Protein AF-0000000076350443 (afdb_homodimer)

Structure (mmCIF, N/CA/C/O backbone):
data_AF-0000000076350443-model_v1
#
loop_
_entity.id
_entity.type
_entity.pdbx_description
1 polymer 'Uncharacterized protein'
#
loop_
_atom_site.group_PDB
_atom_site.id
_atom_site.type_symbol
_atom_site.label_atom_id
_atom_site.label_alt_id
_atom_site.label_comp_id
_atom_site.label_asym_id
_atom_site.label_entity_id
_atom_site.label_seq_id
_atom_site.pdbx_PDB_ins_code
_atom_site.Cartn_x
_atom_site.Cartn_y
_atom_site.Cartn_z
_atom_site.occupancy
_atom_site.B_iso_or_equiv
_atom_site.auth_seq_id
_atom_site.auth_comp_id
_atom_site.auth_asym_id
_atom_site.auth_atom_id
_atom_site.pdbx_PDB_model_num
ATOM 1 N N . MET A 1 1 ? 18.359 18.75 -7.645 1 31.7 1 MET A N 1
ATOM 2 C CA . MET A 1 1 ? 17.969 20.156 -7.746 1 31.7 1 MET A CA 1
ATOM 3 C C . MET A 1 1 ? 18.141 20.875 -6.414 1 31.7 1 MET A C 1
ATOM 5 O O . MET A 1 1 ? 17.484 20.547 -5.43 1 31.7 1 MET A O 1
ATOM 9 N N . ARG A 1 2 ? 19.234 21.297 -6.027 1 40 2 ARG A N 1
ATOM 10 C CA . ARG A 1 2 ? 19.328 22.234 -4.914 1 40 2 ARG A CA 1
ATOM 11 C C . ARG A 1 2 ? 18.281 23.328 -5.031 1 40 2 ARG A C 1
ATOM 13 O O . ARG A 1 2 ? 17.875 23.703 -6.137 1 40 2 ARG A O 1
ATOM 20 N N . ALA A 1 3 ? 17.359 23.453 -3.982 1 46.09 3 ALA A N 1
ATOM 21 C CA . ALA A 1 3 ? 16.75 24.781 -4.121 1 46.09 3 ALA A CA 1
ATOM 22 C C . ALA A 1 3 ? 17.609 25.688 -4.988 1 46.09 3 ALA A C 1
ATOM 24 O O . ALA A 1 3 ? 18.781 25.906 -4.699 1 46.09 3 ALA A O 1
ATOM 25 N N . ALA A 1 4 ? 17.438 25.688 -6.098 1 45.03 4 ALA A N 1
ATOM 26 C CA . ALA A 1 4 ? 18.219 26.656 -6.852 1 45.03 4 ALA A CA 1
ATOM 27 C C . ALA A 1 4 ? 18.422 27.938 -6.047 1 45.03 4 ALA A C 1
ATOM 29 O O . ALA A 1 4 ? 17.531 28.359 -5.297 1 45.03 4 ALA A O 1
ATOM 30 N N . ASP A 1 5 ? 19.641 28.234 -5.828 1 49.56 5 ASP A N 1
ATOM 31 C CA . ASP A 1 5 ? 20.062 29.547 -5.367 1 49.56 5 ASP A CA 1
ATOM 32 C C . ASP A 1 5 ? 19.078 30.625 -5.805 1 49.56 5 ASP A C 1
ATOM 34 O O . ASP A 1 5 ? 19.234 31.797 -5.445 1 49.56 5 ASP A O 1
ATOM 38 N N . GLY A 1 6 ? 18.016 30.125 -6.609 1 56.5 6 GLY A N 1
ATOM 39 C CA . GLY A 1 6 ? 17.203 31.219 -7.109 1 56.5 6 GLY A CA 1
ATOM 40 C C . GLY A 1 6 ? 15.906 31.406 -6.34 1 56.5 6 GLY A C 1
ATOM 41 O O . GLY A 1 6 ? 15.57 30.594 -5.473 1 56.5 6 GLY A O 1
ATOM 42 N N . ASP A 1 7 ? 15.352 32.438 -6.352 1 69.06 7 ASP A N 1
ATOM 43 C CA . ASP A 1 7 ? 14.07 32.875 -5.797 1 69.06 7 ASP A CA 1
ATOM 44 C C . ASP A 1 7 ? 12.93 31.969 -6.297 1 69.06 7 ASP A C 1
ATOM 46 O O . ASP A 1 7 ? 12.641 31.938 -7.492 1 69.06 7 ASP A O 1
ATOM 50 N N . PRO A 1 8 ? 12.367 30.969 -5.336 1 78.94 8 PRO A N 1
ATOM 51 C CA . PRO A 1 8 ? 11.289 30.094 -5.781 1 78.94 8 PRO A CA 1
ATOM 52 C C . PRO A 1 8 ? 10.125 30.859 -6.406 1 78.94 8 PRO A C 1
ATOM 54 O O . PRO A 1 8 ? 9.242 30.266 -7.023 1 78.94 8 PRO A O 1
ATOM 57 N N . GLY A 1 9 ? 10.227 32.156 -6.309 1 82.19 9 GLY A N 1
ATOM 58 C CA . GLY A 1 9 ? 9.273 32.969 -7.012 1 82.19 9 GLY A CA 1
ATOM 59 C C . GLY A 1 9 ? 7.961 33.156 -6.266 1 82.19 9 GLY A C 1
ATOM 60 O O . GLY A 1 9 ? 7.004 33.719 -6.801 1 82.19 9 GLY A O 1
ATOM 61 N N . HIS A 1 10 ? 7.855 32.562 -5.117 1 93.69 10 HIS A N 1
ATOM 62 C CA . HIS A 1 10 ? 6.641 32.625 -4.316 1 93.69 10 HIS A CA 1
ATOM 63 C C . HIS A 1 10 ? 6.926 32.312 -2.852 1 93.69 10 HIS A C 1
ATOM 65 O O . HIS A 1 10 ? 7.562 31.312 -2.539 1 93.69 10 HIS A O 1
ATOM 71 N N . PRO A 1 11 ? 6.484 33.156 -1.94 1 95.44 11 PRO A N 1
ATOM 72 C CA . PRO A 1 11 ? 6.797 32.938 -0.523 1 95.44 11 PRO A CA 1
ATOM 73 C C . PRO A 1 11 ? 6.332 31.578 -0.004 1 95.44 11 PRO A C 1
ATOM 75 O O . PRO A 1 11 ? 7.023 30.969 0.806 1 95.44 11 PRO A O 1
ATOM 78 N N . GLY A 1 12 ? 5.152 31.188 -0.408 1 96.81 12 GLY A N 1
ATOM 79 C CA . GLY A 1 12 ? 4.668 29.875 -0.02 1 96.81 12 GLY A CA 1
ATOM 80 C C . GLY A 1 12 ? 5.57 28.75 -0.48 1 96.81 12 GLY A C 1
ATOM 81 O O . GLY A 1 12 ? 5.812 27.797 0.264 1 96.81 12 GLY A O 1
ATOM 82 N N . LEU A 1 13 ? 6.043 28.859 -1.65 1 96.88 13 LEU A N 1
ATOM 83 C CA . LEU A 1 13 ? 6.941 27.859 -2.199 1 96.88 13 LEU A CA 1
ATOM 84 C C . LEU A 1 13 ? 8.281 27.875 -1.473 1 96.88 13 LEU A C 1
ATOM 86 O O . LEU A 1 13 ? 8.867 26.812 -1.212 1 96.88 13 LEU A O 1
ATOM 90 N N . ALA A 1 14 ? 8.773 29.031 -1.151 1 96.38 14 ALA A N 1
ATOM 91 C CA . ALA A 1 14 ? 10.016 29.172 -0.399 1 96.38 14 ALA A CA 1
ATOM 92 C C . ALA A 1 14 ? 9.906 28.5 0.968 1 96.38 14 ALA A C 1
ATOM 94 O O . ALA A 1 14 ? 10.828 27.812 1.408 1 96.38 14 ALA A O 1
ATOM 95 N N . ASP A 1 15 ? 8.82 28.766 1.607 1 96.94 15 ASP A N 1
ATOM 96 C CA . ASP A 1 15 ? 8.594 28.141 2.904 1 96.94 15 ASP A CA 1
ATOM 97 C C . ASP A 1 15 ? 8.555 26.625 2.781 1 96.94 15 ASP A C 1
ATOM 99 O O . ASP A 1 15 ? 9.141 25.906 3.602 1 96.94 15 ASP A O 1
ATOM 103 N N . LEU A 1 16 ? 7.828 26.109 1.773 1 97.56 16 LEU A N 1
ATOM 104 C CA . LEU A 1 16 ? 7.711 24.672 1.55 1 97.56 16 LEU A CA 1
ATOM 105 C C . LEU A 1 16 ? 9.078 24.047 1.337 1 97.56 16 LEU A C 1
ATOM 107 O O . LEU A 1 16 ? 9.359 22.969 1.853 1 97.56 16 LEU A O 1
ATOM 111 N N . PHE A 1 17 ? 9.961 24.688 0.649 1 96.31 17 PHE A N 1
ATOM 112 C CA . PHE A 1 17 ? 11.289 24.172 0.348 1 96.31 17 PHE A CA 1
ATOM 113 C C . PHE A 1 17 ? 12.125 24.062 1.616 1 96.31 17 PHE A C 1
ATOM 115 O O . PHE A 1 17 ? 13.062 23.266 1.677 1 96.31 17 PHE A O 1
ATOM 122 N N . ALA A 1 18 ? 11.742 24.766 2.627 1 96.31 18 ALA A N 1
ATOM 123 C CA . ALA A 1 18 ? 12.516 24.797 3.861 1 96.31 18 ALA A CA 1
ATOM 124 C C . ALA A 1 18 ? 11.914 23.875 4.914 1 96.31 18 ALA A C 1
ATOM 126 O O . ALA A 1 18 ? 12.531 23.609 5.949 1 96.31 18 ALA A O 1
ATOM 127 N N . ARG A 1 19 ? 10.719 23.344 4.703 1 97.56 19 ARG A N 1
ATOM 128 C CA . ARG A 1 19 ? 10.039 22.531 5.703 1 97.56 19 ARG A CA 1
ATOM 129 C C . ARG A 1 19 ? 10.781 21.219 5.957 1 97.56 19 ARG A C 1
ATOM 131 O O . ARG A 1 19 ? 11.031 20.453 5.023 1 97.56 19 ARG A O 1
ATOM 138 N N . PRO A 1 20 ? 11.086 20.938 7.227 1 97.69 20 PRO A N 1
ATOM 139 C CA . PRO A 1 20 ? 11.852 19.719 7.531 1 97.69 20 PRO A CA 1
ATOM 140 C C . PRO A 1 20 ? 11.023 18.453 7.398 1 97.69 20 PRO A C 1
ATOM 142 O O . PRO A 1 20 ? 9.844 18.438 7.77 1 97.69 20 PRO A O 1
ATOM 145 N N . LEU A 1 21 ? 11.648 17.406 6.934 1 98.12 21 LEU A N 1
ATOM 146 C CA . LEU A 1 21 ? 11.023 16.109 6.734 1 98.12 21 LEU A CA 1
ATOM 147 C C . LEU A 1 21 ? 10.484 15.555 8.055 1 98.12 21 LEU A C 1
ATOM 149 O O . LEU A 1 21 ? 9.297 15.242 8.156 1 98.12 21 LEU A O 1
ATOM 153 N N . LEU A 1 22 ? 11.273 15.484 9.117 1 96.56 22 LEU A N 1
ATOM 154 C CA . LEU A 1 22 ? 10.898 14.789 10.344 1 96.56 22 LEU A CA 1
ATOM 155 C C . LEU A 1 22 ? 9.805 15.555 11.086 1 96.56 22 LEU A C 1
ATOM 157 O O . LEU A 1 22 ? 8.906 14.945 11.672 1 96.56 22 LEU A O 1
ATOM 161 N N . GLU A 1 23 ? 9.938 16.844 11.062 1 94.62 23 GLU A N 1
ATOM 162 C CA . GLU A 1 23 ? 8.875 17.625 11.68 1 94.62 23 GLU A CA 1
ATOM 163 C C . GLU A 1 23 ? 7.535 17.375 11 1 94.62 23 GLU A C 1
ATOM 165 O O . GLU A 1 23 ? 6.508 17.234 11.672 1 94.62 23 GLU A O 1
ATOM 170 N N . THR A 1 24 ? 7.57 17.328 9.695 1 96.94 24 THR A N 1
ATOM 171 C CA . THR A 1 24 ? 6.355 17.094 8.93 1 96.94 24 THR A CA 1
ATOM 172 C C . THR A 1 24 ? 5.777 15.711 9.234 1 96.94 24 THR A C 1
ATOM 174 O O . THR A 1 24 ? 4.57 15.57 9.445 1 96.94 24 THR A O 1
ATOM 177 N N . VAL A 1 25 ? 6.602 14.688 9.305 1 96.31 25 VAL A N 1
ATOM 178 C CA . VAL A 1 25 ? 6.172 13.328 9.594 1 96.31 25 VAL A CA 1
ATOM 179 C C . VAL A 1 25 ? 5.609 13.25 11.016 1 96.31 25 VAL A C 1
ATOM 181 O O . VAL A 1 25 ? 4.562 12.641 11.242 1 96.31 25 VAL A O 1
ATOM 184 N N . TRP A 1 26 ? 6.234 13.891 11.953 1 92.38 26 TRP A N 1
ATOM 185 C CA . TRP A 1 26 ? 5.879 13.797 13.359 1 92.38 26 TRP A CA 1
ATOM 186 C C . TRP A 1 26 ? 4.551 14.492 13.641 1 92.38 26 TRP A C 1
ATOM 188 O O . TRP A 1 26 ? 3.783 14.055 14.5 1 92.38 26 TRP A O 1
ATOM 198 N N . ARG A 1 27 ? 4.285 15.539 12.898 1 91.88 27 ARG A N 1
ATOM 199 C CA . ARG A 1 27 ? 3.115 16.359 13.211 1 91.88 27 ARG A CA 1
ATOM 200 C C . ARG A 1 27 ? 1.951 16.016 12.289 1 91.88 27 ARG A C 1
ATOM 202 O O . ARG A 1 27 ? 0.872 16.594 12.398 1 91.88 27 ARG A O 1
ATOM 209 N N . ARG A 1 28 ? 2.193 15.102 11.422 1 94.25 28 ARG A N 1
ATOM 210 C CA . ARG A 1 28 ? 1.171 14.773 10.438 1 94.25 28 ARG A CA 1
ATOM 211 C C . ARG A 1 28 ? -0.073 14.195 11.109 1 94.25 28 ARG A C 1
ATOM 213 O O . ARG A 1 28 ? 0.013 13.219 11.852 1 94.25 28 ARG A O 1
ATOM 220 N N . ARG A 1 29 ? -1.244 14.805 10.875 1 95.88 29 ARG A N 1
ATOM 221 C CA . ARG A 1 29 ? -2.559 14.328 11.289 1 95.88 29 ARG A CA 1
ATOM 222 C C . ARG A 1 29 ? -3.592 14.547 10.188 1 95.88 29 ARG A C 1
ATOM 224 O O . ARG A 1 29 ? -3.43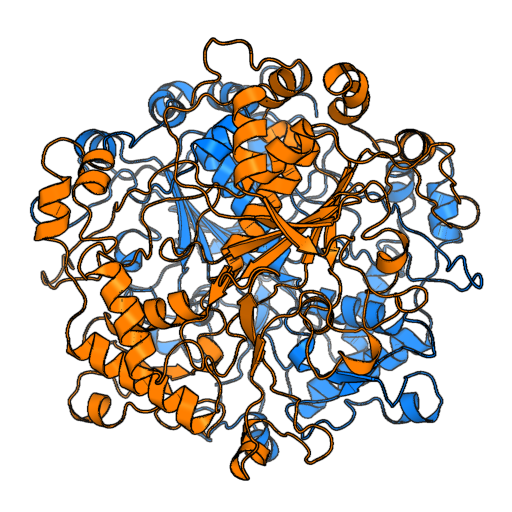 15.43 9.344 1 95.88 29 ARG A O 1
ATOM 231 N N . THR A 1 30 ? -4.598 13.789 10.242 1 96.62 30 THR A N 1
ATOM 232 C CA . THR A 1 30 ? -5.715 13.945 9.32 1 96.62 30 THR A CA 1
ATOM 233 C C . THR A 1 30 ? -6.52 15.203 9.648 1 96.62 30 THR A C 1
ATOM 235 O O . THR A 1 30 ? -6.84 15.445 10.812 1 96.62 30 THR A O 1
ATOM 238 N N . HIS A 1 31 ? -6.75 16.031 8.68 1 98.31 31 HIS A N 1
ATOM 239 C CA . HIS A 1 31 ? -7.691 17.141 8.734 1 98.31 31 HIS A CA 1
ATOM 240 C C . HIS A 1 31 ? -8.797 16.984 7.699 1 98.31 31 HIS A C 1
ATOM 242 O O . HIS A 1 31 ? -8.586 17.25 6.516 1 98.31 31 HIS A O 1
ATOM 248 N N . ARG A 1 32 ? -9.992 16.656 8.172 1 97.88 32 ARG A N 1
ATOM 249 C CA . ARG A 1 32 ? -11.086 16.328 7.273 1 97.88 32 ARG A CA 1
ATOM 250 C C . ARG A 1 32 ? -11.891 17.562 6.891 1 97.88 32 ARG A C 1
ATOM 252 O O . ARG A 1 32 ? -12.492 17.609 5.82 1 97.88 32 ARG A O 1
ATOM 259 N N . VAL A 1 33 ? -11.922 18.516 7.773 1 98.5 33 VAL A N 1
ATOM 260 C CA . VAL A 1 33 ? -12.875 19.609 7.641 1 98.5 33 VAL A CA 1
ATOM 261 C C . VAL A 1 33 ? -12.273 20.734 6.793 1 98.5 33 VAL A C 1
ATOM 263 O O . VAL A 1 33 ? -11.328 21.391 7.219 1 98.5 33 VAL A O 1
ATOM 266 N N . SER A 1 34 ? -12.82 20.906 5.637 1 98.69 34 SER A N 1
ATOM 267 C CA . SER A 1 34 ? -12.359 21.922 4.699 1 98.69 34 SER A CA 1
ATOM 268 C C . SER A 1 34 ? -13.094 23.25 4.922 1 98.69 34 SER A C 1
ATOM 270 O O . SER A 1 34 ? -14.18 23.266 5.496 1 98.69 34 SER A O 1
ATOM 272 N N . ARG A 1 35 ? -12.461 24.281 4.492 1 98.38 35 ARG A N 1
ATOM 273 C CA . ARG A 1 35 ? -13.133 25.578 4.469 1 98.38 35 ARG A CA 1
ATOM 274 C C . ARG A 1 35 ? -14.445 25.5 3.701 1 98.38 35 ARG A C 1
ATOM 276 O O . ARG A 1 35 ? -14.492 24.953 2.598 1 98.38 35 ARG A O 1
ATOM 283 N N . GLY A 1 36 ? -15.516 25.953 4.32 1 98.06 36 GLY A N 1
ATOM 284 C CA . GLY A 1 36 ? -16.828 25.938 3.678 1 98.06 36 GLY A CA 1
ATOM 285 C C . GLY A 1 36 ? -17.656 24.734 4.059 1 98.06 36 GLY A C 1
ATOM 286 O O . GLY A 1 36 ? -18.844 24.672 3.729 1 98.06 36 GLY A O 1
ATOM 287 N N . ALA A 1 37 ? -17.141 23.828 4.836 1 97.62 37 ALA A N 1
ATOM 288 C CA . ALA A 1 37 ? -17.828 22.578 5.156 1 97.62 37 ALA A CA 1
ATOM 289 C C . ALA A 1 37 ? -18.719 22.75 6.387 1 97.62 37 ALA A C 1
ATOM 291 O O . ALA A 1 37 ? -18.562 23.703 7.148 1 97.62 37 ALA A O 1
ATOM 292 N N . ALA A 1 38 ? -19.688 21.891 6.5 1 96.31 38 ALA A N 1
ATOM 293 C CA . ALA A 1 38 ? -20.516 21.734 7.691 1 96.31 38 ALA A CA 1
ATOM 294 C C . ALA A 1 38 ? -20.344 20.359 8.32 1 96.31 38 ALA A C 1
ATOM 296 O O . ALA A 1 38 ? -20.234 19.359 7.609 1 96.31 38 ALA A O 1
ATOM 297 N N . VAL A 1 39 ? -20.219 20.312 9.664 1 96.62 39 VAL A N 1
ATOM 298 C CA . VAL A 1 39 ? -20.062 19.062 10.406 1 96.62 39 VAL A CA 1
ATOM 299 C C . VAL A 1 39 ? -21.188 18.906 11.422 1 96.62 39 VAL A C 1
ATOM 301 O O . VAL A 1 39 ? -21.078 19.375 12.562 1 96.62 39 VAL A O 1
ATOM 304 N N . PRO A 1 40 ? -22.25 18.25 11.055 1 94.31 40 PRO A N 1
ATOM 305 C CA . PRO A 1 40 ? -23.281 17.969 12.047 1 94.31 40 PRO A CA 1
ATOM 306 C C . PRO A 1 40 ? -22.812 17 13.125 1 94.31 40 PRO A C 1
ATOM 308 O O . PRO A 1 40 ? -22.578 15.812 12.844 1 94.31 40 PRO A O 1
ATOM 311 N N . ALA A 1 41 ? -22.688 17.484 14.359 1 94.5 41 ALA A N 1
ATOM 312 C CA . ALA A 1 41 ? -22.109 16.688 15.43 1 94.5 41 ALA A CA 1
ATOM 313 C C . ALA A 1 41 ? -22.75 17.016 16.781 1 94.5 41 ALA A C 1
ATOM 315 O O . ALA A 1 41 ? -22.047 17.328 17.734 1 94.5 41 ALA A O 1
ATOM 316 N N . GLY A 1 42 ? -24.094 16.891 16.844 1 91.88 42 GLY A N 1
ATOM 317 C CA . GLY A 1 42 ? -24.781 17.203 18.094 1 91.88 42 GLY A CA 1
ATOM 318 C C . GLY A 1 42 ? -24.469 18.594 18.609 1 91.88 42 GLY A C 1
ATOM 319 O O . GLY A 1 42 ? -24.609 19.578 17.875 1 91.88 42 GLY A O 1
ATOM 320 N N . SER A 1 43 ? -24.031 18.672 19.906 1 93.38 43 SER A N 1
ATOM 321 C CA . SER A 1 43 ? -23.719 19.953 20.516 1 93.38 43 SER A CA 1
ATOM 322 C C . SER A 1 43 ? -22.391 20.516 19.984 1 93.38 43 SER A C 1
ATOM 324 O O . SER A 1 43 ? -22.078 21.688 20.203 1 93.38 43 SER A O 1
ATOM 326 N N . MET A 1 44 ? -21.688 19.703 19.266 1 95.25 44 MET A N 1
ATOM 327 C CA . MET A 1 44 ? -20.422 20.125 18.688 1 95.25 44 MET A CA 1
ATOM 328 C C . MET A 1 44 ? -20.578 20.391 17.188 1 95.25 44 MET A C 1
ATOM 330 O O . MET A 1 44 ? -19.594 20.359 16.438 1 95.25 44 MET A O 1
ATOM 334 N N . SER A 1 45 ? -21.812 20.594 16.75 1 96.19 45 SER A N 1
ATOM 335 C CA . SER A 1 45 ? -22.047 20.922 15.359 1 96.19 45 SER A CA 1
ATOM 336 C C . SER A 1 45 ? -21.359 22.234 14.977 1 96.19 45 SER A C 1
ATOM 338 O O . SER A 1 45 ? -21.312 23.172 15.773 1 96.19 45 SER A O 1
ATOM 340 N N . TYR A 1 46 ? -20.875 22.219 13.75 1 97.5 46 TYR A N 1
ATOM 341 C CA . TYR A 1 46 ? -20.156 23.375 13.25 1 97.5 46 TYR A CA 1
ATOM 342 C C . TYR A 1 46 ? -20.5 23.641 11.789 1 97.5 46 TYR A C 1
ATOM 344 O O . TYR A 1 46 ? -20.594 22.719 10.984 1 97.5 46 TYR A O 1
ATOM 352 N N . ARG A 1 47 ? -20.766 24.859 11.438 1 97.5 47 ARG A N 1
ATOM 353 C CA . ARG A 1 47 ? -20.938 25.328 10.062 1 97.5 47 ARG A CA 1
ATOM 354 C C . ARG A 1 47 ? -19.953 26.438 9.734 1 97.5 47 ARG A C 1
ATOM 356 O O . ARG A 1 47 ? -19.953 27.484 10.383 1 97.5 47 ARG A O 1
ATOM 363 N N . SER A 1 48 ? -19.141 26.125 8.75 1 98.12 48 SER A N 1
ATOM 364 C CA . SER A 1 48 ? -18.156 27.125 8.336 1 98.12 48 SER A CA 1
ATOM 365 C C . SER A 1 48 ? -18.828 28.406 7.871 1 98.12 48 SER A C 1
ATOM 367 O O . SER A 1 48 ? -19.781 28.375 7.074 1 98.12 48 SER A O 1
ATOM 369 N N . PRO A 1 49 ? -18.359 29.562 8.328 1 97.88 49 PRO A N 1
ATOM 370 C CA . PRO A 1 49 ? -18.906 30.828 7.82 1 97.88 49 PRO A CA 1
ATOM 371 C C . PRO A 1 49 ? -18.281 31.266 6.5 1 97.88 49 PRO A C 1
ATOM 373 O O . PRO A 1 49 ? -18.625 32.312 5.953 1 97.88 49 PRO A O 1
ATOM 376 N N . HIS A 1 50 ? -17.422 30.484 6.008 1 98.06 50 HIS A N 1
ATOM 377 C CA . HIS A 1 50 ? -16.656 30.859 4.82 1 98.06 50 HIS A CA 1
ATOM 378 C C . HIS A 1 50 ? -17.172 30.125 3.586 1 98.06 50 HIS A C 1
ATOM 380 O O . HIS A 1 50 ? -17.812 29.078 3.701 1 98.06 50 HIS A O 1
ATOM 386 N N . GLU A 1 51 ? -16.938 30.688 2.416 1 97.88 51 GLU A N 1
ATOM 387 C CA . GLU A 1 51 ? -17.156 29.969 1.159 1 97.88 51 GLU A CA 1
ATOM 388 C C . GLU A 1 51 ? -16.047 28.969 0.89 1 97.88 51 GLU A C 1
ATOM 390 O O . GLU A 1 51 ? -14.898 29.188 1.248 1 97.88 51 GLU A O 1
ATOM 395 N N . PRO A 1 52 ? -16.438 27.844 0.262 1 98.19 52 PRO A N 1
ATOM 396 C CA . PRO A 1 52 ? -15.367 26.938 -0.172 1 98.19 52 PRO A CA 1
ATOM 397 C C . PRO A 1 52 ? -14.297 27.656 -0.993 1 98.19 52 PRO A C 1
ATOM 399 O O . PRO A 1 52 ? -14.609 28.531 -1.79 1 98.19 52 PRO A O 1
ATOM 402 N N . ARG A 1 53 ? -13.086 27.297 -0.815 1 97.94 53 ARG A N 1
ATOM 403 C CA . ARG A 1 53 ? -11.969 27.906 -1.52 1 97.94 53 ARG A CA 1
ATOM 404 C C . ARG A 1 53 ? -11.094 26.859 -2.189 1 97.94 53 ARG A C 1
ATOM 406 O O . ARG A 1 53 ? -10.32 26.172 -1.52 1 97.94 53 ARG A O 1
ATOM 413 N N . PRO A 1 54 ? -11.172 26.766 -3.479 1 98.25 54 PRO A N 1
ATOM 414 C CA . PRO A 1 54 ? -10.305 25.812 -4.18 1 98.25 54 PRO A CA 1
ATOM 415 C C . PRO A 1 54 ? -8.82 26.109 -3.994 1 98.25 54 PRO A C 1
ATOM 417 O O . PRO A 1 54 ? -8.453 27.25 -3.682 1 98.25 54 PRO A O 1
ATOM 420 N N . LEU A 1 55 ? -7.996 25.109 -4.152 1 98.69 55 LEU A N 1
ATOM 421 C CA . LEU A 1 55 ? -6.555 25.344 -4.164 1 98.69 55 LEU A CA 1
ATOM 422 C C . LEU A 1 55 ? -6.168 26.312 -5.273 1 98.69 55 LEU A C 1
ATOM 424 O O . LEU A 1 55 ? -6.781 26.312 -6.344 1 98.69 55 LEU A O 1
ATOM 428 N N . SER A 1 56 ? -5.172 27.172 -4.992 1 97.94 56 SER A N 1
ATOM 429 C CA . SER A 1 56 ? -4.609 27.969 -6.07 1 97.94 56 SER A CA 1
ATOM 430 C C . SER A 1 56 ? -3.928 27.094 -7.117 1 97.94 56 SER A C 1
ATOM 432 O O . SER A 1 56 ? -3.643 25.922 -6.863 1 97.94 56 SER A O 1
ATOM 434 N N . GLU A 1 57 ? -3.674 27.672 -8.258 1 97.19 57 GLU A N 1
ATOM 435 C CA . GLU A 1 57 ? -3 26.938 -9.32 1 97.19 57 GLU A CA 1
ATOM 436 C C . GLU A 1 57 ? -1.621 26.469 -8.875 1 97.19 57 GLU A C 1
ATOM 438 O O . GLU A 1 57 ? -1.189 25.359 -9.234 1 97.19 57 GLU A O 1
ATOM 443 N N . LEU A 1 58 ? -0.923 27.266 -8.141 1 97.88 58 LEU A N 1
ATOM 444 C CA . LEU A 1 58 ? 0.423 26.906 -7.707 1 97.88 58 LEU A CA 1
ATOM 445 C C . LEU A 1 58 ? 0.381 25.781 -6.684 1 97.88 58 LEU A C 1
ATOM 447 O O . LEU A 1 58 ? 1.198 24.859 -6.734 1 97.88 58 LEU A O 1
ATOM 451 N N . GLU A 1 59 ? -0.549 25.906 -5.68 1 98.44 59 GLU A N 1
ATOM 452 C CA . GLU A 1 59 ? -0.715 24.828 -4.723 1 98.44 59 GLU A CA 1
ATOM 453 C C . GLU A 1 59 ? -0.958 23.5 -5.434 1 98.44 59 GLU A C 1
ATOM 455 O O . GLU A 1 59 ? -0.339 22.484 -5.098 1 98.44 59 GLU A O 1
ATOM 460 N N . GLU A 1 60 ? -1.804 23.516 -6.363 1 98.44 60 GLU A N 1
ATOM 461 C CA . GLU A 1 60 ? -2.141 22.312 -7.121 1 98.44 60 GLU A CA 1
ATOM 462 C C . GLU A 1 60 ? -0.955 21.828 -7.957 1 98.44 60 GLU A C 1
ATOM 464 O O . GLU A 1 60 ? -0.717 20.625 -8.078 1 98.44 60 GLU A O 1
ATOM 469 N N . ALA A 1 61 ? -0.228 22.781 -8.547 1 98.12 61 ALA A N 1
ATOM 470 C CA . ALA A 1 61 ? 0.929 22.438 -9.367 1 98.12 61 ALA A CA 1
ATOM 471 C C . ALA A 1 61 ? 1.97 21.672 -8.562 1 98.12 61 ALA A C 1
ATOM 473 O O . ALA A 1 61 ? 2.613 20.766 -9.086 1 98.12 61 ALA A O 1
ATOM 474 N N . VAL A 1 62 ? 2.15 22.047 -7.309 1 97.75 62 VAL A N 1
ATOM 475 C CA . VAL A 1 62 ? 3.09 21.359 -6.438 1 97.75 62 VAL A CA 1
ATOM 476 C C . VAL A 1 62 ? 2.658 19.891 -6.277 1 97.75 62 VAL A C 1
ATOM 478 O O . VAL A 1 62 ? 3.475 18.984 -6.402 1 97.75 62 VAL A O 1
ATOM 481 N N . LEU A 1 63 ? 1.38 19.688 -6.035 1 98.5 63 LEU A N 1
ATOM 482 C CA . LEU A 1 63 ? 0.86 18.344 -5.855 1 98.5 63 LEU A CA 1
ATOM 483 C C . LEU A 1 63 ? 1.007 17.531 -7.137 1 98.5 63 LEU A C 1
ATOM 485 O O . LEU A 1 63 ? 1.385 16.359 -7.09 1 98.5 63 LEU A O 1
ATOM 489 N N . ILE A 1 64 ? 0.735 18.125 -8.258 1 98.12 64 ILE A N 1
ATOM 490 C CA . ILE A 1 64 ? 0.867 17.453 -9.547 1 98.12 64 ILE A CA 1
ATOM 491 C C . ILE A 1 64 ? 2.322 17.062 -9.766 1 98.12 64 ILE A C 1
ATOM 493 O O . ILE A 1 64 ? 2.6 15.945 -10.227 1 98.12 64 ILE A O 1
ATOM 497 N N . ALA A 1 65 ? 3.254 17.922 -9.43 1 96.06 65 ALA A N 1
ATOM 498 C CA . ALA A 1 65 ? 4.676 17.641 -9.609 1 96.06 65 ALA A CA 1
ATOM 499 C C . ALA A 1 65 ? 5.098 16.406 -8.812 1 96.06 65 ALA A C 1
ATOM 501 O O . ALA A 1 65 ? 5.961 15.641 -9.25 1 96.06 65 ALA A O 1
ATOM 502 N N . LEU A 1 66 ? 4.484 16.203 -7.684 1 96.19 66 LEU A N 1
ATOM 503 C CA . LEU A 1 66 ? 4.828 15.086 -6.809 1 96.19 66 LEU A CA 1
ATOM 504 C C . LEU A 1 66 ? 4.422 13.758 -7.441 1 96.19 66 LEU A C 1
ATOM 506 O O . LEU A 1 66 ? 4.891 12.695 -7.02 1 96.19 66 LEU A O 1
ATOM 510 N N . THR A 1 67 ? 3.547 13.727 -8.398 1 96.56 67 THR A N 1
ATOM 511 C CA . THR A 1 67 ? 3.143 12.508 -9.102 1 96.56 67 THR A CA 1
ATOM 512 C C . THR A 1 67 ? 4.066 12.234 -10.281 1 96.56 67 THR A C 1
ATOM 514 O O . THR A 1 67 ? 3.963 11.188 -10.93 1 96.56 67 THR A O 1
ATOM 517 N N . GLY A 1 68 ? 4.969 13.156 -10.609 1 92.5 68 GLY A N 1
ATOM 518 C CA . GLY A 1 68 ? 5.75 13.102 -11.844 1 92.5 68 GLY A CA 1
ATOM 519 C C . GLY A 1 68 ? 7.141 12.539 -11.641 1 92.5 68 GLY A C 1
ATOM 520 O O . GLY A 1 68 ? 7.484 12.094 -10.539 1 92.5 68 GLY A O 1
ATOM 521 N N . CYS A 1 69 ? 7.895 12.531 -12.664 1 92.75 69 CYS A N 1
ATOM 522 C CA . CYS A 1 69 ? 9.25 11.984 -12.703 1 92.75 69 CYS A CA 1
ATOM 523 C C . CYS A 1 69 ? 10.242 12.961 -12.086 1 92.75 69 CYS A C 1
ATOM 525 O O . CYS A 1 69 ? 10.148 14.172 -12.305 1 92.75 69 CYS A O 1
ATOM 527 N N . THR A 1 70 ? 11.117 12.469 -11.359 1 90.69 70 THR A N 1
ATOM 528 C CA . THR A 1 70 ? 12.094 13.32 -10.688 1 90.69 70 THR A CA 1
ATOM 529 C C . THR A 1 70 ? 13.508 13.016 -11.18 1 90.69 70 THR A C 1
ATOM 531 O O . THR A 1 70 ? 14.453 13.734 -10.859 1 90.69 70 THR A O 1
ATOM 534 N N . GLY A 1 71 ? 13.68 11.922 -11.922 1 91.25 71 GLY A N 1
ATOM 535 C CA . GLY A 1 71 ? 14.992 11.555 -12.422 1 91.25 71 GLY A CA 1
ATOM 536 C C . GLY A 1 71 ? 15.039 10.156 -13 1 91.25 71 GLY A C 1
ATOM 537 O O . GLY A 1 71 ? 14.016 9.617 -13.43 1 91.25 71 GLY A O 1
ATOM 538 N N . LEU A 1 72 ? 16.281 9.648 -13.102 1 94.31 72 LEU A N 1
ATOM 539 C CA . LEU A 1 72 ? 16.5 8.328 -13.68 1 94.31 72 LEU A CA 1
ATOM 540 C C . LEU A 1 72 ? 16.906 7.324 -12.602 1 94.31 72 LEU A C 1
ATOM 542 O O . LEU A 1 72 ? 17.516 7.695 -11.594 1 94.31 72 LEU A O 1
ATOM 546 N N . THR A 1 73 ? 16.516 6.094 -12.766 1 94.69 73 THR A N 1
ATOM 547 C CA . THR A 1 73 ? 16.891 5.035 -11.836 1 94.69 73 THR A CA 1
ATOM 548 C C . THR A 1 73 ? 18.312 4.551 -12.125 1 94.69 73 THR A C 1
ATOM 550 O O . THR A 1 73 ? 18.859 4.832 -13.188 1 94.69 73 THR A O 1
ATOM 553 N N . MET A 1 74 ? 18.891 3.875 -11.172 1 95.69 74 MET A N 1
ATOM 554 C CA . MET A 1 74 ? 20.203 3.27 -11.281 1 95.69 74 MET A CA 1
ATOM 555 C C . MET A 1 74 ? 20.109 1.747 -11.273 1 95.69 74 MET A C 1
ATOM 557 O O . MET A 1 74 ? 19.609 1.159 -10.312 1 95.69 74 MET A O 1
ATOM 561 N N . PRO A 1 75 ? 20.516 1.077 -12.344 1 94.06 75 PRO A N 1
ATOM 562 C CA . PRO A 1 75 ? 20.484 -0.388 -12.344 1 94.06 75 PRO A CA 1
ATOM 563 C C . PRO A 1 75 ? 21.641 -1.004 -11.547 1 94.06 75 PRO A C 1
ATOM 565 O O . PRO A 1 75 ? 22.484 -1.695 -12.117 1 94.06 75 PRO A O 1
ATOM 568 N N . ASP A 1 76 ? 21.656 -0.828 -10.273 1 95.31 76 ASP A N 1
ATOM 569 C CA . ASP A 1 76 ? 22.703 -1.298 -9.367 1 95.31 76 ASP A CA 1
ATOM 570 C C . ASP A 1 76 ? 22.438 -2.732 -8.922 1 95.31 76 ASP A C 1
ATOM 572 O O . ASP A 1 76 ? 22.312 -3.002 -7.727 1 95.31 76 ASP A O 1
ATOM 576 N N . ARG A 1 77 ? 22.469 -3.678 -9.867 1 93.75 77 ARG A N 1
ATOM 577 C CA . ARG A 1 77 ? 22.156 -5.086 -9.625 1 93.75 77 ARG A CA 1
ATOM 578 C C . ARG A 1 77 ? 23.203 -5.992 -10.273 1 93.75 77 ARG A C 1
ATOM 580 O O . ARG A 1 77 ? 23.906 -5.578 -11.195 1 93.75 77 ARG A O 1
ATOM 587 N N .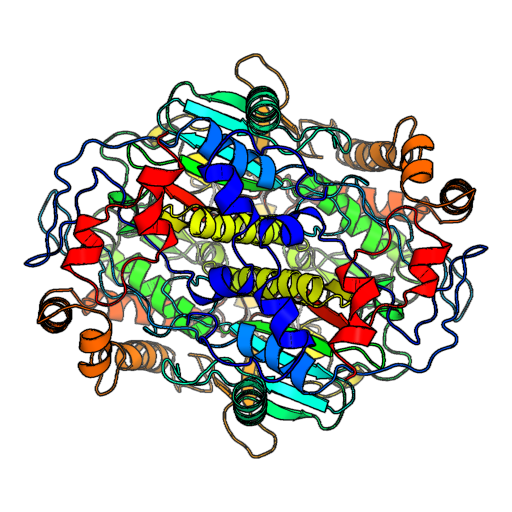 PRO A 1 78 ? 23.281 -7.215 -9.812 1 94.44 78 PRO A N 1
ATOM 588 C CA . PRO A 1 78 ? 24.172 -8.18 -10.461 1 94.44 78 PRO A CA 1
ATOM 589 C C . PRO A 1 78 ? 23.656 -8.641 -11.82 1 94.44 78 PRO A C 1
ATOM 591 O O . PRO A 1 78 ? 22.453 -8.555 -12.102 1 94.44 78 PRO A O 1
ATOM 594 N N . PHE A 1 79 ? 24.656 -9.164 -12.625 1 93.75 79 PHE A N 1
ATOM 595 C CA . PHE A 1 79 ? 24.328 -9.703 -13.938 1 93.75 79 PHE A CA 1
ATOM 596 C C . PHE A 1 79 ? 24.328 -11.227 -13.914 1 93.75 79 PHE A C 1
ATOM 598 O O . PHE A 1 79 ? 23.656 -11.867 -14.727 1 93.75 79 PHE A O 1
ATOM 605 N N . ASP A 1 80 ? 25.125 -11.711 -12.938 1 90.12 80 ASP A N 1
ATOM 606 C CA . ASP A 1 80 ? 25.391 -13.148 -12.953 1 90.12 80 ASP A CA 1
ATOM 607 C C . ASP A 1 80 ? 25.344 -13.734 -11.539 1 90.12 80 ASP A C 1
ATOM 609 O O . ASP A 1 80 ? 25.578 -13.016 -10.562 1 90.12 80 ASP A O 1
ATOM 613 N N . ASP A 1 81 ? 25.031 -14.961 -11.531 1 89.56 81 ASP A N 1
ATOM 614 C CA . ASP A 1 81 ? 25.172 -15.711 -10.289 1 89.56 81 ASP A CA 1
ATOM 615 C C . ASP A 1 81 ? 26.625 -16.016 -9.992 1 89.56 81 ASP A C 1
ATOM 617 O O . ASP A 1 81 ? 27.312 -16.688 -10.773 1 89.56 81 ASP A O 1
ATOM 621 N N . PRO A 1 82 ? 27.047 -15.5 -8.898 1 89 82 PRO A N 1
ATOM 622 C CA . PRO A 1 82 ? 28.469 -15.703 -8.625 1 89 82 PRO A CA 1
ATOM 623 C C . PRO A 1 82 ? 28.828 -17.172 -8.398 1 89 82 PRO A C 1
ATOM 625 O O . PRO A 1 82 ? 30 -17.547 -8.453 1 89 82 PRO A O 1
ATOM 628 N N . ARG A 1 83 ? 27.891 -18 -8.141 1 89.19 83 ARG A N 1
ATOM 629 C CA . ARG A 1 83 ? 28.125 -19.422 -7.855 1 89.19 83 ARG A CA 1
ATOM 630 C C . ARG A 1 83 ? 28.469 -20.188 -9.125 1 89.19 83 ARG A C 1
ATOM 632 O O . ARG A 1 83 ? 29.266 -21.125 -9.094 1 89.19 83 ARG A O 1
ATOM 639 N N . ASP A 1 84 ? 27.875 -19.797 -10.25 1 87.94 84 ASP A N 1
ATOM 640 C CA . ASP A 1 84 ? 28.031 -20.609 -11.445 1 87.94 84 ASP A CA 1
ATOM 641 C C . ASP A 1 84 ? 28.203 -19.734 -12.688 1 87.94 84 ASP A C 1
ATOM 643 O O . ASP A 1 84 ? 28.359 -20.25 -13.797 1 87.94 84 ASP A O 1
ATOM 647 N N . GLY A 1 85 ? 28.094 -18.484 -12.555 1 86.38 85 GLY A N 1
ATOM 648 C CA . GLY A 1 85 ? 28.328 -17.562 -13.656 1 86.38 85 GLY A CA 1
ATOM 649 C C . GLY A 1 85 ? 27.141 -17.453 -14.594 1 86.38 85 GLY A C 1
ATOM 650 O O . GLY A 1 85 ? 27.203 -16.734 -15.594 1 86.38 85 GLY A O 1
ATOM 651 N N . LYS A 1 86 ? 26.078 -18.062 -14.281 1 87 86 LYS A N 1
ATOM 652 C CA . LYS A 1 86 ? 24.891 -18.016 -15.141 1 87 86 LYS A CA 1
ATOM 653 C C . LYS A 1 86 ? 24.203 -16.656 -15.039 1 87 86 LYS A C 1
ATOM 655 O O . LYS A 1 86 ? 24.188 -16.031 -13.977 1 87 86 LYS A O 1
ATOM 660 N N . PRO A 1 87 ? 23.625 -16.281 -16.125 1 86.19 87 PRO A N 1
ATOM 661 C CA . PRO A 1 87 ? 22.969 -14.961 -16.125 1 86.19 87 PRO A CA 1
ATOM 662 C C . PRO A 1 87 ? 21.75 -14.906 -15.219 1 86.19 87 PRO A C 1
ATOM 664 O O . PRO A 1 87 ? 21 -15.891 -15.117 1 86.19 87 PRO A O 1
ATOM 667 N N . ILE A 1 88 ? 21.609 -13.828 -14.562 1 88.06 88 ILE A N 1
ATOM 668 C CA . ILE A 1 88 ? 20.391 -13.508 -13.836 1 88.06 88 ILE A CA 1
ATOM 669 C C . ILE A 1 88 ? 19.719 -12.289 -14.469 1 88.06 88 ILE A C 1
ATOM 671 O O . ILE A 1 88 ? 20.328 -11.578 -15.266 1 88.06 88 ILE A O 1
ATOM 675 N N . MET A 1 89 ? 18.453 -12.102 -14.18 1 84.75 89 MET A N 1
ATOM 676 C CA . MET A 1 89 ? 17.75 -10.984 -14.789 1 84.75 89 MET A CA 1
ATOM 677 C C . MET A 1 89 ? 18.328 -9.648 -14.336 1 84.75 89 MET A C 1
ATOM 679 O O . MET A 1 89 ? 18.25 -9.297 -13.156 1 84.75 89 MET A O 1
ATOM 683 N N . ALA A 1 90 ? 18.859 -8.977 -15.328 1 89.5 90 ALA A N 1
ATOM 684 C CA . ALA A 1 90 ? 19.547 -7.719 -15.008 1 89.5 90 ALA A CA 1
ATOM 685 C C . ALA A 1 90 ? 18.828 -6.535 -15.664 1 89.5 90 ALA A C 1
ATOM 687 O O . ALA A 1 90 ? 19.172 -5.379 -15.391 1 89.5 90 ALA A O 1
ATOM 688 N N . LYS A 1 91 ? 17.828 -6.801 -16.531 1 94.25 91 LYS A N 1
ATOM 689 C CA . LYS A 1 91 ? 17.094 -5.746 -17.219 1 94.25 91 LYS A CA 1
ATOM 690 C C . LYS A 1 91 ? 15.594 -5.863 -16.953 1 94.25 91 LYS A C 1
ATOM 692 O O . LYS A 1 91 ? 14.797 -5.969 -17.891 1 94.25 91 LYS A O 1
ATOM 697 N N . PRO A 1 92 ? 15.195 -5.719 -15.688 1 93.19 92 PRO A N 1
ATOM 698 C CA . PRO A 1 92 ? 13.781 -5.93 -15.367 1 93.19 92 PRO A CA 1
ATOM 699 C C . PRO A 1 92 ? 12.938 -4.668 -15.547 1 93.19 92 PRO A C 1
ATOM 701 O O . PRO A 1 92 ? 11.711 -4.742 -15.625 1 93.19 92 PRO A O 1
ATOM 704 N N . ASN A 1 93 ? 13.555 -3.488 -15.633 1 95.94 93 ASN A N 1
ATOM 705 C CA . ASN A 1 93 ? 12.82 -2.23 -15.57 1 95.94 93 ASN A CA 1
ATOM 706 C C . ASN A 1 93 ? 11.969 -2.018 -16.812 1 95.94 93 ASN A C 1
ATOM 708 O O . ASN A 1 93 ? 12.398 -2.322 -17.922 1 95.94 93 ASN A O 1
ATOM 712 N N . MET A 1 94 ? 10.805 -1.473 -16.656 1 95.81 94 MET A N 1
ATOM 713 C CA . MET A 1 94 ? 9.938 -1.137 -17.781 1 95.81 94 MET A CA 1
ATOM 714 C C . MET A 1 94 ? 10.273 0.244 -18.328 1 95.81 94 MET A C 1
ATOM 716 O O . MET A 1 94 ? 10.047 0.519 -19.516 1 95.81 94 MET A O 1
ATOM 720 N N . THR A 1 95 ? 10.703 1.094 -17.5 1 95.06 95 THR A N 1
ATOM 721 C CA . THR A 1 95 ? 11.211 2.418 -17.828 1 95.06 95 THR A CA 1
ATOM 722 C C . THR A 1 95 ? 12.383 2.793 -16.938 1 95.06 95 THR A C 1
ATOM 724 O O . THR A 1 95 ? 12.625 2.145 -15.906 1 95.06 95 THR A O 1
ATOM 727 N N . MET A 1 96 ? 13.18 3.744 -17.391 1 95.56 96 MET A N 1
ATOM 728 C CA . MET A 1 96 ? 14.305 4.152 -16.562 1 95.56 96 MET A CA 1
ATOM 729 C C . MET A 1 96 ? 14 5.461 -15.836 1 95.56 96 MET A C 1
ATOM 731 O O . MET A 1 96 ? 14.719 5.844 -14.914 1 95.56 96 MET A O 1
ATOM 735 N N . ALA A 1 97 ? 12.93 6.125 -16.266 1 94.56 97 ALA A N 1
ATOM 736 C CA . ALA A 1 97 ? 12.484 7.305 -15.523 1 94.56 97 ALA A CA 1
ATOM 737 C C . ALA A 1 97 ? 11.805 6.91 -14.219 1 94.56 97 ALA A C 1
ATOM 739 O O . ALA A 1 97 ? 10.914 6.051 -14.211 1 94.56 97 ALA A O 1
ATOM 740 N N . GLY A 1 98 ? 12.344 7.434 -13.148 1 93.75 98 GLY A N 1
ATOM 741 C CA . GLY A 1 98 ? 11.773 7.156 -11.844 1 93.75 98 GLY A CA 1
ATOM 742 C C . GLY A 1 98 ? 11.023 8.336 -11.25 1 93.75 98 GLY A C 1
ATOM 743 O O . GLY A 1 98 ? 11.438 9.484 -11.422 1 93.75 98 GLY A O 1
ATOM 744 N N . ARG A 1 99 ? 9.953 8.055 -10.492 1 93.44 99 ARG A N 1
ATOM 745 C CA . ARG A 1 99 ? 9.164 9.078 -9.82 1 93.44 99 ARG A CA 1
ATOM 746 C C . ARG A 1 99 ? 9.602 9.242 -8.367 1 93.44 99 ARG A C 1
ATOM 748 O O . ARG A 1 99 ? 10.734 8.914 -8.016 1 93.44 99 ARG A O 1
ATOM 755 N N . THR A 1 100 ? 8.758 9.906 -7.59 1 92.38 100 THR A N 1
ATOM 756 C CA . THR A 1 100 ? 9.07 10.281 -6.215 1 92.38 100 THR A CA 1
ATOM 757 C C . THR A 1 100 ? 9.008 9.07 -5.293 1 92.38 100 THR A C 1
ATOM 759 O O . THR A 1 100 ? 9.414 9.141 -4.133 1 92.38 100 THR A O 1
ATOM 762 N N . ALA A 1 101 ? 8.516 7.934 -5.82 1 95.5 101 ALA A N 1
ATOM 763 C CA . ALA A 1 101 ? 8.422 6.703 -5.035 1 95.5 101 ALA A CA 1
ATOM 764 C C . ALA A 1 101 ? 8.867 5.496 -5.855 1 95.5 101 ALA A C 1
ATOM 766 O O . ALA A 1 101 ? 8.852 5.535 -7.09 1 95.5 101 ALA A O 1
ATOM 767 N N . GLY A 1 102 ? 9.227 4.461 -5.105 1 94.62 102 GLY A N 1
ATOM 768 C CA . GLY A 1 102 ? 9.656 3.238 -5.77 1 94.62 102 GLY A CA 1
ATOM 769 C C . GLY A 1 102 ? 8.508 2.475 -6.406 1 94.62 102 GLY A C 1
ATOM 770 O O . GLY A 1 102 ? 7.348 2.67 -6.039 1 94.62 102 GLY A O 1
ATOM 771 N N . SER A 1 103 ? 8.859 1.697 -7.34 1 95.75 103 SER A N 1
ATOM 772 C CA . SER A 1 103 ? 7.922 0.841 -8.055 1 95.75 103 SER A CA 1
ATOM 773 C C . SER A 1 103 ? 8.562 -0.495 -8.422 1 95.75 103 SER A C 1
ATOM 775 O O . SER A 1 103 ? 9.75 -0.553 -8.75 1 95.75 103 SER A O 1
ATOM 777 N N . PRO A 1 104 ? 7.73 -1.565 -8.312 1 94.31 104 PRO A N 1
ATOM 778 C CA . PRO A 1 104 ? 8.289 -2.842 -8.766 1 94.31 104 PRO A CA 1
ATOM 779 C C . PRO A 1 104 ? 8.773 -2.795 -10.211 1 94.31 104 PRO A C 1
ATOM 781 O O . PRO A 1 104 ? 8.016 -2.404 -11.109 1 94.31 104 PRO A O 1
ATOM 784 N N . ASP A 1 105 ? 10.062 -3.123 -10.414 1 94.81 105 ASP A N 1
ATOM 785 C CA . ASP A 1 105 ? 10.703 -3.123 -11.727 1 94.81 105 ASP A CA 1
ATOM 786 C C . ASP A 1 105 ? 10.609 -1.745 -12.383 1 94.81 105 ASP A C 1
ATOM 788 O O . ASP A 1 105 ? 10.656 -1.63 -13.609 1 94.81 105 ASP A O 1
ATOM 792 N N . ASN A 1 106 ? 10.398 -0.746 -11.578 1 96.12 106 ASN A N 1
ATOM 793 C CA . ASN A 1 106 ? 10.195 0.617 -12.055 1 96.12 106 ASN A CA 1
ATOM 794 C C . ASN A 1 106 ? 9.172 0.665 -13.188 1 96.12 106 ASN A C 1
ATOM 796 O O . ASN A 1 106 ? 9.43 1.252 -14.242 1 96.12 106 ASN A O 1
ATOM 800 N N . ALA A 1 107 ? 8.062 0.032 -12.953 1 95.5 107 ALA A N 1
ATOM 801 C CA . ALA A 1 107 ? 6.992 -0.017 -13.945 1 95.5 107 ALA A CA 1
ATOM 802 C C . ALA A 1 107 ? 6.27 1.323 -14.039 1 95.5 107 ALA A C 1
ATOM 804 O O . ALA A 1 107 ? 5.824 1.723 -15.117 1 95.5 107 ALA A O 1
ATOM 805 N N . GLN A 1 108 ? 6.133 1.931 -12.93 1 94.81 108 GLN A N 1
ATOM 806 C CA . GLN A 1 108 ? 5.445 3.217 -12.859 1 94.81 108 GLN A CA 1
ATOM 807 C C . GLN A 1 108 ? 4.055 3.131 -13.484 1 94.81 108 GLN A C 1
ATOM 809 O O . GLN A 1 108 ? 3.703 3.945 -14.344 1 94.81 108 GLN A O 1
ATOM 814 N N . GLY A 1 109 ? 3.299 2.131 -12.977 1 95.25 109 GLY A N 1
ATOM 815 C CA . GLY A 1 109 ? 2.004 1.845 -13.57 1 95.25 109 GLY A CA 1
ATOM 816 C C . GLY A 1 109 ? 0.878 2.672 -12.977 1 95.25 109 GLY A C 1
ATOM 817 O O . GLY A 1 109 ? -0.26 2.607 -13.445 1 95.25 109 GLY A O 1
ATOM 818 N N . THR A 1 110 ? 1.163 3.535 -12.016 1 97.44 110 THR A N 1
ATOM 819 C CA . THR A 1 110 ? 0.128 4.316 -11.344 1 97.44 110 THR A CA 1
ATOM 820 C C . THR A 1 110 ? -0.168 5.598 -12.117 1 97.44 110 THR A C 1
ATOM 822 O O . THR A 1 110 ? 0.745 6.363 -12.43 1 97.44 110 THR A O 1
ATOM 825 N N . HIS A 1 111 ? -1.422 5.773 -12.453 1 97.94 111 HIS A N 1
ATOM 826 C CA . HIS A 1 111 ? -1.944 7.035 -12.969 1 97.94 111 HIS A CA 1
ATOM 827 C C . HIS A 1 111 ? -2.754 7.77 -11.906 1 97.94 111 HIS A C 1
ATOM 829 O O . HIS A 1 111 ? -3.275 7.148 -10.977 1 97.94 111 HIS A O 1
ATOM 835 N N . PHE A 1 112 ? -2.781 9.102 -12.086 1 98.69 112 PHE A N 1
ATOM 836 C CA . PHE A 1 112 ? -3.605 9.883 -11.172 1 98.69 112 PHE A CA 1
ATOM 837 C C . PHE A 1 112 ? -4.664 10.664 -11.938 1 98.69 112 PHE A C 1
ATOM 839 O O . PHE A 1 112 ? -4.395 11.188 -13.023 1 98.69 112 PHE A O 1
ATOM 846 N N . PHE A 1 113 ? -5.777 10.703 -11.328 1 98.88 113 PHE A N 1
ATOM 847 C CA . PHE A 1 113 ? -6.77 11.711 -11.695 1 98.88 113 PHE A CA 1
ATOM 848 C C . PHE A 1 113 ? -6.789 12.844 -10.672 1 98.88 113 PHE A C 1
ATOM 850 O O . PHE A 1 113 ? -6.664 12.609 -9.469 1 98.88 113 PHE A O 1
ATOM 857 N N . LEU A 1 114 ? -6.836 13.992 -11.188 1 98.94 114 LEU A N 1
ATOM 858 C CA . LEU A 1 114 ? -7.059 15.18 -10.375 1 98.94 114 LEU A CA 1
ATOM 859 C C . LEU A 1 114 ? -8.5 15.664 -10.492 1 98.94 114 LEU A C 1
ATOM 861 O O . LEU A 1 114 ? -8.984 15.922 -11.594 1 98.94 114 LEU A O 1
ATOM 865 N N . ILE A 1 115 ? -9.172 15.711 -9.359 1 98.94 115 ILE A N 1
ATOM 866 C CA . ILE A 1 115 ? -10.578 16.078 -9.312 1 98.94 115 ILE A CA 1
ATOM 867 C C . ILE A 1 115 ? -10.75 17.359 -8.492 1 98.94 115 ILE A C 1
ATOM 869 O O . ILE A 1 115 ? -10.359 17.406 -7.324 1 98.94 115 ILE A O 1
ATOM 873 N N . ASN A 1 116 ? -11.242 18.391 -9.039 1 98.69 116 ASN A N 1
ATOM 874 C CA . ASN A 1 116 ? -11.508 19.641 -8.328 1 98.69 116 ASN A CA 1
ATOM 875 C C . ASN A 1 116 ? -12.719 20.375 -8.898 1 98.69 116 ASN A C 1
ATOM 877 O O . ASN A 1 116 ? -13.516 19.781 -9.633 1 98.69 116 ASN A O 1
ATOM 881 N N . ASP A 1 117 ? -12.945 21.609 -8.547 1 98.31 117 ASP A N 1
ATOM 882 C CA . ASP A 1 117 ? -14.156 22.344 -8.898 1 98.31 117 ASP A CA 1
ATOM 883 C C . ASP A 1 117 ? -14.203 22.641 -10.391 1 98.31 117 ASP A C 1
ATOM 885 O O . ASP A 1 117 ? -15.273 22.859 -10.953 1 98.31 117 ASP A O 1
ATOM 889 N N . SER A 1 118 ? -13.031 22.625 -11.008 1 98.25 118 SER A N 1
ATOM 890 C CA . SER A 1 118 ? -12.984 22.984 -12.422 1 98.25 118 SER A CA 1
ATOM 891 C C . SER A 1 118 ? -13.172 21.766 -13.32 1 98.25 118 SER A C 1
ATOM 893 O O . SER A 1 118 ? -13.422 21.906 -14.516 1 98.25 118 SER A O 1
ATOM 895 N N . GLY A 1 119 ? -13.031 20.625 -12.797 1 98.56 119 GLY A N 1
ATOM 896 C CA . GLY A 1 119 ? -13.227 19.422 -13.609 1 98.56 119 GLY A CA 1
ATOM 897 C C . GLY A 1 119 ? -12.469 18.219 -13.078 1 98.56 119 GLY A C 1
ATOM 898 O O . GLY A 1 119 ? -12.086 18.188 -11.906 1 98.56 119 GLY A O 1
ATOM 899 N N . THR A 1 120 ? -12.43 17.203 -13.898 1 98.88 120 THR A N 1
ATOM 900 C CA . THR A 1 120 ? -11.648 15.992 -13.656 1 98.88 120 THR A CA 1
ATOM 901 C C . THR A 1 120 ? -10.562 15.828 -14.719 1 98.88 120 THR A C 1
ATOM 903 O O . THR A 1 120 ? -10.836 15.891 -15.914 1 98.88 120 THR A O 1
ATOM 906 N N . TYR A 1 121 ? -9.375 15.617 -14.234 1 98.88 121 TYR A N 1
ATOM 907 C CA . TYR A 1 121 ? -8.219 15.602 -15.133 1 98.88 121 TYR A CA 1
ATOM 908 C C . TYR A 1 121 ? -7.422 14.32 -14.977 1 98.88 121 TYR A C 1
ATOM 910 O O . TYR A 1 121 ? -7.242 13.828 -13.859 1 98.88 121 TYR A O 1
ATOM 918 N N . PHE A 1 122 ? -7.078 13.688 -16.125 1 98.69 122 PHE A N 1
ATOM 919 C CA . PHE A 1 122 ? -6.02 12.688 -16.156 1 98.69 122 PHE A CA 1
ATOM 920 C C . PHE A 1 122 ? -4.645 13.352 -16.125 1 98.69 122 PHE A C 1
ATOM 922 O O . PHE A 1 122 ? -4.375 14.258 -16.922 1 98.69 122 PHE A O 1
ATOM 929 N N . LEU A 1 123 ? -3.752 12.969 -15.234 1 98.56 123 LEU A N 1
ATOM 930 C CA . LEU A 1 123 ? -2.422 13.562 -15.164 1 98.56 123 LEU A CA 1
ATOM 931 C C . LEU A 1 123 ? -1.419 12.758 -15.984 1 98.56 123 LEU A C 1
ATOM 933 O O . LEU A 1 123 ? -1.062 11.641 -15.602 1 98.56 123 LEU A O 1
ATOM 937 N N . ARG A 1 124 ? -0.921 13.352 -16.984 1 96.12 124 ARG A N 1
ATOM 938 C CA . ARG A 1 124 ? 0.086 12.719 -17.844 1 96.12 124 ARG A CA 1
ATOM 939 C C . ARG A 1 124 ? 1.443 12.688 -17.141 1 96.12 124 ARG A C 1
ATOM 941 O O . ARG A 1 124 ? 1.804 13.625 -16.438 1 96.12 124 ARG A O 1
ATOM 948 N N . ARG A 1 125 ? 2.141 11.609 -17.406 1 91.31 125 ARG A N 1
ATOM 949 C CA . ARG A 1 125 ? 3.541 11.562 -17 1 91.31 125 ARG A CA 1
ATOM 950 C C . ARG A 1 125 ? 4.43 12.297 -18 1 91.31 125 ARG A C 1
ATOM 952 O O . ARG A 1 125 ? 4.578 11.867 -19.141 1 91.31 125 ARG A O 1
ATOM 959 N N . LEU A 1 126 ? 4.977 13.289 -17.5 1 92.19 126 LEU A N 1
ATOM 960 C CA . LEU A 1 126 ? 5.859 14.062 -18.359 1 92.19 126 LEU A CA 1
ATOM 961 C C . LEU A 1 126 ? 7.289 13.539 -18.281 1 92.19 126 LEU A C 1
ATOM 963 O O . LEU A 1 126 ? 7.691 12.953 -17.281 1 92.19 126 LEU A O 1
ATOM 967 N N . ASP A 1 127 ? 8.008 13.695 -19.297 1 85.31 127 ASP A N 1
ATOM 968 C CA . ASP A 1 127 ? 9.422 13.344 -19.281 1 85.31 127 ASP A CA 1
ATOM 969 C C . ASP A 1 127 ? 10.172 14.133 -18.203 1 85.31 127 ASP A C 1
ATOM 971 O O . ASP A 1 127 ? 9.82 15.273 -17.906 1 85.31 127 ASP A O 1
ATOM 975 N N . PRO A 1 128 ? 11.172 13.445 -17.719 1 82.44 128 PRO A N 1
ATOM 976 C CA . PRO A 1 128 ? 11.984 14.188 -16.75 1 82.44 128 PRO A CA 1
ATOM 977 C C . PRO A 1 128 ? 12.609 15.445 -17.344 1 82.44 128 PRO A C 1
ATOM 979 O O . PRO A 1 128 ? 13 15.445 -18.516 1 82.44 128 PRO A O 1
ATOM 982 N N . ALA A 1 129 ? 12.594 16.531 -16.562 1 80.94 129 ALA A N 1
ATOM 983 C CA . ALA A 1 129 ? 13.219 17.797 -16.953 1 80.94 129 ALA A CA 1
ATOM 984 C C . ALA A 1 129 ? 14.25 18.234 -15.914 1 80.94 129 ALA A C 1
ATOM 986 O O . ALA A 1 129 ? 14.016 19.188 -15.164 1 80.94 129 ALA A O 1
ATOM 987 N N . PRO A 1 130 ? 15.367 17.547 -15.938 1 76.31 130 PRO A N 1
ATOM 988 C CA . PRO A 1 130 ? 16.359 17.812 -14.883 1 76.31 130 PRO A CA 1
ATOM 989 C C . PRO A 1 130 ? 16.875 19.25 -14.922 1 76.31 130 PRO A C 1
ATOM 991 O O . PRO A 1 130 ? 17.328 19.766 -13.891 1 76.31 130 PRO A O 1
ATOM 994 N N . SER A 1 131 ? 16.766 19.875 -16.031 1 79.25 131 SER A N 1
ATOM 995 C CA . SER A 1 131 ? 17.328 21.219 -16.156 1 79.25 131 SER A CA 1
ATOM 996 C C . SER A 1 131 ? 16.281 22.281 -15.797 1 79.25 131 SER A C 1
ATOM 998 O O . SER A 1 131 ? 16.625 23.453 -15.648 1 79.25 131 SER A O 1
ATOM 1000 N N . THR A 1 132 ? 15.102 21.844 -15.656 1 82.31 132 THR A N 1
ATOM 1001 C CA . THR A 1 132 ? 14.039 22.797 -15.32 1 82.31 132 THR A CA 1
ATOM 1002 C C . THR A 1 132 ? 14.07 23.125 -13.828 1 82.31 132 THR A C 1
ATOM 1004 O O . THR A 1 132 ? 14.047 22.234 -12.984 1 82.31 132 THR A O 1
ATOM 1007 N N . PRO A 1 133 ? 14.219 24.5 -13.609 1 81.88 133 PRO A N 1
ATOM 1008 C CA . PRO A 1 133 ? 14.211 24.875 -12.195 1 81.88 133 PRO A CA 1
ATOM 1009 C C . PRO A 1 133 ? 12.875 24.562 -11.516 1 81.88 133 PRO A C 1
ATOM 1011 O O . PRO A 1 133 ? 11.828 24.578 -12.164 1 81.88 133 PRO A O 1
ATOM 1014 N N . LEU A 1 134 ? 12.969 24.281 -10.25 1 85.19 134 LEU A N 1
ATOM 1015 C CA . LEU A 1 134 ? 11.75 24.062 -9.477 1 85.19 134 LEU A CA 1
ATOM 1016 C C . LEU A 1 134 ? 11.234 25.375 -8.906 1 85.19 134 LEU A C 1
ATOM 1018 O O . LEU A 1 134 ? 11.352 25.625 -7.703 1 85.19 134 LEU A O 1
ATOM 1022 N N . ASP A 1 135 ? 10.711 26.203 -9.75 1 92.5 135 ASP A N 1
ATOM 1023 C CA . ASP A 1 135 ? 10.109 27.469 -9.312 1 92.5 135 ASP A CA 1
ATOM 1024 C C . ASP A 1 135 ? 8.641 27.547 -9.727 1 92.5 135 ASP A C 1
ATOM 1026 O O . ASP A 1 135 ? 8.117 26.625 -10.367 1 92.5 135 ASP A O 1
ATOM 1030 N N . ALA A 1 136 ? 8.023 28.594 -9.305 1 95.44 136 ALA A N 1
ATOM 1031 C CA . ALA A 1 136 ? 6.578 28.719 -9.484 1 95.44 136 ALA A CA 1
ATOM 1032 C C . ALA A 1 136 ? 6.207 28.688 -10.961 1 95.44 136 ALA A C 1
ATOM 1034 O O . ALA A 1 136 ? 5.25 28 -11.352 1 95.44 136 ALA A O 1
ATOM 1035 N N . THR A 1 137 ? 6.949 29.359 -11.789 1 95.31 137 THR A N 1
ATOM 1036 C CA . THR A 1 137 ? 6.645 29.438 -13.211 1 95.31 137 THR A CA 1
ATOM 1037 C C . THR A 1 137 ? 6.738 28.062 -13.867 1 95.31 137 THR A C 1
ATOM 1039 O O . THR A 1 137 ? 5.828 27.656 -14.594 1 95.31 137 THR A O 1
ATOM 1042 N N . ALA A 1 138 ? 7.805 27.391 -13.641 1 94.62 138 ALA A N 1
ATOM 1043 C CA . ALA A 1 138 ? 8.016 26.078 -14.227 1 94.62 138 ALA A CA 1
ATOM 1044 C C . ALA A 1 138 ? 6.969 25.078 -13.734 1 94.62 138 ALA A C 1
ATOM 1046 O O . ALA A 1 138 ? 6.473 24.266 -14.508 1 94.62 138 ALA A O 1
ATOM 1047 N N . LEU A 1 139 ? 6.68 25.156 -12.461 1 95.81 139 LEU A N 1
ATOM 1048 C CA . LEU A 1 139 ? 5.68 24.266 -11.883 1 95.81 139 LEU A CA 1
ATOM 1049 C C . LEU A 1 139 ? 4.32 24.469 -12.547 1 95.81 139 LEU A C 1
ATOM 1051 O O . LEU A 1 139 ? 3.645 23.5 -12.898 1 95.81 139 LEU A O 1
ATOM 1055 N N . LEU A 1 140 ? 3.949 25.688 -12.711 1 97.19 140 LEU A N 1
ATOM 1056 C CA . LEU A 1 140 ? 2.66 26.016 -13.312 1 97.19 140 LEU A CA 1
ATOM 1057 C C . LEU A 1 140 ? 2.605 25.547 -14.758 1 97.19 140 LEU A C 1
ATOM 1059 O O . LEU A 1 140 ? 1.609 24.953 -15.188 1 97.19 140 LEU A O 1
ATOM 1063 N N . GLU A 1 141 ? 3.643 25.766 -15.453 1 96.62 141 GLU A N 1
ATOM 1064 C CA . GLU A 1 141 ? 3.688 25.375 -16.859 1 96.62 141 GLU A CA 1
ATOM 1065 C C . GLU A 1 141 ? 3.607 23.859 -17.016 1 96.62 141 GLU A C 1
ATOM 1067 O O . GLU A 1 141 ? 2.855 23.359 -17.859 1 96.62 141 GLU A O 1
ATOM 1072 N N . ARG A 1 142 ? 4.348 23.172 -16.266 1 96.25 142 ARG A N 1
ATOM 1073 C CA . ARG A 1 142 ? 4.363 21.703 -16.359 1 96.25 142 ARG A CA 1
ATOM 1074 C C . ARG A 1 142 ? 3.035 21.109 -15.906 1 96.25 142 ARG A C 1
ATOM 1076 O O . ARG A 1 142 ? 2.576 20.109 -16.453 1 96.25 142 ARG A O 1
ATOM 1083 N N . ALA A 1 143 ? 2.465 21.75 -14.875 1 97.75 143 ALA A N 1
ATOM 1084 C CA . ALA A 1 143 ? 1.149 21.281 -14.43 1 97.75 143 ALA A CA 1
ATOM 1085 C C . ALA A 1 143 ? 0.124 21.406 -15.555 1 97.75 143 ALA A C 1
ATOM 1087 O O . ALA A 1 143 ? -0.698 20.516 -15.758 1 97.75 143 ALA A O 1
ATOM 1088 N N . ARG A 1 144 ? 0.184 22.5 -16.266 1 97.81 144 ARG A N 1
ATOM 1089 C CA . ARG A 1 144 ? -0.728 22.703 -17.375 1 97.81 144 ARG A CA 1
ATOM 1090 C C . ARG A 1 144 ? -0.506 21.672 -18.469 1 97.81 144 ARG A C 1
ATOM 1092 O O . ARG A 1 144 ? -1.464 21.188 -19.078 1 97.81 144 ARG A O 1
ATOM 1099 N N . GLN A 1 145 ? 0.72 21.328 -18.641 1 96.81 145 GLN A N 1
ATOM 1100 C CA . GLN A 1 145 ? 1.059 20.328 -19.656 1 96.81 145 GLN A CA 1
ATOM 1101 C C . GLN A 1 145 ? 0.58 18.938 -19.25 1 96.81 145 GLN A C 1
ATOM 1103 O O . GLN A 1 145 ? 0.214 18.125 -20.094 1 96.81 145 GLN A O 1
ATOM 1108 N N . ALA A 1 146 ? 0.586 18.672 -18.016 1 97.75 146 ALA A N 1
ATOM 1109 C CA . ALA A 1 146 ? 0.262 17.328 -17.516 1 97.75 146 ALA A CA 1
ATOM 1110 C C . ALA A 1 146 ? -1.245 17.094 -17.531 1 97.75 146 ALA A C 1
ATOM 1112 O O . ALA A 1 146 ? -1.694 15.953 -17.688 1 97.75 146 ALA A O 1
ATOM 1113 N N . LYS A 1 147 ? -2.041 18.125 -17.406 1 98.25 147 LYS A N 1
ATOM 1114 C CA . LYS A 1 147 ? -3.482 17.984 -17.219 1 98.25 147 LYS A CA 1
ATOM 1115 C C . LYS A 1 147 ? -4.188 17.719 -18.547 1 98.25 147 LYS A C 1
ATOM 1117 O O . LYS A 1 147 ? -4.02 18.469 -19.516 1 98.25 147 LYS A O 1
ATOM 1122 N N . VAL A 1 148 ? -4.906 16.609 -18.547 1 98.44 148 VAL A N 1
ATOM 1123 C CA . VAL A 1 148 ? -5.84 16.297 -19.625 1 98.44 148 VAL A CA 1
ATOM 1124 C C . VAL A 1 148 ? -7.266 16.266 -19.078 1 98.44 148 VAL A C 1
ATOM 1126 O O . VAL A 1 148 ? -7.609 15.383 -18.281 1 98.44 148 VAL A O 1
ATOM 1129 N N . ARG A 1 149 ? -8.062 17.172 -19.5 1 98.38 149 ARG A N 1
ATOM 1130 C CA . ARG A 1 149 ? -9.43 17.219 -18.984 1 98.38 149 ARG A CA 1
ATOM 1131 C C . ARG A 1 149 ? -10.25 16.062 -19.547 1 98.38 149 ARG A C 1
ATOM 1133 O O . ARG A 1 149 ? -10.398 15.922 -20.766 1 98.38 149 ARG A O 1
ATOM 1140 N N . VAL A 1 150 ? -10.758 15.227 -18.688 1 98.62 150 VAL A N 1
ATOM 1141 C CA . VAL A 1 150 ? -11.531 14.07 -19.141 1 98.62 150 VAL A CA 1
ATOM 1142 C C . VAL A 1 150 ? -13.008 14.297 -18.844 1 98.62 150 VAL A C 1
ATOM 1144 O O . VAL A 1 150 ? -13.875 13.711 -19.5 1 98.62 150 VAL A O 1
ATOM 1147 N N . LEU A 1 151 ? -13.352 15.07 -17.797 1 98.5 151 LEU A N 1
ATOM 1148 C CA . LEU A 1 151 ? -14.695 15.555 -17.516 1 98.5 151 LEU A CA 1
ATOM 1149 C C . LEU A 1 151 ? -14.695 17.062 -17.281 1 98.5 151 LEU A C 1
ATOM 1151 O O . LEU A 1 151 ? -13.75 17.609 -16.719 1 98.5 151 LEU A O 1
ATOM 1155 N N . ASP A 1 152 ? -15.758 17.734 -17.625 1 97.69 152 ASP A N 1
ATOM 1156 C CA . ASP A 1 152 ? -15.867 19.172 -17.422 1 97.69 152 ASP A CA 1
ATOM 1157 C C . ASP A 1 152 ? -16.484 19.5 -16.078 1 97.69 152 ASP A C 1
ATOM 1159 O O . ASP A 1 152 ? -16.891 20.641 -15.82 1 97.69 152 ASP A O 1
ATOM 1163 N N . HIS A 1 153 ? -16.656 18.562 -15.312 1 97.88 153 HIS A N 1
ATOM 1164 C CA . HIS A 1 153 ? -17.156 18.688 -13.945 1 97.88 153 HIS A CA 1
ATOM 1165 C C . HIS A 1 153 ? -16.406 17.75 -13 1 97.88 153 HIS A C 1
ATOM 1167 O O . HIS A 1 153 ? -15.672 16.875 -13.445 1 97.88 153 HIS A O 1
ATOM 1173 N N . ARG A 1 154 ? -16.547 18.016 -11.75 1 98.19 154 ARG A N 1
ATOM 1174 C CA . ARG A 1 154 ? -15.992 17.141 -10.727 1 98.19 154 ARG A CA 1
ATOM 1175 C C . ARG A 1 154 ? -16.594 15.742 -10.805 1 98.19 154 ARG A C 1
ATOM 1177 O O . ARG A 1 154 ? -17.812 15.586 -10.883 1 98.19 154 ARG A O 1
ATOM 1184 N N . LEU A 1 155 ? -15.68 14.695 -10.867 1 98.75 155 LEU A N 1
ATOM 1185 C CA . LEU A 1 155 ? -16.156 13.32 -10.758 1 98.75 155 LEU A CA 1
ATOM 1186 C C . LEU A 1 155 ? -16.891 13.102 -9.438 1 98.75 155 LEU A C 1
ATOM 1188 O O . LEU A 1 155 ? -16.281 13.172 -8.367 1 98.75 155 LEU A O 1
ATOM 1192 N N . ASP A 1 156 ? -18.109 12.875 -9.484 1 98.31 156 ASP A N 1
ATOM 1193 C CA . ASP A 1 156 ? -18.938 12.516 -8.344 1 98.31 156 ASP A CA 1
ATOM 1194 C C . ASP A 1 156 ? -20.234 11.852 -8.797 1 98.31 156 ASP A C 1
ATOM 1196 O O . ASP A 1 156 ? -20.516 11.781 -9.992 1 98.31 156 ASP A O 1
ATOM 1200 N N . VAL A 1 157 ? -20.938 11.266 -7.867 1 98.06 157 VAL A N 1
ATOM 1201 C CA . VAL A 1 157 ? -22.25 10.711 -8.156 1 98.06 157 VAL A CA 1
ATOM 1202 C C . VAL A 1 157 ? -23.297 11.82 -8.102 1 98.06 157 VAL A C 1
ATOM 1204 O O . VAL A 1 157 ? -23.047 12.906 -7.566 1 98.06 157 VAL A O 1
ATOM 1207 N N . ALA A 1 158 ? -24.469 11.562 -8.672 1 96.44 158 ALA A N 1
ATOM 1208 C CA . ALA A 1 158 ? -25.547 12.547 -8.68 1 96.44 158 ALA A CA 1
ATOM 1209 C C . ALA A 1 158 ? -26.062 12.812 -7.273 1 96.44 158 ALA A C 1
ATOM 1211 O O . ALA A 1 158 ? -25.859 12.008 -6.363 1 96.44 158 ALA A O 1
ATOM 1212 N N . ASP A 1 159 ? -26.75 13.945 -7.16 1 93.06 159 ASP A N 1
ATOM 1213 C CA . ASP A 1 159 ? -27.344 14.32 -5.875 1 93.06 159 ASP A CA 1
ATOM 1214 C C . ASP A 1 159 ? -28.266 13.227 -5.352 1 93.06 159 ASP A C 1
ATOM 1216 O O . ASP A 1 159 ? -29.031 12.641 -6.113 1 93.06 159 ASP A O 1
ATOM 1220 N N . GLY A 1 160 ? -28.062 12.945 -4.156 1 92.25 160 GLY A N 1
ATOM 1221 C CA . GLY A 1 160 ? -28.922 11.953 -3.529 1 92.25 160 GLY A CA 1
ATOM 1222 C C . GLY A 1 160 ? -28.391 10.539 -3.637 1 92.25 160 GLY A C 1
ATOM 1223 O O . GLY A 1 160 ? -28.922 9.617 -3.023 1 92.25 160 GLY A O 1
ATOM 1224 N N . LEU A 1 161 ? -27.281 10.344 -4.328 1 95.5 161 LEU A N 1
ATOM 1225 C CA . LEU A 1 161 ? -26.781 8.992 -4.559 1 95.5 161 LEU A CA 1
ATOM 1226 C C . LEU A 1 161 ? -25.469 8.766 -3.828 1 95.5 161 LEU A C 1
ATOM 1228 O O . LEU A 1 161 ? -24.688 7.895 -4.211 1 95.5 161 LEU A O 1
ATOM 1232 N N . ARG A 1 162 ? -25.203 9.516 -2.779 1 95.62 162 ARG A N 1
ATOM 1233 C CA . ARG A 1 162 ? -23.922 9.438 -2.102 1 95.62 162 ARG A CA 1
ATOM 1234 C C . ARG A 1 162 ? -23.906 8.328 -1.055 1 95.62 162 ARG A C 1
ATOM 1236 O O . ARG A 1 162 ? -22.875 8.016 -0.479 1 95.62 162 ARG A O 1
ATOM 1243 N N . ASP A 1 163 ? -25.031 7.719 -0.849 1 94.31 163 ASP A N 1
ATOM 1244 C CA . ASP A 1 163 ? -25.078 6.613 0.105 1 94.31 163 ASP A CA 1
ATOM 1245 C C . ASP A 1 163 ? -24.375 5.375 -0.449 1 94.31 163 ASP A C 1
ATOM 1247 O O . ASP A 1 163 ? -24.031 5.328 -1.635 1 94.31 163 ASP A O 1
ATOM 1251 N N . PHE A 1 164 ? -24.203 4.41 0.36 1 93.75 164 PHE A N 1
ATOM 1252 C CA . PHE A 1 164 ? -23.641 3.143 -0.072 1 93.75 164 PHE A CA 1
ATOM 1253 C C . PHE A 1 164 ? -24.453 2.541 -1.211 1 93.75 164 PHE A C 1
ATOM 1255 O O . PHE A 1 164 ? -25.688 2.604 -1.202 1 93.75 164 PHE A O 1
ATOM 1262 N N . PRO A 1 165 ? -23.766 2.146 -2.246 1 94.62 165 PRO A N 1
ATOM 1263 C CA . PRO A 1 165 ? -22.375 1.708 -2.312 1 94.62 165 PRO A CA 1
ATOM 1264 C C . PRO A 1 165 ? -21.438 2.785 -2.865 1 94.62 165 PRO A C 1
ATOM 1266 O O . PRO A 1 165 ? -20.25 2.533 -3.059 1 94.62 165 PRO A O 1
ATOM 1269 N N . ALA A 1 166 ? -21.891 3.967 -3.094 1 96.56 166 ALA A N 1
ATOM 1270 C CA . ALA A 1 166 ? -21.047 5 -3.682 1 96.56 166 ALA A CA 1
ATOM 1271 C C . ALA A 1 166 ? -19.969 5.449 -2.699 1 96.56 166 ALA A C 1
ATOM 1273 O O . ALA A 1 166 ? -18.766 5.328 -2.977 1 96.56 166 ALA A O 1
ATOM 1274 N N . TYR A 1 167 ? -20.406 5.922 -1.559 1 95.56 167 TYR A N 1
ATOM 1275 C CA . TYR A 1 167 ? -19.484 6.32 -0.493 1 95.56 167 TYR A CA 1
ATOM 1276 C C . TYR A 1 167 ? -19.672 5.438 0.736 1 95.56 167 TYR A C 1
ATOM 1278 O O . TYR A 1 167 ? -20.734 4.852 0.938 1 95.56 167 TYR A O 1
ATOM 1286 N N . LEU A 1 168 ? -18.578 5.406 1.506 1 90.44 168 LEU A N 1
ATOM 1287 C CA . LEU A 1 168 ? -18.609 4.633 2.742 1 90.44 168 LEU A CA 1
ATOM 1288 C C . LEU A 1 168 ? -19.016 5.516 3.922 1 90.44 168 LEU A C 1
ATOM 1290 O O . LEU A 1 168 ? -18.266 6.418 4.309 1 90.44 168 LEU A O 1
ATOM 1294 N N . ASP A 1 169 ? -20.141 5.316 4.402 1 85.88 169 ASP A N 1
ATOM 1295 C CA . ASP A 1 169 ? -20.672 5.844 5.656 1 85.88 169 ASP A CA 1
ATOM 1296 C C . ASP A 1 169 ? -20.453 7.355 5.75 1 85.88 169 ASP A C 1
ATOM 1298 O O . ASP A 1 169 ? -20.891 8.102 4.871 1 85.88 169 ASP A O 1
ATOM 1302 N N . SER A 1 170 ? -19.641 7.781 6.758 1 87.81 170 SER A N 1
ATOM 1303 C CA . SER A 1 170 ? -19.531 9.203 7.082 1 87.81 170 SER A CA 1
ATOM 1304 C C . SER A 1 170 ? -18.703 9.945 6.043 1 87.81 170 SER A C 1
ATOM 1306 O O . SER A 1 170 ? -18.781 11.172 5.949 1 87.81 170 SER A O 1
ATOM 1308 N N . ASN A 1 171 ? -17.984 9.234 5.219 1 92.94 171 ASN A N 1
ATOM 1309 C CA . ASN A 1 171 ? -17.188 9.883 4.188 1 92.94 171 ASN A CA 1
ATOM 1310 C C . ASN A 1 171 ? -18.047 10.672 3.211 1 92.94 171 ASN A C 1
ATOM 1312 O O . ASN A 1 171 ? -17.594 11.656 2.627 1 92.94 171 ASN A O 1
ATOM 1316 N N . ARG A 1 172 ? -19.297 10.273 3.055 1 93.62 172 ARG A N 1
ATOM 1317 C CA . ARG A 1 172 ? -20.188 10.883 2.07 1 93.62 172 ARG A CA 1
ATOM 1318 C C . ARG A 1 172 ? -20.453 12.344 2.41 1 93.62 172 ARG A C 1
ATOM 1320 O O . ARG A 1 172 ? -20.859 13.125 1.548 1 93.62 172 ARG A O 1
ATOM 1327 N N . PHE A 1 173 ? -20.141 12.758 3.637 1 94.19 173 PHE A N 1
ATOM 1328 C CA . PHE A 1 173 ? -20.5 14.102 4.066 1 94.19 173 PHE A CA 1
ATOM 1329 C C . PHE A 1 173 ? -19.312 15.055 3.904 1 94.19 173 PHE A C 1
ATOM 1331 O O . PHE A 1 173 ? -19.5 16.266 3.738 1 94.19 173 PHE A O 1
ATOM 1338 N N . LEU A 1 174 ? -18.109 14.508 4.012 1 96.81 174 LEU A N 1
ATOM 1339 C CA . LEU A 1 174 ? -16.953 15.406 4.027 1 96.81 174 LEU A CA 1
ATOM 1340 C C . LEU A 1 174 ? -16.047 15.141 2.836 1 96.81 174 LEU A C 1
ATOM 1342 O O . LEU A 1 174 ? -15.109 15.906 2.582 1 96.81 174 LEU A O 1
ATOM 1346 N N . SER A 1 175 ? -16.281 14.055 2.08 1 97.75 175 SER A N 1
ATOM 1347 C CA . SER A 1 175 ? -15.469 13.711 0.924 1 97.75 175 SER A CA 1
ATOM 1348 C C . SER A 1 175 ? -15.914 14.477 -0.319 1 97.75 175 SER A C 1
ATOM 1350 O O . SER A 1 175 ? -17.109 14.648 -0.55 1 97.75 175 SER A O 1
ATOM 1352 N N . ASN A 1 176 ? -14.906 14.953 -1.096 1 98.5 176 ASN A N 1
ATOM 1353 C CA . ASN A 1 176 ? -15.133 15.445 -2.449 1 98.5 176 ASN A CA 1
ATOM 1354 C C . ASN A 1 176 ? -16.078 16.641 -2.459 1 98.5 176 ASN A C 1
ATOM 1356 O O . ASN A 1 176 ? -16.953 16.734 -3.33 1 98.5 176 ASN A O 1
ATOM 1360 N N . LEU A 1 177 ? -15.922 17.531 -1.516 1 97.94 177 LEU A N 1
ATOM 1361 C CA . LEU A 1 177 ? -16.734 18.734 -1.383 1 97.94 177 LEU A CA 1
ATOM 1362 C C . LEU A 1 177 ? -16.234 19.844 -2.295 1 97.94 177 LEU A C 1
ATOM 1364 O O . LEU A 1 177 ? -15.07 19.828 -2.705 1 97.94 177 LEU A O 1
ATOM 1368 N N . PRO A 1 178 ? -17.141 20.797 -2.617 1 98.06 178 PRO A N 1
ATOM 1369 C CA . PRO A 1 178 ? -16.641 22 -3.299 1 98.06 178 PRO A CA 1
ATOM 1370 C C . PRO A 1 178 ? -15.469 22.641 -2.572 1 98.06 178 PRO A C 1
ATOM 1372 O O . PRO A 1 178 ? -15.461 22.703 -1.341 1 98.06 178 PRO A O 1
ATOM 1375 N N . GLY A 1 179 ? -14.469 23.016 -3.26 1 98.62 179 GLY A N 1
ATOM 1376 C CA . GLY A 1 179 ? -13.289 23.656 -2.688 1 98.62 179 GLY A CA 1
ATOM 1377 C C . GLY A 1 179 ? -12.141 22.688 -2.467 1 98.62 179 GLY A C 1
ATOM 1378 O O . GLY A 1 179 ? -11.008 23.109 -2.217 1 98.62 179 GLY A O 1
ATOM 1379 N N . THR A 1 180 ? -12.406 21.406 -2.551 1 98.88 180 THR A N 1
ATOM 1380 C CA . THR A 1 180 ? -11.367 20.406 -2.309 1 98.88 180 THR A CA 1
ATOM 1381 C C . THR A 1 180 ? -10.766 19.922 -3.623 1 98.88 180 THR A C 1
ATOM 1383 O O . THR A 1 180 ? -11.359 20.109 -4.688 1 98.88 180 THR A O 1
ATOM 1386 N N . THR A 1 181 ? -9.602 19.406 -3.59 1 98.94 181 THR A N 1
ATOM 1387 C CA . THR A 1 181 ? -8.906 18.75 -4.684 1 98.94 181 THR A CA 1
ATOM 1388 C C . THR A 1 181 ? -8.562 17.312 -4.309 1 98.94 181 THR A C 1
ATOM 1390 O O . THR A 1 181 ? -8.031 17.047 -3.227 1 98.94 181 THR A O 1
ATOM 1393 N N . LEU A 1 182 ? -8.938 16.422 -5.211 1 98.94 182 LEU A N 1
ATOM 1394 C CA . LEU A 1 182 ? -8.664 15.008 -4.953 1 98.94 182 LEU A CA 1
ATOM 1395 C C . LEU A 1 182 ? -7.605 14.477 -5.914 1 98.94 182 LEU A C 1
ATOM 1397 O O . LEU A 1 182 ? -7.609 14.812 -7.102 1 98.94 182 LEU A O 1
ATOM 1401 N N . LEU A 1 183 ? -6.656 13.734 -5.41 1 98.94 183 LEU A N 1
ATOM 1402 C CA . LEU A 1 183 ? -5.758 12.898 -6.195 1 98.94 183 LEU A CA 1
ATOM 1403 C C . LEU A 1 183 ? -6.152 11.43 -6.098 1 98.94 183 LEU A C 1
ATOM 1405 O O . LEU A 1 183 ? -6.066 10.828 -5.023 1 98.94 183 LEU A O 1
ATOM 1409 N N . PHE A 1 184 ? -6.672 10.891 -7.219 1 98.81 184 PHE A N 1
ATOM 1410 C CA . PHE A 1 184 ? -7.266 9.562 -7.309 1 98.81 184 PHE A CA 1
ATOM 1411 C C . PHE A 1 184 ? -6.383 8.633 -8.125 1 98.81 184 PHE A C 1
ATOM 1413 O O . PHE A 1 184 ? -6.309 8.75 -9.352 1 98.81 184 PHE A O 1
ATOM 1420 N N . PRO A 1 185 ? -5.688 7.594 -7.449 1 98.56 185 PRO A N 1
ATOM 1421 C CA . PRO A 1 185 ? -4.781 6.711 -8.188 1 98.56 185 PRO A CA 1
ATOM 1422 C C . PRO A 1 185 ? -5.508 5.555 -8.867 1 98.56 185 PRO A C 1
ATOM 1424 O O . PRO A 1 185 ? -6.449 4.992 -8.305 1 98.56 185 PRO A O 1
ATOM 1427 N N . VAL A 1 186 ? -5.102 5.281 -10.016 1 98.06 186 VAL A N 1
ATOM 1428 C CA . VAL A 1 186 ? -5.504 4.133 -10.82 1 98.06 186 VAL A CA 1
ATOM 1429 C C . VAL A 1 186 ? -4.266 3.4 -11.328 1 98.06 186 VAL A C 1
ATOM 1431 O O . VAL A 1 186 ? -3.354 4.02 -11.883 1 98.06 186 VAL A O 1
ATOM 1434 N N . VAL A 1 187 ? -4.223 2.057 -11.18 1 97.62 187 VAL A N 1
ATOM 1435 C CA . VAL A 1 187 ? -2.982 1.327 -11.43 1 97.62 187 VAL A CA 1
ATOM 1436 C C . VAL A 1 187 ? -3.166 0.38 -12.609 1 97.62 187 VAL A C 1
ATOM 1438 O O . VAL A 1 187 ? -3.986 -0.539 -12.555 1 97.62 187 VAL A O 1
ATOM 1441 N N . ASP A 1 188 ? -2.424 0.585 -13.641 1 97.19 188 ASP A N 1
ATOM 1442 C CA . ASP A 1 188 ? -2.346 -0.383 -14.727 1 97.19 188 ASP A CA 1
ATOM 1443 C C . ASP A 1 188 ? -1.433 -1.551 -14.359 1 97.19 188 ASP A C 1
ATOM 1445 O O . ASP A 1 188 ? -0.208 -1.421 -14.391 1 97.19 188 ASP A O 1
ATOM 1449 N N . LEU A 1 189 ? -2.021 -2.676 -14.148 1 96.75 189 LEU A N 1
ATOM 1450 C CA . LEU A 1 189 ? -1.258 -3.834 -13.695 1 96.75 189 LEU A CA 1
ATOM 1451 C C . LEU A 1 189 ? -0.821 -4.688 -14.883 1 96.75 189 LEU A C 1
ATOM 1453 O O . LEU A 1 189 ? 0.056 -5.543 -14.75 1 96.75 189 LEU A O 1
ATOM 1457 N N . SER A 1 190 ? -1.382 -4.516 -16 1 97 190 SER A N 1
ATOM 1458 C CA . SER A 1 190 ? -1.314 -5.496 -17.078 1 97 190 SER A CA 1
ATOM 1459 C C . SER A 1 190 ? 0.102 -5.617 -17.625 1 97 190 SER A C 1
ATOM 1461 O O . SER A 1 190 ? 0.597 -6.727 -17.844 1 97 190 SER A O 1
ATOM 1463 N N . HIS A 1 191 ? 0.746 -4.465 -17.812 1 96.81 191 HIS A N 1
ATOM 1464 C CA . HIS A 1 191 ? 2.1 -4.504 -18.359 1 96.81 191 HIS A CA 1
ATOM 1465 C C . HIS A 1 191 ? 3.07 -5.137 -17.359 1 96.81 191 HIS A C 1
ATOM 1467 O O . HIS A 1 191 ? 3.852 -6.016 -17.719 1 96.81 191 HIS A O 1
ATOM 1473 N N . GLN A 1 192 ? 2.963 -4.645 -16.156 1 96.06 192 GLN A N 1
ATOM 1474 C CA . GLN A 1 192 ? 3.854 -5.156 -15.117 1 96.06 192 GLN A CA 1
ATOM 1475 C C . GLN A 1 192 ? 3.537 -6.617 -14.797 1 96.06 192 GLN A C 1
ATOM 1477 O O . GLN A 1 192 ? 4.434 -7.387 -14.453 1 96.06 192 GLN A O 1
ATOM 1482 N N . TYR A 1 193 ? 2.281 -7.047 -14.922 1 96.88 193 TYR A N 1
ATOM 1483 C CA . TYR A 1 193 ? 1.922 -8.445 -14.711 1 96.88 193 TYR A CA 1
ATOM 1484 C C . TYR A 1 193 ? 2.693 -9.352 -15.656 1 96.88 193 TYR A C 1
ATOM 1486 O O . TYR A 1 193 ? 3.279 -10.352 -15.227 1 96.88 193 TYR A O 1
ATOM 1494 N N . ILE A 1 194 ? 2.736 -8.977 -16.922 1 97.56 194 ILE A N 1
ATOM 1495 C CA . ILE A 1 194 ? 3.459 -9.742 -17.922 1 97.56 194 ILE A CA 1
ATOM 1496 C C . ILE A 1 194 ? 4.957 -9.711 -17.625 1 97.56 194 ILE A C 1
ATOM 1498 O O . ILE A 1 194 ? 5.617 -10.75 -17.625 1 97.56 194 ILE A O 1
ATOM 1502 N N . ASN A 1 195 ? 5.406 -8.516 -17.312 1 96.38 195 ASN A N 1
ATOM 1503 C CA . ASN A 1 195 ? 6.824 -8.344 -17 1 96.38 195 ASN A CA 1
ATOM 1504 C C . ASN A 1 195 ? 7.234 -9.172 -15.789 1 96.38 195 ASN A C 1
ATOM 1506 O O . ASN A 1 195 ? 8.297 -9.797 -15.781 1 96.38 195 ASN A O 1
ATOM 1510 N N . ALA A 1 196 ? 6.414 -9.188 -14.797 1 94.94 196 ALA A N 1
ATOM 1511 C CA . ALA A 1 196 ? 6.703 -9.922 -13.57 1 94.94 196 ALA A CA 1
ATOM 1512 C C . ALA A 1 196 ? 6.719 -11.43 -13.82 1 94.94 196 ALA A C 1
ATOM 1514 O O . ALA A 1 196 ? 7.496 -12.156 -13.203 1 94.94 196 ALA A O 1
ATOM 1515 N N . LEU A 1 197 ? 5.809 -11.891 -14.688 1 95.31 197 LEU A N 1
ATOM 1516 C CA . LEU A 1 197 ? 5.828 -13.297 -15.062 1 95.31 197 LEU A CA 1
ATOM 1517 C C . LEU A 1 197 ? 7.168 -13.672 -15.695 1 95.31 197 LEU A C 1
ATOM 1519 O O . LEU A 1 197 ? 7.746 -14.711 -15.367 1 95.31 197 LEU A O 1
ATOM 1523 N N . MET A 1 198 ? 7.621 -12.82 -16.578 1 94 198 MET A N 1
ATOM 1524 C CA . MET A 1 198 ? 8.906 -13.07 -17.219 1 94 198 MET A CA 1
ATOM 1525 C C . MET A 1 198 ? 10.031 -13.086 -16.188 1 94 198 MET A C 1
ATOM 1527 O O . MET A 1 198 ? 10.914 -13.945 -16.234 1 94 198 MET A O 1
ATOM 1531 N N . TYR A 1 199 ? 9.914 -12.141 -15.297 1 91.88 199 TYR A N 1
ATOM 1532 C CA . TYR A 1 199 ? 10.906 -12.07 -14.234 1 91.88 199 TYR A CA 1
ATOM 1533 C C . TYR A 1 199 ? 10.914 -13.352 -13.406 1 91.88 199 TYR A C 1
ATOM 1535 O O . TYR A 1 199 ? 11.977 -13.898 -13.109 1 91.88 199 TYR A O 1
ATOM 1543 N N . LEU A 1 200 ? 9.766 -13.883 -13.086 1 92.69 200 LEU A N 1
ATOM 1544 C CA . LEU A 1 200 ? 9.617 -15.109 -12.312 1 92.69 200 LEU A CA 1
ATOM 1545 C C . LEU A 1 200 ? 10.156 -16.312 -13.078 1 92.69 200 LEU A C 1
ATOM 1547 O O . LEU A 1 200 ? 10.727 -17.234 -12.484 1 92.69 200 LEU A O 1
ATOM 1551 N N . LEU A 1 201 ? 10.047 -16.25 -14.336 1 94.69 201 LEU A N 1
ATOM 1552 C CA . LEU A 1 201 ? 10.414 -17.375 -15.188 1 94.69 201 LEU A CA 1
ATOM 1553 C C . LEU A 1 201 ? 11.914 -17.359 -15.484 1 94.69 201 LEU A C 1
ATOM 1555 O O . LEU A 1 201 ? 12.438 -18.297 -16.094 1 94.69 201 LEU A O 1
ATOM 1559 N N . THR A 1 202 ? 12.602 -16.297 -15.055 1 91.88 202 THR A N 1
ATOM 1560 C CA . THR A 1 202 ? 14.047 -16.219 -15.258 1 91.88 202 THR A CA 1
ATOM 1561 C C . THR A 1 202 ? 14.797 -16.891 -14.117 1 91.88 202 THR A C 1
ATOM 1563 O O . THR A 1 202 ? 16.016 -16.984 -14.141 1 91.88 202 THR A O 1
ATOM 1566 N N . GLN A 1 203 ? 14.125 -17.5 -13.203 1 90 203 GLN A N 1
ATOM 1567 C CA . GLN A 1 203 ? 14.758 -18.219 -12.102 1 90 203 GLN A CA 1
ATOM 1568 C C . GLN A 1 203 ? 15.594 -19.375 -12.625 1 90 203 GLN A C 1
ATOM 1570 O O . GLN A 1 203 ? 15.391 -19.844 -13.742 1 90 203 GLN A O 1
ATOM 1575 N N . PRO A 1 204 ? 16.469 -19.828 -11.773 1 87.88 204 PRO A N 1
ATOM 1576 C CA . PRO A 1 204 ? 17.281 -20.969 -12.203 1 87.88 204 PRO A CA 1
ATOM 1577 C C . PRO A 1 204 ? 16.453 -22.203 -12.531 1 87.88 204 PRO A C 1
ATOM 1579 O O . PRO A 1 204 ? 15.344 -22.359 -12 1 87.88 204 PRO A O 1
ATOM 1582 N N . ASP A 1 205 ? 16.953 -23.109 -13.336 1 85.19 205 ASP A N 1
ATOM 1583 C CA . ASP A 1 205 ? 16.266 -24.25 -13.914 1 85.19 205 ASP A CA 1
ATOM 1584 C C . ASP A 1 205 ? 15.68 -25.141 -12.82 1 85.19 205 ASP A C 1
ATOM 1586 O O . ASP A 1 205 ? 14.562 -25.641 -12.945 1 85.19 205 ASP A O 1
ATOM 1590 N N . ASP A 1 206 ? 16.312 -25.281 -11.797 1 89.06 206 ASP A N 1
ATOM 1591 C CA . ASP A 1 206 ? 15.891 -26.266 -10.805 1 89.06 206 ASP A CA 1
ATOM 1592 C C . ASP A 1 206 ? 14.828 -25.688 -9.875 1 89.06 206 ASP A C 1
ATOM 1594 O O . ASP A 1 206 ? 14.141 -26.422 -9.172 1 89.06 206 ASP A O 1
ATOM 1598 N N . VAL A 1 207 ? 14.625 -24.422 -9.984 1 92.94 207 VAL A N 1
ATOM 1599 C CA . VAL A 1 207 ? 13.711 -23.859 -9 1 92.94 207 VAL A CA 1
ATOM 1600 C C . VAL A 1 207 ? 12.695 -22.953 -9.695 1 92.94 207 VAL A C 1
ATOM 1602 O O . VAL A 1 207 ? 11.922 -22.25 -9.039 1 92.94 207 VAL A O 1
ATOM 1605 N N . ARG A 1 208 ? 12.633 -23.016 -11.039 1 95.06 208 ARG A N 1
ATOM 1606 C CA . ARG A 1 208 ? 11.625 -22.266 -11.773 1 95.06 208 ARG A CA 1
ATOM 1607 C C . ARG A 1 208 ? 10.234 -22.844 -11.555 1 95.06 208 ARG A C 1
ATOM 1609 O O . ARG A 1 208 ? 9.992 -24.016 -11.844 1 95.06 208 ARG A O 1
ATOM 1616 N N . PRO A 1 209 ? 9.258 -22.047 -11.102 1 95.88 209 PRO A N 1
ATOM 1617 C CA . PRO A 1 209 ? 7.984 -22.625 -10.664 1 95.88 209 PRO A CA 1
ATOM 1618 C C . PRO A 1 209 ? 7.059 -22.984 -11.828 1 95.88 209 PRO A C 1
ATOM 1620 O O . PRO A 1 209 ? 7.117 -22.344 -12.875 1 95.88 209 PRO A O 1
ATOM 1623 N N . THR A 1 210 ? 6.266 -24.016 -11.586 1 96.94 210 THR A N 1
ATOM 1624 C CA . THR A 1 210 ? 5.145 -24.344 -12.453 1 96.94 210 THR A CA 1
ATOM 1625 C C . THR A 1 210 ? 3.904 -23.547 -12.07 1 96.94 210 THR A C 1
ATOM 1627 O O . THR A 1 210 ? 3.393 -23.688 -10.953 1 96.94 210 THR A O 1
ATOM 1630 N N . VAL A 1 211 ? 3.373 -22.75 -12.969 1 97.19 211 VAL A N 1
ATOM 1631 C CA . VAL A 1 211 ? 2.18 -21.953 -12.703 1 97.19 211 VAL A CA 1
ATOM 1632 C C . VAL A 1 211 ? 0.936 -22.828 -12.805 1 97.19 211 VAL A C 1
ATOM 1634 O O . VAL A 1 211 ? 0.748 -23.547 -13.797 1 97.19 211 VAL A O 1
ATOM 1637 N N . VAL A 1 212 ? 0.142 -22.781 -11.758 1 95.38 212 VAL A N 1
ATOM 1638 C CA . VAL A 1 212 ? -1.066 -23.594 -11.719 1 95.38 212 VAL A CA 1
ATOM 1639 C C . VAL A 1 212 ? -2.289 -22.703 -11.508 1 95.38 212 VAL A C 1
ATOM 1641 O O . VAL A 1 212 ? -2.164 -21.578 -11.031 1 95.38 212 VAL A O 1
ATOM 1644 N N . ASP A 1 213 ? -3.439 -23.203 -11.93 1 95.19 213 ASP A N 1
ATOM 1645 C CA . ASP A 1 213 ? -4.691 -22.453 -11.883 1 95.19 213 ASP A CA 1
ATOM 1646 C C . ASP A 1 213 ? -5.535 -22.875 -10.68 1 95.19 213 ASP A C 1
ATOM 1648 O O . ASP A 1 213 ? -6.285 -23.844 -10.742 1 95.19 213 ASP A O 1
ATOM 1652 N N . ASP A 1 214 ? -5.59 -22.047 -9.641 1 90.81 214 ASP A N 1
ATOM 1653 C CA . ASP A 1 214 ? -6.266 -22.359 -8.391 1 90.81 214 ASP A CA 1
ATOM 1654 C C . ASP A 1 214 ? -7.777 -22.172 -8.516 1 90.81 214 ASP A C 1
ATOM 1656 O O . ASP A 1 214 ? -8.523 -22.406 -7.562 1 90.81 214 ASP A O 1
ATOM 1660 N N . ARG A 1 215 ? -8.242 -21.766 -9.695 1 91.94 215 ARG A N 1
ATOM 1661 C CA . ARG A 1 215 ? -9.672 -21.688 -9.992 1 91.94 215 ARG A CA 1
ATOM 1662 C C . ARG A 1 215 ? -10.078 -22.75 -11 1 91.94 215 ARG A C 1
ATOM 1664 O O . ARG A 1 215 ? -11.195 -22.719 -11.531 1 91.94 215 ARG A O 1
ATOM 1671 N N . ASN A 1 216 ? -9.242 -23.547 -11.281 1 92.25 216 ASN A N 1
ATOM 1672 C CA . ASN A 1 216 ? -9.469 -24.641 -12.227 1 92.25 216 ASN A CA 1
ATOM 1673 C C . ASN A 1 216 ? -8.75 -25.906 -11.797 1 92.25 216 ASN A C 1
ATOM 1675 O O . ASN A 1 216 ? -7.996 -26.5 -12.57 1 92.25 216 ASN A O 1
ATOM 1679 N N . PHE A 1 217 ? -8.891 -26.266 -10.5 1 89.5 217 PHE A N 1
ATOM 1680 C CA . PHE A 1 217 ? -8.453 -27.5 -9.867 1 89.5 217 PHE A CA 1
ATOM 1681 C C . PHE A 1 217 ? -6.934 -27.609 -9.891 1 89.5 217 PHE A C 1
ATOM 1683 O O . PHE A 1 217 ? -6.391 -28.719 -10.039 1 89.5 217 PHE A O 1
ATOM 1690 N N . TYR A 1 218 ? -6.211 -26.562 -9.969 1 90.25 218 TYR A N 1
ATOM 1691 C CA . TYR A 1 218 ? -4.762 -26.438 -9.883 1 90.25 218 TYR A CA 1
ATOM 1692 C C . TYR A 1 218 ? -4.082 -27.125 -11.062 1 90.25 218 TYR A C 1
ATOM 1694 O O . TYR A 1 218 ? -2.955 -27.609 -10.938 1 90.25 218 TYR A O 1
ATOM 1702 N N . ARG A 1 219 ? -4.754 -27.188 -12.102 1 92.75 219 ARG A N 1
ATOM 1703 C CA . ARG A 1 219 ? -4.129 -27.703 -13.32 1 92.75 219 ARG A CA 1
ATOM 1704 C C . ARG A 1 219 ? -3.045 -26.75 -13.82 1 92.75 219 ARG A C 1
ATOM 1706 O O . ARG A 1 219 ? -3.09 -25.547 -13.539 1 92.75 219 ARG A O 1
ATOM 1713 N N . PRO A 1 220 ? -2.035 -27.312 -14.516 1 96.25 220 PRO A N 1
ATOM 1714 C CA . PRO A 1 220 ? -1.03 -26.438 -15.109 1 96.25 220 PRO A CA 1
ATOM 1715 C C . PRO A 1 220 ? -1.645 -25.359 -16.016 1 96.25 220 PRO A C 1
ATOM 1717 O O . PRO A 1 220 ? -2.518 -25.672 -16.828 1 96.25 220 PRO A O 1
ATOM 1720 N N . ALA A 1 221 ? -1.287 -24.188 -15.852 1 97.56 221 ALA A N 1
ATOM 1721 C CA . ALA A 1 221 ? -1.861 -23.062 -16.562 1 97.56 221 ALA A CA 1
ATOM 1722 C C . ALA A 1 221 ? -1.169 -22.844 -17.906 1 97.56 221 ALA A C 1
ATOM 1724 O O . ALA A 1 221 ? -0.471 -21.844 -18.109 1 97.56 221 ALA A O 1
ATOM 1725 N N . GLY A 1 222 ? -1.329 -23.75 -18.828 1 97.38 222 GLY A N 1
ATOM 1726 C CA . GLY A 1 222 ? -0.788 -23.625 -20.172 1 97.38 222 GLY A CA 1
ATOM 1727 C C . GLY A 1 222 ? 0.689 -23.969 -20.25 1 97.38 222 GLY A C 1
ATOM 1728 O O . GLY A 1 222 ? 1.387 -23.516 -21.156 1 97.38 222 GLY A O 1
ATOM 1729 N N . VAL A 1 223 ? 1.207 -24.797 -19.297 1 98.06 223 VAL A N 1
ATOM 1730 C CA . VAL A 1 223 ? 2.66 -24.906 -19.234 1 98.06 223 VAL A CA 1
ATOM 1731 C C . VAL A 1 223 ? 3.064 -26.375 -19.203 1 98.06 223 VAL A C 1
ATOM 1733 O O . VAL A 1 223 ? 4.188 -26.719 -18.828 1 98.06 223 VAL A O 1
ATOM 1736 N N . LYS A 1 224 ? 2.283 -27.297 -19.609 1 97.69 224 LYS A N 1
ATOM 1737 C CA . LYS A 1 224 ? 2.58 -28.719 -19.562 1 97.69 224 LYS A CA 1
ATOM 1738 C C . LYS A 1 224 ? 3.848 -29.047 -20.344 1 97.69 224 LYS A C 1
ATOM 1740 O O . LYS A 1 224 ? 4.707 -29.781 -19.859 1 97.69 224 LYS A O 1
ATOM 1745 N N . LYS A 1 225 ? 3.947 -28.562 -21.516 1 97.88 225 LYS A N 1
ATOM 1746 C CA . LYS A 1 225 ? 5.109 -28.844 -22.359 1 97.88 225 LYS A CA 1
ATOM 1747 C C . LYS A 1 225 ? 6.395 -28.344 -21.703 1 97.88 225 LYS A C 1
ATOM 1749 O O . LYS A 1 225 ? 7.453 -28.953 -21.844 1 97.88 225 LYS A O 1
ATOM 1754 N N . TRP A 1 226 ? 6.297 -27.234 -20.969 1 98.19 226 TRP A N 1
ATOM 1755 C CA . TRP A 1 226 ? 7.465 -26.641 -20.328 1 98.19 226 TRP A CA 1
ATOM 1756 C C . TRP A 1 226 ? 7.902 -27.453 -19.109 1 98.19 226 TRP A C 1
ATOM 1758 O O . TRP A 1 226 ? 9.078 -27.453 -18.75 1 98.19 226 TRP A O 1
ATOM 1768 N N . VAL A 1 227 ? 6.938 -28.109 -18.5 1 97.75 227 VAL A N 1
ATOM 1769 C CA . VAL A 1 227 ? 7.27 -29.031 -17.422 1 97.75 227 VAL A CA 1
ATOM 1770 C C . VAL A 1 227 ? 7.93 -30.281 -18 1 97.75 227 VAL A C 1
ATOM 1772 O O . VAL A 1 227 ? 8.961 -30.734 -17.484 1 97.75 227 VAL A O 1
ATOM 1775 N N . ARG A 1 228 ? 7.434 -30.781 -19.047 1 97.38 228 ARG A N 1
ATOM 1776 C CA . ARG A 1 228 ? 7.91 -32 -19.672 1 97.38 228 ARG A CA 1
ATOM 1777 C C . ARG A 1 228 ? 9.336 -31.844 -20.172 1 97.38 228 ARG A C 1
ATOM 1779 O O . ARG A 1 228 ? 10.148 -32.781 -20.062 1 97.38 228 ARG A O 1
ATOM 1786 N N . ASN A 1 229 ? 9.633 -30.703 -20.688 1 96.56 229 ASN A N 1
ATOM 1787 C CA . ASN A 1 229 ? 10.953 -30.516 -21.266 1 96.56 229 ASN A CA 1
ATOM 1788 C C . ASN A 1 229 ? 11.961 -30.016 -20.234 1 96.56 229 ASN A C 1
ATOM 1790 O O . ASN A 1 229 ? 13.102 -29.703 -20.578 1 96.56 229 ASN A O 1
ATOM 1794 N N . GLY A 1 230 ? 11.508 -29.797 -19.031 1 95.69 230 GLY A N 1
ATOM 1795 C CA . GLY A 1 230 ? 12.422 -29.531 -17.938 1 95.69 230 GLY A CA 1
ATOM 1796 C C . GLY A 1 230 ? 12.641 -28.047 -17.688 1 95.69 230 GLY A C 1
ATOM 1797 O O . GLY A 1 230 ? 13.422 -27.672 -16.812 1 95.69 230 GLY A O 1
ATOM 1798 N N . PHE A 1 231 ? 12.016 -27.188 -18.469 1 96.94 231 PHE A N 1
ATOM 1799 C CA . PHE A 1 231 ? 12.172 -25.75 -18.266 1 96.94 231 PHE A CA 1
ATOM 1800 C C . PHE A 1 231 ? 11.594 -25.328 -16.922 1 96.94 231 PHE A C 1
ATOM 1802 O O . PHE A 1 231 ? 12.18 -24.484 -16.234 1 96.94 231 PHE A O 1
ATOM 1809 N N . LEU A 1 232 ? 10.445 -25.875 -16.562 1 98.12 232 LEU A N 1
ATOM 1810 C CA . LEU A 1 232 ? 9.812 -25.578 -15.281 1 98.12 232 LEU A CA 1
ATOM 1811 C C . LEU A 1 232 ? 9.992 -26.75 -14.32 1 98.12 232 LEU A C 1
ATOM 1813 O O . LEU A 1 232 ? 10.008 -27.906 -14.734 1 98.12 232 LEU A O 1
ATOM 1817 N N . ASN A 1 233 ? 10.117 -26.391 -13.031 1 96.56 233 ASN A N 1
ATOM 1818 C CA . ASN A 1 233 ? 10.156 -27.391 -11.977 1 96.56 233 ASN A CA 1
ATOM 1819 C C . ASN A 1 233 ? 8.75 -27.875 -11.617 1 96.56 233 ASN A C 1
ATOM 1821 O O . ASN A 1 233 ? 7.957 -27.125 -11.055 1 96.56 233 ASN A O 1
ATOM 1825 N N . GLY A 1 234 ? 8.5 -29.125 -11.844 1 94.31 234 GLY A N 1
ATOM 1826 C CA . GLY A 1 234 ? 7.176 -29.688 -11.641 1 94.31 234 GLY A CA 1
ATOM 1827 C C . GLY A 1 234 ? 6.781 -29.766 -10.18 1 94.31 234 GLY A C 1
ATOM 1828 O O . GLY A 1 234 ? 5.598 -29.875 -9.852 1 94.31 234 GLY A O 1
ATOM 1829 N N . ASP A 1 235 ? 7.664 -29.656 -9.281 1 91.38 235 ASP A N 1
ATOM 1830 C CA . ASP A 1 235 ? 7.406 -29.844 -7.859 1 91.38 235 ASP A CA 1
ATOM 1831 C C . ASP A 1 235 ? 7.152 -28.516 -7.156 1 91.38 235 ASP A C 1
ATOM 1833 O O . ASP A 1 235 ? 6.633 -28.484 -6.039 1 91.38 235 ASP A O 1
ATOM 1837 N N . ILE A 1 236 ? 7.555 -27.469 -7.785 1 92.94 236 ILE A N 1
ATOM 1838 C CA . ILE A 1 236 ? 7.301 -26.141 -7.238 1 92.94 236 ILE A CA 1
ATOM 1839 C C . ILE A 1 236 ? 6.109 -25.5 -7.949 1 92.94 236 ILE A C 1
ATOM 1841 O O . ILE A 1 236 ? 6.18 -25.203 -9.141 1 92.94 236 ILE A O 1
ATOM 1845 N N . LYS A 1 237 ? 5.094 -25.297 -7.199 1 92.19 237 LYS A N 1
ATOM 1846 C CA . LYS A 1 237 ? 3.857 -24.797 -7.785 1 92.19 237 LYS A CA 1
ATOM 1847 C C . LYS A 1 237 ? 3.602 -23.344 -7.355 1 92.19 237 LYS A C 1
ATOM 1849 O O . LYS A 1 237 ? 3.84 -22.984 -6.203 1 92.19 237 LYS A O 1
ATOM 1854 N N . LEU A 1 238 ? 3.168 -22.562 -8.297 1 94.31 238 LEU A N 1
ATOM 1855 C CA . LEU A 1 238 ? 2.775 -21.172 -8.07 1 94.31 238 LEU A CA 1
ATOM 1856 C C . LEU A 1 238 ? 1.364 -20.922 -8.586 1 94.31 238 LEU A C 1
ATOM 1858 O O . LEU A 1 238 ? 1.146 -20.828 -9.797 1 94.31 238 LEU A O 1
ATOM 1862 N N . PRO A 1 239 ? 0.438 -20.766 -7.668 1 93.19 239 PRO A N 1
ATOM 1863 C CA . PRO A 1 239 ? -0.934 -20.516 -8.117 1 93.19 239 PRO A CA 1
ATOM 1864 C C . PRO A 1 239 ? -1.103 -19.141 -8.758 1 93.19 239 PRO A C 1
ATOM 1866 O O . PRO A 1 239 ? -0.509 -18.172 -8.297 1 93.19 239 PRO A O 1
ATOM 1869 N N . LEU A 1 240 ? -2.006 -19.062 -9.773 1 95 240 LEU A N 1
ATOM 1870 C CA . LEU A 1 240 ? -2.309 -17.812 -10.453 1 95 240 LEU A CA 1
ATOM 1871 C C . LEU A 1 240 ? -2.814 -16.766 -9.461 1 95 240 LEU A C 1
ATOM 1873 O O . LEU A 1 240 ? -2.459 -15.586 -9.562 1 95 240 LEU A O 1
ATOM 1877 N N . GLY A 1 241 ? -3.574 -17.219 -8.547 1 91.25 241 GLY A N 1
ATOM 1878 C CA . GLY A 1 241 ? -4.145 -16.312 -7.566 1 91.25 241 GLY A CA 1
ATOM 1879 C C . GLY A 1 241 ? -3.102 -15.68 -6.664 1 91.25 241 GLY A C 1
ATOM 1880 O O . GLY A 1 241 ? -3.291 -14.562 -6.18 1 91.25 241 GLY A O 1
ATOM 1881 N N . ALA A 1 242 ? -2.01 -16.375 -6.469 1 87.88 242 ALA A N 1
ATOM 1882 C CA . ALA A 1 242 ? -0.937 -15.875 -5.617 1 87.88 242 ALA A CA 1
ATOM 1883 C C . ALA A 1 242 ? -0.2 -14.719 -6.281 1 87.88 242 ALA A C 1
ATOM 1885 O O . ALA A 1 242 ? 0.462 -13.922 -5.609 1 87.88 242 ALA A O 1
ATOM 1886 N N . LEU A 1 243 ? -0.348 -14.633 -7.547 1 86.81 243 LEU A N 1
ATOM 1887 C CA . LEU A 1 243 ? 0.325 -13.562 -8.273 1 86.81 243 LEU A CA 1
ATOM 1888 C C . LEU A 1 243 ? -0.352 -12.219 -8.016 1 86.81 243 LEU A C 1
ATOM 1890 O O . LEU A 1 243 ? 0.297 -11.172 -8.062 1 86.81 243 LEU A O 1
ATOM 1894 N N . GLY A 1 244 ? -1.599 -12.297 -7.555 1 82.44 244 GLY A N 1
ATOM 1895 C CA . GLY A 1 244 ? -2.312 -11.086 -7.184 1 82.44 244 GLY A CA 1
ATOM 1896 C C . GLY A 1 244 ? -1.949 -9.898 -8.047 1 82.44 244 GLY A C 1
ATOM 1897 O O . GLY A 1 244 ? -2.033 -9.961 -9.273 1 82.44 244 GLY A O 1
ATOM 1898 N N . PRO A 1 245 ? -1.805 -8.734 -7.555 1 84.75 245 PRO A N 1
ATOM 1899 C CA . PRO A 1 245 ? -1.37 -7.551 -8.289 1 84.75 245 PRO A CA 1
ATOM 1900 C C . PRO A 1 245 ? 0.147 -7.48 -8.461 1 84.75 245 PRO A C 1
ATOM 1902 O O . PRO A 1 245 ? 0.663 -6.535 -9.062 1 84.75 245 PRO A O 1
ATOM 1905 N N . LEU A 1 246 ? 0.846 -8.547 -7.941 1 86.44 246 LEU A N 1
ATOM 1906 C CA . LEU A 1 246 ? 2.301 -8.633 -8.023 1 86.44 246 LEU A CA 1
ATOM 1907 C C . LEU A 1 246 ? 2.953 -7.379 -7.441 1 86.44 246 LEU A C 1
ATOM 1909 O O . LEU A 1 246 ? 3.928 -6.867 -7.996 1 86.44 246 LEU A O 1
ATOM 1913 N N . ARG A 1 247 ? 2.303 -6.824 -6.332 1 87.12 247 ARG A N 1
ATOM 1914 C CA . ARG A 1 247 ? 2.793 -5.703 -5.543 1 87.12 247 ARG A CA 1
ATOM 1915 C C . ARG A 1 247 ? 2.877 -4.434 -6.383 1 87.12 247 ARG A C 1
ATOM 1917 O O . ARG A 1 247 ? 3.49 -3.447 -5.973 1 87.12 247 ARG A O 1
ATOM 1924 N N . THR A 1 248 ? 2.26 -4.457 -7.551 1 90.56 248 THR A N 1
ATOM 1925 C CA . THR A 1 248 ? 2.314 -3.311 -8.453 1 90.56 248 THR A CA 1
ATOM 1926 C C . THR A 1 248 ? 1.582 -2.113 -7.852 1 90.56 248 THR A C 1
ATOM 1928 O O . THR A 1 248 ? 1.973 -0.965 -8.07 1 90.56 248 THR A O 1
ATOM 1931 N N . GLN A 1 249 ? 0.634 -2.404 -7.039 1 93.06 249 GLN A N 1
ATOM 1932 C CA . GLN A 1 249 ? -0.224 -1.35 -6.508 1 93.06 249 GLN A CA 1
ATOM 1933 C C . GLN A 1 249 ? 0.476 -0.578 -5.395 1 93.06 249 GLN A C 1
ATOM 1935 O O . GLN A 1 249 ? 0.022 0.497 -4.996 1 93.06 249 GLN A O 1
ATOM 1940 N N . ILE A 1 250 ? 1.605 -1.092 -4.879 1 96 250 ILE A N 1
ATOM 1941 C CA . ILE A 1 250 ? 2.262 -0.484 -3.727 1 96 250 ILE A CA 1
ATOM 1942 C C . ILE A 1 250 ? 2.721 0.929 -4.078 1 96 250 ILE A C 1
ATOM 1944 O O . ILE A 1 250 ? 2.727 1.818 -3.227 1 96 250 ILE A O 1
ATOM 1948 N N . GLU A 1 251 ? 3.094 1.13 -5.324 1 96.75 251 GLU A N 1
ATOM 1949 C CA . GLU A 1 251 ? 3.547 2.434 -5.801 1 96.75 251 GLU A CA 1
ATOM 1950 C C . GLU A 1 251 ? 2.518 3.52 -5.504 1 96.75 251 GLU A C 1
ATOM 1952 O O . GLU A 1 251 ? 2.877 4.637 -5.121 1 96.75 251 GLU A O 1
ATOM 1957 N N . ALA A 1 252 ? 1.273 3.178 -5.691 1 97.94 252 ALA A N 1
ATOM 1958 C CA . ALA A 1 252 ? 0.198 4.137 -5.457 1 97.94 252 ALA A CA 1
ATOM 1959 C C . ALA A 1 252 ? 0.192 4.609 -4.004 1 97.94 252 ALA A C 1
ATOM 1961 O O . ALA A 1 252 ? 0.078 5.809 -3.734 1 97.94 252 ALA A O 1
ATOM 1962 N N . ASP A 1 253 ? 0.347 3.701 -3.088 1 97.81 253 ASP A N 1
ATOM 1963 C CA . ASP A 1 253 ? 0.327 4.035 -1.667 1 97.81 253 ASP A CA 1
ATOM 1964 C C . ASP A 1 253 ? 1.531 4.895 -1.289 1 97.81 253 ASP A C 1
ATOM 1966 O O . ASP A 1 253 ? 1.404 5.84 -0.508 1 97.81 253 ASP A O 1
ATOM 1970 N N . LEU A 1 254 ? 2.689 4.551 -1.827 1 98.44 254 LEU A N 1
ATOM 1971 C CA . LEU A 1 254 ? 3.895 5.324 -1.542 1 98.44 254 LEU A CA 1
ATOM 1972 C C . LEU A 1 254 ? 3.758 6.754 -2.053 1 98.44 254 LEU A C 1
ATOM 1974 O O . LEU A 1 254 ? 4.137 7.703 -1.363 1 98.44 254 LEU A O 1
ATOM 1978 N N . LEU A 1 255 ? 3.166 6.902 -3.211 1 98.5 255 LEU A N 1
ATOM 1979 C CA . LEU A 1 255 ? 2.965 8.219 -3.797 1 98.5 255 LEU A CA 1
ATOM 1980 C C . LEU A 1 255 ? 1.931 9.016 -3.006 1 98.5 255 LEU A C 1
ATOM 1982 O O . LEU A 1 255 ? 2.082 10.227 -2.814 1 98.5 255 LEU A O 1
ATOM 1986 N N . LEU A 1 256 ? 0.927 8.32 -2.525 1 98.62 256 LEU A N 1
ATOM 1987 C CA . LEU A 1 256 ? -0.084 8.992 -1.712 1 98.62 256 LEU A CA 1
ATOM 1988 C C . LEU A 1 256 ? 0.524 9.531 -0.424 1 98.62 256 LEU A C 1
ATOM 1990 O O . LEU A 1 256 ? 0.156 10.617 0.034 1 98.62 256 LEU A O 1
ATOM 1994 N N . GLN A 1 257 ? 1.44 8.75 0.125 1 98.62 257 GLN A N 1
ATOM 1995 C CA . GLN A 1 257 ? 2.084 9.227 1.346 1 98.62 257 GLN A CA 1
ATOM 1996 C C . GLN A 1 257 ? 2.918 10.477 1.079 1 98.62 257 GLN A C 1
ATOM 1998 O O . GLN A 1 257 ? 2.936 11.398 1.894 1 98.62 257 GLN A O 1
ATOM 2003 N N . ASN A 1 258 ? 3.641 10.523 -0.053 1 98.56 258 ASN A N 1
ATOM 2004 C CA . ASN A 1 258 ? 4.371 11.727 -0.442 1 98.56 258 ASN A CA 1
ATOM 2005 C C . ASN A 1 258 ? 3.443 12.93 -0.553 1 98.56 258 ASN A C 1
ATOM 2007 O O . ASN A 1 258 ? 3.773 14.016 -0.073 1 98.56 258 ASN A O 1
ATOM 2011 N N . LEU A 1 259 ? 2.334 12.711 -1.16 1 98.75 259 LEU A N 1
ATOM 2012 C CA . LEU A 1 259 ? 1.358 13.773 -1.37 1 98.75 259 LEU A CA 1
ATOM 2013 C C . LEU A 1 259 ? 0.784 14.25 -0.041 1 98.75 259 LEU A C 1
ATOM 2015 O O . LEU A 1 259 ? 0.65 15.461 0.183 1 98.75 259 LEU A O 1
ATOM 2019 N N . MET A 1 260 ? 0.488 13.305 0.822 1 98.69 260 MET A N 1
ATOM 2020 C CA . MET A 1 260 ? -0.047 13.625 2.143 1 98.69 260 MET A CA 1
ATOM 2021 C C . MET A 1 260 ? 0.934 14.477 2.936 1 98.69 260 MET A C 1
ATOM 2023 O O . MET A 1 260 ? 0.547 15.492 3.525 1 98.69 260 MET A O 1
ATOM 2027 N N . LEU A 1 261 ? 2.188 14.078 2.943 1 98.62 261 LEU A N 1
ATOM 2028 C CA . LEU A 1 261 ? 3.211 14.805 3.689 1 98.62 261 LEU A CA 1
ATOM 2029 C C . LEU A 1 261 ? 3.422 16.203 3.109 1 98.62 261 LEU A C 1
ATOM 2031 O O . LEU A 1 261 ? 3.59 17.172 3.855 1 98.62 261 LEU A O 1
ATOM 2035 N N . THR A 1 262 ? 3.365 16.312 1.81 1 98.62 262 THR A N 1
ATOM 2036 C CA . THR A 1 262 ? 3.564 17.609 1.165 1 98.62 262 THR A CA 1
ATOM 2037 C C . THR A 1 262 ? 2.398 18.547 1.467 1 98.62 262 THR A C 1
ATOM 2039 O O . THR A 1 262 ? 2.604 19.734 1.74 1 98.62 262 THR A O 1
ATOM 2042 N N . ALA A 1 263 ? 1.213 18.016 1.416 1 98.75 263 ALA A N 1
ATOM 2043 C CA . ALA A 1 263 ? 0.049 18.812 1.778 1 98.75 263 ALA A CA 1
ATOM 2044 C C . ALA A 1 263 ? 0.167 19.344 3.207 1 98.75 263 ALA A C 1
ATOM 2046 O O . ALA A 1 263 ? -0.113 20.516 3.469 1 98.75 263 ALA A O 1
ATOM 2047 N N . GLU A 1 264 ? 0.599 18.469 4.09 1 98.06 264 GLU A N 1
ATOM 2048 C CA . GLU A 1 264 ? 0.835 18.859 5.473 1 98.06 264 GLU A CA 1
ATOM 2049 C C . GLU A 1 264 ? 1.885 19.969 5.559 1 98.06 264 GLU A C 1
ATOM 2051 O O . GLU A 1 264 ? 1.71 20.938 6.293 1 98.06 264 GLU A O 1
ATOM 2056 N N . ALA A 1 265 ? 2.924 19.828 4.809 1 98.44 265 ALA A N 1
ATOM 2057 C CA . ALA A 1 265 ? 4.02 20.781 4.824 1 98.44 265 ALA A CA 1
ATOM 2058 C C . ALA A 1 265 ? 3.568 22.141 4.273 1 98.44 265 ALA A C 1
ATOM 2060 O O . ALA A 1 265 ? 4.078 23.188 4.684 1 98.44 265 ALA A O 1
ATOM 2061 N N . MET A 1 266 ? 2.598 22.141 3.393 1 98.38 266 MET A N 1
ATOM 2062 C CA . MET A 1 266 ? 2.072 23.375 2.795 1 98.38 266 MET A CA 1
ATOM 2063 C C . MET A 1 266 ? 1.078 24.047 3.732 1 98.38 266 MET A C 1
ATOM 2065 O O . MET A 1 266 ? 0.641 25.172 3.473 1 98.38 266 MET A O 1
ATOM 2069 N N . GLY A 1 267 ? 0.731 23.359 4.812 1 98.25 267 GLY A N 1
ATOM 2070 C CA . GLY A 1 267 ? -0.264 23.906 5.727 1 98.25 267 GLY A CA 1
ATOM 2071 C C . GLY A 1 267 ? -1.687 23.734 5.223 1 98.25 267 GLY A C 1
ATOM 2072 O O . GLY A 1 267 ? -2.547 24.578 5.496 1 98.25 267 GLY A O 1
ATOM 2073 N N . LEU A 1 268 ? -1.93 22.719 4.406 1 98.75 268 LEU A N 1
ATOM 2074 C CA . LEU A 1 268 ? -3.262 22.391 3.916 1 98.75 268 LEU A CA 1
ATOM 2075 C C . LEU A 1 268 ? -3.855 21.234 4.715 1 98.75 268 LEU A C 1
ATOM 2077 O O . LEU A 1 268 ? -3.129 20.5 5.391 1 98.75 268 LEU A O 1
ATOM 2081 N N . GLY A 1 269 ? -5.195 21.141 4.742 1 98.56 269 GLY A N 1
ATOM 2082 C CA . GLY A 1 269 ? -5.832 19.922 5.223 1 98.56 269 GLY A CA 1
ATOM 2083 C C . GLY A 1 269 ? -5.727 18.781 4.242 1 98.56 269 GLY A C 1
ATOM 2084 O O . GLY A 1 269 ? -5.77 18.984 3.027 1 98.56 269 GLY A O 1
ATOM 2085 N N . ALA A 1 270 ? -5.598 17.594 4.805 1 98.5 270 ALA A N 1
ATOM 2086 C CA . ALA A 1 270 ? -5.465 16.422 3.934 1 98.5 270 ALA A CA 1
ATOM 2087 C C . ALA A 1 270 ? -5.855 15.141 4.668 1 98.5 270 ALA A C 1
ATOM 2089 O O . ALA A 1 270 ? -5.652 15.031 5.879 1 98.5 270 ALA A O 1
ATOM 2090 N N . TRP A 1 271 ? -6.422 14.234 3.951 1 98.06 271 TRP A N 1
ATOM 2091 C CA . TRP A 1 271 ? -6.684 12.914 4.516 1 98.06 271 TRP A CA 1
ATOM 2092 C C . TRP A 1 271 ? -6.891 11.883 3.414 1 98.06 271 TRP A C 1
ATOM 2094 O O . TRP A 1 271 ? -7.484 12.18 2.377 1 98.06 271 TRP A O 1
ATOM 2104 N N . ILE A 1 272 ? -6.25 10.734 3.533 1 98.25 272 ILE A N 1
ATOM 2105 C CA . ILE A 1 272 ? -6.441 9.555 2.693 1 98.25 272 ILE A CA 1
ATOM 2106 C C . ILE A 1 272 ? -7.629 8.742 3.203 1 98.25 272 ILE A C 1
ATOM 2108 O O . ILE A 1 272 ? -7.695 8.406 4.387 1 98.25 272 ILE A O 1
ATOM 2112 N N . HIS A 1 273 ? -8.57 8.453 2.369 1 97.25 273 HIS A N 1
ATOM 2113 C CA . HIS A 1 273 ? -9.75 7.703 2.779 1 97.25 273 HIS A CA 1
ATOM 2114 C C . HIS A 1 273 ? -10.367 6.961 1.599 1 97.25 273 HIS A C 1
ATOM 2116 O O . HIS A 1 273 ? -9.859 7.035 0.478 1 97.25 273 HIS A O 1
ATOM 2122 N N . ALA A 1 274 ? -11.367 6.215 1.853 1 96.56 274 ALA A N 1
ATOM 2123 C CA . ALA A 1 274 ? -12.047 5.465 0.801 1 96.56 274 ALA A CA 1
ATOM 2124 C C . ALA A 1 274 ? -12.602 6.402 -0.269 1 96.56 274 ALA A C 1
ATOM 2126 O O . ALA A 1 274 ? -13.258 7.398 0.047 1 96.56 274 ALA A O 1
ATOM 2127 N N . SER A 1 275 ? -12.352 6.078 -1.482 1 97.44 275 SER A N 1
ATOM 2128 C CA . SER A 1 275 ? -12.898 6.812 -2.617 1 97.44 275 SER A CA 1
ATOM 2129 C C . SER A 1 275 ? -14.336 6.387 -2.912 1 97.44 275 SER A C 1
ATOM 2131 O O . SER A 1 275 ? -14.875 5.508 -2.242 1 97.44 275 SER A O 1
ATOM 2133 N N . ILE A 1 276 ? -14.906 7.094 -3.93 1 97.69 276 ILE A N 1
ATOM 2134 C CA . ILE A 1 276 ? -16.078 6.492 -4.551 1 97.69 276 ILE A CA 1
ATOM 2135 C C . ILE A 1 276 ? -15.781 5.043 -4.93 1 97.69 276 ILE A C 1
ATOM 2137 O O . ILE A 1 276 ? -14.664 4.719 -5.332 1 97.69 276 ILE A O 1
ATOM 2141 N N . ASN A 1 277 ? -16.797 4.242 -4.746 1 96.81 277 ASN A N 1
ATOM 2142 C CA . ASN A 1 277 ? -16.641 2.859 -5.184 1 96.81 277 ASN A CA 1
ATOM 2143 C C . ASN A 1 277 ? -15.93 2.779 -6.535 1 96.81 277 ASN A C 1
ATOM 2145 O O . ASN A 1 277 ? -16.375 3.377 -7.512 1 96.81 277 ASN A O 1
ATOM 2149 N N . PRO A 1 278 ? -14.852 2.035 -6.578 1 96.5 278 PRO A N 1
ATOM 2150 C CA . PRO A 1 278 ? -14.031 1.995 -7.797 1 96.5 278 PRO A CA 1
ATOM 2151 C C . PRO A 1 278 ? -14.836 1.586 -9.031 1 96.5 278 PRO A C 1
ATOM 2153 O O . PRO A 1 278 ? -14.664 2.17 -10.102 1 96.5 278 PRO A O 1
ATOM 2156 N N . GLN A 1 279 ? -15.695 0.641 -8.891 1 95.88 279 GLN A N 1
ATOM 2157 C CA . GLN A 1 279 ? -16.484 0.192 -10.031 1 95.88 279 GLN A CA 1
ATOM 2158 C C . GLN A 1 279 ? -17.422 1.297 -10.516 1 95.88 279 GLN A C 1
ATOM 2160 O O . GLN A 1 279 ? -17.609 1.476 -11.727 1 95.88 279 GLN A O 1
ATOM 2165 N N . ILE A 1 280 ? -17.922 2.02 -9.586 1 97.31 280 ILE A N 1
ATOM 2166 C CA . ILE A 1 280 ? -18.797 3.141 -9.945 1 97.31 280 ILE A CA 1
ATOM 2167 C C . ILE A 1 280 ? -17.953 4.246 -10.586 1 97.31 280 ILE A C 1
ATOM 2169 O O . ILE A 1 280 ? -18.312 4.754 -11.656 1 97.31 280 ILE A O 1
ATOM 2173 N N . ALA A 1 281 ? -16.828 4.574 -9.984 1 98.5 281 ALA A N 1
ATOM 2174 C CA . ALA A 1 281 ? -15.984 5.672 -10.445 1 98.5 281 ALA A CA 1
ATOM 2175 C C . ALA A 1 281 ? -15.523 5.438 -11.883 1 98.5 281 ALA A C 1
ATOM 2177 O O . ALA A 1 281 ? -15.438 6.379 -12.672 1 98.5 281 ALA A O 1
ATOM 2178 N N . LEU A 1 282 ? -15.25 4.176 -12.211 1 98.38 282 LEU A N 1
ATOM 2179 C CA . LEU A 1 282 ? -14.68 3.875 -13.523 1 98.38 282 LEU A CA 1
ATOM 2180 C C . LEU A 1 282 ? -15.773 3.695 -14.57 1 98.38 282 LEU A C 1
ATOM 2182 O O . LEU A 1 282 ? -15.5 3.688 -15.766 1 98.38 282 LEU A O 1
ATOM 2186 N N . GLY A 1 283 ? -17 3.506 -14.125 1 97.38 283 GLY A N 1
ATOM 2187 C CA . GLY A 1 283 ? -18.109 3.371 -15.055 1 97.38 283 GLY A CA 1
ATOM 2188 C C . GLY A 1 283 ? -18.438 1.929 -15.391 1 97.38 283 GLY A C 1
ATOM 2189 O O . GLY A 1 283 ? -18.781 1.619 -16.531 1 97.38 283 GLY A O 1
ATOM 2190 N N . ASP A 1 284 ? -18.344 1.06 -14.438 1 96.19 284 ASP A N 1
ATOM 2191 C CA . ASP A 1 284 ? -18.703 -0.342 -14.617 1 96.19 284 ASP A CA 1
ATOM 2192 C C . ASP A 1 284 ? -20.141 -0.475 -15.109 1 96.19 284 ASP A C 1
ATOM 2194 O O . ASP A 1 284 ? -21.062 0.127 -14.539 1 96.19 284 ASP A O 1
ATOM 2198 N N . PRO A 1 285 ? -20.344 -1.318 -16.062 1 92 285 PRO A N 1
ATOM 2199 C CA . PRO A 1 285 ? -21.688 -1.493 -16.609 1 92 285 PRO A CA 1
ATOM 2200 C C . PRO A 1 285 ? -22.688 -1.938 -15.547 1 92 285 PRO A C 1
ATOM 2202 O O . PRO A 1 285 ? -23.875 -1.586 -15.625 1 92 285 PRO A O 1
ATOM 2205 N N . LYS A 1 286 ? -22.234 -2.602 -14.609 1 89.75 286 LYS A N 1
ATOM 2206 C CA . LYS A 1 286 ? -23.094 -3.068 -13.531 1 89.75 286 LYS A CA 1
ATOM 2207 C C . LYS A 1 286 ? -23.734 -1.896 -12.797 1 89.75 286 LYS A C 1
ATOM 2209 O O . LYS A 1 286 ? -24.844 -2.016 -12.273 1 89.75 286 LYS A O 1
ATOM 2214 N N . PHE A 1 287 ? -23.109 -0.765 -12.797 1 93.38 287 PHE A N 1
ATOM 2215 C CA . PHE A 1 287 ? -23.547 0.369 -12 1 93.38 287 PHE A CA 1
ATOM 2216 C C . PHE A 1 287 ? -23.969 1.529 -12.891 1 93.38 287 PHE A C 1
ATOM 2218 O O . PHE A 1 287 ? -24.594 2.484 -12.422 1 93.38 287 PHE A O 1
ATOM 2225 N N . SER A 1 288 ? -23.781 1.447 -14.195 1 93.31 288 SER A N 1
ATOM 2226 C CA . SER A 1 288 ? -23.875 2.596 -15.086 1 93.31 288 SER A CA 1
ATOM 2227 C C . SER A 1 288 ? -25.328 3.059 -15.219 1 93.31 288 SER A C 1
ATOM 2229 O O . SER A 1 288 ? -25.594 4.238 -15.461 1 93.31 288 SER A O 1
ATOM 2231 N N . ARG A 1 289 ? -26.25 2.17 -15.078 1 93.69 289 ARG A N 1
ATOM 2232 C CA . ARG A 1 289 ? -27.656 2.578 -15.164 1 93.69 289 ARG A CA 1
ATOM 2233 C C . ARG A 1 289 ? -28.016 3.543 -14.039 1 93.69 289 ARG A C 1
ATOM 2235 O O . ARG A 1 289 ? -28.719 4.523 -14.258 1 93.69 289 ARG A O 1
ATOM 2242 N N . ALA A 1 290 ? -27.484 3.273 -12.93 1 95 290 ALA A N 1
ATOM 2243 C CA . ALA A 1 290 ? -27.828 4.066 -11.75 1 95 290 ALA A CA 1
ATOM 2244 C C . ALA A 1 290 ? -26.906 5.281 -11.625 1 95 290 ALA A C 1
ATOM 2246 O O . ALA A 1 290 ? -27.344 6.355 -11.211 1 95 290 ALA A O 1
ATOM 2247 N N . TYR A 1 291 ? -25.672 5.168 -11.977 1 97.56 291 TYR A N 1
ATOM 2248 C CA . TYR A 1 291 ? -24.688 6.188 -11.617 1 97.56 291 TYR A CA 1
ATOM 2249 C C . TYR A 1 291 ? -24.141 6.887 -12.859 1 97.56 291 TYR A C 1
ATOM 2251 O O . TYR A 1 291 ? -23.422 7.875 -12.75 1 97.56 291 TYR A O 1
ATOM 2259 N N . GLY A 1 292 ? -24.453 6.406 -13.992 1 96.38 292 GLY A N 1
ATOM 2260 C CA . GLY A 1 292 ? -24 7.012 -15.234 1 96.38 292 GLY A CA 1
ATOM 2261 C C . GLY A 1 292 ? -22.641 6.504 -15.672 1 96.38 292 GLY A C 1
ATOM 2262 O O . GLY A 1 292 ? -22.141 5.516 -15.133 1 96.38 292 GLY A O 1
ATOM 2263 N N . ARG A 1 293 ? -22.078 7.148 -16.656 1 96.06 293 ARG A N 1
ATOM 2264 C CA . ARG A 1 293 ? -20.844 6.703 -17.312 1 96.06 293 ARG A CA 1
ATOM 2265 C C . ARG A 1 293 ? -19.625 6.984 -16.438 1 96.06 293 ARG A C 1
ATOM 2267 O O . ARG A 1 293 ? -18.578 6.379 -16.641 1 96.06 293 ARG A O 1
ATOM 2274 N N . MET A 1 294 ? -19.672 8.023 -15.57 1 98.12 294 MET A N 1
ATOM 2275 C CA . MET A 1 294 ? -18.578 8.406 -14.68 1 98.12 294 MET A CA 1
ATOM 2276 C C . MET A 1 294 ? -17.297 8.641 -15.461 1 98.12 294 MET A C 1
ATOM 2278 O O . MET A 1 294 ? -17.266 9.453 -16.391 1 98.12 294 MET A O 1
ATOM 2282 N N . LEU A 1 295 ? -16.156 8 -15.211 1 98.5 295 LEU A N 1
ATOM 2283 C CA . LEU A 1 295 ? -14.922 8.273 -15.938 1 98.5 295 LEU A CA 1
ATOM 2284 C C . LEU A 1 295 ? -14.961 7.668 -17.328 1 98.5 295 LEU A C 1
ATOM 2286 O O . LEU A 1 295 ? -14.164 8.031 -18.203 1 98.5 295 LEU A O 1
ATOM 2290 N N . GLY A 1 296 ? -15.781 6.695 -17.484 1 97.88 296 GLY A N 1
ATOM 2291 C CA . GLY A 1 296 ? -16 6.148 -18.812 1 97.88 296 GLY A CA 1
ATOM 2292 C C . GLY A 1 296 ? -14.891 5.215 -19.266 1 97.88 296 GLY A C 1
ATOM 2293 O O . GLY A 1 296 ? -14.508 5.227 -20.438 1 97.88 296 GLY A O 1
ATOM 2294 N N . PHE A 1 297 ? -14.398 4.387 -18.438 1 98.5 297 PHE A N 1
ATOM 2295 C CA . PHE A 1 297 ? -13.414 3.381 -18.828 1 98.5 297 PHE A CA 1
ATOM 2296 C C . PHE A 1 297 ? -14.039 2.357 -19.781 1 98.5 297 PHE A C 1
ATOM 2298 O O . PHE A 1 297 ? -15.25 2.143 -19.75 1 98.5 297 PHE A O 1
ATOM 2305 N N . THR A 1 298 ? -13.188 1.817 -20.594 1 97.56 298 THR A N 1
ATOM 2306 C CA . THR A 1 298 ? -13.594 0.655 -21.375 1 97.56 298 THR A CA 1
ATOM 2307 C C . THR A 1 298 ? -13.594 -0.604 -20.516 1 97.56 298 THR A C 1
ATOM 2309 O O . THR A 1 298 ? -12.594 -0.922 -19.859 1 97.56 298 THR A O 1
ATOM 2312 N N . PHE A 1 299 ? -14.727 -1.288 -20.531 1 97.12 299 PHE A N 1
ATOM 2313 C CA . PHE A 1 299 ? -14.859 -2.529 -19.781 1 97.12 299 PHE A CA 1
ATOM 2314 C C . PHE A 1 299 ? -14.984 -3.723 -20.719 1 97.12 299 PHE A C 1
ATOM 2316 O O . PHE A 1 299 ? -15.578 -3.615 -21.797 1 97.12 299 PHE A O 1
ATOM 2323 N N . VAL A 1 300 ? -14.375 -4.793 -20.25 1 95.75 300 VAL A N 1
ATOM 2324 C CA . VAL A 1 300 ? -14.602 -6.09 -20.875 1 95.75 300 VAL A CA 1
ATOM 2325 C C . VAL A 1 300 ? -15.359 -7.004 -19.906 1 95.75 300 VAL A C 1
ATOM 2327 O O . VAL A 1 300 ? -14.969 -7.156 -18.75 1 95.75 300 VAL A O 1
ATOM 2330 N N . THR A 1 301 ? -16.438 -7.52 -20.375 1 93 301 THR A N 1
ATOM 2331 C CA . THR A 1 301 ? -17.203 -8.508 -19.625 1 93 301 THR A CA 1
ATOM 2332 C C . THR A 1 301 ? -17.016 -9.898 -20.219 1 93 301 THR A C 1
ATOM 2334 O O . THR A 1 301 ? -17.5 -10.18 -21.312 1 93 301 THR A O 1
ATOM 2337 N N . PRO A 1 302 ? -16.375 -10.727 -19.453 1 90.62 302 PRO A N 1
ATOM 2338 C CA . PRO A 1 302 ? -16.172 -12.078 -19.984 1 90.62 302 PRO A CA 1
ATOM 2339 C C . PRO A 1 302 ? -17.484 -12.805 -20.266 1 90.62 302 PRO A C 1
ATOM 2341 O O . PRO A 1 302 ? -18.406 -12.773 -19.422 1 90.62 302 PRO A O 1
ATOM 2344 N N . ARG A 1 303 ? -17.469 -13.383 -21.422 1 87.12 303 ARG A N 1
ATOM 2345 C CA . ARG A 1 303 ? -18.641 -14.211 -21.719 1 87.12 303 ARG A CA 1
ATOM 2346 C C . ARG A 1 303 ? -18.672 -15.453 -20.828 1 87.12 303 ARG A C 1
ATOM 2348 O O . ARG A 1 303 ? -17.656 -16.141 -20.672 1 87.12 303 ARG A O 1
ATOM 2355 N N . TRP A 1 304 ? -19.812 -15.742 -20.359 1 84.81 304 TRP A N 1
ATOM 2356 C CA . TRP A 1 304 ? -19.953 -16.859 -19.422 1 84.81 304 TRP A CA 1
ATOM 2357 C C . TRP A 1 304 ? -19.875 -18.188 -20.156 1 84.81 304 TRP A C 1
ATOM 2359 O O . TRP A 1 304 ? -20.406 -18.344 -21.25 1 84.81 304 TRP A O 1
ATOM 2369 N N . ARG A 1 305 ? -19.188 -19.141 -19.516 1 86.94 305 ARG A N 1
ATOM 2370 C CA . ARG A 1 305 ? -19.125 -20.531 -19.938 1 86.94 305 ARG A CA 1
ATOM 2371 C C . ARG A 1 305 ? -19.531 -21.469 -18.812 1 86.94 305 ARG A C 1
ATOM 2373 O O . ARG A 1 305 ? -19.453 -21.109 -17.625 1 86.94 305 ARG A O 1
ATOM 2380 N N . PRO A 1 306 ? -20 -22.719 -19.109 1 87.31 306 PRO A N 1
ATOM 2381 C CA . PRO A 1 306 ? -20.453 -23.641 -18.062 1 87.31 306 PRO A CA 1
ATOM 2382 C C . PRO A 1 306 ? -19.391 -23.875 -16.984 1 87.31 306 PRO A C 1
ATOM 2384 O O . PRO A 1 306 ? -19.734 -23.984 -15.805 1 87.31 306 PRO A O 1
ATOM 2387 N N . GLN A 1 307 ? -18.141 -23.859 -17.344 1 88.5 307 GLN A N 1
ATOM 2388 C CA . GLN A 1 307 ? -17.062 -24.109 -16.391 1 88.5 307 GLN A CA 1
ATOM 2389 C C . GLN A 1 307 ? -16.938 -22.969 -15.391 1 88.5 307 GLN A C 1
ATOM 2391 O O . GLN A 1 307 ? -16.312 -23.125 -14.336 1 88.5 307 GLN A O 1
ATOM 2396 N N . ASP A 1 308 ? -17.5 -21.828 -15.766 1 87.88 308 ASP A N 1
ATOM 2397 C CA . ASP A 1 308 ? -17.391 -20.672 -14.891 1 87.88 308 ASP A CA 1
ATOM 2398 C C . ASP A 1 308 ? -18.281 -20.812 -13.656 1 87.88 308 ASP A C 1
ATOM 2400 O O . ASP A 1 308 ? -18.094 -20.109 -12.664 1 87.88 308 ASP A O 1
ATOM 2404 N N . ALA A 1 309 ? -19.219 -21.766 -13.711 1 86.44 309 ALA A N 1
ATOM 2405 C CA . ALA A 1 309 ? -20.062 -22.047 -12.562 1 86.44 309 ALA A CA 1
ATOM 2406 C C . ALA A 1 309 ? -19.234 -22.5 -11.359 1 86.44 309 ALA A C 1
ATOM 2408 O O . ALA A 1 309 ? -19.516 -22.109 -10.227 1 86.44 309 ALA A O 1
ATOM 2409 N N . TRP A 1 310 ? -18.25 -23.359 -11.656 1 85.81 310 TRP A N 1
ATOM 2410 C CA . TRP A 1 310 ? -17.469 -23.828 -10.523 1 85.81 310 TRP A CA 1
ATOM 2411 C C . TRP A 1 310 ? -16.203 -23 -10.352 1 85.81 310 TRP A C 1
ATOM 2413 O O . TRP A 1 310 ? -15.648 -22.906 -9.25 1 85.81 310 TRP A O 1
ATOM 2423 N N . ARG A 1 311 ? -15.75 -22.375 -11.453 1 88.44 311 ARG A N 1
ATOM 2424 C CA . ARG A 1 311 ? -14.531 -21.594 -11.344 1 88.44 311 ARG A CA 1
ATOM 2425 C C . ARG A 1 311 ? -14.773 -20.312 -10.539 1 88.44 311 ARG A C 1
ATOM 2427 O O . ARG A 1 311 ? -13.969 -19.953 -9.68 1 88.44 311 ARG A O 1
ATOM 2434 N N . TRP A 1 312 ? -15.945 -19.672 -10.812 1 88.62 312 TRP A N 1
ATOM 2435 C CA . TRP A 1 312 ? -16.188 -18.344 -10.25 1 88.62 312 TRP A CA 1
ATOM 2436 C C . TRP A 1 312 ? -17.531 -18.281 -9.539 1 88.62 312 TRP A C 1
ATOM 2438 O O . TRP A 1 312 ? -17.891 -17.25 -8.961 1 88.62 312 TRP A O 1
ATOM 2448 N N . HIS A 1 313 ? -18.25 -19.359 -9.453 1 86.88 313 HIS A N 1
ATOM 2449 C CA . HIS A 1 313 ? -19.516 -19.484 -8.742 1 86.88 313 HIS A CA 1
ATOM 2450 C C . HIS A 1 313 ? -20.516 -18.422 -9.188 1 86.88 313 HIS A C 1
ATOM 2452 O O . HIS A 1 313 ? -21.219 -17.828 -8.367 1 86.88 313 HIS A O 1
ATOM 2458 N N . VAL A 1 314 ? -20.516 -18.094 -10.398 1 76.69 314 VAL A N 1
ATOM 2459 C CA . VAL A 1 314 ? -21.375 -17.047 -10.914 1 76.69 314 VAL A CA 1
ATOM 2460 C C . VAL A 1 314 ? -22.75 -17.641 -11.273 1 76.69 314 VAL A C 1
ATOM 2462 O O . VAL A 1 314 ? -22.844 -18.453 -12.188 1 76.69 314 VAL A O 1
ATOM 2465 N N . PRO A 1 315 ? -23.734 -17.219 -10.547 1 71.69 315 PRO A N 1
ATOM 2466 C CA . PRO A 1 315 ? -25.078 -17.672 -10.961 1 71.69 315 PRO A CA 1
ATOM 2467 C C . PRO A 1 315 ? -25.594 -16.938 -12.195 1 71.69 315 PRO A C 1
ATOM 2469 O O . PRO A 1 315 ? -25.594 -15.711 -12.234 1 71.69 315 PRO A O 1
ATOM 2472 N N . LEU A 1 316 ? -25.766 -17.656 -13.32 1 72.56 316 LEU A N 1
ATOM 2473 C CA . LEU A 1 316 ? -26.344 -17.031 -14.5 1 72.56 316 LEU A CA 1
ATOM 2474 C C . LEU A 1 316 ? -27.875 -17.094 -14.461 1 72.56 316 LEU A C 1
ATOM 2476 O O . LEU A 1 316 ? -28.438 -17.953 -13.773 1 72.56 316 LEU A O 1
ATOM 2480 N N . PRO A 1 317 ? -28.578 -16.109 -15.094 1 73.62 317 PRO A N 1
ATOM 2481 C CA . PRO A 1 317 ? -28.125 -14.945 -15.852 1 73.62 317 PRO A CA 1
ATOM 2482 C C . PRO A 1 317 ? -27.938 -13.703 -14.977 1 73.62 317 PRO A C 1
ATOM 2484 O O . PRO A 1 317 ? -27.328 -12.719 -15.414 1 73.62 317 PRO A O 1
ATOM 2487 N N . LYS A 1 318 ? -28.328 -13.781 -13.852 1 71.88 318 LYS A N 1
ATOM 2488 C CA . LYS A 1 318 ? -28.438 -12.602 -13 1 71.88 318 LYS A CA 1
ATOM 2489 C C . LYS A 1 318 ? -27.078 -11.938 -12.797 1 71.88 318 LYS A C 1
ATOM 2491 O O . LYS A 1 318 ? -26.984 -10.711 -12.773 1 71.88 318 LYS A O 1
ATOM 2496 N N . TYR A 1 319 ? -26.078 -12.625 -12.836 1 78.5 319 TYR A N 1
ATOM 2497 C CA . TYR A 1 319 ? -24.781 -12.047 -12.531 1 78.5 319 TYR A CA 1
ATOM 2498 C C . TYR A 1 319 ? -23.812 -12.25 -13.688 1 78.5 319 TYR A C 1
ATOM 2500 O O . TYR A 1 319 ? -22.625 -12.523 -13.469 1 78.5 319 TYR A O 1
ATOM 2508 N N . ALA A 1 320 ? -24.359 -12.039 -14.891 1 76.31 320 ALA A N 1
ATOM 2509 C CA . ALA A 1 320 ? -23.578 -12.234 -16.109 1 76.31 320 ALA A CA 1
ATOM 2510 C C . ALA A 1 320 ? -22.453 -11.219 -16.203 1 76.31 320 ALA A C 1
ATOM 2512 O O . ALA A 1 320 ? -21.406 -11.5 -16.812 1 76.31 320 ALA A O 1
ATOM 2513 N N . ASP A 1 321 ? -22.594 -10.039 -15.555 1 83.38 321 ASP A N 1
ATOM 2514 C CA . ASP A 1 321 ? -21.609 -8.969 -15.664 1 83.38 321 ASP A CA 1
ATOM 2515 C C . ASP A 1 321 ? -20.719 -8.906 -14.43 1 83.38 321 ASP A C 1
ATOM 2517 O O . ASP A 1 321 ? -19.984 -7.938 -14.234 1 83.38 321 ASP A O 1
ATOM 2521 N N . LEU A 1 322 ? -20.75 -9.961 -13.688 1 84 322 LEU A N 1
ATOM 2522 C CA . LEU A 1 322 ? -20.078 -9.969 -12.391 1 84 322 LEU A CA 1
ATOM 2523 C C . LEU A 1 322 ? -18.578 -9.828 -12.562 1 84 322 LEU A C 1
ATOM 2525 O O . LEU A 1 322 ? -17.906 -9.211 -11.734 1 84 322 LEU A O 1
ATOM 2529 N N . ARG A 1 323 ? -18.078 -10.281 -13.672 1 90.06 323 ARG A N 1
ATOM 2530 C CA . ARG A 1 323 ? -16.625 -10.352 -13.836 1 90.06 323 ARG A CA 1
ATOM 2531 C C . ARG A 1 323 ? -16.125 -9.273 -14.797 1 90.06 323 ARG A C 1
ATOM 2533 O O . ARG A 1 323 ? -15.023 -9.375 -15.328 1 90.06 323 ARG A O 1
ATOM 2540 N N . SER A 1 324 ? -16.953 -8.281 -15.008 1 93.19 324 SER A N 1
ATOM 2541 C CA . SER A 1 324 ? -16.516 -7.145 -15.805 1 93.19 324 SER A CA 1
ATOM 2542 C C . SER A 1 324 ? -15.273 -6.484 -15.203 1 93.19 324 SER A C 1
ATOM 2544 O O . SER A 1 324 ? -15.148 -6.398 -13.984 1 93.19 324 SER A O 1
ATOM 2546 N N . HIS A 1 325 ? -14.289 -6.066 -16.109 1 95.31 325 HIS A N 1
ATOM 2547 C CA . HIS A 1 325 ? -13.109 -5.387 -15.594 1 95.31 325 HIS A CA 1
ATOM 2548 C C . HIS A 1 325 ? -12.625 -4.305 -16.562 1 95.31 325 HIS A C 1
ATOM 2550 O O . HIS A 1 325 ? -12.766 -4.445 -17.781 1 95.31 325 HIS A O 1
ATOM 2556 N N . PRO A 1 326 ? -12.125 -3.238 -16.047 1 98.06 326 PRO A N 1
ATOM 2557 C CA . PRO A 1 326 ? -11.648 -2.117 -16.859 1 98.06 326 PRO A CA 1
ATOM 2558 C C . PRO A 1 326 ? -10.328 -2.42 -17.562 1 98.06 326 PRO A C 1
ATOM 2560 O O . PRO A 1 326 ? -9.43 -3.016 -16.969 1 98.06 326 PRO A O 1
ATOM 2563 N N . VAL A 1 327 ? -10.219 -1.911 -18.859 1 98.31 327 VAL A N 1
ATOM 2564 C CA . VAL A 1 327 ? -9.031 -2.285 -19.625 1 98.31 327 VAL A CA 1
ATOM 2565 C C . VAL A 1 327 ? -8.484 -1.065 -20.359 1 98.31 327 VAL A C 1
ATOM 2567 O O . VAL A 1 327 ? -7.477 -1.157 -21.062 1 98.31 327 VAL A O 1
ATOM 2570 N N . GLY A 1 328 ? -9.148 0.11 -20.219 1 98.12 328 GLY A N 1
ATOM 2571 C CA . GLY A 1 328 ? -8.617 1.269 -20.922 1 98.12 328 GLY A CA 1
ATOM 2572 C C . GLY A 1 328 ? -9.445 2.525 -20.703 1 98.12 328 GLY A C 1
ATOM 2573 O O . GLY A 1 328 ? -10.516 2.475 -20.094 1 98.12 328 GLY A O 1
ATOM 2574 N N . LEU A 1 329 ? -8.906 3.596 -21.141 1 98.62 329 LEU A N 1
ATOM 2575 C CA . LEU A 1 329 ? -9.539 4.91 -21.078 1 98.62 329 LEU A CA 1
ATOM 2576 C C . LEU A 1 329 ? -9.102 5.781 -22.25 1 98.62 329 LEU A C 1
ATOM 2578 O O . LEU A 1 329 ? -7.926 5.805 -22.609 1 98.62 329 LEU A O 1
ATOM 2582 N N . ARG A 1 330 ? -10.039 6.422 -22.844 1 97.81 330 ARG A N 1
ATOM 2583 C CA . ARG A 1 330 ? -9.766 7.406 -23.891 1 97.81 330 ARG A CA 1
ATOM 2584 C C . ARG A 1 330 ? -10.219 8.797 -23.453 1 97.81 330 ARG A C 1
ATOM 2586 O O . ARG A 1 330 ? -11.18 8.938 -22.703 1 97.81 330 ARG A O 1
ATOM 2593 N N . SER A 1 331 ? -9.484 9.789 -23.953 1 97.5 331 SER A N 1
ATOM 2594 C CA . SER A 1 331 ? -9.922 11.164 -23.734 1 97.5 331 SER A CA 1
ATOM 2595 C C . SER A 1 331 ? -11.18 11.469 -24.547 1 97.5 331 SER A C 1
ATOM 2597 O O . SER A 1 331 ? -11.555 10.711 -25.438 1 97.5 331 SER A O 1
ATOM 2599 N N . PRO A 1 332 ? -11.828 12.562 -24.172 1 96 332 PRO A N 1
ATOM 2600 C CA . PRO A 1 332 ? -12.992 12.961 -24.969 1 96 332 PRO A CA 1
ATOM 2601 C C . PRO A 1 332 ? -12.656 13.172 -26.438 1 96 332 PRO A C 1
ATOM 2603 O O . PRO A 1 332 ? -13.508 12.953 -27.312 1 96 332 PRO A O 1
ATOM 2606 N N . GLU A 1 333 ? -11.43 13.508 -26.734 1 96.62 333 GLU A N 1
ATOM 2607 C CA . GLU A 1 333 ? -10.992 13.75 -28.109 1 96.62 333 GLU A CA 1
ATOM 2608 C C . GLU A 1 333 ? -10.539 12.461 -28.781 1 96.62 333 GLU A C 1
ATOM 2610 O O . GLU A 1 333 ? -10.172 12.461 -29.953 1 96.62 333 GLU A O 1
ATOM 2615 N N . GLY A 1 334 ? -10.484 11.367 -28.062 1 96 334 GLY A N 1
ATOM 2616 C CA . GLY A 1 334 ? -10.234 10.07 -28.672 1 96 334 GLY A CA 1
ATOM 2617 C C . GLY A 1 334 ? -8.828 9.555 -28.422 1 96 334 GLY A C 1
ATOM 2618 O O . GLY A 1 334 ? -8.5 8.43 -28.812 1 96 334 GLY A O 1
ATOM 2619 N N . GLU A 1 335 ? -8.07 10.281 -27.719 1 97 335 GLU A N 1
ATOM 2620 C CA . GLU A 1 335 ? -6.715 9.844 -27.391 1 97 335 GLU A CA 1
ATOM 2621 C C . GLU A 1 335 ? -6.727 8.711 -26.375 1 97 335 GLU A C 1
ATOM 2623 O O . GLU A 1 335 ? -7.473 8.75 -25.391 1 97 335 GLU A O 1
ATOM 2628 N N . ALA A 1 336 ? -5.895 7.672 -26.625 1 97.31 336 ALA A N 1
ATOM 2629 C CA . ALA A 1 336 ? -5.75 6.605 -25.641 1 97.31 336 ALA A CA 1
ATOM 2630 C C . ALA A 1 336 ? -4.922 7.07 -24.453 1 97.31 336 ALA A C 1
ATOM 2632 O O . ALA A 1 336 ? -3.721 7.32 -24.578 1 97.31 336 ALA A O 1
ATOM 2633 N N . LEU A 1 337 ? -5.512 7.176 -23.328 1 98.06 337 LEU A N 1
ATOM 2634 C CA . LEU A 1 337 ? -4.812 7.598 -22.125 1 98.06 337 LEU A CA 1
ATOM 2635 C C . LEU A 1 337 ? -4.262 6.398 -21.359 1 98.06 337 LEU A C 1
ATOM 2637 O O . LEU A 1 337 ? -3.148 6.449 -20.828 1 98.06 337 LEU A O 1
ATOM 2641 N N . ILE A 1 338 ? -5.008 5.316 -21.297 1 98.25 338 ILE A N 1
ATOM 2642 C CA . ILE A 1 338 ? -4.613 4.047 -20.703 1 98.25 338 ILE A CA 1
ATOM 2643 C C . ILE A 1 338 ? -5.012 2.895 -21.609 1 98.25 338 ILE A C 1
ATOM 2645 O O . ILE A 1 338 ? -6.145 2.842 -22.109 1 98.25 338 ILE A O 1
ATOM 2649 N N . GLU A 1 339 ? -4.117 2.059 -21.875 1 97.75 339 GLU A N 1
ATOM 2650 C CA . GLU A 1 339 ? -4.371 0.849 -22.641 1 97.75 339 GLU A CA 1
ATOM 2651 C C . GLU A 1 339 ? -3.709 -0.367 -22 1 97.75 339 GLU A C 1
ATOM 2653 O O . GLU A 1 339 ? -2.48 -0.469 -21.984 1 97.75 339 GLU A O 1
ATOM 2658 N N . ALA A 1 340 ? -4.527 -1.258 -21.547 1 98.12 340 ALA A N 1
ATOM 2659 C CA . ALA A 1 340 ? -4.012 -2.455 -20.891 1 98.12 340 ALA A CA 1
ATOM 2660 C C . ALA A 1 340 ? -3.342 -3.389 -21.891 1 98.12 340 ALA A C 1
ATOM 2662 O O . ALA A 1 340 ? -3.68 -3.383 -23.078 1 98.12 340 ALA A O 1
ATOM 2663 N N . ALA A 1 341 ? -2.434 -4.188 -21.438 1 98.25 341 ALA A N 1
ATOM 2664 C CA . ALA A 1 341 ? -1.738 -5.176 -22.25 1 98.25 341 ALA A CA 1
ATOM 2665 C C . ALA A 1 341 ? -2.566 -6.449 -22.391 1 98.25 341 ALA A C 1
ATOM 2667 O O . ALA A 1 341 ? -2.119 -7.535 -22.016 1 98.25 341 ALA A O 1
ATOM 2668 N N . CYS A 1 342 ? -3.693 -6.316 -22.922 1 98.19 342 CYS A N 1
ATOM 2669 C CA . CYS A 1 342 ? -4.629 -7.395 -23.219 1 98.19 342 CYS A CA 1
ATOM 2670 C C . CYS A 1 342 ? -5.672 -6.949 -24.25 1 98.19 342 CYS A C 1
ATOM 2672 O O . CYS A 1 342 ? -5.734 -5.77 -24.594 1 98.19 342 CYS A O 1
ATOM 2674 N N . PRO A 1 343 ? -6.387 -7.918 -24.812 1 96.25 343 PRO A N 1
ATOM 2675 C CA . PRO A 1 343 ? -7.504 -7.492 -25.656 1 96.25 343 PRO A CA 1
ATOM 2676 C C . PRO A 1 343 ? -8.508 -6.617 -24.922 1 96.25 343 PRO A C 1
ATOM 2678 O O . PRO A 1 343 ? -8.75 -6.824 -23.719 1 96.25 343 PRO A O 1
ATOM 2681 N N . PRO A 1 344 ? -9.078 -5.562 -25.609 1 95.44 344 PRO A N 1
ATOM 2682 C CA . PRO A 1 344 ? -9.086 -5.402 -27.078 1 95.44 344 PRO A CA 1
ATOM 2683 C C . PRO A 1 344 ? -7.938 -4.531 -27.578 1 95.44 344 PRO A C 1
ATOM 2685 O O . PRO A 1 344 ? -7.746 -4.395 -28.781 1 95.44 344 PRO A O 1
ATOM 2688 N N . ALA A 1 345 ? -7.148 -3.926 -26.734 1 96.88 345 ALA A N 1
ATOM 2689 C CA . ALA A 1 345 ? -6.051 -3.074 -27.188 1 96.88 345 ALA A CA 1
ATOM 2690 C C . ALA A 1 345 ? -5.066 -3.863 -28.047 1 96.88 345 ALA A C 1
ATOM 2692 O O . ALA A 1 345 ? -4.414 -3.301 -28.922 1 96.88 345 ALA A O 1
ATOM 2693 N N . HIS A 1 346 ? -4.93 -5.164 -27.75 1 97.81 346 HIS A N 1
ATOM 2694 C CA . HIS A 1 346 ? -4.141 -6.109 -28.531 1 97.81 346 HIS A CA 1
ATOM 2695 C C . HIS A 1 346 ? -5.012 -7.246 -29.062 1 97.81 346 HIS A C 1
ATOM 2697 O O . HIS A 1 346 ? -5.91 -7.723 -28.375 1 97.81 346 HIS A O 1
ATOM 2703 N N . ARG A 1 347 ? -4.73 -7.703 -30.172 1 96.62 347 ARG A N 1
ATOM 2704 C CA . ARG A 1 347 ? -5.586 -8.703 -30.812 1 96.62 347 ARG A CA 1
ATOM 2705 C C . ARG A 1 347 ? -5.57 -10.008 -30.031 1 96.62 347 ARG A C 1
ATOM 2707 O O . ARG A 1 347 ? -6.598 -10.688 -29.922 1 96.62 347 ARG A O 1
ATOM 2714 N N . THR A 1 348 ? -4.406 -10.383 -29.609 1 97.94 348 THR A N 1
ATOM 2715 C CA . THR A 1 348 ? -4.223 -11.609 -28.828 1 97.94 348 THR A CA 1
ATOM 2716 C C . THR A 1 348 ? -3.328 -11.352 -27.625 1 97.94 348 THR A C 1
ATOM 2718 O O . THR A 1 348 ? -2.674 -10.312 -27.531 1 97.94 348 THR A O 1
ATOM 2721 N N . MET A 1 349 ? -3.352 -12.328 -26.703 1 98.12 349 MET A N 1
ATOM 2722 C CA . MET A 1 349 ? -2.438 -12.195 -25.578 1 98.12 349 MET A CA 1
ATOM 2723 C C . MET A 1 349 ? -0.989 -12.367 -26.031 1 98.12 349 MET A C 1
ATOM 2725 O O . MET A 1 349 ? -0.083 -11.758 -25.453 1 98.12 349 MET A O 1
ATOM 2729 N N . ALA A 1 350 ? -0.832 -13.219 -27 1 98.06 350 ALA A N 1
ATOM 2730 C CA . ALA A 1 350 ? 0.514 -13.359 -27.547 1 98.06 350 ALA A CA 1
ATOM 2731 C C . ALA A 1 350 ? 1.046 -12.023 -28.062 1 98.06 350 ALA A C 1
ATOM 2733 O O . ALA A 1 350 ? 2.189 -11.656 -27.781 1 98.06 350 ALA A O 1
ATOM 2734 N N . SER A 1 351 ? 0.224 -11.352 -28.797 1 98.19 351 SER A N 1
ATOM 2735 C CA . SER A 1 351 ? 0.631 -10.047 -29.312 1 98.19 351 SER A CA 1
ATOM 2736 C C . SER A 1 351 ? 0.856 -9.047 -28.188 1 98.19 351 SER A C 1
ATOM 2738 O O . SER A 1 351 ? 1.721 -8.172 -28.297 1 98.19 351 SER A O 1
ATOM 2740 N N . ALA A 1 352 ? 0.058 -9.117 -27.125 1 98.62 352 ALA A N 1
ATOM 2741 C CA . ALA A 1 352 ? 0.245 -8.25 -25.969 1 98.62 352 ALA A CA 1
ATOM 2742 C C . ALA A 1 352 ? 1.6 -8.492 -25.312 1 98.62 352 ALA A C 1
ATOM 2744 O O . ALA A 1 352 ? 2.314 -7.547 -24.969 1 98.62 352 ALA A O 1
ATOM 2745 N N . VAL A 1 353 ? 1.97 -9.766 -25.125 1 98.44 353 VAL A N 1
ATOM 2746 C CA . VAL A 1 353 ? 3.26 -10.133 -24.547 1 98.44 353 VAL A CA 1
ATOM 2747 C C . VAL A 1 353 ? 4.387 -9.594 -25.422 1 98.44 353 VAL A C 1
ATOM 2749 O O . VAL A 1 353 ? 5.34 -8.992 -24.922 1 98.44 353 VAL A O 1
ATOM 2752 N N . ASP A 1 354 ? 4.246 -9.75 -26.703 1 97.81 354 ASP A N 1
ATOM 2753 C CA . ASP A 1 354 ? 5.262 -9.281 -27.641 1 97.81 354 ASP A CA 1
ATOM 2754 C C . ASP A 1 354 ? 5.41 -7.762 -27.578 1 97.81 354 ASP A C 1
ATOM 2756 O O . ASP A 1 354 ? 6.52 -7.234 -27.719 1 97.81 354 ASP A O 1
ATOM 2760 N N . ALA A 1 355 ? 4.324 -7.152 -27.438 1 97.81 355 ALA A N 1
ATOM 2761 C CA . ALA A 1 355 ? 4.359 -5.695 -27.344 1 97.81 355 ALA A CA 1
ATOM 2762 C C . ALA A 1 355 ? 5.129 -5.246 -26.109 1 97.81 355 ALA A C 1
ATOM 2764 O O . ALA A 1 355 ? 5.875 -4.262 -26.156 1 97.81 355 ALA A O 1
ATOM 2765 N N . VAL A 1 356 ? 4.934 -5.902 -25 1 97.62 356 VAL A N 1
ATOM 2766 C CA . VAL A 1 356 ? 5.645 -5.578 -23.766 1 97.62 356 VAL A CA 1
ATOM 2767 C C . VAL A 1 356 ? 7.141 -5.801 -23.953 1 97.62 356 VAL A C 1
ATOM 2769 O O . VAL A 1 356 ? 7.957 -4.98 -23.531 1 97.62 356 VAL A O 1
ATOM 2772 N N . ILE A 1 357 ? 7.492 -6.84 -24.625 1 96.88 357 ILE A N 1
ATOM 2773 C CA . ILE A 1 357 ? 8.891 -7.164 -24.891 1 96.88 357 ILE A CA 1
ATOM 2774 C C . ILE A 1 357 ? 9.5 -6.121 -25.828 1 96.88 357 ILE A C 1
ATOM 2776 O O . ILE A 1 357 ? 10.617 -5.66 -25.609 1 96.88 357 ILE A O 1
ATOM 2780 N N . ARG A 1 358 ? 8.773 -5.773 -26.828 1 96.56 358 ARG A N 1
ATOM 2781 C CA . ARG A 1 358 ? 9.242 -4.785 -27.797 1 96.56 358 ARG A CA 1
ATOM 2782 C C . ARG A 1 358 ? 9.461 -3.43 -27.141 1 96.56 358 ARG A C 1
ATOM 2784 O O . ARG A 1 358 ? 10.398 -2.705 -27.484 1 96.56 358 ARG A O 1
ATOM 2791 N N . ALA A 1 359 ? 8.633 -3.111 -26.219 1 96.38 359 ALA A N 1
ATOM 2792 C CA . ALA A 1 359 ? 8.75 -1.836 -25.516 1 96.38 359 ALA A CA 1
ATOM 2793 C C . ALA A 1 359 ? 10.039 -1.777 -24.688 1 96.38 359 ALA A C 1
ATOM 2795 O O . ALA A 1 359 ? 10.562 -0.693 -24.422 1 96.38 359 ALA A O 1
ATOM 2796 N N . LYS A 1 360 ? 10.594 -2.873 -24.359 1 96.19 360 LYS A N 1
ATOM 2797 C CA . LYS A 1 360 ? 11.82 -2.936 -23.578 1 96.19 360 LYS A CA 1
ATOM 2798 C C . LYS A 1 360 ? 13.047 -3.072 -24.469 1 96.19 360 LYS A C 1
ATOM 2800 O O . LYS A 1 360 ? 14.023 -2.336 -24.312 1 96.19 360 LYS A O 1
ATOM 2805 N N . PHE A 1 361 ? 12.93 -4.012 -25.469 1 95.56 361 PHE A N 1
ATOM 2806 C CA . PHE A 1 361 ? 14.148 -4.453 -26.141 1 95.56 361 PHE A CA 1
ATOM 2807 C C . PHE A 1 361 ? 14.086 -4.152 -27.625 1 95.56 361 PHE A C 1
ATOM 2809 O O . PHE A 1 361 ? 15.078 -4.309 -28.344 1 95.56 361 PHE A O 1
ATOM 2816 N N . GLY A 1 362 ? 12.914 -3.764 -28.109 1 94.19 362 GLY A N 1
ATOM 2817 C CA . GLY A 1 362 ? 12.797 -3.42 -29.516 1 94.19 362 GLY A CA 1
ATOM 2818 C C . GLY A 1 362 ? 13.383 -2.059 -29.844 1 94.19 362 GLY A C 1
ATOM 2819 O O . GLY A 1 362 ? 13.922 -1.38 -28.969 1 94.19 362 GLY A O 1
ATOM 2820 N N . PRO A 1 363 ? 13.266 -1.699 -31.125 1 92.19 363 PRO A N 1
ATOM 2821 C CA . PRO A 1 363 ? 13.711 -0.358 -31.531 1 92.19 363 PRO A CA 1
ATOM 2822 C C . PRO A 1 363 ? 13 0.747 -30.75 1 92.19 363 PRO A C 1
ATOM 2824 O O . PRO A 1 363 ? 11.766 0.783 -30.688 1 92.19 363 PRO A O 1
ATOM 2827 N N . GLY A 1 364 ? 13.836 1.575 -30.141 1 91.25 364 GLY A N 1
ATOM 2828 C CA . GLY A 1 364 ? 13.273 2.662 -29.344 1 91.25 364 GLY A CA 1
ATOM 2829 C C . GLY A 1 364 ? 12.828 2.229 -27.969 1 91.25 364 GLY A C 1
ATOM 2830 O O . GLY A 1 364 ? 12.266 3.025 -27.203 1 91.25 364 GLY A O 1
ATOM 2831 N N . GLY A 1 365 ? 13.086 1.033 -27.688 1 95.19 365 GLY A N 1
ATOM 2832 C CA . GLY A 1 365 ? 12.695 0.505 -26.391 1 95.19 365 GLY A CA 1
ATOM 2833 C C . GLY A 1 365 ? 13.586 0.979 -25.25 1 95.19 365 GLY A C 1
ATOM 2834 O O . GLY A 1 365 ? 14.609 1.619 -25.484 1 95.19 365 GLY A O 1
ATOM 2835 N N . THR A 1 366 ? 13.227 0.701 -24.078 1 95.75 366 THR A N 1
ATOM 2836 C CA . THR A 1 366 ? 13.875 1.157 -22.844 1 95.75 366 THR A CA 1
ATOM 2837 C C . THR A 1 366 ? 15.367 0.837 -22.875 1 95.75 366 THR A C 1
ATOM 2839 O O . THR A 1 366 ? 16.203 1.705 -22.594 1 95.75 366 THR A O 1
ATOM 2842 N N . TYR A 1 367 ? 15.742 -0.36 -23.266 1 96.62 367 TYR A N 1
ATOM 2843 C CA . TYR A 1 367 ? 17.125 -0.807 -23.203 1 96.62 367 TYR A CA 1
ATOM 2844 C C . TYR A 1 367 ? 17.828 -0.604 -24.547 1 96.62 367 TYR A C 1
ATOM 2846 O O . TYR A 1 367 ? 18.938 -1.102 -24.75 1 96.62 367 TYR A O 1
ATOM 2854 N N . GLY A 1 368 ? 17.141 0.097 -25.438 1 93.19 368 GLY A N 1
ATOM 2855 C CA . GLY A 1 368 ? 17.75 0.517 -26.688 1 93.19 368 GLY A CA 1
ATOM 2856 C C . GLY A 1 368 ? 18.125 1.984 -26.703 1 93.19 368 GLY A C 1
ATOM 2857 O O . GLY A 1 368 ? 18.75 2.459 -2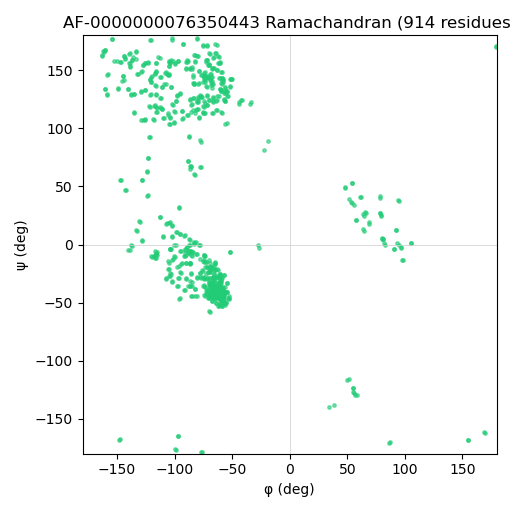7.656 1 93.19 368 GLY A O 1
ATOM 2858 N N . ASP A 1 369 ? 17.797 2.633 -25.688 1 92.31 369 ASP A N 1
ATOM 2859 C CA . ASP A 1 369 ? 18.047 4.07 -25.594 1 92.31 369 ASP A CA 1
ATOM 2860 C C . ASP A 1 369 ? 19.438 4.352 -25.047 1 92.31 369 ASP A C 1
ATOM 2862 O O . ASP A 1 369 ? 19.594 4.645 -23.859 1 92.31 369 ASP A O 1
ATOM 2866 N N . LYS A 1 370 ? 20.391 4.516 -25.875 1 93.44 370 LYS A N 1
ATOM 2867 C CA . LYS A 1 370 ? 21.781 4.691 -25.469 1 93.44 370 LYS A CA 1
ATOM 2868 C C . LYS A 1 370 ? 21.984 6.02 -24.75 1 93.44 370 LYS A C 1
ATOM 2870 O O . LYS A 1 370 ? 22.797 6.113 -23.828 1 93.44 370 LYS A O 1
ATOM 2875 N N . ASP A 1 371 ? 21.219 6.973 -25.172 1 92.88 371 ASP A N 1
ATOM 2876 C CA . ASP A 1 371 ? 21.359 8.305 -24.578 1 92.88 371 ASP A CA 1
ATOM 2877 C C . ASP A 1 371 ? 20.984 8.297 -23.109 1 92.88 371 ASP A C 1
ATOM 2879 O O . ASP A 1 371 ? 21.641 8.922 -22.281 1 92.88 371 ASP A O 1
ATOM 2883 N N . VAL A 1 372 ? 19.953 7.617 -22.766 1 93.75 372 VAL A N 1
ATOM 2884 C CA . VAL A 1 372 ? 19.484 7.559 -21.391 1 93.75 372 VAL A CA 1
ATOM 2885 C C . VAL A 1 372 ? 20.547 6.883 -20.516 1 93.75 372 VAL A C 1
ATOM 2887 O O . VAL A 1 372 ? 20.844 7.344 -19.406 1 93.75 372 VAL A O 1
ATOM 2890 N N . PHE A 1 373 ? 21.203 5.887 -20.984 1 96.44 373 PHE A N 1
ATOM 2891 C CA . PHE A 1 373 ? 22.172 5.133 -20.188 1 96.44 373 PHE A CA 1
ATOM 2892 C C . PHE A 1 373 ? 23.484 5.887 -20.078 1 96.44 373 PHE A C 1
ATOM 2894 O O . PHE A 1 373 ? 24.219 5.734 -19.094 1 96.44 373 PHE A O 1
ATOM 2901 N N . THR A 1 374 ? 23.734 6.762 -21.062 1 95.88 374 THR A N 1
ATOM 2902 C CA . THR A 1 374 ? 24.906 7.633 -20.938 1 95.88 374 THR A CA 1
ATOM 2903 C C . THR A 1 374 ? 24.688 8.688 -19.859 1 95.88 374 THR A C 1
ATOM 2905 O O . THR A 1 374 ? 25.641 9.188 -19.266 1 95.88 374 THR A O 1
ATOM 2908 N N . ARG A 1 375 ? 23.422 8.922 -19.625 1 94.12 375 ARG A N 1
ATOM 2909 C CA . ARG A 1 375 ? 23.109 9.883 -18.578 1 94.12 375 ARG A CA 1
ATOM 2910 C C . ARG A 1 375 ? 23.078 9.219 -17.203 1 94.12 375 ARG A C 1
ATOM 2912 O O . ARG A 1 375 ? 23.312 9.867 -16.188 1 94.12 375 ARG A O 1
ATOM 2919 N N . ILE A 1 376 ? 22.812 7.938 -17.141 1 96.44 376 ILE A N 1
ATOM 2920 C CA . ILE A 1 376 ? 22.719 7.195 -15.891 1 96.44 376 ILE A CA 1
ATOM 2921 C C . ILE A 1 376 ? 24.125 6.84 -15.398 1 96.44 376 ILE A C 1
ATOM 2923 O O . ILE A 1 376 ? 24.438 7.023 -14.219 1 96.44 376 ILE A O 1
ATOM 2927 N N . TYR A 1 377 ? 24.969 6.371 -16.344 1 97.69 377 TYR A N 1
ATOM 2928 C CA . TYR A 1 377 ? 26.281 5.844 -15.992 1 97.69 377 TYR A CA 1
ATOM 2929 C C . TYR A 1 377 ? 27.391 6.844 -16.344 1 97.69 377 TYR A C 1
ATOM 2931 O O . TYR A 1 377 ? 27.188 7.734 -17.172 1 97.69 377 TYR A O 1
ATOM 2939 N N . LYS A 1 378 ? 28.453 6.625 -15.641 1 96.38 378 LYS A N 1
ATOM 2940 C CA . LYS A 1 378 ? 29.656 7.375 -15.984 1 96.38 378 LYS A CA 1
ATOM 2941 C C . LYS A 1 378 ? 30.422 6.699 -17.125 1 96.38 378 LYS A C 1
ATOM 2943 O O . LYS A 1 378 ? 30.375 5.473 -17.266 1 96.38 378 LYS A O 1
ATOM 2948 N N . GLU A 1 379 ? 31 7.598 -17.906 1 92.25 379 GLU A N 1
ATOM 2949 C CA . GLU A 1 379 ? 31.938 7.137 -18.922 1 92.25 379 GLU A CA 1
ATOM 2950 C C . GLU A 1 379 ? 31.297 6.117 -19.859 1 92.25 379 GLU A C 1
ATOM 2952 O O . GLU A 1 379 ? 30.203 6.352 -20.375 1 92.25 379 GLU A O 1
ATOM 2957 N N . GLY A 1 380 ? 31.875 4.984 -20.109 1 94.06 380 GLY A N 1
ATOM 2958 C CA . GLY A 1 380 ? 31.406 3.988 -21.062 1 94.06 380 GLY A CA 1
ATOM 2959 C C . GLY A 1 380 ? 30.625 2.867 -20.406 1 94.06 380 GLY A C 1
ATOM 2960 O O . GLY A 1 380 ? 30.25 1.895 -21.062 1 94.06 380 GLY A O 1
ATOM 2961 N N . TYR A 1 381 ? 30.312 3.064 -19.203 1 95.69 381 TYR A N 1
ATOM 2962 C CA . TYR A 1 381 ? 29.688 1.978 -18.453 1 95.69 381 TYR A CA 1
ATOM 2963 C C . TYR A 1 381 ? 28.25 1.749 -18.922 1 95.69 381 TYR A C 1
ATOM 2965 O O . TYR A 1 381 ? 27.734 0.636 -18.828 1 95.69 381 TYR A O 1
ATOM 2973 N N . GLY A 1 382 ? 27.547 2.803 -19.422 1 96.19 382 GLY A N 1
ATOM 2974 C CA . GLY A 1 382 ? 26.219 2.607 -19.984 1 96.19 382 GLY A CA 1
ATOM 2975 C C . GLY A 1 382 ? 26.203 1.625 -21.141 1 96.19 382 GLY A C 1
ATOM 2976 O O . GLY A 1 382 ? 25.328 0.768 -21.234 1 96.19 382 GLY A O 1
ATOM 2977 N N . GLN A 1 383 ? 27.219 1.789 -21.969 1 95.75 383 GLN A N 1
ATOM 2978 C CA . GLN A 1 383 ? 27.344 0.895 -23.109 1 95.75 383 GLN A CA 1
ATOM 2979 C C . GLN A 1 383 ? 27.672 -0.526 -22.672 1 95.75 383 GLN A C 1
ATOM 2981 O O . GLN A 1 383 ? 27.172 -1.495 -23.234 1 95.75 383 GLN A O 1
ATOM 2986 N N . ARG A 1 384 ? 28.516 -0.632 -21.719 1 95.62 384 ARG A N 1
ATOM 2987 C CA . ARG A 1 384 ? 28.859 -1.949 -21.203 1 95.62 384 ARG A CA 1
ATOM 2988 C C . ARG A 1 384 ? 27.641 -2.639 -20.594 1 95.62 384 ARG A C 1
ATOM 2990 O O . ARG A 1 384 ? 27.422 -3.832 -20.828 1 95.62 384 ARG A O 1
ATOM 2997 N N . TYR A 1 385 ? 26.891 -1.895 -19.859 1 96.31 385 TYR A N 1
ATOM 2998 C CA . TYR A 1 385 ? 25.672 -2.436 -19.297 1 96.31 385 TYR A CA 1
ATOM 2999 C C . TYR A 1 385 ? 24.75 -2.98 -20.391 1 96.31 385 TYR A C 1
ATOM 3001 O O . TYR A 1 385 ? 24.281 -4.113 -20.297 1 96.31 385 TYR A O 1
ATOM 3009 N N . LEU A 1 386 ? 24.5 -2.146 -21.422 1 95.62 386 LEU A N 1
ATOM 3010 C CA . LEU A 1 386 ? 23.594 -2.52 -22.5 1 95.62 386 LEU A CA 1
ATOM 3011 C C . LEU A 1 386 ? 24.094 -3.76 -23.219 1 95.62 386 LEU A C 1
ATOM 3013 O O . LEU A 1 386 ? 23.312 -4.598 -23.656 1 95.62 386 LEU A O 1
ATOM 3017 N N . ALA A 1 387 ? 25.391 -3.916 -23.266 1 94.31 387 ALA A N 1
ATOM 3018 C CA . ALA A 1 387 ? 26 -5.004 -24.016 1 94.31 387 ALA A CA 1
ATOM 3019 C C . ALA A 1 387 ? 26.062 -6.285 -23.188 1 94.31 387 ALA A C 1
ATOM 3021 O O . ALA A 1 387 ? 25.906 -7.383 -23.719 1 94.31 387 ALA A O 1
ATOM 3022 N N . GLU A 1 388 ? 26.297 -6.129 -21.891 1 93.12 388 GLU A N 1
ATOM 3023 C CA . GLU A 1 388 ? 26.688 -7.293 -21.109 1 93.12 388 GLU A CA 1
ATOM 3024 C C . GLU A 1 388 ? 25.516 -7.828 -20.281 1 93.12 388 GLU A C 1
ATOM 3026 O O . GLU A 1 388 ? 25.453 -9.016 -19.984 1 93.12 388 GLU A O 1
ATOM 3031 N N . ALA A 1 389 ? 24.656 -6.957 -19.875 1 90.56 389 ALA A N 1
ATOM 3032 C CA . ALA A 1 389 ? 23.5 -7.434 -19.125 1 90.56 389 ALA A CA 1
ATOM 3033 C C . ALA A 1 389 ? 22.562 -8.242 -20.016 1 90.56 389 ALA A C 1
ATOM 3035 O O . ALA A 1 389 ? 22.328 -7.887 -21.172 1 90.56 389 ALA A O 1
ATOM 3036 N N . SER A 1 390 ? 22 -9.242 -19.422 1 86.56 390 SER A N 1
ATOM 3037 C CA . SER A 1 390 ? 21.234 -10.195 -20.219 1 86.56 390 SER A CA 1
ATOM 3038 C C . SER A 1 390 ? 19.812 -9.719 -20.422 1 86.56 390 SER A C 1
ATOM 3040 O O . SER A 1 390 ? 19.25 -9.008 -19.594 1 86.56 390 SER A O 1
ATOM 3042 N N . GLU A 1 391 ? 19.266 -10.211 -21.578 1 90.12 391 GLU A N 1
ATOM 3043 C CA . GLU A 1 391 ? 17.859 -10.086 -21.891 1 90.12 391 GLU A CA 1
ATOM 3044 C C . GLU A 1 391 ? 17.109 -11.406 -21.641 1 90.12 391 GLU A C 1
ATOM 3046 O O . GLU A 1 391 ? 17.719 -12.391 -21.219 1 90.12 391 GLU A O 1
ATOM 3051 N N . TYR A 1 392 ? 15.867 -11.359 -21.844 1 91.12 392 TYR A N 1
ATOM 3052 C CA . TYR A 1 392 ? 15.094 -12.578 -21.656 1 91.12 392 TYR A CA 1
ATOM 3053 C C . TYR A 1 392 ? 15.438 -13.617 -22.703 1 91.12 392 TYR A C 1
ATOM 3055 O O . TYR A 1 392 ? 15.57 -13.289 -23.891 1 91.12 392 TYR A O 1
ATOM 3063 N N . GLU A 1 393 ? 15.555 -14.852 -22.25 1 92 393 GLU A N 1
ATOM 3064 C CA . GLU A 1 393 ? 15.672 -15.953 -23.203 1 92 393 GLU A CA 1
ATOM 3065 C C . GLU A 1 393 ? 14.352 -16.188 -23.938 1 92 393 GLU A C 1
ATOM 3067 O O . GLU A 1 393 ? 13.281 -15.906 -23.391 1 92 393 GLU A O 1
ATOM 3072 N N . ASP A 1 394 ? 14.461 -16.75 -25.109 1 94.56 394 ASP A N 1
ATOM 3073 C CA . ASP A 1 394 ? 13.273 -17.047 -25.906 1 94.56 394 ASP A CA 1
ATOM 3074 C C . ASP A 1 394 ? 12.312 -17.969 -25.172 1 94.56 394 ASP A C 1
ATOM 3076 O O . ASP A 1 394 ? 11.094 -17.828 -25.281 1 94.56 394 ASP A O 1
ATOM 3080 N N . ARG A 1 395 ? 12.852 -18.891 -24.469 1 95.94 395 ARG A N 1
ATOM 3081 C CA . ARG A 1 395 ? 12.008 -19.844 -23.75 1 95.94 395 ARG A CA 1
ATOM 3082 C C . ARG A 1 395 ? 11.203 -19.141 -22.656 1 95.94 395 ARG A C 1
ATOM 3084 O O . ARG A 1 395 ? 10.07 -19.531 -22.375 1 95.94 395 ARG A O 1
ATOM 3091 N N . VAL A 1 396 ? 11.852 -18.125 -22.031 1 96.12 396 VAL A N 1
ATOM 3092 C CA . VAL A 1 396 ? 11.164 -17.359 -21.016 1 96.12 396 VAL A CA 1
ATOM 3093 C C . VAL A 1 396 ? 9.969 -16.625 -21.641 1 96.12 396 VAL A C 1
ATOM 3095 O O . VAL A 1 396 ? 8.852 -16.703 -21.125 1 96.12 396 VAL A O 1
ATOM 3098 N N . VAL A 1 397 ? 10.156 -16.031 -22.766 1 97.19 397 VAL A N 1
ATOM 3099 C CA . VAL A 1 397 ? 9.117 -15.273 -23.453 1 97.19 397 VAL A CA 1
ATOM 3100 C C . VAL A 1 397 ? 8.031 -16.234 -23.953 1 97.19 397 VAL A C 1
ATOM 3102 O O . VAL A 1 397 ? 6.836 -15.938 -23.828 1 97.19 397 VAL A O 1
ATOM 3105 N N . GLY A 1 398 ? 8.461 -17.328 -24.547 1 98 398 GLY A N 1
ATOM 3106 C CA . GLY A 1 398 ? 7.512 -18.328 -25.016 1 98 398 GLY A CA 1
ATOM 3107 C C . GLY A 1 398 ? 6.613 -18.875 -23.922 1 98 398 GLY A C 1
ATOM 3108 O O . GLY A 1 398 ? 5.402 -19 -24.109 1 98 398 GLY A O 1
ATOM 3109 N N . CYS A 1 399 ? 7.215 -19.219 -22.781 1 98.31 399 CYS A N 1
ATOM 3110 C CA . CYS A 1 399 ? 6.453 -19.734 -21.641 1 98.31 399 CYS A CA 1
ATOM 3111 C C . CYS A 1 399 ? 5.473 -18.688 -21.125 1 98.31 399 CYS A C 1
ATOM 3113 O O . CYS A 1 399 ? 4.32 -19 -20.828 1 98.31 399 CYS A O 1
ATOM 3115 N N . ALA A 1 400 ? 5.93 -17.438 -21.031 1 97.94 400 ALA A N 1
ATOM 3116 C CA . ALA A 1 400 ? 5.051 -16.344 -20.594 1 97.94 400 ALA A CA 1
ATOM 3117 C C . ALA A 1 400 ? 3.867 -16.203 -21.547 1 97.94 400 ALA A C 1
ATOM 3119 O O . ALA A 1 400 ? 2.732 -15.992 -21.109 1 97.94 400 ALA A O 1
ATOM 3120 N N . ARG A 1 401 ? 4.117 -16.297 -22.812 1 98.44 401 ARG A N 1
ATOM 3121 C CA . ARG A 1 401 ? 3.064 -16.219 -23.812 1 98.44 401 ARG A CA 1
ATOM 3122 C C . ARG A 1 401 ? 2.014 -17.312 -23.594 1 98.44 401 ARG A C 1
ATOM 3124 O O . ARG A 1 401 ? 0.812 -17.031 -23.656 1 98.44 401 ARG A O 1
ATOM 3131 N N . ASP A 1 402 ? 2.482 -18.453 -23.312 1 98.69 402 ASP A N 1
ATOM 3132 C CA . ASP A 1 402 ? 1.575 -19.594 -23.125 1 98.69 402 ASP A CA 1
ATOM 3133 C C . ASP A 1 402 ? 0.72 -19.391 -21.875 1 98.69 402 ASP A C 1
ATOM 3135 O O . ASP A 1 402 ? -0.481 -19.672 -21.875 1 98.69 402 ASP A O 1
ATOM 3139 N N . ILE A 1 403 ? 1.329 -18.953 -20.797 1 98.62 403 ILE A N 1
ATOM 3140 C CA . ILE A 1 403 ? 0.598 -18.719 -19.562 1 98.62 403 ILE A CA 1
ATOM 3141 C C . ILE A 1 403 ? -0.471 -17.656 -19.797 1 98.62 403 ILE A C 1
ATOM 3143 O O . ILE A 1 403 ? -1.638 -17.844 -19.453 1 98.62 403 ILE A O 1
ATOM 3147 N N . CYS A 1 404 ? -0.079 -16.516 -20.406 1 98.62 404 CYS A N 1
ATOM 3148 C CA . CYS A 1 404 ? -1.003 -15.414 -20.641 1 98.62 404 CYS A CA 1
ATOM 3149 C C . CYS A 1 404 ? -2.129 -15.844 -21.578 1 98.62 404 CYS A C 1
ATOM 3151 O O . CYS A 1 404 ? -3.287 -15.484 -21.359 1 98.62 404 CYS A O 1
ATOM 3153 N N . THR A 1 405 ? -1.812 -16.594 -22.594 1 98.56 405 THR A N 1
ATOM 3154 C CA . THR A 1 405 ? -2.814 -17.109 -23.516 1 98.56 405 THR A CA 1
ATOM 3155 C C . THR A 1 405 ? -3.799 -18.016 -22.797 1 98.56 405 THR A C 1
ATOM 3157 O O . THR A 1 405 ? -5.008 -17.938 -23.016 1 98.56 405 THR A O 1
ATOM 3160 N N . TYR A 1 406 ? -3.26 -18.875 -21.984 1 98.38 406 TYR A N 1
ATOM 3161 C CA . TYR A 1 406 ? -4.109 -19.75 -21.188 1 98.38 406 TYR A CA 1
ATOM 3162 C C . TYR A 1 406 ? -5.094 -18.953 -20.344 1 98.38 406 TYR A C 1
ATOM 3164 O O . TYR A 1 406 ? -6.281 -19.281 -20.281 1 98.38 406 TYR A O 1
ATOM 3172 N N . ILE A 1 407 ? -4.613 -17.984 -19.625 1 97.81 407 ILE A N 1
ATOM 3173 C CA . ILE A 1 407 ? -5.441 -17.188 -18.734 1 97.81 407 ILE A CA 1
ATOM 3174 C C . ILE A 1 407 ? -6.609 -16.578 -19.516 1 97.81 407 ILE A C 1
ATOM 3176 O O . ILE A 1 407 ? -7.766 -16.703 -19.094 1 97.81 407 ILE A O 1
ATOM 3180 N N . LEU A 1 408 ? -6.301 -15.938 -20.641 1 97.44 408 LEU A N 1
ATOM 3181 C CA . LEU A 1 408 ? -7.359 -15.312 -21.438 1 97.44 408 LEU A CA 1
ATOM 3182 C C . LEU A 1 408 ? -8.32 -16.359 -21.984 1 97.44 408 LEU A C 1
ATOM 3184 O O . LEU A 1 408 ? -9.539 -16.172 -21.938 1 97.44 408 LEU A O 1
ATOM 3188 N N . ARG A 1 409 ? -7.824 -17.422 -22.469 1 96.75 409 ARG A N 1
ATOM 3189 C CA . ARG A 1 409 ? -8.656 -18.469 -23.047 1 96.75 409 ARG A CA 1
ATOM 3190 C C . ARG A 1 409 ? -9.578 -19.094 -22 1 96.75 409 ARG A C 1
ATOM 3192 O O . ARG A 1 409 ? -10.742 -19.375 -22.297 1 96.75 409 ARG A O 1
ATOM 3199 N N . THR A 1 410 ? -9.055 -19.297 -20.828 1 96.31 410 THR A N 1
ATOM 3200 C CA . THR A 1 410 ? -9.766 -20.031 -19.781 1 96.31 410 THR A CA 1
ATOM 3201 C C . THR A 1 410 ? -10.688 -19.109 -19 1 96.31 410 THR A C 1
ATOM 3203 O O . THR A 1 410 ? -11.859 -19.438 -18.781 1 96.31 410 THR A O 1
ATOM 3206 N N . HIS A 1 411 ? -10.219 -17.984 -18.656 1 94.94 411 HIS A N 1
ATOM 3207 C CA . HIS A 1 411 ? -10.953 -17.109 -17.75 1 94.94 411 HIS A CA 1
ATOM 3208 C C . HIS A 1 411 ? -11.586 -15.945 -18.484 1 94.94 411 HIS A C 1
ATOM 3210 O O . HIS A 1 411 ? -12.398 -15.211 -17.922 1 94.94 411 HIS A O 1
ATOM 3216 N N . ARG A 1 412 ? -11.148 -15.688 -19.719 1 94.56 412 ARG A N 1
ATOM 3217 C CA . ARG A 1 412 ? -11.742 -14.711 -20.641 1 94.56 412 ARG A CA 1
ATOM 3218 C C . ARG A 1 412 ? -11.5 -13.289 -20.141 1 94.56 412 ARG A C 1
ATOM 3220 O O . ARG A 1 412 ? -12.234 -12.367 -20.516 1 94.56 412 ARG A O 1
ATOM 3227 N N . ARG A 1 413 ? -10.609 -13.125 -19.344 1 95.06 413 ARG A N 1
ATOM 3228 C CA . ARG A 1 413 ? -10.07 -11.828 -18.938 1 95.06 413 ARG A CA 1
ATOM 3229 C C . ARG A 1 413 ? -8.609 -11.961 -18.5 1 95.06 413 ARG A C 1
ATOM 3231 O O . ARG A 1 413 ? -8.156 -13.047 -18.156 1 95.06 413 ARG A O 1
ATOM 3238 N N . PHE A 1 414 ? -7.871 -10.938 -18.531 1 96.38 414 PHE A N 1
ATOM 3239 C CA . PHE A 1 414 ? -6.465 -10.914 -18.141 1 96.38 414 PHE A CA 1
ATOM 3240 C C . PHE A 1 414 ? -6.152 -9.656 -17.328 1 96.38 414 PHE A C 1
ATOM 3242 O O . PHE A 1 414 ? -6.402 -8.539 -17.797 1 96.38 414 PHE A O 1
ATOM 3249 N N . PRO A 1 415 ? -5.535 -9.844 -16.203 1 95.94 415 PRO A N 1
ATOM 3250 C CA . PRO A 1 415 ? -5.328 -11.094 -15.469 1 95.94 415 PRO A CA 1
ATOM 3251 C C . PRO A 1 415 ? -6.637 -11.727 -15 1 95.94 415 PRO A C 1
ATOM 3253 O O . PRO A 1 415 ? -7.707 -11.141 -15.172 1 95.94 415 PRO A O 1
ATOM 3256 N N . ALA A 1 416 ? -6.508 -12.891 -14.5 1 95.31 416 ALA A N 1
ATOM 3257 C CA . ALA A 1 416 ? -7.723 -13.609 -14.117 1 95.31 416 ALA A CA 1
ATOM 3258 C C . ALA A 1 416 ? -8.211 -13.164 -12.742 1 95.31 416 ALA A C 1
ATOM 3260 O O . ALA A 1 416 ? -9.414 -13.008 -12.523 1 95.31 416 ALA A O 1
ATOM 3261 N N . HIS A 1 417 ? -7.277 -12.906 -11.812 1 93.44 417 HIS A N 1
ATOM 3262 C CA . HIS A 1 417 ? -7.641 -12.781 -10.406 1 93.44 417 HIS A CA 1
ATOM 3263 C C . HIS A 1 417 ? -7.652 -11.32 -9.977 1 93.44 417 HIS A C 1
ATOM 3265 O O . HIS A 1 417 ? -7.965 -11.008 -8.82 1 93.44 417 HIS A O 1
ATOM 3271 N N . THR A 1 418 ? -7.297 -10.445 -10.805 1 94.06 418 THR A N 1
ATOM 3272 C CA . THR A 1 418 ? -7.273 -9.016 -10.531 1 94.06 418 THR A CA 1
ATOM 3273 C C . THR A 1 418 ? -7.598 -8.219 -11.789 1 94.06 418 THR A C 1
ATOM 3275 O O . THR A 1 418 ? -7.531 -8.75 -12.906 1 94.06 418 THR A O 1
ATOM 3278 N N . ASP A 1 419 ? -8.055 -7.023 -11.57 1 95.88 419 ASP A N 1
ATOM 3279 C CA . ASP A 1 419 ? -8.375 -6.176 -12.719 1 95.88 419 ASP A CA 1
ATOM 3280 C C . ASP A 1 419 ? -7.102 -5.719 -13.438 1 95.88 419 ASP A C 1
ATOM 3282 O O . ASP A 1 419 ? -6.082 -5.461 -12.789 1 95.88 419 ASP A O 1
ATOM 3286 N N . ALA A 1 420 ? -7.223 -5.633 -14.734 1 97.19 420 ALA A N 1
ATOM 3287 C CA . ALA A 1 420 ? -6.102 -5.102 -15.508 1 97.19 420 ALA A CA 1
ATOM 3288 C C . ALA A 1 420 ? -5.762 -3.68 -15.078 1 97.19 420 ALA A C 1
ATOM 3290 O O . ALA A 1 420 ? -4.586 -3.332 -14.922 1 97.19 420 ALA A O 1
ATOM 3291 N N . ILE A 1 421 ? -6.82 -2.908 -14.938 1 97.75 421 ILE A N 1
ATOM 3292 C CA . ILE A 1 421 ? -6.723 -1.585 -14.336 1 97.75 421 ILE A CA 1
ATOM 3293 C C . ILE A 1 421 ? -7.281 -1.628 -12.914 1 97.75 421 ILE A C 1
ATOM 3295 O O . ILE A 1 421 ? -8.5 -1.616 -12.711 1 97.75 421 ILE A O 1
ATOM 3299 N N . HIS A 1 422 ? -6.355 -1.631 -11.992 1 96.38 422 HIS A N 1
ATOM 3300 C CA . HIS A 1 422 ? -6.703 -1.799 -10.586 1 96.38 422 HIS A CA 1
ATOM 3301 C C . HIS A 1 422 ? -6.844 -0.451 -9.883 1 96.38 422 HIS A C 1
ATOM 3303 O O . HIS A 1 422 ? -5.984 0.421 -10.031 1 96.38 422 HIS A O 1
ATOM 3309 N N . VAL A 1 423 ? -7.934 -0.305 -9.195 1 96.38 423 VAL A N 1
ATOM 3310 C CA . VAL A 1 423 ? -8.141 0.878 -8.367 1 96.38 423 VAL A CA 1
ATOM 3311 C C . VAL A 1 423 ? -8.102 0.492 -6.887 1 96.38 423 VAL A C 1
ATOM 3313 O O . VAL A 1 423 ? -8.969 -0.246 -6.41 1 96.38 423 VAL A O 1
ATOM 3316 N N . PRO A 1 424 ? -7.125 1.02 -6.121 1 93.88 424 PRO A N 1
ATOM 3317 C CA . PRO A 1 424 ? -6.969 0.652 -4.711 1 93.88 424 PRO A CA 1
ATOM 3318 C C . PRO A 1 424 ? -8.203 0.991 -3.875 1 93.88 424 PRO A C 1
ATOM 3320 O O . PRO A 1 424 ? -8.438 0.373 -2.832 1 93.88 424 PRO A O 1
ATOM 3323 N N . GLY A 1 425 ? -8.984 1.921 -4.254 1 95.5 425 GLY A N 1
ATOM 3324 C CA . GLY A 1 425 ? -10.203 2.271 -3.541 1 95.5 425 GLY A CA 1
ATOM 3325 C C . GLY A 1 425 ? -9.992 3.371 -2.516 1 95.5 425 GLY A C 1
ATOM 3326 O O . GLY A 1 425 ? -10.797 3.52 -1.59 1 95.5 425 GLY A O 1
ATOM 3327 N N . VAL A 1 426 ? -8.875 4.027 -2.574 1 97.38 426 VAL A N 1
ATOM 3328 C CA . VAL A 1 426 ? -8.586 5.184 -1.734 1 97.38 426 VAL A CA 1
ATOM 3329 C C . VAL A 1 426 ? -8.148 6.359 -2.605 1 97.38 426 VAL A C 1
ATOM 3331 O O . VAL A 1 426 ? -7.688 6.168 -3.73 1 97.38 426 VAL A O 1
ATOM 3334 N N . TRP A 1 427 ? -8.352 7.551 -2.107 1 98.56 427 TRP A N 1
ATOM 3335 C CA . TRP A 1 427 ? -7.809 8.766 -2.705 1 98.56 427 TRP A CA 1
ATOM 3336 C C . TRP A 1 427 ? -7.402 9.766 -1.627 1 98.56 427 TRP A C 1
ATOM 3338 O O . TRP A 1 427 ? -7.648 9.547 -0.439 1 98.56 427 TRP A O 1
ATOM 3348 N N . LEU A 1 428 ? -6.602 10.719 -1.965 1 98.88 428 LEU A N 1
ATOM 3349 C CA . LEU A 1 428 ? -6.215 11.82 -1.088 1 98.88 428 LEU A CA 1
ATOM 3350 C C . LEU A 1 428 ? -7.039 13.07 -1.388 1 98.88 428 LEU A C 1
ATOM 3352 O O . LEU A 1 428 ? -7.121 13.5 -2.539 1 98.88 428 LEU A O 1
ATOM 3356 N N . GLN A 1 429 ? -7.703 13.594 -0.399 1 98.88 429 GLN A N 1
ATOM 3357 C CA . GLN A 1 429 ? -8.328 14.906 -0.483 1 98.88 429 GLN A CA 1
ATOM 3358 C C . GLN A 1 429 ? -7.449 15.977 0.156 1 98.88 429 GLN A C 1
ATOM 3360 O O . GLN A 1 429 ? -6.965 15.805 1.276 1 98.88 429 GLN A O 1
ATOM 3365 N N . VAL A 1 430 ? -7.184 17.047 -0.591 1 98.94 430 VAL A N 1
ATOM 3366 C CA . VAL A 1 430 ? -6.43 18.188 -0.106 1 98.94 430 VAL A CA 1
ATOM 3367 C C . VAL A 1 430 ? -7.293 19.453 -0.195 1 98.94 430 VAL A C 1
ATOM 3369 O O . VAL A 1 430 ? -8.031 19.641 -1.167 1 98.94 430 VAL A O 1
ATOM 3372 N N . HIS A 1 431 ? -7.211 20.344 0.857 1 98.94 431 HIS A N 1
ATOM 3373 C CA . HIS A 1 431 ? -8.062 21.531 0.88 1 98.94 431 HIS A CA 1
ATOM 3374 C C . HIS A 1 431 ? -7.543 22.562 1.869 1 98.94 431 HIS A C 1
ATOM 3376 O O . HIS A 1 431 ? -6.641 22.281 2.66 1 98.94 431 HIS A O 1
ATOM 3382 N N . HIS A 1 432 ? -8.023 23.781 1.703 1 98.81 432 HIS A N 1
ATOM 3383 C CA . HIS A 1 432 ? -7.816 24.75 2.764 1 98.81 432 HIS A CA 1
ATOM 3384 C C . HIS A 1 432 ? -8.586 24.375 4.027 1 98.81 432 HIS A C 1
ATOM 3386 O O . HIS A 1 432 ? -9.805 24.219 3.99 1 98.81 432 HIS A O 1
ATOM 3392 N N . VAL A 1 433 ? -7.863 24.234 5.117 1 98.25 433 VAL A N 1
ATOM 3393 C CA . VAL A 1 433 ? -8.43 23.719 6.359 1 98.25 433 VAL A CA 1
ATOM 3394 C C . VAL A 1 433 ? -9.359 24.75 6.98 1 98.25 433 VAL A C 1
ATOM 3396 O O . VAL A 1 433 ? -9.141 25.953 6.836 1 98.25 433 VAL A O 1
ATOM 3399 N N . GLU A 1 434 ? -10.406 24.312 7.578 1 98.38 434 GLU A N 1
ATOM 3400 C CA . GLU A 1 434 ? -11.25 25.203 8.391 1 98.38 434 GLU A CA 1
ATOM 3401 C C . GLU A 1 434 ? -10.617 25.453 9.758 1 98.38 434 GLU A C 1
ATOM 3403 O O . GLU A 1 434 ? -10.977 24.812 10.742 1 98.38 434 GLU A O 1
ATOM 3408 N N . SER A 1 435 ? -9.812 26.469 9.828 1 97.94 435 SER A N 1
ATOM 3409 C CA . SER A 1 435 ? -8.984 26.719 11.008 1 97.94 435 SER A CA 1
ATOM 3410 C C . SER A 1 435 ? -9.836 26.984 12.242 1 97.94 435 SER A C 1
ATOM 3412 O O . SER A 1 435 ? -9.516 26.531 13.336 1 97.94 435 SER A O 1
ATOM 3414 N N . GLU A 1 436 ? -10.961 27.672 12.094 1 97.88 436 GLU A N 1
ATOM 3415 C CA . GLU A 1 436 ? -11.82 28 13.227 1 97.88 436 GLU A CA 1
ATOM 3416 C C . GLU A 1 436 ? -12.406 26.75 13.875 1 97.88 436 GLU A C 1
ATOM 3418 O O . GLU A 1 436 ? -12.539 26.688 15.094 1 97.88 436 GLU A O 1
ATOM 3423 N N . TYR A 1 437 ? -12.766 25.844 13.117 1 98.31 437 TYR A N 1
ATOM 3424 C CA . TYR A 1 437 ? -13.281 24.578 13.625 1 98.31 437 TYR A CA 1
ATOM 3425 C C . TYR A 1 437 ? -12.258 23.875 14.516 1 98.31 437 TYR A C 1
ATOM 3427 O O . TYR A 1 437 ? -12.578 23.469 15.633 1 98.31 437 TYR A O 1
ATOM 3435 N N . TYR A 1 438 ? -11.031 23.688 14.016 1 98.31 438 TYR A N 1
ATOM 3436 C CA . TYR A 1 438 ? -9.992 22.969 14.742 1 98.31 438 TYR A CA 1
ATOM 3437 C C . TYR A 1 438 ? -9.539 23.766 15.961 1 98.31 438 TYR A C 1
ATOM 3439 O O . TYR A 1 438 ? -9.188 23.172 16.984 1 98.31 438 TYR A O 1
ATOM 3447 N N . ASP A 1 439 ? -9.539 25.109 15.828 1 97.5 439 ASP A N 1
ATOM 3448 C CA . ASP A 1 439 ? -9.188 25.969 16.969 1 97.5 439 ASP A CA 1
ATOM 3449 C C . ASP A 1 439 ? -10.242 25.875 18.062 1 97.5 439 ASP A C 1
ATOM 3451 O O . ASP A 1 439 ? -9.922 25.969 19.25 1 97.5 439 ASP A O 1
ATOM 3455 N N . ARG A 1 440 ? -11.375 25.719 17.656 1 97.56 440 ARG A N 1
ATOM 3456 C CA . ARG A 1 440 ? -12.469 25.672 18.625 1 97.56 440 ARG A CA 1
ATOM 3457 C C . ARG A 1 440 ? -12.477 24.359 19.406 1 97.56 440 ARG A C 1
ATOM 3459 O O . ARG A 1 440 ? -12.625 24.359 20.625 1 97.56 440 ARG A O 1
ATOM 3466 N N . PHE A 1 441 ? -12.297 23.281 18.75 1 98.12 441 PHE A N 1
ATOM 3467 C CA . PHE A 1 441 ? -12.672 22.016 19.359 1 98.12 441 PHE A CA 1
ATOM 3468 C C . PHE A 1 441 ? -11.438 21.266 19.828 1 98.12 441 PHE A C 1
ATOM 3470 O O . PHE A 1 441 ? -11.516 20.469 20.781 1 98.12 441 PHE A O 1
ATOM 3477 N N . PHE A 1 442 ? -10.289 21.422 19.281 1 97.94 442 PHE A N 1
ATOM 3478 C CA . PHE A 1 442 ? -9.188 20.5 19.547 1 97.94 442 PHE A CA 1
ATOM 3479 C C . PHE A 1 442 ? -8.031 21.219 20.219 1 97.94 442 PHE A C 1
ATOM 3481 O O . PHE A 1 442 ? -7.73 22.375 19.891 1 97.94 442 PHE A O 1
ATOM 3488 N N . ALA A 1 443 ? -7.332 20.516 21.062 1 95.69 443 ALA A N 1
ATOM 3489 C CA . ALA A 1 443 ? -6.215 21.062 21.844 1 95.69 443 ALA A CA 1
ATOM 3490 C C . ALA A 1 443 ? -5.004 21.312 20.953 1 95.69 443 ALA A C 1
ATOM 3492 O O . ALA A 1 443 ? -4.293 22.312 21.125 1 95.69 443 ALA A O 1
ATOM 3493 N N . ASP A 1 444 ? -4.738 20.406 20.016 1 92.5 444 ASP A N 1
ATOM 3494 C CA . ASP A 1 444 ? -3.617 20.469 19.078 1 92.5 444 ASP A CA 1
ATOM 3495 C C . ASP A 1 444 ? -4.086 20.297 17.641 1 92.5 444 ASP A C 1
ATOM 3497 O O . ASP A 1 444 ? -3.578 19.422 16.922 1 92.5 444 ASP A O 1
ATOM 3501 N N . GLY A 1 445 ? -5.012 21.172 17.297 1 96.38 445 GLY A N 1
ATOM 3502 C CA . GLY A 1 445 ? -5.719 20.953 16.031 1 96.38 445 GLY A CA 1
ATOM 3503 C C . GLY A 1 445 ? -4.938 21.422 14.82 1 96.38 445 GLY A C 1
ATOM 3504 O O . GLY A 1 445 ? -5.129 20.906 13.719 1 96.38 445 GLY A O 1
ATOM 3505 N N . LEU A 1 446 ? -4.09 22.406 14.953 1 97.56 446 LEU A N 1
ATOM 3506 C CA . LEU A 1 446 ? -3.389 22.984 13.82 1 97.56 446 LEU A CA 1
ATOM 3507 C C . LEU A 1 446 ? -1.897 23.109 14.109 1 97.56 446 LEU A C 1
ATOM 3509 O O . LEU A 1 446 ? -1.501 23.344 15.25 1 97.56 446 LEU A O 1
ATOM 3513 N N . THR A 1 447 ? -1.138 22.953 13.055 1 96.25 447 THR A N 1
ATOM 3514 C CA . THR A 1 447 ? 0.294 23.219 13.133 1 96.25 447 THR A CA 1
ATOM 3515 C C . THR A 1 447 ? 0.6 24.656 12.719 1 96.25 447 THR A C 1
ATOM 3517 O O . THR A 1 447 ? -0.287 25.375 12.25 1 96.25 447 THR A O 1
ATOM 3520 N N . ASP A 1 448 ? 1.872 25.062 12.898 1 95.94 448 ASP A N 1
ATOM 3521 C CA . ASP A 1 448 ? 2.303 26.375 12.453 1 95.94 448 ASP A CA 1
ATOM 3522 C C . ASP A 1 448 ? 2.154 26.516 10.945 1 95.94 448 ASP A C 1
ATOM 3524 O O . ASP A 1 448 ? 1.849 27.609 10.445 1 95.94 448 ASP A O 1
ATOM 3528 N N . ALA A 1 449 ? 2.359 25.438 10.266 1 96.94 449 ALA A N 1
ATOM 3529 C CA . ALA A 1 449 ? 2.193 25.484 8.82 1 96.94 449 ALA A CA 1
ATOM 3530 C C . ALA A 1 449 ? 0.763 25.859 8.438 1 96.94 449 ALA A C 1
ATOM 3532 O O . ALA A 1 449 ? 0.544 26.656 7.531 1 96.94 449 ALA A O 1
ATOM 3533 N N . HIS A 1 450 ? -0.202 25.344 9.156 1 97.88 450 HIS A N 1
ATOM 3534 C CA . HIS A 1 450 ? -1.601 25.672 8.906 1 97.88 450 HIS A CA 1
ATOM 3535 C C . HIS A 1 450 ? -1.878 27.141 9.188 1 97.88 450 HIS A C 1
ATOM 3537 O O . HIS A 1 450 ? -2.549 27.812 8.398 1 97.88 450 HIS A O 1
ATOM 3543 N N . ARG A 1 451 ? -1.359 27.594 10.266 1 97.38 451 ARG A N 1
ATOM 3544 C CA . ARG A 1 451 ? -1.625 28.953 10.719 1 97.38 451 ARG A CA 1
ATOM 3545 C C . ARG A 1 451 ? -0.988 29.969 9.789 1 97.38 451 ARG A C 1
ATOM 3547 O O . ARG A 1 451 ? -1.537 31.062 9.578 1 97.38 451 ARG A O 1
ATOM 3554 N N . ASP A 1 452 ? 0.146 29.609 9.234 1 97.19 452 ASP A N 1
ATOM 3555 C CA . ASP A 1 452 ? 0.904 30.547 8.406 1 97.19 452 ASP A CA 1
ATOM 3556 C C . ASP A 1 452 ? 0.495 30.438 6.941 1 97.19 452 ASP A C 1
ATOM 3558 O O . ASP A 1 452 ? 0.92 31.25 6.117 1 97.19 452 ASP A O 1
ATOM 3562 N N . HIS A 1 453 ? -0.339 29.578 6.57 1 97.94 453 HIS A N 1
ATOM 3563 C CA . HIS A 1 453 ? -0.591 29.234 5.176 1 97.94 453 HIS A CA 1
ATOM 3564 C C . HIS A 1 453 ? -1.117 30.422 4.398 1 97.94 453 HIS A C 1
ATOM 3566 O O . HIS A 1 453 ? -0.585 30.766 3.34 1 97.94 453 HIS A O 1
ATOM 3572 N N . GLU A 1 454 ? -2.139 31.047 4.859 1 96.25 454 GLU A N 1
ATOM 3573 C CA . GLU A 1 454 ? -2.768 32.156 4.137 1 96.25 454 GLU A CA 1
ATOM 3574 C C . GLU A 1 454 ? -1.779 33.281 3.895 1 96.25 454 GLU A C 1
ATOM 3576 O O . GLU A 1 454 ? -1.731 33.875 2.801 1 96.25 454 GLU A O 1
ATOM 3581 N N . GLY A 1 455 ? -0.976 33.562 4.902 1 96.44 455 GLY A N 1
ATOM 3582 C CA . GLY A 1 455 ? -0.001 34.656 4.773 1 96.44 455 GLY A CA 1
ATOM 3583 C C . GLY A 1 455 ? 1.105 34.312 3.785 1 96.44 455 GLY A C 1
ATOM 3584 O O . GLY A 1 455 ? 1.656 35.219 3.152 1 96.44 455 GLY A O 1
ATOM 3585 N N . LEU A 1 456 ? 1.332 33.031 3.57 1 96.81 456 LEU A N 1
ATOM 3586 C CA . LEU A 1 456 ? 2.459 32.625 2.738 1 96.81 456 LEU A CA 1
ATOM 3587 C C . LEU A 1 456 ? 2.004 32.344 1.312 1 96.81 456 LEU A C 1
ATOM 3589 O O . LEU A 1 456 ? 2.717 32.656 0.355 1 96.81 456 LEU A O 1
ATOM 3593 N N . TRP A 1 457 ? 0.814 31.797 1.15 1 96.31 457 TRP A N 1
ATOM 3594 C CA . TRP A 1 457 ? 0.424 31.25 -0.144 1 96.31 457 TRP A CA 1
ATOM 3595 C C . TRP A 1 457 ? -0.565 32.156 -0.851 1 96.31 457 TRP A C 1
ATOM 3597 O O . TRP A 1 457 ? -0.743 32.094 -2.068 1 96.31 457 TRP A O 1
ATOM 3607 N N . ASP A 1 458 ? -1.263 33.031 -0.152 1 88.81 458 ASP A N 1
ATOM 3608 C CA . ASP A 1 458 ? -2.262 33.906 -0.751 1 88.81 458 ASP A CA 1
ATOM 3609 C C . ASP A 1 458 ? -1.665 35.281 -1.078 1 88.81 458 ASP A C 1
ATOM 3611 O O . ASP A 1 458 ? -2.361 36.312 -1.025 1 88.81 458 ASP A O 1
ATOM 3615 N N . THR A 1 459 ? -0.429 35.25 -1.38 1 78.25 459 THR A N 1
ATOM 3616 C CA . THR A 1 459 ? 0.219 36.5 -1.73 1 78.25 459 THR A CA 1
ATOM 3617 C C . THR A 1 459 ? 0.161 36.75 -3.236 1 78.25 459 THR A C 1
ATOM 3619 O O . THR A 1 459 ? 0.088 35.781 -4.016 1 78.25 459 THR A O 1
ATOM 3622 N N . MET B 1 1 ? 6.398 18.609 18.438 1 33.53 1 MET B N 1
ATOM 3623 C CA . MET B 1 1 ? 7.754 18.578 18.984 1 33.53 1 MET B CA 1
ATOM 3624 C C . MET B 1 1 ? 8.695 19.453 18.156 1 33.53 1 MET B C 1
ATOM 3626 O O . MET B 1 1 ? 8.906 19.188 16.969 1 33.53 1 MET B O 1
ATOM 3630 N N . ARG B 1 2 ? 8.617 20.688 18.391 1 40.62 2 ARG B N 1
ATOM 3631 C CA . ARG B 1 2 ? 9.617 21.594 17.844 1 40.62 2 ARG B CA 1
ATOM 3632 C C . ARG B 1 2 ? 11.023 21.031 18.016 1 40.62 2 ARG B C 1
ATOM 3634 O O . ARG B 1 2 ? 11.289 20.281 18.953 1 40.62 2 ARG B O 1
ATOM 3641 N N . ALA B 1 3 ? 11.875 20.828 16.938 1 47.06 3 ALA B N 1
ATOM 3642 C CA . ALA B 1 3 ? 13.25 20.766 17.422 1 47.06 3 ALA B CA 1
ATOM 3643 C C . ALA B 1 3 ? 13.391 21.469 18.766 1 47.06 3 ALA B C 1
ATOM 3645 O O . ALA B 1 3 ? 13.117 22.672 18.875 1 47.06 3 ALA B O 1
ATOM 3646 N N . ALA B 1 4 ? 13.07 20.859 19.781 1 44.66 4 ALA B N 1
ATOM 3647 C CA . ALA B 1 4 ? 13.359 21.562 21.031 1 44.66 4 ALA B CA 1
ATOM 3648 C C . ALA B 1 4 ? 14.625 22.406 20.906 1 44.66 4 ALA B C 1
ATOM 3650 O O . ALA B 1 4 ? 15.562 22.031 20.203 1 44.66 4 ALA B O 1
ATOM 3651 N N . ASP B 1 5 ? 14.484 23.609 21.141 1 49.94 5 ASP B N 1
ATOM 3652 C CA . ASP B 1 5 ? 15.555 24.578 21.328 1 49.94 5 ASP B CA 1
ATOM 3653 C C . ASP B 1 5 ? 16.812 23.906 21.859 1 49.94 5 ASP B C 1
ATOM 3655 O O . ASP B 1 5 ? 17.875 24.547 21.938 1 49.94 5 ASP B O 1
ATOM 3659 N N . GLY B 1 6 ? 16.609 22.5 22.047 1 57.47 6 GLY B N 1
ATOM 3660 C CA . GLY B 1 6 ? 17.781 21.953 22.703 1 57.47 6 GLY B CA 1
ATOM 3661 C C . GLY B 1 6 ? 18.703 21.203 21.766 1 57.47 6 GLY B C 1
ATOM 3662 O O . GLY B 1 6 ? 18.359 20.984 20.594 1 57.47 6 GLY B O 1
ATOM 3663 N N . ASP B 1 7 ? 19.828 21.016 22.031 1 69 7 ASP B N 1
ATOM 3664 C CA . ASP B 1 7 ? 20.891 20.25 21.391 1 69 7 ASP B CA 1
ATOM 3665 C C . ASP B 1 7 ? 20.484 18.797 21.203 1 69 7 ASP B C 1
ATOM 3667 O O . ASP B 1 7 ? 20.266 18.078 22.188 1 69 7 ASP B O 1
ATOM 3671 N N . PRO B 1 8 ? 20.094 18.359 19.828 1 79.94 8 PRO B N 1
ATOM 3672 C CA . PRO B 1 8 ? 19.688 16.969 19.609 1 79.94 8 PRO B CA 1
ATOM 3673 C C . PRO B 1 8 ? 20.703 15.961 20.156 1 79.94 8 PRO B C 1
ATOM 3675 O O . PRO B 1 8 ? 20.406 14.766 20.234 1 79.94 8 PRO B O 1
ATOM 3678 N N . GLY B 1 9 ? 21.781 16.5 20.594 1 82.88 9 GLY B N 1
ATOM 3679 C CA . GLY B 1 9 ? 22.75 15.672 21.297 1 82.88 9 GLY B CA 1
ATOM 3680 C C . GLY B 1 9 ? 23.656 14.891 20.359 1 82.88 9 GLY B C 1
ATOM 3681 O O . GLY B 1 9 ? 24.422 14.023 20.812 1 82.88 9 GLY B O 1
ATOM 3682 N N . HIS B 1 10 ? 23.484 15.07 19.094 1 93.88 10 HIS B N 1
ATOM 3683 C CA . HIS B 1 10 ? 24.281 14.359 18.094 1 93.88 10 HIS B CA 1
ATOM 3684 C C . HIS B 1 10 ? 24.266 15.086 16.766 1 93.88 10 HIS B C 1
ATOM 3686 O O . HIS B 1 10 ? 23.203 15.445 16.25 1 93.88 10 HIS B O 1
ATOM 3692 N N . PRO B 1 11 ? 25.406 15.328 16.172 1 95.56 11 PRO B N 1
ATOM 3693 C CA . PRO B 1 11 ? 25.469 16.094 14.922 1 95.56 11 PRO B CA 1
ATOM 3694 C C . PRO B 1 11 ? 24.625 15.469 13.805 1 95.56 11 PRO B C 1
ATOM 3696 O O . PRO B 1 11 ? 24 16.188 13.023 1 95.56 11 PRO B O 1
ATOM 3699 N N . GLY B 1 12 ? 24.703 14.164 13.695 1 96.88 12 GLY B N 1
ATOM 3700 C CA . GLY B 1 12 ? 23.875 13.484 12.711 1 96.88 12 GLY B CA 1
ATOM 3701 C C . GLY B 1 12 ? 22.391 13.727 12.906 1 96.88 12 GLY B C 1
ATOM 3702 O O . GLY B 1 12 ? 21.656 13.922 11.93 1 96.88 12 GLY B O 1
ATOM 3703 N N . LEU B 1 13 ? 22 13.711 14.117 1 96.94 13 LEU B N 1
ATOM 3704 C CA . LEU B 1 13 ? 20.594 13.953 14.438 1 96.94 13 LEU B CA 1
ATOM 3705 C C . LEU B 1 13 ? 20.203 15.398 14.148 1 96.94 13 LEU B C 1
ATOM 3707 O O . LEU B 1 13 ? 19.109 15.672 13.648 1 96.94 13 LEU B O 1
ATOM 3711 N N . ALA B 1 14 ? 21.078 16.312 14.445 1 96.5 14 ALA B N 1
ATOM 3712 C CA . ALA B 1 14 ? 20.859 17.734 14.156 1 96.5 14 ALA B CA 1
ATOM 3713 C C . ALA B 1 14 ? 20.672 17.953 12.656 1 96.5 14 ALA B C 1
ATOM 3715 O O . ALA B 1 14 ? 19.797 18.719 12.234 1 96.5 14 ALA B O 1
ATOM 3716 N N . ASP B 1 15 ? 21.531 17.359 11.914 1 96.88 15 ASP B N 1
ATOM 3717 C CA . ASP B 1 15 ? 21.438 17.469 10.469 1 96.88 15 ASP B CA 1
ATOM 3718 C C . ASP B 1 15 ? 20.109 16.906 9.961 1 96.88 15 ASP B C 1
ATOM 3720 O O . ASP B 1 15 ? 19.453 17.5 9.109 1 96.88 15 ASP B O 1
ATOM 3724 N N . LEU B 1 16 ? 19.734 15.727 10.469 1 97.62 16 LEU B N 1
ATOM 3725 C CA . LEU B 1 16 ? 18.5 15.078 10.062 1 97.62 16 LEU B CA 1
ATOM 3726 C C . LEU B 1 16 ? 17.297 15.977 10.359 1 97.62 16 LEU B C 1
ATOM 3728 O O . LEU B 1 16 ? 16.375 16.078 9.547 1 97.62 16 LEU B O 1
ATOM 3732 N N . PHE B 1 17 ? 17.281 16.656 11.453 1 96.5 17 PHE B N 1
ATOM 3733 C CA . PHE B 1 17 ? 16.188 17.531 11.859 1 96.5 17 PHE B CA 1
ATOM 3734 C C . PHE B 1 17 ? 16.047 18.703 10.914 1 96.5 17 PHE B C 1
ATOM 3736 O O . PHE B 1 17 ? 14.961 19.281 10.781 1 96.5 17 PHE B O 1
ATOM 3743 N N . ALA B 1 18 ? 17.078 19 10.203 1 96.38 18 ALA B N 1
ATOM 3744 C CA . ALA B 1 18 ? 17.094 20.172 9.32 1 96.38 18 ALA B CA 1
ATOM 3745 C C . ALA B 1 18 ? 16.828 19.781 7.875 1 96.38 18 ALA B C 1
ATOM 3747 O O . ALA B 1 18 ? 16.609 20.641 7.02 1 96.38 18 ALA B O 1
ATOM 3748 N N . ARG B 1 19 ? 16.828 18.5 7.547 1 97.62 19 ARG B N 1
ATOM 3749 C CA . ARG B 1 19 ? 16.688 18.047 6.168 1 97.62 19 ARG B CA 1
ATOM 3750 C C . ARG B 1 19 ? 15.297 18.375 5.621 1 97.62 19 ARG B C 1
ATOM 3752 O O . ARG B 1 19 ? 14.281 17.984 6.203 1 97.62 19 ARG B O 1
ATOM 3759 N N . PRO B 1 20 ? 15.25 19.062 4.473 1 97.62 20 PRO B N 1
ATOM 3760 C CA . PRO B 1 20 ? 13.953 19.453 3.916 1 97.62 20 PRO B CA 1
ATOM 3761 C C . PRO B 1 20 ? 13.188 18.281 3.316 1 97.62 20 PRO B C 1
ATOM 3763 O O . PRO B 1 20 ? 13.781 17.406 2.68 1 97.62 20 PRO B O 1
ATOM 3766 N N . LEU B 1 21 ? 11.883 18.297 3.471 1 98.12 21 LEU B N 1
ATOM 3767 C CA . LEU B 1 21 ? 10.984 17.266 2.967 1 98.12 21 LEU B CA 1
ATOM 3768 C C . LEU B 1 21 ? 11.086 17.156 1.45 1 98.12 21 LEU B C 1
ATOM 3770 O O . LEU B 1 21 ? 11.367 16.078 0.926 1 98.12 21 LEU B O 1
ATOM 3774 N N . LEU B 1 22 ? 10.953 18.234 0.695 1 96.44 22 LEU B N 1
ATOM 3775 C CA . LEU B 1 22 ? 10.836 18.172 -0.758 1 96.44 22 LEU B CA 1
ATOM 3776 C C . LEU B 1 22 ? 12.156 17.766 -1.396 1 96.44 22 LEU B C 1
ATOM 3778 O O . LEU B 1 22 ? 12.172 17.016 -2.381 1 96.44 22 LEU B O 1
ATOM 3782 N N . GLU B 1 23 ? 13.195 18.281 -0.832 1 94.38 23 GLU B N 1
ATOM 3783 C CA . GLU B 1 23 ? 14.492 17.844 -1.347 1 94.38 23 GLU B CA 1
ATOM 3784 C C . GLU B 1 23 ? 14.688 16.344 -1.187 1 94.38 23 GLU B C 1
ATOM 3786 O O . GLU B 1 23 ? 15.188 15.68 -2.096 1 94.38 23 GLU B O 1
ATOM 3791 N N . THR B 1 24 ? 14.305 15.852 -0.041 1 96.94 24 THR B N 1
ATOM 3792 C CA . THR B 1 24 ? 14.438 14.422 0.23 1 96.94 24 THR B CA 1
ATOM 3793 C C . THR B 1 24 ? 13.578 13.609 -0.736 1 96.94 24 THR B C 1
ATOM 3795 O O . THR B 1 24 ? 14.031 12.602 -1.284 1 96.94 24 THR B O 1
ATOM 3798 N N . VAL B 1 25 ? 12.344 14.023 -0.993 1 96.25 25 VAL B N 1
ATOM 3799 C CA . VAL B 1 25 ? 11.438 13.336 -1.897 1 96.25 25 VAL B CA 1
ATOM 3800 C C . VAL B 1 25 ? 11.977 13.391 -3.322 1 96.25 25 VAL B C 1
ATOM 3802 O O . VAL B 1 25 ? 11.977 12.383 -4.035 1 96.25 25 VAL B O 1
ATOM 3805 N N . TRP B 1 26 ? 12.508 14.5 -3.717 1 92.19 26 TRP B N 1
ATOM 3806 C CA . TRP B 1 26 ? 12.945 14.727 -5.09 1 92.19 26 TRP B CA 1
ATOM 3807 C C . TRP B 1 26 ? 14.188 13.898 -5.406 1 92.19 26 TRP B C 1
ATOM 3809 O O . TRP B 1 26 ? 14.359 13.422 -6.531 1 92.19 26 TRP B O 1
ATOM 3819 N N . ARG B 1 27 ? 15.023 13.727 -4.426 1 91.75 27 ARG B N 1
ATOM 3820 C CA . ARG B 1 27 ? 16.312 13.094 -4.68 1 91.75 27 ARG B CA 1
ATOM 3821 C C . ARG B 1 27 ? 16.281 11.617 -4.297 1 91.75 27 ARG B C 1
ATOM 3823 O O . ARG B 1 27 ? 17.297 10.922 -4.426 1 91.75 27 ARG B O 1
ATOM 3830 N N . ARG B 1 28 ? 15.18 11.195 -3.83 1 94.19 28 ARG B N 1
ATOM 3831 C CA . ARG B 1 28 ? 15.086 9.82 -3.357 1 94.19 28 ARG B CA 1
ATOM 3832 C C . ARG B 1 28 ? 15.32 8.836 -4.496 1 94.19 28 ARG B C 1
ATOM 3834 O O . ARG B 1 28 ? 14.641 8.891 -5.523 1 94.19 28 ARG B O 1
ATOM 3841 N N . ARG B 1 29 ? 16.297 7.926 -4.344 1 95.81 29 ARG B N 1
ATOM 3842 C CA . ARG B 1 29 ? 16.578 6.812 -5.246 1 95.81 29 ARG B CA 1
ATOM 3843 C C . ARG B 1 29 ? 16.906 5.547 -4.465 1 95.81 29 ARG B C 1
ATOM 3845 O O . ARG B 1 29 ? 17.359 5.617 -3.32 1 95.81 29 ARG B O 1
ATOM 3852 N N . THR B 1 30 ? 16.703 4.465 -5.082 1 96.62 30 THR B N 1
ATOM 3853 C CA . THR B 1 30 ? 17.094 3.182 -4.504 1 96.62 30 THR B CA 1
ATOM 3854 C C . THR B 1 30 ? 18.609 3.018 -4.508 1 96.62 30 THR B C 1
ATOM 3856 O O . THR B 1 30 ? 19.266 3.285 -5.52 1 96.62 30 THR B O 1
ATOM 3859 N N . HIS B 1 31 ? 19.172 2.699 -3.385 1 98.31 31 HIS B N 1
ATOM 3860 C CA . HIS B 1 31 ? 20.547 2.26 -3.244 1 98.31 31 HIS B CA 1
ATOM 3861 C C . HIS B 1 31 ? 20.625 0.845 -2.678 1 98.31 31 HIS B C 1
ATOM 3863 O O . HIS B 1 31 ? 20.469 0.646 -1.473 1 98.31 31 HIS B O 1
ATOM 3869 N N . ARG B 1 32 ? 21 -0.099 -3.531 1 97.88 32 ARG B N 1
ATOM 3870 C CA . ARG B 1 32 ? 20.953 -1.509 -3.156 1 97.88 32 ARG B CA 1
ATOM 3871 C C . ARG B 1 32 ? 22.266 -1.961 -2.537 1 97.88 32 ARG B C 1
ATOM 3873 O O . ARG B 1 32 ? 22.297 -2.889 -1.726 1 97.88 32 ARG B O 1
ATOM 3880 N N . VAL B 1 33 ? 23.344 -1.339 -2.939 1 98.5 33 VAL B N 1
ATOM 3881 C CA . VAL B 1 33 ? 24.672 -1.875 -2.637 1 98.5 33 VAL B CA 1
ATOM 3882 C C . VAL B 1 33 ? 25.156 -1.336 -1.291 1 98.5 33 VAL B C 1
ATOM 3884 O O . VAL B 1 33 ? 25.422 -0.141 -1.154 1 98.5 33 VAL B O 1
ATOM 3887 N N . SER B 1 34 ? 25.234 -2.199 -0.347 1 98.69 34 SER B N 1
ATOM 3888 C CA . SER B 1 34 ? 25.672 -1.854 1.001 1 98.69 34 SER B CA 1
ATOM 3889 C C . SER B 1 34 ? 27.188 -1.976 1.138 1 98.69 34 SER B C 1
ATOM 3891 O O . SER B 1 34 ? 27.828 -2.678 0.356 1 98.69 34 SER B O 1
ATOM 3893 N N . ARG B 1 35 ? 27.703 -1.267 2.096 1 98.31 35 ARG B N 1
ATOM 3894 C CA . ARG B 1 35 ? 29.094 -1.442 2.457 1 98.31 35 ARG B CA 1
ATOM 3895 C C . ARG B 1 35 ? 29.406 -2.904 2.762 1 98.31 35 ARG B C 1
ATOM 3897 O O . ARG B 1 35 ? 28.672 -3.559 3.504 1 98.31 35 ARG B O 1
ATOM 3904 N N . GLY B 1 36 ? 30.422 -3.436 2.121 1 98.06 36 GLY B N 1
ATOM 3905 C CA . GLY B 1 36 ? 30.828 -4.816 2.344 1 98.06 36 GLY B CA 1
ATOM 3906 C C . GLY B 1 36 ? 30.25 -5.773 1.314 1 98.06 36 GLY B C 1
ATOM 3907 O O . GLY B 1 36 ? 30.625 -6.945 1.274 1 98.06 36 GLY B O 1
ATOM 3908 N N . ALA B 1 37 ? 29.438 -5.309 0.389 1 97.62 37 ALA B N 1
ATOM 3909 C CA . ALA B 1 37 ? 28.75 -6.18 -0.562 1 97.62 37 ALA B CA 1
ATOM 3910 C C . ALA B 1 37 ? 29.594 -6.402 -1.811 1 97.62 37 ALA B C 1
ATOM 3912 O O . ALA B 1 37 ? 30.547 -5.664 -2.061 1 97.62 37 ALA B O 1
ATOM 3913 N N . ALA B 1 38 ? 29.297 -7.449 -2.504 1 96.38 38 ALA B N 1
ATOM 3914 C CA . ALA B 1 38 ? 29.844 -7.742 -3.826 1 96.38 38 ALA B CA 1
ATOM 3915 C C . ALA B 1 38 ? 28.734 -7.777 -4.879 1 96.38 38 ALA B C 1
ATOM 3917 O O . ALA B 1 38 ? 27.641 -8.289 -4.625 1 96.38 38 ALA B O 1
ATOM 3918 N N . VAL B 1 39 ? 29 -7.168 -6.055 1 96.62 39 VAL B N 1
ATOM 3919 C CA . VAL B 1 39 ? 28.047 -7.121 -7.16 1 96.62 39 VAL B CA 1
ATOM 3920 C C . VAL B 1 39 ? 28.672 -7.738 -8.406 1 96.62 39 VAL B C 1
ATOM 3922 O O . VAL B 1 39 ? 29.328 -7.047 -9.195 1 96.62 39 VAL B O 1
ATOM 3925 N N . PRO B 1 40 ? 28.469 -9.016 -8.625 1 94.5 40 PRO B N 1
ATOM 3926 C CA . PRO B 1 40 ? 28.938 -9.602 -9.891 1 94.5 40 PRO B CA 1
ATOM 3927 C C . PRO B 1 40 ? 28.172 -9.07 -11.102 1 94.5 40 PRO B C 1
ATOM 3929 O O . PRO B 1 40 ? 26.969 -9.352 -11.258 1 94.5 40 PRO B O 1
ATOM 3932 N N . ALA B 1 41 ? 28.859 -8.32 -11.961 1 94.69 41 ALA B N 1
ATOM 3933 C CA . ALA B 1 41 ? 28.188 -7.645 -13.07 1 94.69 41 ALA B CA 1
ATOM 3934 C C . ALA B 1 41 ? 29.109 -7.559 -14.289 1 94.69 41 ALA B C 1
ATOM 3936 O O . ALA B 1 41 ? 29.328 -6.477 -14.844 1 94.69 41 ALA B O 1
ATOM 3937 N N . GLY B 1 42 ? 29.609 -8.75 -14.742 1 92.12 42 GLY B N 1
ATOM 3938 C CA . GLY B 1 42 ? 30.484 -8.742 -15.898 1 92.12 42 GLY B CA 1
ATOM 3939 C C . GLY B 1 42 ? 31.688 -7.836 -15.719 1 92.12 42 GLY B C 1
ATOM 3940 O O . GLY B 1 42 ? 32.406 -7.93 -14.727 1 92.12 42 GLY B O 1
ATOM 3941 N N . SER B 1 43 ? 31.906 -6.914 -16.719 1 93.62 43 SER B N 1
ATOM 3942 C CA . SER B 1 43 ? 33.031 -5.992 -16.672 1 93.62 43 SER B CA 1
ATOM 3943 C C . SER B 1 43 ? 32.812 -4.895 -15.641 1 93.62 43 SER B C 1
ATOM 3945 O O . SER B 1 43 ? 33.75 -4.164 -15.289 1 93.62 43 SER B O 1
ATOM 3947 N N . MET B 1 44 ? 31.641 -4.828 -15.141 1 95.38 44 MET B N 1
ATOM 3948 C CA . MET B 1 44 ? 31.297 -3.828 -14.125 1 95.38 44 MET B CA 1
ATOM 3949 C C . MET B 1 44 ? 31.203 -4.469 -12.742 1 95.38 44 MET B C 1
ATOM 3951 O O . MET B 1 44 ? 30.578 -3.912 -11.844 1 95.38 44 MET B O 1
ATOM 3955 N N . SER B 1 45 ? 31.781 -5.637 -12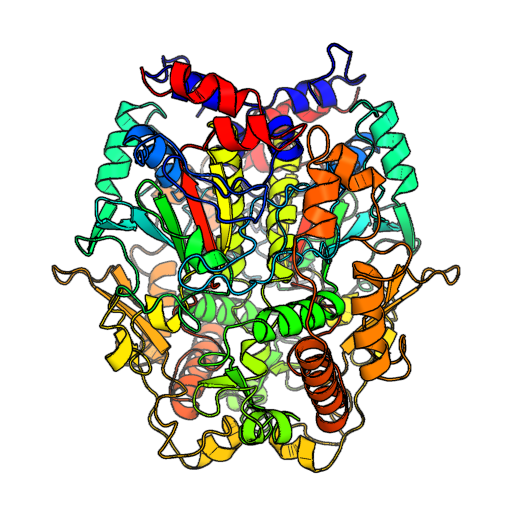.602 1 96.31 45 SER B N 1
ATOM 3956 C CA . SER B 1 45 ? 31.797 -6.297 -11.297 1 96.31 45 SER B CA 1
ATOM 3957 C C . SER B 1 45 ? 32.531 -5.445 -10.266 1 96.31 45 SER B C 1
ATOM 3959 O O . SER B 1 45 ? 33.531 -4.785 -10.578 1 96.31 45 SER B O 1
ATOM 3961 N N . TYR B 1 46 ? 31.984 -5.52 -9.07 1 97.5 46 TYR B N 1
ATOM 3962 C CA . TYR B 1 46 ? 32.531 -4.723 -7.98 1 97.5 46 TYR B CA 1
ATOM 3963 C C . TYR B 1 46 ? 32.531 -5.512 -6.68 1 97.5 46 TYR B C 1
ATOM 3965 O O . TYR B 1 46 ? 31.578 -6.215 -6.367 1 97.5 46 TYR B O 1
ATOM 3973 N N . ARG B 1 47 ? 33.625 -5.492 -5.949 1 97.5 47 ARG B N 1
ATOM 3974 C CA . ARG B 1 47 ? 33.75 -6.035 -4.598 1 97.5 47 ARG B CA 1
ATOM 3975 C C . ARG B 1 47 ? 34.188 -4.957 -3.613 1 97.5 47 ARG B C 1
ATOM 3977 O O . ARG B 1 47 ? 35.25 -4.367 -3.768 1 97.5 47 ARG B O 1
ATOM 3984 N N . SER B 1 48 ? 33.312 -4.746 -2.664 1 98.12 48 SER B N 1
ATOM 3985 C CA . SER B 1 48 ? 33.625 -3.746 -1.65 1 98.12 48 SER B CA 1
ATOM 3986 C C . SER B 1 48 ? 34.906 -4.105 -0.907 1 98.12 48 SER B C 1
ATOM 3988 O O . SER B 1 48 ? 35.094 -5.242 -0.466 1 98.12 48 SER B O 1
ATOM 3990 N N . PRO B 1 49 ? 35.812 -3.16 -0.725 1 97.81 49 PRO B N 1
ATOM 3991 C CA . PRO B 1 49 ? 37.031 -3.424 0.078 1 97.81 49 PRO B CA 1
ATOM 3992 C C . PRO B 1 49 ? 36.781 -3.27 1.576 1 97.81 49 PRO B C 1
ATOM 3994 O O . PRO B 1 49 ? 37.688 -3.459 2.381 1 97.81 49 PRO B O 1
ATOM 3997 N N . HIS B 1 50 ? 35.594 -2.975 1.918 1 98 50 HIS B N 1
ATOM 3998 C CA . HIS B 1 50 ? 35.281 -2.672 3.307 1 98 50 HIS B CA 1
ATOM 3999 C C . HIS B 1 50 ? 34.562 -3.842 3.975 1 98 50 HIS B C 1
ATOM 4001 O O . HIS B 1 50 ? 33.969 -4.684 3.293 1 98 50 HIS B O 1
ATOM 4007 N N . GLU B 1 51 ? 34.625 -3.916 5.293 1 97.88 51 GLU B N 1
ATOM 4008 C CA . GLU B 1 51 ? 33.781 -4.832 6.062 1 97.88 51 GLU B CA 1
ATOM 4009 C C . GLU B 1 51 ? 32.375 -4.305 6.191 1 97.88 51 GLU B C 1
ATOM 4011 O O . GLU B 1 51 ? 32.156 -3.096 6.27 1 97.88 51 GLU B O 1
ATOM 4016 N N . PRO B 1 52 ? 31.406 -5.242 6.191 1 98.19 52 PRO B N 1
ATOM 4017 C CA . PRO B 1 52 ? 30.047 -4.781 6.5 1 98.19 52 PRO B CA 1
ATOM 4018 C C . PRO B 1 52 ? 29.984 -3.957 7.785 1 98.19 52 PRO B C 1
ATOM 4020 O O . PRO B 1 52 ? 30.688 -4.266 8.758 1 98.19 52 PRO B O 1
ATOM 4023 N N . ARG B 1 53 ? 29.188 -2.969 7.812 1 97.88 53 ARG B N 1
ATOM 4024 C CA . ARG B 1 53 ? 29.062 -2.088 8.969 1 97.88 53 ARG B CA 1
ATOM 4025 C C . ARG B 1 53 ? 27.594 -1.925 9.367 1 97.88 53 ARG B C 1
ATOM 4027 O O . ARG B 1 53 ? 26.844 -1.205 8.703 1 97.88 53 ARG B O 1
ATOM 4034 N N . PRO B 1 54 ? 27.219 -2.527 10.438 1 98.25 54 PRO B N 1
ATOM 4035 C CA . PRO B 1 54 ? 25.828 -2.363 10.898 1 98.25 54 PRO B CA 1
ATOM 4036 C C . PRO B 1 54 ? 25.5 -0.914 11.242 1 98.25 54 PRO B C 1
ATOM 4038 O O . PRO B 1 54 ? 26.391 -0.115 11.516 1 98.25 54 PRO B O 1
ATOM 4041 N N . LEU B 1 55 ? 24.234 -0.578 11.195 1 98.69 55 LEU B N 1
ATOM 4042 C CA . LEU B 1 55 ? 23.797 0.732 11.664 1 98.69 55 LEU B CA 1
ATOM 4043 C C . LEU B 1 55 ? 24.172 0.933 13.133 1 98.69 55 LEU B C 1
ATOM 4045 O O . LEU B 1 55 ? 24.172 -0.018 13.914 1 98.69 55 LEU B O 1
ATOM 4049 N N . SER B 1 56 ? 24.547 2.17 13.477 1 97.88 56 SER B N 1
ATOM 4050 C CA . SER B 1 56 ? 24.719 2.482 14.891 1 97.88 56 SER B CA 1
ATOM 4051 C C . SER B 1 56 ? 23.391 2.383 15.641 1 97.88 56 SER B C 1
ATOM 4053 O O . SER B 1 56 ? 22.328 2.359 15.023 1 97.88 56 SER B O 1
ATOM 4055 N N . GLU B 1 57 ? 23.484 2.334 16.938 1 97.19 57 GLU B N 1
ATOM 4056 C CA . GLU B 1 57 ? 22.281 2.264 17.766 1 97.19 57 GLU B CA 1
ATOM 4057 C C . GLU B 1 57 ? 21.391 3.479 17.531 1 97.19 57 GLU B C 1
ATOM 4059 O O . GLU B 1 57 ? 20.156 3.361 17.531 1 97.19 57 GLU B O 1
ATOM 4064 N N . LEU B 1 58 ? 21.969 4.629 17.375 1 97.88 58 LEU B N 1
ATOM 4065 C CA . LEU B 1 58 ? 21.188 5.848 17.203 1 97.88 58 LEU B CA 1
ATOM 4066 C C . LEU B 1 58 ? 20.5 5.855 15.844 1 97.88 58 LEU B C 1
ATOM 4068 O O . LEU B 1 58 ? 19.328 6.25 15.734 1 97.88 58 LEU B O 1
ATOM 4072 N N . GLU B 1 59 ? 21.281 5.484 14.773 1 98.44 59 GLU B N 1
ATOM 4073 C CA . GLU B 1 59 ? 20.656 5.375 13.453 1 98.44 59 GLU B CA 1
ATOM 4074 C C . GLU B 1 59 ? 19.438 4.465 13.5 1 98.44 59 GLU B C 1
ATOM 4076 O O . GLU B 1 59 ? 18.375 4.809 12.961 1 98.44 59 GLU B O 1
ATOM 4081 N N . GLU B 1 60 ? 19.578 3.379 14.117 1 98.5 60 GLU B N 1
ATOM 4082 C CA . GLU B 1 60 ? 18.484 2.412 14.219 1 98.5 60 GLU B CA 1
ATOM 4083 C C . GLU B 1 60 ? 17.344 2.955 15.078 1 98.5 60 GLU B C 1
ATOM 4085 O O . GLU B 1 60 ? 16.172 2.73 14.773 1 98.5 60 GLU B O 1
ATOM 4090 N N . ALA B 1 61 ? 17.703 3.654 16.156 1 98.19 61 ALA B N 1
ATOM 4091 C CA . ALA B 1 61 ? 16.703 4.219 17.047 1 98.19 61 ALA B CA 1
ATOM 4092 C C . ALA B 1 61 ? 15.789 5.191 16.312 1 98.19 61 ALA B C 1
ATOM 4094 O O . ALA B 1 61 ? 14.586 5.246 16.578 1 98.19 61 ALA B O 1
ATOM 4095 N N . VAL B 1 62 ? 16.359 5.961 15.398 1 97.81 62 VAL B N 1
ATOM 4096 C CA . VAL B 1 62 ? 15.57 6.891 14.594 1 97.81 62 VAL B CA 1
ATOM 4097 C C . VAL B 1 62 ? 14.547 6.121 13.766 1 97.81 62 VAL B C 1
ATOM 4099 O O . VAL B 1 62 ? 13.367 6.484 13.727 1 97.81 62 VAL B O 1
ATOM 4102 N N . LEU B 1 63 ? 14.992 5.051 13.133 1 98.56 63 LEU B N 1
ATOM 4103 C CA . LEU B 1 63 ? 14.102 4.242 12.312 1 98.56 63 LEU B CA 1
ATOM 4104 C C . LEU B 1 63 ? 13.008 3.6 13.156 1 98.56 63 LEU B C 1
ATOM 4106 O O . LEU B 1 63 ? 11.844 3.568 12.75 1 98.56 63 LEU B O 1
ATOM 4110 N N . ILE B 1 64 ? 13.359 3.113 14.312 1 98.25 64 ILE B N 1
ATOM 4111 C CA . ILE B 1 64 ? 12.391 2.502 15.219 1 98.25 64 ILE B CA 1
ATOM 4112 C C . ILE B 1 64 ? 11.352 3.537 15.641 1 98.25 64 ILE B C 1
ATOM 4114 O O . ILE B 1 64 ? 10.156 3.242 15.68 1 98.25 64 ILE B O 1
ATOM 4118 N N . ALA B 1 65 ? 11.766 4.75 15.922 1 96.25 65 ALA B N 1
ATOM 4119 C CA . ALA B 1 65 ? 10.852 5.812 16.328 1 96.25 65 ALA B CA 1
ATOM 4120 C C . ALA B 1 65 ? 9.812 6.098 15.258 1 96.25 65 ALA B C 1
ATOM 4122 O O . ALA B 1 65 ? 8.664 6.426 15.562 1 96.25 65 ALA B O 1
ATOM 4123 N N . LEU B 1 66 ? 10.203 5.949 14.016 1 96.38 66 LEU B N 1
ATOM 4124 C CA . LEU B 1 66 ? 9.312 6.23 12.898 1 96.38 66 LEU B CA 1
ATOM 4125 C C . LEU B 1 66 ? 8.18 5.211 12.828 1 96.38 66 LEU B C 1
ATOM 4127 O O . LEU B 1 66 ? 7.168 5.445 12.164 1 96.38 66 LEU B O 1
ATOM 4131 N N . THR B 1 67 ? 8.297 4.066 13.43 1 96.81 67 THR B N 1
ATOM 4132 C CA . THR B 1 67 ? 7.246 3.055 13.469 1 96.81 67 THR B CA 1
ATOM 4133 C C . THR B 1 67 ? 6.301 3.293 14.641 1 96.81 67 THR B C 1
ATOM 4135 O O . THR B 1 67 ? 5.281 2.615 14.773 1 96.81 67 THR B O 1
ATOM 4138 N N . GLY B 1 68 ? 6.613 4.234 15.531 1 93 68 GLY B N 1
ATOM 4139 C CA . GLY B 1 68 ? 5.91 4.398 16.797 1 93 68 GLY B CA 1
ATOM 4140 C C . GLY B 1 68 ? 4.875 5.504 16.766 1 93 68 GLY B C 1
ATOM 4141 O O . GLY B 1 68 ? 4.617 6.09 15.703 1 93 68 GLY B O 1
ATOM 4142 N N . CYS B 1 69 ? 4.281 5.754 17.859 1 93 69 CYS B N 1
ATOM 4143 C CA . CYS B 1 69 ? 3.211 6.73 18.031 1 93 69 CYS B CA 1
ATOM 4144 C C . CYS B 1 69 ? 3.771 8.141 18.141 1 93 69 CYS B C 1
ATOM 4146 O O . CYS B 1 69 ? 4.801 8.367 18.781 1 93 69 CYS B O 1
ATOM 4148 N N . THR B 1 70 ? 3.154 9.023 17.516 1 91.12 70 THR B N 1
ATOM 4149 C CA . THR B 1 70 ? 3.633 10.406 17.516 1 91.12 70 THR B CA 1
ATOM 4150 C C . THR B 1 70 ? 2.621 11.328 18.188 1 91.12 70 THR B C 1
ATOM 4152 O O . THR B 1 70 ? 2.914 12.5 18.438 1 91.12 70 THR B O 1
ATOM 4155 N N . GLY B 1 71 ? 1.41 10.836 18.438 1 91.38 71 GLY B N 1
ATOM 4156 C CA . GLY B 1 71 ? 0.385 11.656 19.062 1 91.38 71 GLY B CA 1
ATOM 4157 C C . GLY B 1 71 ? -0.991 11.016 19.031 1 91.38 71 GLY B C 1
ATOM 4158 O O . GLY B 1 71 ? -1.113 9.797 18.938 1 91.38 71 GLY B O 1
ATOM 4159 N N . LEU B 1 72 ? -1.984 11.891 19.25 1 94.44 72 LEU B N 1
ATOM 4160 C CA . LEU B 1 72 ? -3.367 11.43 19.281 1 94.44 72 LEU B CA 1
ATOM 4161 C C . LEU B 1 72 ? -4.121 11.875 18.031 1 94.44 72 LEU B C 1
ATOM 4163 O O . LEU B 1 72 ? -3.803 12.906 17.453 1 94.44 72 LEU B O 1
ATOM 4167 N N . THR B 1 73 ? -5.055 11.078 17.609 1 94.75 73 THR B N 1
ATOM 4168 C CA . THR B 1 73 ? -5.895 11.438 16.469 1 94.75 73 THR B CA 1
ATOM 4169 C C . THR B 1 73 ? -7.012 12.391 16.891 1 94.75 73 THR B C 1
ATOM 4171 O O . THR B 1 73 ? -7.285 12.531 18.094 1 94.75 73 THR B O 1
ATOM 4174 N N . MET B 1 74 ? -7.605 13.055 15.938 1 95.62 74 MET B N 1
ATOM 4175 C CA . MET B 1 74 ? -8.734 13.953 16.141 1 95.62 74 MET B CA 1
ATOM 4176 C C . MET B 1 74 ? -10 13.398 15.5 1 95.62 74 MET B C 1
ATOM 4178 O O . MET B 1 74 ? -10.031 13.148 14.289 1 95.62 74 MET B O 1
ATOM 4182 N N . PRO B 1 75 ? -11.039 13.125 16.281 1 94 75 PRO B N 1
ATOM 4183 C CA . PRO B 1 75 ? -12.289 12.633 15.68 1 94 75 PRO B CA 1
ATOM 4184 C C . PRO B 1 75 ? -13.109 13.75 15.031 1 94 75 PRO B C 1
ATOM 4186 O O . PRO B 1 75 ? -14.227 14.031 15.469 1 94 75 PRO B O 1
ATOM 4189 N N . ASP B 1 76 ? -12.633 14.336 13.984 1 95.31 76 ASP B N 1
ATOM 4190 C CA . ASP B 1 76 ? -13.258 15.445 13.273 1 95.31 76 ASP B CA 1
ATOM 4191 C C . ASP B 1 76 ? -14.258 14.938 12.234 1 95.31 76 ASP B C 1
ATOM 4193 O O . ASP B 1 76 ? -14.109 15.195 11.039 1 95.31 76 ASP B O 1
ATOM 4197 N N . ARG B 1 77 ? -15.344 14.32 12.711 1 93.81 77 ARG B N 1
ATOM 4198 C CA . ARG B 1 77 ? -16.359 13.711 11.852 1 93.81 77 ARG B CA 1
ATOM 4199 C C . ARG B 1 77 ? -17.766 14.047 12.344 1 93.81 77 ARG B C 1
ATOM 4201 O O . ARG B 1 77 ? -17.953 14.406 13.508 1 93.81 77 ARG B O 1
ATOM 4208 N N . PRO B 1 78 ? -18.75 13.891 11.484 1 94.31 78 PRO B N 1
ATOM 4209 C CA . PRO B 1 78 ? -20.141 14.094 11.898 1 94.31 78 PRO B CA 1
ATOM 4210 C C . PRO B 1 78 ? -20.656 12.969 12.789 1 94.31 78 PRO B C 1
ATOM 4212 O O . PRO B 1 78 ? -20.125 11.859 12.758 1 94.31 78 PRO B O 1
ATOM 4215 N N . PHE B 1 79 ? -21.75 13.344 13.562 1 93.44 79 PHE B N 1
ATOM 4216 C CA . PHE B 1 79 ? -22.406 12.367 14.414 1 93.44 79 PHE B CA 1
ATOM 4217 C C . PHE B 1 79 ? -23.719 11.906 13.789 1 93.44 79 PHE B C 1
ATOM 4219 O O . PHE B 1 79 ? -24.203 10.805 14.078 1 93.44 79 PHE B O 1
ATOM 4226 N N . ASP B 1 80 ? -24.234 12.82 12.93 1 89.88 80 ASP B N 1
ATOM 4227 C CA . ASP B 1 80 ? -25.594 12.602 12.453 1 89.88 80 ASP B CA 1
ATOM 4228 C C . ASP B 1 80 ? -25.719 12.922 10.961 1 89.88 80 ASP B C 1
ATOM 4230 O O . ASP B 1 80 ? -24.938 13.719 10.43 1 89.88 80 ASP B O 1
ATOM 4234 N N . ASP B 1 81 ? -26.641 12.258 10.414 1 89.38 81 ASP B N 1
ATOM 4235 C CA . ASP B 1 81 ? -27.031 12.625 9.055 1 89.38 81 ASP B CA 1
ATOM 4236 C C . ASP B 1 81 ? -27.859 13.914 9.055 1 89.38 81 ASP B C 1
ATOM 4238 O O . ASP B 1 81 ? -28.922 13.969 9.656 1 89.38 81 ASP B O 1
ATOM 4242 N N . PRO B 1 82 ? -27.328 14.852 8.391 1 88 82 PRO B N 1
ATOM 4243 C CA . PRO B 1 82 ? -28.047 16.125 8.43 1 88 82 PRO B CA 1
ATOM 4244 C C . PRO B 1 82 ? -29.422 16.047 7.746 1 88 82 PRO B C 1
ATOM 4246 O O . PRO B 1 82 ? -30.266 16.906 7.949 1 88 82 PRO B O 1
ATOM 4249 N N . ARG B 1 83 ? -29.75 15.156 6.973 1 88.31 83 ARG B N 1
ATOM 4250 C CA . ARG B 1 83 ? -31 15.016 6.23 1 88.31 83 ARG B CA 1
ATOM 4251 C C . ARG B 1 83 ? -32.125 14.562 7.148 1 88.31 83 ARG B C 1
ATOM 4253 O O . ARG B 1 83 ? -33.281 14.953 6.961 1 88.31 83 ARG B O 1
ATOM 4260 N N . ASP B 1 84 ? -31.688 13.672 8.148 1 87.75 84 ASP B N 1
ATOM 4261 C CA . ASP B 1 84 ? -32.781 13.078 8.93 1 87.75 84 ASP B CA 1
ATOM 4262 C C . ASP B 1 84 ? -32.406 13.016 10.414 1 87.75 84 ASP B C 1
ATOM 4264 O O . ASP B 1 84 ? -33.219 12.555 11.234 1 87.75 84 ASP B O 1
ATOM 4268 N N . GLY B 1 85 ? -31.281 13.367 10.734 1 86 85 GLY B N 1
ATOM 4269 C CA . GLY B 1 85 ? -30.875 13.422 12.125 1 86 85 GLY B CA 1
ATOM 4270 C C . GLY B 1 85 ? -30.484 12.07 12.695 1 86 85 GLY B C 1
ATOM 4271 O O . GLY B 1 85 ? -30.156 11.961 13.875 1 86 85 GLY B O 1
ATOM 4272 N N . LYS B 1 86 ? -30.469 11.086 11.898 1 86.5 86 LYS B N 1
ATOM 4273 C CA . LYS B 1 86 ? -30.125 9.75 12.375 1 86.5 86 LYS B CA 1
ATOM 4274 C C . LYS B 1 86 ? -28.641 9.633 12.648 1 86.5 86 LYS B C 1
ATOM 4276 O O . LYS B 1 86 ? -27.828 10.234 11.945 1 86.5 86 LYS B O 1
ATOM 4281 N N . PRO B 1 87 ? -28.344 8.82 13.594 1 85.81 87 PRO B N 1
ATOM 4282 C CA . PRO B 1 87 ? -26.922 8.672 13.953 1 85.81 87 PRO B CA 1
ATOM 4283 C C . PRO B 1 87 ? -26.109 7.988 12.859 1 85.81 87 PRO B C 1
ATOM 4285 O O . PRO B 1 87 ? -26.609 7.074 12.195 1 85.81 87 PRO B O 1
ATOM 4288 N N . ILE B 1 88 ? -24.938 8.477 12.664 1 87.62 88 ILE B N 1
ATOM 4289 C CA . ILE B 1 88 ? -23.938 7.816 11.836 1 87.62 88 ILE B CA 1
ATOM 4290 C C . ILE B 1 88 ? -22.781 7.348 12.703 1 87.62 88 ILE B C 1
ATOM 4292 O O . ILE B 1 88 ? -22.625 7.797 13.836 1 87.62 88 ILE B O 1
ATOM 4296 N N . MET B 1 89 ? -22.031 6.422 12.195 1 84.5 89 MET B N 1
ATOM 4297 C CA . MET B 1 89 ? -20.906 5.91 12.984 1 84.5 89 MET B CA 1
ATOM 4298 C C . MET B 1 89 ? -19.891 7.012 13.25 1 84.5 89 MET B C 1
ATOM 4300 O O . MET B 1 89 ? -19.266 7.523 12.312 1 84.5 89 MET B O 1
ATOM 4304 N N . ALA B 1 90 ? -19.781 7.309 14.531 1 89.25 90 ALA B N 1
ATOM 4305 C CA . ALA B 1 90 ? -18.891 8.414 14.891 1 89.25 90 ALA B CA 1
ATOM 4306 C C . ALA B 1 90 ? -17.734 7.926 15.766 1 89.25 90 ALA B C 1
ATOM 4308 O O . ALA B 1 90 ? -16.828 8.695 16.094 1 89.25 90 ALA B O 1
ATOM 4309 N N . LYS B 1 91 ? -17.75 6.633 16.172 1 94.19 91 LYS B N 1
ATOM 4310 C CA . LYS B 1 91 ? -16.703 6.059 17 1 94.19 91 LYS B CA 1
ATOM 4311 C C . LYS B 1 91 ? -16.078 4.836 16.344 1 94.19 91 LYS B C 1
ATOM 4313 O O . LYS B 1 91 ? -16.062 3.746 16.922 1 94.19 91 LYS B O 1
ATOM 4318 N N . PRO B 1 92 ? -15.453 5.039 15.172 1 93 92 PRO B N 1
ATOM 4319 C CA . PRO B 1 92 ? -14.93 3.881 14.438 1 93 92 PRO B CA 1
ATOM 4320 C C . PRO B 1 92 ? -13.523 3.484 14.883 1 93 92 PRO B C 1
ATOM 4322 O O . PRO B 1 92 ? -13.07 2.377 14.586 1 93 92 PRO B O 1
ATOM 4325 N N . ASN B 1 93 ? -12.805 4.359 15.578 1 95.75 93 ASN B N 1
ATOM 4326 C CA . ASN B 1 93 ? -11.383 4.148 15.82 1 95.75 93 ASN B CA 1
ATOM 4327 C C . ASN B 1 93 ? -11.141 2.984 16.781 1 95.75 93 ASN B C 1
ATOM 4329 O O . ASN B 1 93 ? -11.883 2.816 17.75 1 95.75 93 ASN B O 1
ATOM 4333 N N . MET B 1 94 ? -10.133 2.221 16.531 1 95.62 94 MET B N 1
ATOM 4334 C CA . MET B 1 94 ? -9.75 1.135 17.438 1 95.62 94 MET B CA 1
ATOM 4335 C C . MET B 1 94 ? -8.859 1.648 18.562 1 95.62 94 MET B C 1
ATOM 4337 O O . MET B 1 94 ? -8.836 1.076 19.656 1 95.62 94 MET B O 1
ATOM 4341 N N . THR B 1 95 ? -8.094 2.615 18.281 1 95 95 THR B N 1
ATOM 4342 C CA . THR B 1 95 ? -7.266 3.34 19.234 1 95 95 THR B CA 1
ATOM 4343 C C . THR B 1 95 ? -7.215 4.824 18.891 1 95 95 THR B C 1
ATOM 4345 O O . THR B 1 95 ? -7.617 5.23 17.797 1 95 95 THR B O 1
ATOM 4348 N N . MET B 1 96 ? -6.836 5.629 19.891 1 95.56 96 MET B N 1
ATOM 4349 C CA . MET B 1 96 ? -6.758 7.062 19.609 1 95.56 96 MET B CA 1
ATOM 4350 C C . MET B 1 96 ? -5.312 7.5 19.406 1 95.56 96 MET B C 1
ATOM 4352 O O . MET B 1 96 ? -5.055 8.609 18.938 1 95.56 96 MET B O 1
ATOM 4356 N N . ALA B 1 97 ? -4.375 6.625 19.781 1 94.62 97 ALA B N 1
ATOM 4357 C CA . ALA B 1 97 ? -2.973 6.902 19.484 1 94.62 97 ALA B CA 1
ATOM 4358 C C . ALA B 1 97 ? -2.68 6.711 18 1 94.62 97 ALA B C 1
ATOM 4360 O O . ALA B 1 97 ? -3.031 5.684 17.406 1 94.62 97 ALA B O 1
ATOM 4361 N N . GLY B 1 98 ? -2.195 7.77 17.391 1 94 98 GLY B N 1
ATOM 4362 C CA . GLY B 1 98 ? -1.842 7.707 15.984 1 94 98 GLY B CA 1
ATOM 4363 C C . GLY B 1 98 ? -0.344 7.672 15.742 1 94 98 GLY B C 1
ATOM 4364 O O . GLY B 1 98 ? 0.421 8.328 16.453 1 94 98 GLY B O 1
ATOM 4365 N N . ARG B 1 99 ? 0.063 6.953 14.695 1 94 99 ARG B N 1
ATOM 4366 C CA . ARG B 1 99 ? 1.471 6.852 14.32 1 94 99 ARG B CA 1
ATOM 4367 C C . ARG B 1 99 ? 1.814 7.848 13.211 1 94 99 ARG B C 1
ATOM 4369 O O . ARG B 1 99 ? 1.142 8.867 13.055 1 94 99 ARG B O 1
ATOM 4376 N N . THR B 1 100 ? 2.951 7.633 12.578 1 93 100 THR B N 1
ATOM 4377 C CA . THR B 1 100 ? 3.51 8.57 11.609 1 93 100 THR B CA 1
ATOM 4378 C C . THR B 1 100 ? 2.732 8.516 10.297 1 93 100 THR B C 1
ATOM 4380 O O . THR B 1 100 ? 2.92 9.359 9.422 1 93 100 THR B O 1
ATOM 4383 N N . ALA B 1 101 ? 1.83 7.52 10.172 1 95.94 101 ALA B N 1
ATOM 4384 C CA . ALA B 1 101 ? 1.01 7.387 8.977 1 95.94 101 ALA B CA 1
ATOM 4385 C C . ALA B 1 101 ? -0.435 7.051 9.328 1 95.94 101 ALA B C 1
ATOM 4387 O O . ALA B 1 101 ? -0.711 6.551 10.422 1 95.94 101 ALA B O 1
ATOM 4388 N N . GLY B 1 102 ? -1.292 7.352 8.359 1 94.88 102 GLY B N 1
ATOM 4389 C CA . GLY B 1 102 ? -2.701 7.062 8.57 1 94.88 102 GLY B CA 1
ATOM 4390 C C . GLY B 1 102 ? -3.02 5.582 8.523 1 94.88 102 GLY B C 1
ATOM 4391 O O . GLY B 1 102 ? -2.24 4.793 7.98 1 94.88 102 GLY B O 1
ATOM 4392 N N . SER B 1 103 ? -4.109 5.254 9.109 1 95.94 103 SER B N 1
ATOM 4393 C CA . SER B 1 103 ? -4.621 3.889 9.156 1 95.94 103 SER B CA 1
ATOM 4394 C C . SER B 1 103 ? -6.145 3.867 9.109 1 95.94 103 SER B C 1
ATOM 4396 O O . SER B 1 103 ? -6.801 4.738 9.688 1 95.94 103 SER B O 1
ATOM 4398 N N . PRO B 1 104 ? -6.672 2.865 8.359 1 94.62 104 PRO B N 1
ATOM 4399 C CA . PRO B 1 104 ? -8.133 2.758 8.391 1 94.62 104 PRO B CA 1
ATOM 4400 C C . PRO B 1 104 ? -8.68 2.609 9.812 1 94.62 104 PRO B C 1
ATOM 4402 O O . PRO B 1 104 ? -8.25 1.725 10.555 1 94.62 104 PRO B O 1
ATOM 4405 N N . ASP B 1 105 ? -9.586 3.541 10.195 1 94.81 105 ASP B N 1
ATOM 4406 C CA . ASP B 1 105 ? -10.211 3.568 11.516 1 94.81 105 ASP B CA 1
ATOM 4407 C C . ASP B 1 105 ? -9.164 3.662 12.617 1 94.81 105 ASP B C 1
ATOM 4409 O O . ASP B 1 105 ? -9.406 3.242 13.75 1 94.81 105 ASP B O 1
ATOM 4413 N N . ASN B 1 106 ? -8 4.125 12.258 1 96.19 106 ASN B N 1
ATOM 4414 C CA . ASN B 1 106 ? -6.867 4.195 13.172 1 96.19 106 ASN B CA 1
ATOM 4415 C C . ASN B 1 106 ? -6.672 2.879 13.922 1 96.19 106 ASN B C 1
ATOM 4417 O O . ASN B 1 106 ? -6.531 2.871 15.148 1 96.19 106 ASN B O 1
ATOM 4421 N N . ALA B 1 107 ? -6.676 1.812 13.172 1 95.62 107 ALA B N 1
ATOM 4422 C CA . ALA B 1 107 ? -6.508 0.479 13.742 1 95.62 107 ALA B CA 1
ATOM 4423 C C . ALA B 1 107 ? -5.062 0.248 14.172 1 95.62 107 ALA B C 1
ATOM 4425 O O . ALA B 1 107 ? -4.805 -0.436 15.164 1 95.62 107 ALA B O 1
ATOM 4426 N N . GLN B 1 108 ? -4.188 0.77 13.398 1 95.12 108 GLN B N 1
ATOM 4427 C CA . GLN B 1 108 ? -2.762 0.615 13.672 1 95.12 108 GLN B CA 1
ATOM 4428 C C . GLN B 1 108 ? -2.389 -0.855 13.828 1 95.12 108 GLN B C 1
ATOM 4430 O O . GLN B 1 108 ? -1.756 -1.237 14.82 1 95.12 108 GLN B O 1
ATOM 4435 N N . GLY B 1 109 ? -2.795 -1.633 12.789 1 95.5 109 GLY B N 1
ATOM 4436 C CA . GLY B 1 109 ? -2.629 -3.074 12.867 1 95.5 109 GLY B CA 1
ATOM 4437 C C . GLY B 1 109 ? -1.269 -3.547 12.391 1 95.5 109 GLY B C 1
ATOM 4438 O O . GLY B 1 109 ? -0.948 -4.734 12.492 1 95.5 109 GLY B O 1
ATOM 4439 N N . THR B 1 110 ? -0.401 -2.643 11.961 1 97.56 110 THR B N 1
ATOM 4440 C CA . THR B 1 110 ? 0.897 -3.021 11.414 1 97.56 110 THR B CA 1
ATOM 4441 C C . THR B 1 110 ? 1.93 -3.172 12.531 1 97.56 110 THR B C 1
ATOM 4443 O O . THR B 1 110 ? 2.104 -2.268 13.352 1 97.56 110 THR B O 1
ATOM 4446 N N . HIS B 1 111 ? 2.549 -4.316 12.578 1 98.06 111 HIS B N 1
ATOM 4447 C CA . HIS B 1 111 ? 3.73 -4.57 13.391 1 98.06 111 HIS B CA 1
ATOM 4448 C C . HIS B 1 111 ? 4.992 -4.613 12.539 1 98.06 111 HIS B C 1
ATOM 4450 O O . HIS B 1 111 ? 4.922 -4.891 11.336 1 98.06 111 HIS B O 1
ATOM 4456 N N . PHE B 1 112 ? 6.102 -4.293 13.211 1 98.75 112 PHE B N 1
ATOM 4457 C CA . PHE B 1 112 ? 7.371 -4.395 12.5 1 98.75 112 PHE B CA 1
ATOM 4458 C C . PHE B 1 112 ? 8.312 -5.359 13.211 1 98.75 112 PHE B C 1
ATOM 4460 O O . PHE B 1 112 ? 8.367 -5.387 14.438 1 98.75 112 PHE B O 1
ATOM 4467 N N . PHE B 1 113 ? 9 -6.066 12.398 1 98.88 113 PHE B N 1
ATOM 4468 C CA . PHE B 1 113 ? 10.203 -6.746 12.859 1 98.88 113 PHE B CA 1
ATOM 4469 C C . PHE B 1 113 ? 11.453 -6 12.398 1 98.88 113 PHE B C 1
ATOM 4471 O O . PHE B 1 113 ? 11.508 -5.496 11.281 1 98.88 113 PHE B O 1
ATOM 4478 N N . LEU B 1 114 ? 12.32 -5.871 13.297 1 98.94 114 LEU B N 1
ATOM 4479 C CA . LEU B 1 114 ? 13.656 -5.359 13 1 98.94 114 LEU B CA 1
ATOM 4480 C C . LEU B 1 114 ? 14.672 -6.496 12.922 1 98.94 114 LEU B C 1
ATOM 4482 O O . LEU B 1 114 ? 14.82 -7.27 13.867 1 98.94 114 LEU B O 1
ATOM 4486 N N . ILE B 1 115 ? 15.297 -6.625 11.758 1 98.94 115 ILE B N 1
ATOM 4487 C CA . ILE B 1 115 ? 16.25 -7.703 11.508 1 98.94 115 ILE B CA 1
ATOM 4488 C C . ILE B 1 115 ? 17.625 -7.121 11.242 1 98.94 115 ILE B C 1
ATOM 4490 O O . ILE B 1 115 ? 17.812 -6.305 10.336 1 98.94 115 ILE B O 1
ATOM 4494 N N . ASN B 1 116 ? 18.594 -7.434 12.008 1 98.69 116 ASN B N 1
ATOM 4495 C CA . ASN B 1 116 ? 19.969 -6.988 11.805 1 98.69 116 ASN B CA 1
ATOM 4496 C C . ASN B 1 116 ? 20.969 -8.031 12.289 1 98.69 116 ASN B C 1
ATOM 4498 O O . ASN B 1 116 ? 20.625 -9.188 12.492 1 98.69 116 ASN B O 1
ATOM 4502 N N . ASP B 1 117 ? 22.234 -7.703 12.406 1 98.31 117 ASP B N 1
ATOM 4503 C CA . ASP B 1 117 ? 23.297 -8.648 12.695 1 98.31 117 ASP B CA 1
ATOM 4504 C C . ASP B 1 117 ? 23.188 -9.18 14.125 1 98.31 117 ASP B C 1
ATOM 4506 O O . ASP B 1 117 ? 23.703 -10.258 14.43 1 98.31 117 ASP B O 1
ATOM 4510 N N . SER B 1 118 ? 22.5 -8.414 14.961 1 98.25 118 SER B N 1
ATOM 4511 C CA . SER B 1 118 ? 22.438 -8.805 16.359 1 98.25 118 SER B CA 1
ATOM 4512 C C . SER B 1 118 ? 21.234 -9.719 16.625 1 98.25 118 SER B C 1
ATOM 4514 O O . SER B 1 118 ? 21.156 -10.359 17.672 1 98.25 118 SER B O 1
ATOM 4516 N N . GLY B 1 119 ? 20.328 -9.758 15.75 1 98.56 119 GLY B N 1
ATOM 4517 C CA . GLY B 1 119 ? 19.172 -10.625 15.938 1 98.56 119 GLY B CA 1
ATOM 4518 C C . GLY B 1 119 ? 17.938 -10.148 15.188 1 98.56 119 GLY B C 1
ATOM 4519 O O . GLY B 1 119 ? 18.047 -9.352 14.258 1 98.56 119 GLY B O 1
ATOM 4520 N N . THR B 1 120 ? 16.828 -10.75 15.508 1 98.88 120 THR B N 1
ATOM 4521 C CA . THR B 1 120 ? 15.508 -10.375 15.023 1 98.88 120 THR B CA 1
ATOM 4522 C C . THR B 1 120 ? 14.625 -9.906 16.172 1 98.88 120 THR B C 1
ATOM 4524 O O . THR B 1 120 ? 14.477 -10.602 17.172 1 98.88 120 THR B O 1
ATOM 4527 N N . TYR B 1 121 ? 14.055 -8.758 15.977 1 98.88 121 TYR B N 1
ATOM 4528 C CA . TYR B 1 121 ? 13.305 -8.125 17.062 1 98.88 121 TYR B CA 1
ATOM 4529 C C . TYR B 1 121 ? 11.891 -7.777 16.625 1 98.88 121 TYR B C 1
ATOM 4531 O O . TYR B 1 121 ? 11.68 -7.336 15.492 1 98.88 121 TYR B O 1
ATOM 4539 N N . PHE B 1 122 ? 10.898 -8.141 17.484 1 98.75 122 PHE B N 1
ATOM 4540 C CA . PHE B 1 122 ? 9.57 -7.551 17.375 1 98.75 122 PHE B CA 1
ATOM 4541 C C . PHE B 1 122 ? 9.547 -6.152 17.984 1 98.75 122 PHE B C 1
ATOM 4543 O O . PHE B 1 122 ? 10.016 -5.941 19.109 1 98.75 122 PHE B O 1
ATOM 4550 N N . LEU B 1 123 ? 9.055 -5.148 17.266 1 98.62 123 LEU B N 1
ATOM 4551 C CA . LEU B 1 123 ? 9.016 -3.785 17.781 1 98.62 123 LEU B CA 1
ATOM 4552 C C . LEU B 1 123 ? 7.672 -3.494 18.438 1 98.62 123 LEU B C 1
ATOM 4554 O O . LEU B 1 123 ? 6.648 -3.389 17.75 1 98.62 123 LEU B O 1
ATOM 4558 N N . ARG B 1 124 ? 7.703 -3.27 19.688 1 96.38 124 ARG B N 1
ATOM 4559 C CA . ARG B 1 124 ? 6.504 -2.932 20.453 1 96.38 124 ARG B CA 1
ATOM 4560 C C . ARG B 1 124 ? 6.066 -1.498 20.172 1 96.38 124 ARG B C 1
ATOM 4562 O O . ARG B 1 124 ? 6.902 -0.609 20 1 96.38 124 ARG B O 1
ATOM 4569 N N . ARG B 1 125 ? 4.762 -1.319 20.156 1 91.62 125 ARG B N 1
ATOM 4570 C CA . ARG B 1 125 ? 4.223 0.035 20.125 1 91.62 125 ARG B CA 1
ATOM 4571 C C . ARG B 1 125 ? 4.191 0.646 21.516 1 91.62 125 ARG B C 1
ATOM 4573 O O . ARG B 1 125 ? 3.404 0.226 22.375 1 91.62 125 ARG B O 1
ATOM 4580 N N . LEU B 1 126 ? 4.961 1.581 21.625 1 92.31 126 LEU B N 1
ATOM 4581 C CA . LEU B 1 126 ? 5.016 2.242 22.922 1 92.31 126 LEU B CA 1
ATOM 4582 C C . LEU B 1 126 ? 3.959 3.338 23.031 1 92.31 126 LEU B C 1
ATOM 4584 O O . LEU B 1 126 ? 3.545 3.898 22.016 1 92.31 126 LEU B O 1
ATOM 4588 N N . ASP B 1 127 ? 3.523 3.607 24.156 1 85.38 127 ASP B N 1
ATOM 4589 C CA . ASP B 1 127 ? 2.602 4.719 24.375 1 85.38 127 ASP B CA 1
ATOM 4590 C C . ASP B 1 127 ? 3.225 6.043 23.938 1 85.38 127 ASP B C 1
ATOM 4592 O O . ASP B 1 127 ? 4.441 6.223 24.016 1 85.38 127 ASP B O 1
ATOM 4596 N N . PRO B 1 128 ? 2.322 6.871 23.5 1 82.56 128 PRO B N 1
ATOM 4597 C CA . PRO B 1 128 ? 2.852 8.195 23.156 1 82.56 128 PRO B CA 1
ATOM 4598 C C . PRO B 1 128 ? 3.525 8.891 24.328 1 82.56 128 PRO B C 1
ATOM 4600 O O . PRO B 1 128 ? 3.064 8.766 25.469 1 82.56 128 PRO B O 1
ATOM 4603 N N . ALA B 1 129 ? 4.664 9.539 24.062 1 81.25 129 ALA B N 1
ATOM 4604 C CA . ALA B 1 129 ? 5.387 10.32 25.062 1 81.25 129 ALA B CA 1
ATOM 4605 C C . ALA B 1 129 ? 5.578 11.766 24.594 1 81.25 129 ALA B C 1
ATOM 4607 O O . ALA B 1 129 ? 6.684 12.164 24.234 1 81.25 129 ALA B O 1
ATOM 4608 N N . PRO B 1 130 ? 4.5 12.5 24.656 1 76.12 130 PRO B N 1
ATOM 4609 C CA . PRO B 1 130 ? 4.562 13.852 24.094 1 76.12 130 PRO B CA 1
ATOM 4610 C C . PRO B 1 130 ? 5.562 14.75 24.812 1 76.12 130 PRO B C 1
ATOM 4612 O O . PRO B 1 130 ? 6.074 15.703 24.234 1 76.12 130 PRO B O 1
ATOM 4615 N N . SER B 1 131 ? 5.883 14.398 26.016 1 79.06 131 SER B N 1
ATOM 4616 C CA . SER B 1 131 ? 6.77 15.25 26.797 1 79.06 131 SER B CA 1
ATOM 4617 C C . SER B 1 131 ? 8.227 14.828 26.625 1 79.06 131 SER B C 1
ATOM 4619 O O . SER B 1 131 ? 9.141 15.547 27.062 1 79.06 131 SER B O 1
ATOM 4621 N N . THR B 1 132 ? 8.391 13.727 26.016 1 82.5 132 THR B N 1
ATOM 4622 C CA . THR B 1 132 ? 9.758 13.25 25.828 1 82.5 132 THR B CA 1
ATOM 4623 C C . THR B 1 132 ? 10.414 13.969 24.641 1 82.5 132 THR B C 1
ATOM 4625 O O . THR B 1 132 ? 9.859 14 23.547 1 82.5 132 THR B O 1
ATOM 4628 N N . PRO B 1 133 ? 11.578 14.625 25.031 1 82.06 133 PRO B N 1
ATOM 4629 C CA . PRO B 1 133 ? 12.266 15.289 23.922 1 82.06 133 PRO B CA 1
ATOM 4630 C C . PRO B 1 133 ? 12.75 14.312 22.859 1 82.06 133 PRO B C 1
ATOM 4632 O O . PRO B 1 133 ? 13.055 13.156 23.172 1 82.06 133 PRO B O 1
ATOM 4635 N N . LEU B 1 134 ? 12.789 14.797 21.656 1 85.5 134 LEU B N 1
ATOM 4636 C CA . LEU B 1 134 ? 13.344 13.992 20.578 1 85.5 134 LEU B CA 1
ATOM 4637 C C . LEU B 1 134 ? 14.852 14.195 20.453 1 85.5 134 LEU B C 1
ATOM 4639 O O . LEU B 1 134 ? 15.328 14.859 19.531 1 85.5 134 LEU B O 1
ATOM 4643 N N . ASP B 1 135 ? 15.57 13.672 21.391 1 92.62 135 ASP B N 1
ATOM 4644 C CA . ASP B 1 135 ? 17.031 13.727 21.359 1 92.62 135 ASP B CA 1
ATOM 4645 C C . ASP B 1 135 ? 17.625 12.328 21.359 1 92.62 135 ASP B C 1
ATOM 4647 O O . ASP B 1 135 ? 16.906 11.336 21.438 1 92.62 135 ASP B O 1
ATOM 4651 N N . ALA B 1 136 ? 18.922 12.289 21.25 1 95.62 136 ALA B N 1
ATOM 4652 C CA . ALA B 1 136 ? 19.625 11.016 21.078 1 95.62 136 ALA B CA 1
ATOM 4653 C C . ALA B 1 136 ? 19.375 10.094 22.281 1 95.62 136 ALA B C 1
ATOM 4655 O O . ALA B 1 136 ? 19.094 8.906 22.094 1 95.62 136 ALA B O 1
ATOM 4656 N N . THR B 1 137 ? 19.422 10.625 23.453 1 95.38 137 THR B N 1
ATOM 4657 C CA . THR B 1 137 ? 19.266 9.828 24.672 1 95.38 137 THR B CA 1
ATOM 4658 C C . THR B 1 137 ? 17.875 9.211 24.734 1 95.38 137 THR B C 1
ATOM 4660 O O . THR B 1 137 ? 17.719 8.008 24.969 1 95.38 137 THR B O 1
ATOM 4663 N N . ALA B 1 138 ? 16.891 10.016 24.547 1 94.81 138 ALA B N 1
ATOM 4664 C CA . ALA B 1 138 ? 15.5 9.547 24.609 1 94.81 138 ALA B CA 1
ATOM 4665 C C . ALA B 1 138 ? 15.227 8.523 23.5 1 94.81 138 ALA B C 1
ATOM 4667 O O . ALA B 1 138 ? 14.539 7.527 23.734 1 94.81 138 ALA B O 1
ATOM 4668 N N . LEU B 1 139 ? 15.742 8.797 22.328 1 96 139 LEU B N 1
ATOM 4669 C CA . LEU B 1 139 ? 15.555 7.879 21.203 1 96 139 LEU B CA 1
ATOM 4670 C C . LEU B 1 139 ? 16.156 6.512 21.516 1 96 139 LEU B C 1
ATOM 4672 O O . LEU B 1 139 ? 15.516 5.48 21.266 1 96 139 LEU B O 1
ATOM 4676 N N . LEU B 1 140 ? 17.328 6.52 22.047 1 97.31 140 LEU B N 1
ATOM 4677 C CA . LEU B 1 140 ? 18.016 5.27 22.375 1 97.31 140 LEU B CA 1
ATOM 4678 C C . LEU B 1 140 ? 17.25 4.5 23.453 1 97.31 140 LEU B C 1
ATOM 4680 O O . LEU B 1 140 ? 17.062 3.287 23.344 1 97.31 140 LEU B O 1
ATOM 4684 N N . GLU B 1 141 ? 16.812 5.191 24.422 1 96.69 141 GLU B N 1
ATOM 4685 C CA . GLU B 1 141 ? 16.109 4.551 25.516 1 96.69 141 GLU B CA 1
ATOM 4686 C C . GLU B 1 141 ? 14.789 3.939 25.047 1 96.69 141 GLU B C 1
ATOM 4688 O O . GLU B 1 141 ? 14.469 2.801 25.375 1 96.69 141 GLU B O 1
ATOM 4693 N N . ARG B 1 142 ? 14.055 4.656 24.297 1 96.38 142 ARG B N 1
ATOM 4694 C CA . ARG B 1 142 ? 12.773 4.172 23.812 1 96.38 142 ARG B CA 1
ATOM 4695 C C . ARG B 1 142 ? 12.953 3.016 22.828 1 96.38 142 ARG B C 1
ATOM 4697 O O . ARG B 1 142 ? 12.148 2.086 22.797 1 96.38 142 ARG B O 1
ATOM 4704 N N . ALA B 1 143 ? 14.008 3.127 22.016 1 97.88 143 ALA B N 1
ATOM 4705 C CA . ALA B 1 143 ? 14.297 2.021 21.109 1 97.88 143 ALA B CA 1
ATOM 4706 C C . ALA B 1 143 ? 14.562 0.731 21.875 1 97.88 143 ALA B C 1
ATOM 4708 O O . ALA B 1 143 ? 14.094 -0.34 21.484 1 97.88 143 ALA B O 1
ATOM 4709 N N . ARG B 1 144 ? 15.305 0.858 22.938 1 97.88 144 ARG B N 1
ATOM 4710 C CA . ARG B 1 144 ? 15.594 -0.306 23.766 1 97.88 144 ARG B CA 1
ATOM 4711 C C . ARG B 1 144 ? 14.32 -0.877 24.375 1 97.88 144 ARG B C 1
ATOM 4713 O O . ARG B 1 144 ? 14.164 -2.098 24.469 1 97.88 144 ARG B O 1
ATOM 4720 N N . GLN B 1 145 ? 13.445 0.005 24.734 1 96.94 145 GLN B N 1
ATOM 4721 C CA . GLN B 1 145 ? 12.18 -0.419 25.312 1 96.94 145 GLN B CA 1
ATOM 4722 C C . GLN B 1 145 ? 11.297 -1.109 24.281 1 96.94 145 GLN B C 1
ATOM 4724 O O . GLN B 1 145 ? 10.539 -2.023 24.625 1 96.94 145 GLN B O 1
ATOM 4729 N N . ALA B 1 146 ? 11.367 -0.698 23.094 1 97.81 146 ALA B N 1
ATOM 4730 C CA . ALA B 1 146 ? 10.484 -1.2 22.047 1 97.81 146 ALA B CA 1
ATOM 4731 C C . ALA B 1 146 ? 10.922 -2.586 21.578 1 97.81 146 ALA B C 1
ATOM 4733 O O . ALA B 1 146 ? 10.094 -3.391 21.141 1 97.81 146 ALA B O 1
ATOM 4734 N N . LYS B 1 147 ? 12.188 -2.904 21.656 1 98.31 147 LYS B N 1
ATOM 4735 C CA . LYS B 1 147 ? 12.742 -4.113 21.062 1 98.31 147 LYS B CA 1
ATOM 4736 C C . LYS B 1 147 ? 12.469 -5.336 21.953 1 98.31 147 LYS B C 1
ATOM 4738 O O . LYS B 1 147 ? 12.781 -5.332 23.141 1 98.31 147 LYS B O 1
ATOM 4743 N N . VAL B 1 148 ? 11.836 -6.301 21.328 1 98.44 148 VAL B N 1
ATOM 4744 C CA . VAL B 1 148 ? 11.695 -7.633 21.906 1 98.44 148 VAL B CA 1
ATOM 4745 C C . VAL B 1 148 ? 12.43 -8.656 21.031 1 98.44 148 VAL B C 1
ATOM 4747 O O . VAL B 1 148 ? 12.023 -8.922 19.906 1 98.44 148 VAL B O 1
ATOM 4750 N N . ARG B 1 149 ? 13.445 -9.219 21.562 1 98.38 149 ARG B N 1
ATOM 4751 C CA . ARG B 1 149 ? 14.211 -10.18 20.781 1 98.38 149 ARG B CA 1
ATOM 4752 C C . ARG B 1 149 ? 13.43 -11.477 20.594 1 98.38 149 ARG B C 1
ATOM 4754 O O . ARG B 1 149 ? 13.062 -12.133 21.578 1 98.38 149 ARG B O 1
ATOM 4761 N N . VAL B 1 150 ? 13.164 -11.844 19.375 1 98.62 150 VAL B N 1
ATOM 4762 C CA . VAL B 1 150 ? 12.391 -13.055 19.109 1 98.62 150 VAL B CA 1
ATOM 4763 C C . VAL B 1 150 ? 13.305 -14.141 18.562 1 98.62 150 VAL B C 1
ATOM 4765 O O . VAL B 1 150 ? 13.016 -15.328 18.688 1 98.62 150 VAL B O 1
ATOM 4768 N N . LEU B 1 151 ? 14.375 -13.781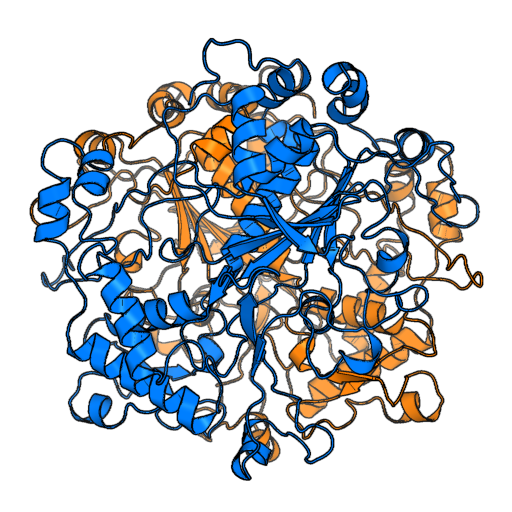 17.859 1 98.5 151 LEU B N 1
ATOM 4769 C CA . LEU B 1 151 ? 15.453 -14.672 17.438 1 98.5 151 LEU B CA 1
ATOM 4770 C C . LEU B 1 151 ? 16.812 -14.102 17.844 1 98.5 151 LEU B C 1
ATOM 4772 O O . LEU B 1 151 ? 17.016 -12.883 17.797 1 98.5 151 LEU B O 1
ATOM 4776 N N . ASP B 1 152 ? 17.781 -14.914 18.125 1 97.69 152 ASP B N 1
ATOM 4777 C CA . ASP B 1 152 ? 19.125 -14.477 18.5 1 97.69 152 ASP B CA 1
ATOM 4778 C C . ASP B 1 152 ? 20.016 -14.375 17.266 1 97.69 152 ASP B C 1
ATOM 4780 O O . ASP B 1 152 ? 21.234 -14.242 17.406 1 97.69 152 ASP B O 1
ATOM 4784 N N . HIS B 1 153 ? 19.484 -14.516 16.188 1 97.88 153 HIS B N 1
ATOM 4785 C CA . HIS B 1 153 ? 20.156 -14.383 14.906 1 97.88 153 HIS B CA 1
ATOM 4786 C C . HIS B 1 153 ? 19.281 -13.648 13.898 1 97.88 153 HIS B C 1
ATOM 4788 O O . HIS B 1 153 ? 18.094 -13.461 14.133 1 97.88 153 HIS B O 1
ATOM 4794 N N . ARG B 1 154 ? 19.891 -13.219 12.859 1 98.19 154 ARG B N 1
ATOM 4795 C CA . ARG B 1 154 ? 19.156 -12.602 11.758 1 98.19 154 ARG B CA 1
ATOM 4796 C C . ARG B 1 154 ? 18.188 -13.602 11.117 1 98.19 154 ARG B C 1
ATOM 4798 O O . ARG B 1 154 ? 18.562 -14.734 10.82 1 98.19 154 ARG B O 1
ATOM 4805 N N . LEU B 1 155 ? 16.875 -13.156 11 1 98.75 155 LEU B N 1
ATOM 4806 C CA . LEU B 1 155 ? 15.93 -13.969 10.242 1 98.75 155 LEU B CA 1
ATOM 4807 C C . LEU B 1 155 ? 16.391 -14.141 8.797 1 98.75 155 LEU B C 1
ATOM 4809 O O . LEU B 1 155 ? 16.469 -13.172 8.039 1 98.75 155 LEU B O 1
ATOM 4813 N N . ASP B 1 156 ? 16.703 -15.273 8.445 1 98.31 156 ASP B N 1
ATOM 4814 C CA . ASP B 1 156 ? 17.062 -15.656 7.082 1 98.31 156 ASP B CA 1
ATOM 4815 C C . ASP B 1 156 ? 16.922 -17.172 6.887 1 98.31 156 ASP B C 1
ATOM 4817 O O . ASP B 1 156 ? 16.688 -17.906 7.844 1 98.31 156 ASP B O 1
ATOM 4821 N N . VAL B 1 157 ? 16.969 -17.594 5.66 1 98.06 157 VAL B N 1
ATOM 4822 C CA . VAL B 1 157 ? 16.984 -19.016 5.359 1 98.06 157 VAL B CA 1
ATOM 4823 C C . VAL B 1 157 ? 18.422 -19.547 5.477 1 98.06 157 VAL B C 1
ATOM 4825 O O . VAL B 1 157 ? 19.375 -18.781 5.5 1 98.06 157 VAL B O 1
ATOM 4828 N N . ALA B 1 158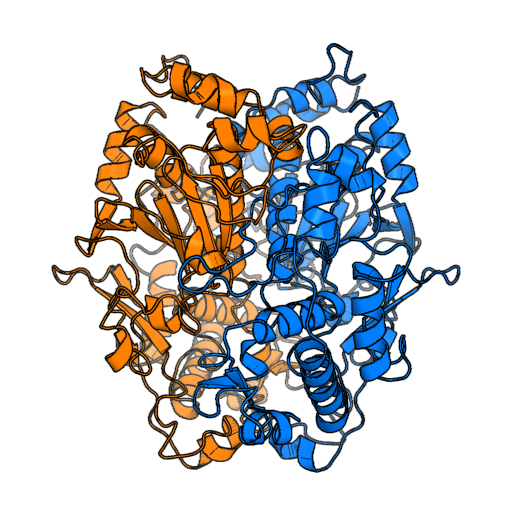 ? 18.562 -20.859 5.57 1 96.5 158 ALA B N 1
ATOM 4829 C CA . ALA B 1 158 ? 19.875 -21.484 5.691 1 96.5 158 ALA B CA 1
ATOM 4830 C C . ALA B 1 158 ? 20.688 -21.297 4.418 1 96.5 158 ALA B C 1
ATOM 4832 O O . ALA B 1 158 ? 20.141 -21 3.355 1 96.5 158 ALA B O 1
ATOM 4833 N N . ASP B 1 159 ? 22.016 -21.469 4.602 1 93.12 159 ASP B N 1
ATOM 4834 C CA . ASP B 1 159 ? 22.922 -21.359 3.467 1 93.12 159 ASP B CA 1
ATOM 4835 C C . ASP B 1 159 ? 22.516 -22.297 2.332 1 93.12 159 ASP B C 1
ATOM 4837 O O . ASP B 1 159 ? 22.156 -23.438 2.572 1 93.12 159 ASP B O 1
ATOM 4841 N N . GLY B 1 160 ? 22.5 -21.734 1.211 1 92.44 160 GLY B N 1
ATOM 4842 C CA . GLY B 1 160 ? 22.172 -22.531 0.043 1 92.44 160 GLY B CA 1
ATOM 4843 C C . GLY B 1 160 ? 20.688 -22.562 -0.28 1 92.44 160 GLY B C 1
ATOM 4844 O O . GLY B 1 160 ? 20.297 -23.078 -1.327 1 92.44 160 GLY B O 1
ATOM 4845 N N . LEU B 1 161 ? 19.875 -21.953 0.539 1 95.5 161 LEU B N 1
ATOM 4846 C CA . LEU B 1 161 ? 18.422 -22.047 0.34 1 95.5 161 LEU B CA 1
ATOM 4847 C C . LEU B 1 161 ? 17.844 -20.688 -0.053 1 95.5 161 LEU B C 1
ATOM 4849 O O . LEU B 1 161 ? 16.656 -20.438 0.144 1 95.5 161 LEU B O 1
ATOM 4853 N N . ARG B 1 162 ? 18.641 -19.812 -0.617 1 95.62 162 ARG B N 1
ATOM 4854 C CA . ARG B 1 162 ? 18.188 -18.453 -0.913 1 95.62 162 ARG B CA 1
ATOM 4855 C C . ARG B 1 162 ? 17.5 -18.391 -2.273 1 95.62 162 ARG B C 1
ATOM 4857 O O . ARG B 1 162 ? 16.922 -17.359 -2.641 1 95.62 162 ARG B O 1
ATOM 4864 N N . ASP B 1 163 ? 17.516 -19.469 -2.975 1 94.56 163 ASP B N 1
ATOM 4865 C CA . ASP B 1 163 ? 16.844 -19.484 -4.266 1 94.56 163 ASP B CA 1
ATOM 4866 C C . ASP B 1 163 ? 15.328 -19.484 -4.09 1 94.56 163 ASP B C 1
ATOM 4868 O O . ASP B 1 163 ? 14.828 -19.688 -2.98 1 94.56 163 ASP B O 1
ATOM 4872 N N . PHE B 1 164 ? 14.633 -19.328 -5.141 1 93.81 164 PHE B N 1
ATOM 4873 C CA . PHE B 1 164 ? 13.172 -19.422 -5.117 1 93.81 164 PHE B CA 1
ATOM 4874 C C . PHE B 1 164 ? 12.719 -20.766 -4.562 1 93.81 164 PHE B C 1
ATOM 4876 O O . PHE B 1 164 ? 13.312 -21.797 -4.867 1 93.81 164 PHE B O 1
ATOM 4883 N N . PRO B 1 165 ? 11.812 -20.703 -3.633 1 94.62 165 PRO B N 1
ATOM 4884 C CA . PRO B 1 165 ? 10.805 -19.672 -3.389 1 94.62 165 PRO B CA 1
ATOM 4885 C C . PRO B 1 165 ? 11.18 -18.75 -2.236 1 94.62 165 PRO B C 1
ATOM 4887 O O . PRO B 1 165 ? 10.398 -17.875 -1.859 1 94.62 165 PRO B O 1
ATOM 4890 N N . ALA B 1 166 ? 12.344 -18.844 -1.683 1 96.56 166 ALA B N 1
ATOM 4891 C CA . ALA B 1 166 ? 12.711 -18.016 -0.535 1 96.56 166 ALA B CA 1
ATOM 4892 C C . ALA B 1 166 ? 12.883 -16.547 -0.943 1 96.56 166 ALA B C 1
ATOM 4894 O O . ALA B 1 166 ? 12.188 -15.672 -0.427 1 96.56 166 ALA B O 1
ATOM 4895 N N . TYR B 1 167 ? 13.758 -16.312 -1.875 1 95.62 167 TYR B N 1
ATOM 4896 C CA . TYR B 1 167 ? 13.977 -14.984 -2.422 1 95.62 167 TYR B CA 1
ATOM 4897 C C . TYR B 1 167 ? 13.602 -14.93 -3.898 1 95.62 167 TYR B C 1
ATOM 4899 O O . TYR B 1 167 ? 13.609 -15.961 -4.582 1 95.62 167 TYR B O 1
ATOM 4907 N N . LEU B 1 168 ? 13.297 -13.703 -4.312 1 90.44 168 LEU B N 1
ATOM 4908 C CA . LEU B 1 168 ? 12.969 -13.492 -5.715 1 90.44 168 LEU B CA 1
ATOM 4909 C C . LEU B 1 168 ? 14.203 -13.086 -6.512 1 90.44 168 LEU B C 1
ATOM 4911 O O . LEU B 1 168 ? 14.75 -12 -6.301 1 90.44 168 LEU B O 1
ATOM 4915 N N . ASP B 1 169 ? 14.664 -13.945 -7.301 1 85.56 169 ASP B N 1
ATOM 4916 C CA . ASP B 1 169 ? 15.672 -13.734 -8.336 1 85.56 169 ASP B CA 1
ATOM 4917 C C . ASP B 1 169 ? 16.906 -13.039 -7.762 1 85.56 169 ASP B C 1
ATOM 4919 O O . ASP B 1 169 ? 17.5 -13.516 -6.801 1 85.56 169 ASP B O 1
ATOM 4923 N N . SER B 1 170 ? 17.172 -11.789 -8.266 1 87.75 170 SER B N 1
ATOM 4924 C CA . SER B 1 170 ? 18.438 -11.125 -7.969 1 87.75 170 SER B CA 1
ATOM 4925 C C . SER B 1 170 ? 18.453 -10.586 -6.543 1 87.75 170 SER B C 1
ATOM 4927 O O . SER B 1 170 ? 19.516 -10.297 -5.996 1 87.75 170 SER B O 1
ATOM 4929 N N . ASN B 1 171 ? 17.312 -10.516 -5.918 1 93 171 ASN B N 1
ATOM 4930 C CA . ASN B 1 171 ? 17.25 -10.023 -4.547 1 93 171 ASN B CA 1
ATOM 4931 C C . ASN B 1 171 ? 18.062 -10.906 -3.6 1 93 171 ASN B C 1
ATOM 4933 O O . ASN B 1 171 ? 18.578 -10.43 -2.584 1 93 171 ASN B O 1
ATOM 4937 N N . ARG B 1 172 ? 18.219 -12.172 -3.939 1 93.69 172 ARG B N 1
ATOM 4938 C CA . ARG B 1 172 ? 18.875 -13.133 -3.059 1 93.69 172 ARG B CA 1
ATOM 4939 C C . ARG B 1 172 ? 20.344 -12.766 -2.855 1 93.69 172 ARG B C 1
ATOM 4941 O O . ARG B 1 172 ? 20.969 -13.219 -1.896 1 93.69 172 ARG B O 1
ATOM 4948 N N . PHE B 1 173 ? 20.891 -11.891 -3.703 1 94.25 173 PHE B N 1
ATOM 4949 C CA . PHE B 1 173 ? 22.312 -11.602 -3.643 1 94.25 173 PHE B CA 1
ATOM 4950 C C . PHE B 1 173 ? 22.578 -10.344 -2.826 1 94.25 173 PHE B C 1
ATOM 4952 O O . PHE B 1 173 ? 23.672 -10.18 -2.266 1 94.25 173 PHE B O 1
ATOM 4959 N N . LEU B 1 174 ? 21.609 -9.43 -2.809 1 96.81 174 LEU B N 1
ATOM 4960 C CA . LEU B 1 174 ? 21.875 -8.148 -2.172 1 96.81 174 LEU B CA 1
ATOM 4961 C C . LEU B 1 174 ? 20.953 -7.914 -0.991 1 96.81 174 LEU B C 1
ATOM 4963 O O . LEU B 1 174 ? 21.125 -6.969 -0.225 1 96.81 174 LEU B O 1
ATOM 4967 N N . SER B 1 175 ? 19.922 -8.766 -0.819 1 97.75 175 SER B N 1
ATOM 4968 C CA . SER B 1 175 ? 18.969 -8.625 0.274 1 97.75 175 SER B CA 1
ATOM 4969 C C . SER B 1 175 ? 19.5 -9.258 1.557 1 97.75 175 SER B C 1
ATOM 4971 O O . SER B 1 175 ? 20.109 -10.328 1.521 1 97.75 175 SER B O 1
ATOM 4973 N N . ASN B 1 176 ? 19.281 -8.539 2.693 1 98.56 176 ASN B N 1
ATOM 4974 C CA . ASN B 1 176 ? 19.453 -9.109 4.023 1 98.56 176 ASN B CA 1
ATOM 4975 C C . ASN B 1 176 ? 20.891 -9.555 4.254 1 98.56 176 ASN B C 1
ATOM 4977 O O . ASN B 1 176 ? 21.141 -10.617 4.84 1 98.56 176 ASN B O 1
ATOM 4981 N N . LEU B 1 177 ? 21.844 -8.766 3.809 1 97.94 177 LEU B N 1
ATOM 4982 C CA . LEU B 1 177 ? 23.266 -9.039 3.955 1 97.94 177 LEU B CA 1
ATOM 4983 C C . LEU B 1 177 ? 23.766 -8.609 5.332 1 97.94 177 LEU B C 1
ATOM 4985 O O . LEU B 1 177 ? 23.141 -7.77 5.988 1 97.94 177 LEU B O 1
ATOM 4989 N N . PRO B 1 178 ? 24.906 -9.219 5.758 1 98.06 178 PRO B N 1
ATOM 4990 C CA . PRO B 1 178 ? 25.531 -8.68 6.961 1 98.06 178 PRO B CA 1
ATOM 4991 C C . PRO B 1 178 ? 25.766 -7.172 6.879 1 98.06 178 PRO B C 1
ATOM 4993 O O . PRO B 1 178 ? 26.141 -6.66 5.82 1 98.06 178 PRO B O 1
ATOM 4996 N N . GLY B 1 179 ? 25.484 -6.465 7.895 1 98.62 179 GLY B N 1
ATOM 4997 C CA . GLY B 1 179 ? 25.656 -5.023 7.941 1 98.62 179 GLY B CA 1
ATOM 4998 C C . GLY B 1 179 ? 24.375 -4.25 7.66 1 98.62 179 GLY B C 1
ATOM 4999 O O . GLY B 1 179 ? 24.312 -3.043 7.898 1 98.62 179 GLY B O 1
ATOM 5000 N N . THR B 1 180 ? 23.391 -4.926 7.164 1 98.88 180 THR B N 1
ATOM 5001 C CA . THR B 1 180 ? 22.141 -4.25 6.828 1 98.88 180 THR B CA 1
ATOM 5002 C C . THR B 1 180 ? 21.125 -4.402 7.953 1 98.88 180 THR B C 1
ATOM 5004 O O . THR B 1 180 ? 21.266 -5.277 8.812 1 98.88 180 THR B O 1
ATOM 5007 N N . THR B 1 181 ? 20.156 -3.547 8.031 1 98.94 181 THR B N 1
ATOM 5008 C CA . THR B 1 181 ? 19 -3.594 8.914 1 98.94 181 THR B CA 1
ATOM 5009 C C . THR B 1 181 ? 17.703 -3.607 8.102 1 98.94 181 THR B C 1
ATOM 5011 O O . THR B 1 181 ? 17.531 -2.805 7.176 1 98.94 181 THR B O 1
ATOM 5014 N N . LEU B 1 182 ? 16.875 -4.566 8.438 1 98.94 182 LEU B N 1
ATOM 5015 C CA . LEU B 1 182 ? 15.609 -4.676 7.727 1 98.94 182 LEU B CA 1
ATOM 5016 C C . LEU B 1 182 ? 14.438 -4.309 8.633 1 98.94 182 LEU B C 1
ATOM 5018 O O . LEU B 1 182 ? 14.43 -4.676 9.812 1 98.94 182 LEU B O 1
ATOM 5022 N N . LEU B 1 183 ? 13.516 -3.535 8.148 1 98.94 183 LEU B N 1
ATOM 5023 C CA . LEU B 1 183 ? 12.195 -3.334 8.742 1 98.94 183 LEU B CA 1
ATOM 5024 C C . LEU B 1 183 ? 11.133 -4.102 7.973 1 98.94 183 LEU B C 1
ATOM 5026 O O . LEU B 1 183 ? 10.852 -3.795 6.812 1 98.94 183 LEU B O 1
ATOM 5030 N N . PHE B 1 184 ? 10.617 -5.164 8.609 1 98.81 184 PHE B N 1
ATOM 5031 C CA . PHE B 1 184 ? 9.703 -6.133 8.016 1 98.81 184 PHE B CA 1
ATOM 5032 C C . PHE B 1 184 ? 8.305 -5.992 8.602 1 98.81 184 PHE B C 1
ATOM 5034 O O . PHE B 1 184 ? 8.062 -6.367 9.742 1 98.81 184 PHE B O 1
ATOM 5041 N N . PRO B 1 185 ? 7.277 -5.449 7.77 1 98.56 185 PRO B N 1
ATOM 5042 C CA . PRO B 1 185 ? 5.93 -5.238 8.305 1 98.56 185 PRO B CA 1
ATOM 5043 C C . PRO B 1 185 ? 5.074 -6.504 8.266 1 98.56 185 PRO B C 1
ATOM 5045 O O . PRO B 1 185 ? 5.141 -7.27 7.301 1 98.56 185 PRO B O 1
ATOM 5048 N N . VAL B 1 186 ? 4.367 -6.695 9.281 1 98.12 186 VAL B N 1
ATOM 5049 C CA . VAL B 1 186 ? 3.348 -7.727 9.438 1 98.12 186 VAL B CA 1
ATOM 5050 C C . VAL B 1 186 ? 2.045 -7.094 9.922 1 98.12 186 VAL B C 1
ATOM 5052 O O . VAL B 1 186 ? 2.041 -6.332 10.898 1 98.12 186 VAL B O 1
ATOM 5055 N N . VAL B 1 187 ? 0.908 -7.418 9.266 1 97.75 187 VAL B N 1
ATOM 5056 C CA . VAL B 1 187 ? -0.323 -6.676 9.516 1 97.75 187 VAL B CA 1
ATOM 5057 C C . VAL B 1 187 ? -1.366 -7.598 10.141 1 97.75 187 VAL B C 1
ATOM 5059 O O . VAL B 1 187 ? -1.789 -8.578 9.523 1 97.75 187 VAL B O 1
ATOM 5062 N N . ASP B 1 188 ? -1.777 -7.312 11.32 1 97.19 188 ASP B N 1
ATOM 5063 C CA . ASP B 1 188 ? -2.928 -7.977 11.922 1 97.19 188 ASP B CA 1
ATOM 5064 C C . ASP B 1 188 ? -4.238 -7.406 11.383 1 97.19 188 ASP B C 1
ATOM 5066 O O . ASP B 1 188 ? -4.652 -6.312 11.773 1 97.19 188 ASP B O 1
ATOM 5070 N N . LEU B 1 189 ? -4.914 -8.18 10.617 1 96.69 189 LEU B N 1
ATOM 5071 C CA . LEU B 1 189 ? -6.133 -7.711 9.961 1 96.69 189 LEU B CA 1
ATOM 5072 C C . LEU B 1 189 ? -7.363 -8.07 10.789 1 96.69 189 LEU B C 1
ATOM 5074 O O . LEU B 1 189 ? -8.445 -7.527 10.555 1 96.69 189 LEU B O 1
ATOM 5078 N N . SER B 1 190 ? -7.258 -8.938 11.688 1 97 190 SER B N 1
ATOM 5079 C CA . SER B 1 190 ? -8.414 -9.617 12.266 1 97 190 SER B CA 1
ATOM 5080 C C . SER B 1 190 ? -9.289 -8.656 13.055 1 97 190 SER B C 1
ATOM 5082 O O . SER B 1 190 ? -10.516 -8.664 12.922 1 97 190 SER B O 1
ATOM 5084 N N . HIS B 1 191 ? -8.641 -7.793 13.836 1 96.69 191 HIS B N 1
ATOM 5085 C CA . HIS B 1 191 ? -9.414 -6.852 14.641 1 96.69 191 HIS B CA 1
ATOM 5086 C C . HIS B 1 191 ? -10.133 -5.836 13.75 1 96.69 191 HIS B C 1
ATOM 5088 O O . HIS B 1 191 ? -11.328 -5.59 13.93 1 96.69 191 HIS B O 1
ATOM 5094 N N . GLN B 1 192 ? -9.336 -5.301 12.852 1 96.06 192 GLN B N 1
ATOM 5095 C CA . GLN B 1 192 ? -9.906 -4.301 11.953 1 96.06 192 GLN B CA 1
ATOM 5096 C C . GLN B 1 192 ? -10.945 -4.922 11.023 1 96.06 192 GLN B C 1
ATOM 5098 O O . GLN B 1 192 ? -11.922 -4.27 10.648 1 96.06 192 GLN B O 1
ATOM 5103 N N . TYR B 1 193 ? -10.781 -6.188 10.641 1 97.12 193 TYR B N 1
ATOM 5104 C CA . TYR B 1 193 ? -11.773 -6.867 9.812 1 97.12 193 TYR B CA 1
ATOM 5105 C C . TYR B 1 193 ? -13.133 -6.875 10.492 1 97.12 193 TYR B C 1
ATOM 5107 O O . TYR B 1 193 ? -14.141 -6.523 9.875 1 97.12 193 TYR B O 1
ATOM 5115 N N . ILE B 1 194 ? -13.156 -7.211 11.758 1 97.75 194 ILE B N 1
ATOM 5116 C CA . ILE B 1 194 ? -14.391 -7.234 12.531 1 97.75 194 ILE B CA 1
ATOM 5117 C C . ILE B 1 194 ? -14.945 -5.82 12.664 1 97.75 194 ILE B C 1
ATOM 5119 O O . ILE B 1 194 ? -16.125 -5.582 12.422 1 97.75 194 ILE B O 1
ATOM 5123 N N . ASN B 1 195 ? -14.039 -4.918 12.984 1 96.38 195 ASN B N 1
ATOM 5124 C CA . ASN B 1 195 ? -14.438 -3.525 13.141 1 96.38 195 ASN B CA 1
ATOM 5125 C C . ASN B 1 195 ? -15.023 -2.957 11.852 1 96.38 195 ASN B C 1
ATOM 5127 O O . ASN B 1 195 ? -16.031 -2.246 11.883 1 96.38 195 ASN B O 1
ATOM 5131 N N . ALA B 1 196 ? -14.422 -3.275 10.758 1 95.06 196 ALA B N 1
ATOM 5132 C CA . ALA B 1 196 ? -14.859 -2.771 9.461 1 95.06 196 ALA B CA 1
ATOM 5133 C C . ALA B 1 196 ? -16.219 -3.346 9.094 1 95.06 196 ALA B C 1
ATOM 5135 O O . ALA B 1 196 ? -17.047 -2.666 8.461 1 95.06 196 ALA B O 1
ATOM 5136 N N . LEU B 1 197 ? -16.438 -4.617 9.43 1 95.5 197 LEU B N 1
ATOM 5137 C CA . LEU B 1 197 ? -17.75 -5.199 9.211 1 95.5 197 LEU B CA 1
ATOM 5138 C C . LEU B 1 197 ? -18.828 -4.422 9.961 1 95.5 197 LEU B C 1
ATOM 5140 O O . LEU B 1 197 ? -19.891 -4.125 9.414 1 95.5 197 LEU B O 1
ATOM 5144 N N . MET B 1 198 ? -18.531 -4.121 11.203 1 94.06 198 MET B N 1
ATOM 5145 C CA . MET B 1 198 ? -19.484 -3.352 12 1 94.06 198 MET B CA 1
ATOM 5146 C C . MET B 1 198 ? -19.719 -1.978 11.383 1 94.06 198 MET B C 1
ATOM 5148 O O . MET B 1 198 ? -20.859 -1.51 11.312 1 94.06 198 MET B O 1
ATOM 5152 N N . TYR B 1 199 ? -18.625 -1.426 10.938 1 91.75 199 TYR B N 1
ATOM 5153 C CA . TYR B 1 199 ? -18.734 -0.121 10.289 1 91.75 199 TYR B CA 1
ATOM 5154 C C . TYR B 1 199 ? -19.609 -0.193 9.055 1 91.75 199 TYR B C 1
ATOM 5156 O O . TYR B 1 199 ? -20.484 0.659 8.852 1 91.75 199 TYR B O 1
ATOM 5164 N N . LEU B 1 200 ? -19.484 -1.215 8.258 1 92.81 200 LEU B N 1
ATOM 5165 C CA . LEU B 1 200 ? -20.266 -1.421 7.043 1 92.81 200 LEU B CA 1
ATOM 5166 C C . LEU B 1 200 ? -21.734 -1.652 7.379 1 92.81 200 LEU B C 1
ATOM 5168 O O . LEU B 1 200 ? -22.609 -1.221 6.637 1 92.81 200 LEU B O 1
ATOM 5172 N N . LEU B 1 201 ? -21.953 -2.223 8.492 1 94.69 201 LEU B N 1
ATOM 5173 C CA . LEU B 1 201 ? -23.312 -2.588 8.891 1 94.69 201 LEU B CA 1
ATOM 5174 C C . LEU B 1 201 ? -24.031 -1.405 9.539 1 94.69 201 LEU B C 1
ATOM 5176 O O . LEU B 1 201 ? -25.219 -1.482 9.836 1 94.69 201 LEU B O 1
ATOM 5180 N N . THR B 1 202 ? -23.297 -0.302 9.758 1 91.75 202 THR B N 1
ATOM 5181 C CA . THR B 1 202 ? -23.906 0.89 10.336 1 91.75 202 THR B CA 1
ATOM 5182 C C . THR B 1 202 ? -24.516 1.771 9.25 1 91.75 202 THR B C 1
ATOM 5184 O O . THR B 1 202 ? -25.125 2.801 9.547 1 91.75 202 THR B O 1
ATOM 5187 N N . GLN B 1 203 ? -24.5 1.357 8.039 1 89.94 203 GLN B N 1
ATOM 5188 C CA . GLN B 1 203 ? -25.109 2.107 6.945 1 89.94 203 GLN B CA 1
ATOM 5189 C C . GLN B 1 203 ? -26.609 2.264 7.16 1 89.94 203 GLN B C 1
ATOM 5191 O O . GLN B 1 203 ? -27.219 1.503 7.918 1 89.94 203 GLN B O 1
ATOM 5196 N N . PRO B 1 204 ? -27.172 3.223 6.469 1 87.75 204 PRO B N 1
ATOM 5197 C CA . PRO B 1 204 ? -28.609 3.398 6.613 1 87.75 204 PRO B CA 1
ATOM 5198 C C . PRO B 1 204 ? -29.406 2.16 6.195 1 87.75 204 PRO B C 1
ATOM 5200 O O . PRO B 1 204 ? -28.922 1.361 5.387 1 87.75 204 PRO B O 1
ATOM 5203 N N . ASP B 1 205 ? -30.609 1.992 6.691 1 84.94 205 ASP B N 1
ATOM 5204 C CA . ASP B 1 205 ? -31.453 0.807 6.566 1 84.94 205 ASP B CA 1
ATOM 5205 C C . ASP B 1 205 ? -31.688 0.448 5.098 1 84.94 205 ASP B C 1
ATOM 5207 O O . ASP B 1 205 ? -31.656 -0.728 4.73 1 84.94 205 ASP B O 1
ATOM 5211 N N . ASP B 1 206 ? -31.812 1.335 4.305 1 88.75 206 ASP B N 1
ATOM 5212 C CA . ASP B 1 206 ? -32.219 1.046 2.932 1 88.75 206 ASP B CA 1
ATOM 5213 C C . ASP B 1 206 ? -31 0.685 2.068 1 88.75 206 ASP B C 1
ATOM 5215 O O . ASP B 1 206 ? -31.156 0.13 0.979 1 88.75 206 ASP B O 1
ATOM 5219 N N . VAL B 1 207 ? -29.875 0.867 2.617 1 92.75 207 VAL B N 1
ATOM 5220 C CA . VAL B 1 207 ? -28.719 0.662 1.739 1 92.75 207 VAL B CA 1
ATOM 5221 C C . VAL B 1 207 ? -27.672 -0.205 2.443 1 92.75 207 VAL B C 1
ATOM 5223 O O . VAL B 1 207 ? -26.562 -0.375 1.945 1 92.75 207 VAL B O 1
ATOM 5226 N N . ARG B 1 208 ? -28.047 -0.822 3.588 1 95.06 208 ARG B N 1
ATOM 5227 C CA . ARG B 1 208 ? -27.156 -1.74 4.273 1 95.06 208 ARG B CA 1
ATOM 5228 C C . ARG B 1 208 ? -26.984 -3.037 3.488 1 95.06 208 ARG B C 1
ATOM 5230 O O . ARG B 1 208 ? -27.969 -3.732 3.215 1 95.06 208 ARG B O 1
ATOM 5237 N N . PRO B 1 209 ? -25.75 -3.443 3.145 1 95.88 209 PRO B N 1
ATOM 5238 C CA . PRO B 1 209 ? -25.578 -4.547 2.197 1 95.88 209 PRO B CA 1
ATOM 5239 C C . PRO B 1 209 ? -25.781 -5.914 2.846 1 95.88 209 PRO B C 1
ATOM 5241 O O . PRO B 1 209 ? -25.516 -6.078 4.039 1 95.88 209 PRO B O 1
ATOM 5244 N N . THR B 1 210 ? -26.266 -6.836 2.02 1 97 210 THR B N 1
ATOM 5245 C CA . THR B 1 210 ? -26.281 -8.258 2.363 1 97 210 THR B CA 1
ATOM 5246 C C . THR B 1 210 ? -24.953 -8.914 2.02 1 97 210 THR B C 1
ATOM 5248 O O . THR B 1 210 ? -24.562 -8.953 0.852 1 97 210 THR B O 1
ATOM 5251 N N . VAL B 1 211 ? -24.281 -9.484 2.988 1 97.25 211 VAL B N 1
ATOM 5252 C CA . VAL B 1 211 ? -23 -10.148 2.76 1 97.25 211 VAL B CA 1
ATOM 5253 C C . VAL B 1 211 ? -23.234 -11.547 2.182 1 97.25 211 VAL B C 1
ATOM 5255 O O . VAL B 1 211 ? -24.016 -12.328 2.73 1 97.25 211 VAL B O 1
ATOM 5258 N N . VAL B 1 212 ? -22.562 -11.781 1.07 1 95.25 212 VAL B N 1
ATOM 5259 C CA . VAL B 1 212 ? -22.734 -13.07 0.407 1 95.25 212 VAL B CA 1
ATOM 5260 C C . VAL B 1 212 ? -21.375 -13.758 0.258 1 95.25 212 VAL B C 1
ATOM 5262 O O . VAL B 1 212 ? -20.328 -13.102 0.321 1 95.25 212 VAL B O 1
ATOM 5265 N N . ASP B 1 213 ? -21.422 -15.078 0.123 1 95.06 213 ASP B N 1
ATOM 5266 C CA . ASP B 1 213 ? -20.203 -15.898 0.06 1 95.06 213 ASP B CA 1
ATOM 5267 C C . ASP B 1 213 ? -19.875 -16.281 -1.381 1 95.06 213 ASP B C 1
ATOM 5269 O O . ASP B 1 213 ? -20.406 -17.266 -1.902 1 95.06 213 ASP B O 1
ATOM 5273 N N . ASP B 1 214 ? -18.875 -15.648 -1.975 1 90.81 214 ASP B N 1
ATOM 5274 C CA . ASP B 1 214 ? -18.516 -15.836 -3.379 1 90.81 214 ASP B CA 1
ATOM 5275 C C . ASP B 1 214 ? -17.734 -17.125 -3.58 1 90.81 214 ASP B C 1
ATOM 5277 O O . ASP B 1 214 ? -17.375 -17.469 -4.707 1 90.81 214 ASP B O 1
ATOM 5281 N N . ARG B 1 215 ? -17.484 -17.875 -2.5 1 91.94 215 ARG B N 1
ATOM 5282 C CA . ARG B 1 215 ? -16.859 -19.203 -2.574 1 91.94 215 ARG B CA 1
ATOM 5283 C C . ARG B 1 215 ? -17.859 -20.297 -2.219 1 91.94 215 ARG B C 1
ATOM 5285 O O . ARG B 1 215 ? -17.484 -21.453 -2.053 1 91.94 215 ARG B O 1
ATOM 5292 N N . ASN B 1 216 ? -19 -19.938 -2.053 1 92.12 216 ASN B N 1
ATOM 5293 C CA . ASN B 1 216 ? -20.078 -20.844 -1.708 1 92.12 216 ASN B CA 1
ATOM 5294 C C . ASN B 1 216 ? -21.375 -20.469 -2.414 1 92.12 216 ASN B C 1
ATOM 5296 O O . ASN B 1 216 ? -22.422 -20.312 -1.77 1 92.12 216 ASN B O 1
ATOM 5300 N N . PHE B 1 217 ? -21.281 -20.203 -3.732 1 89.12 217 PHE B N 1
ATOM 5301 C CA . PHE B 1 217 ? -22.375 -19.969 -4.668 1 89.12 217 PHE B CA 1
ATOM 5302 C C . PHE B 1 217 ? -23.156 -18.719 -4.297 1 89.12 217 PHE B C 1
ATOM 5304 O O . PHE B 1 217 ? -24.375 -18.656 -4.457 1 89.12 217 PHE B O 1
ATOM 5311 N N . TYR B 1 218 ? -22.578 -17.766 -3.633 1 89.81 218 TYR B N 1
ATOM 5312 C CA . TYR B 1 218 ? -23.094 -16.438 -3.293 1 89.81 218 TYR B CA 1
ATOM 5313 C C . TYR B 1 218 ? -24.281 -16.547 -2.346 1 89.81 218 TYR B C 1
ATOM 5315 O O . TYR B 1 218 ? -25.156 -15.68 -2.35 1 89.81 218 TYR B O 1
ATOM 5323 N N . ARG B 1 219 ? -24.297 -17.562 -1.61 1 92.56 219 ARG B N 1
ATOM 5324 C CA . ARG B 1 219 ? -25.312 -17.672 -0.573 1 92.56 219 ARG B CA 1
ATOM 5325 C C . ARG B 1 219 ? -25.094 -16.625 0.516 1 92.56 219 ARG B C 1
ATOM 5327 O O . ARG B 1 219 ? -23.969 -16.156 0.728 1 92.56 219 ARG B O 1
ATOM 5334 N N . PRO B 1 220 ? -26.219 -16.219 1.161 1 96.12 220 PRO B N 1
ATOM 5335 C CA . PRO B 1 220 ? -26.047 -15.305 2.287 1 96.12 220 PRO B CA 1
ATOM 5336 C C . PRO B 1 220 ? -25.094 -15.844 3.346 1 96.12 220 PRO B C 1
ATOM 5338 O O . PRO B 1 220 ? -25.172 -17.016 3.723 1 96.12 220 PRO B O 1
ATOM 5341 N N . ALA B 1 221 ? -24.219 -15.102 3.758 1 97.56 221 ALA B N 1
ATOM 5342 C CA . ALA B 1 221 ? -23.172 -15.508 4.691 1 97.56 221 ALA B CA 1
ATOM 5343 C C . ALA B 1 221 ? -23.641 -15.367 6.137 1 97.56 221 ALA B C 1
ATOM 5345 O O . ALA B 1 221 ? -23.141 -14.523 6.883 1 97.56 221 ALA B O 1
ATOM 5346 N N . GLY B 1 222 ? -24.578 -16.156 6.539 1 97.44 222 GLY B N 1
ATOM 5347 C CA . GLY B 1 222 ? -25.062 -16.172 7.91 1 97.44 222 GLY B CA 1
ATOM 5348 C C . GLY B 1 222 ? -26.016 -15.047 8.227 1 97.44 222 GLY B C 1
ATOM 5349 O O . GLY B 1 222 ? -26.156 -14.648 9.383 1 97.44 222 GLY B O 1
ATOM 5350 N N . VAL B 1 223 ? -26.719 -14.492 7.199 1 98.12 223 VAL B N 1
ATOM 5351 C CA . VAL B 1 223 ? -27.422 -13.242 7.457 1 98.12 223 VAL B CA 1
ATOM 5352 C C . VAL B 1 223 ? -28.875 -13.359 6.965 1 98.12 223 VAL B C 1
ATOM 5354 O O . VAL B 1 223 ? -29.547 -12.352 6.785 1 98.12 223 VAL B O 1
ATOM 5357 N N . LYS B 1 224 ? -29.406 -14.5 6.766 1 97.69 224 LYS B N 1
ATOM 5358 C CA . LYS B 1 224 ? -30.75 -14.68 6.23 1 97.69 224 LYS B CA 1
ATOM 5359 C C . LYS B 1 224 ? -31.797 -14.008 7.117 1 97.69 224 LYS B C 1
ATOM 5361 O O . LYS B 1 224 ? -32.688 -13.312 6.621 1 97.69 224 LYS B O 1
ATOM 5366 N N . LYS B 1 225 ? -31.719 -14.227 8.352 1 97.88 225 LYS B N 1
ATOM 5367 C CA . LYS B 1 225 ? -32.688 -13.648 9.273 1 97.88 225 LYS B CA 1
ATOM 5368 C C . LYS B 1 225 ? -32.656 -12.117 9.234 1 97.88 225 LYS B C 1
ATOM 5370 O O . LYS B 1 225 ? -33.688 -11.461 9.383 1 97.88 225 LYS B O 1
ATOM 5375 N N . TRP B 1 226 ? -31.484 -11.562 9.008 1 98.19 226 TRP B N 1
ATOM 5376 C CA . TRP B 1 226 ? -31.312 -10.109 8.984 1 98.19 226 TRP B CA 1
ATOM 5377 C C . TRP B 1 226 ? -31.891 -9.516 7.707 1 98.19 226 TRP B C 1
ATOM 5379 O O . TRP B 1 226 ? -32.312 -8.359 7.695 1 98.19 226 TRP B O 1
ATOM 5389 N N . VAL B 1 227 ? -31.875 -10.305 6.656 1 97.75 227 VAL B N 1
ATOM 5390 C CA . VAL B 1 227 ? -32.531 -9.891 5.426 1 97.75 227 VAL B CA 1
ATOM 5391 C C . VAL B 1 227 ? -34.062 -9.953 5.605 1 97.75 227 VAL B C 1
ATOM 5393 O O . VAL B 1 227 ? -34.75 -9.008 5.25 1 97.75 227 VAL B O 1
ATOM 5396 N N . ARG B 1 228 ? -34.531 -10.945 6.199 1 97.38 228 ARG B N 1
ATOM 5397 C CA . ARG B 1 228 ? -35.969 -11.18 6.391 1 97.38 228 ARG B CA 1
ATOM 5398 C C . ARG B 1 228 ? -36.562 -10.102 7.273 1 97.38 228 ARG B C 1
ATOM 5400 O O . ARG B 1 228 ? -37.688 -9.656 7.023 1 97.38 228 ARG B O 1
ATOM 5407 N N . ASN B 1 229 ? -35.844 -9.68 8.25 1 96.56 229 ASN B N 1
ATOM 5408 C CA . ASN B 1 229 ? -36.406 -8.719 9.18 1 96.56 229 ASN B CA 1
ATOM 5409 C C . ASN B 1 229 ? -36.156 -7.281 8.727 1 96.56 229 ASN B C 1
ATOM 5411 O O . ASN B 1 229 ? -36.5 -6.332 9.445 1 96.56 229 ASN B O 1
ATOM 5415 N N . GLY B 1 230 ? -35.469 -7.133 7.645 1 95.62 230 GLY B N 1
ATOM 5416 C CA . GLY B 1 230 ? -35.344 -5.824 7.023 1 95.62 230 GLY B CA 1
ATOM 5417 C C . GLY B 1 230 ? -34.125 -5.062 7.453 1 95.62 230 GLY B C 1
ATOM 5418 O O . GLY B 1 230 ? -33.906 -3.924 7.031 1 95.62 230 GLY B O 1
ATOM 5419 N N . PHE B 1 231 ? -33.312 -5.648 8.305 1 97 231 PHE B N 1
ATOM 5420 C CA . PHE B 1 231 ? -32.094 -4.98 8.75 1 97 231 PHE B CA 1
ATOM 5421 C C . PHE B 1 231 ? -31.109 -4.805 7.59 1 97 231 PHE B C 1
ATOM 5423 O O . PHE B 1 231 ? -30.469 -3.76 7.461 1 97 231 PHE B O 1
ATOM 5430 N N . LEU B 1 232 ? -30.984 -5.809 6.738 1 98.12 232 LEU B N 1
ATOM 5431 C CA . LEU B 1 232 ? -30.141 -5.75 5.559 1 98.12 232 LEU B CA 1
ATOM 5432 C C . LEU B 1 232 ? -30.969 -5.59 4.293 1 98.12 232 LEU B C 1
ATOM 5434 O O . LEU B 1 232 ? -32.094 -6.109 4.203 1 98.12 232 LEU B O 1
ATOM 5438 N N . ASN B 1 233 ? -30.359 -4.844 3.352 1 96.5 233 ASN B N 1
ATOM 5439 C CA . ASN B 1 233 ? -30.969 -4.715 2.033 1 96.5 233 ASN B CA 1
ATOM 5440 C C . ASN B 1 233 ? -30.688 -5.934 1.161 1 96.5 233 ASN B C 1
ATOM 5442 O O . ASN B 1 233 ? -29.531 -6.164 0.767 1 96.5 233 ASN B O 1
ATOM 5446 N N . GLY B 1 234 ? -31.719 -6.641 0.801 1 94.38 234 GLY B N 1
ATOM 5447 C CA . GLY B 1 234 ? -31.562 -7.883 0.062 1 94.38 234 GLY B CA 1
ATOM 5448 C C . GLY B 1 234 ? -31.094 -7.676 -1.362 1 94.38 234 GLY B C 1
ATOM 5449 O O . GLY B 1 234 ? -30.578 -8.609 -1.994 1 94.38 234 GLY B O 1
ATOM 5450 N N . ASP B 1 235 ? -31.125 -6.52 -1.88 1 91.25 235 ASP B N 1
ATOM 5451 C CA . ASP B 1 235 ? -30.812 -6.246 -3.279 1 91.25 235 ASP B CA 1
ATOM 5452 C C . ASP B 1 235 ? -29.375 -5.77 -3.438 1 91.25 235 ASP B C 1
ATOM 5454 O O . ASP B 1 235 ? -28.828 -5.777 -4.543 1 91.25 235 ASP B O 1
ATOM 5458 N N . ILE B 1 236 ? -28.812 -5.32 -2.367 1 92.94 236 ILE B N 1
ATOM 5459 C CA . ILE B 1 236 ? -27.422 -4.898 -2.389 1 92.94 236 ILE B CA 1
ATOM 5460 C C . ILE B 1 236 ? -26.531 -6.004 -1.82 1 92.94 236 ILE B C 1
ATOM 5462 O O . ILE B 1 236 ? -26.609 -6.32 -0.63 1 92.94 236 ILE B O 1
ATOM 5466 N N . LYS B 1 237 ? -25.734 -6.531 -2.67 1 92.19 237 LYS B N 1
ATOM 5467 C CA . LYS B 1 237 ? -24.891 -7.664 -2.27 1 92.19 237 LYS B CA 1
ATOM 5468 C C . LYS B 1 237 ? -23.438 -7.25 -2.137 1 92.19 237 LYS B C 1
ATOM 5470 O O . LYS B 1 237 ? -22.922 -6.477 -2.947 1 92.19 237 LYS B O 1
ATOM 5475 N N . LEU B 1 238 ? -22.812 -7.738 -1.11 1 94.38 238 LEU B N 1
ATOM 5476 C CA . LEU B 1 238 ? -21.391 -7.547 -0.86 1 94.38 238 LEU B CA 1
ATOM 5477 C C . LEU B 1 238 ? -20.688 -8.883 -0.668 1 94.38 238 LEU B C 1
ATOM 5479 O O . LEU B 1 238 ? -20.828 -9.523 0.378 1 94.38 238 LEU B O 1
ATOM 5483 N N . PRO B 1 239 ? -19.922 -9.281 -1.656 1 93.25 239 PRO B N 1
ATOM 5484 C CA . PRO B 1 239 ? -19.219 -10.555 -1.516 1 93.25 239 PRO B CA 1
ATOM 5485 C C . PRO B 1 239 ? -18.125 -10.516 -0.449 1 93.25 239 PRO B C 1
ATOM 5487 O O . PRO B 1 239 ? -17.422 -9.508 -0.318 1 93.25 239 PRO B O 1
ATOM 5490 N N . LEU B 1 240 ? -17.906 -11.672 0.245 1 95.12 240 LEU B N 1
ATOM 5491 C CA . LEU B 1 240 ? -16.875 -11.797 1.259 1 95.12 240 LEU B CA 1
ATOM 5492 C C . LEU B 1 240 ? -15.492 -11.508 0.665 1 95.12 240 LEU B C 1
ATOM 5494 O O . LEU B 1 240 ? -14.664 -10.859 1.303 1 95.12 240 LEU B O 1
ATOM 5498 N N . GLY B 1 241 ? -15.328 -11.953 -0.527 1 91.56 241 GLY B N 1
ATOM 5499 C CA . GLY B 1 241 ? -14.039 -11.766 -1.176 1 91.56 241 GLY B CA 1
ATOM 5500 C C . GLY B 1 241 ? -13.711 -10.305 -1.44 1 91.56 241 GLY B C 1
ATOM 5501 O O . GLY B 1 241 ? -12.547 -9.914 -1.46 1 91.56 241 GLY B O 1
ATOM 5502 N N . ALA B 1 242 ? -14.719 -9.5 -1.601 1 88.56 242 ALA B N 1
ATOM 5503 C CA . ALA B 1 242 ? -14.539 -8.07 -1.874 1 88.56 242 ALA B CA 1
ATOM 5504 C C . ALA B 1 242 ? -14.039 -7.336 -0.635 1 88.56 242 ALA B C 1
ATOM 5506 O O . ALA B 1 242 ? -13.484 -6.242 -0.739 1 88.56 242 ALA B O 1
ATOM 5507 N N . LEU B 1 243 ? -14.227 -7.934 0.485 1 88.56 243 LEU B N 1
ATOM 5508 C CA . LEU B 1 243 ? -13.781 -7.301 1.723 1 88.56 243 LEU B CA 1
ATOM 5509 C C . LEU B 1 243 ? -12.266 -7.344 1.839 1 88.56 243 LEU B C 1
ATOM 5511 O O . LEU B 1 243 ? -11.656 -6.445 2.43 1 88.56 243 LEU B O 1
ATOM 5515 N N . GLY B 1 244 ? -11.656 -8.344 1.155 1 86.25 244 GLY B N 1
ATOM 5516 C CA . GLY B 1 244 ? -10.203 -8.43 1.122 1 86.25 244 GLY B CA 1
ATOM 5517 C C . GLY B 1 244 ? -9.555 -8.07 2.445 1 86.25 244 GLY B C 1
ATOM 5518 O O . GLY B 1 244 ? -9.906 -8.633 3.486 1 86.25 244 GLY B O 1
ATOM 5519 N N . PRO B 1 245 ? -8.508 -7.344 2.48 1 86.19 245 PRO B N 1
ATOM 5520 C CA . PRO B 1 245 ? -7.848 -6.895 3.711 1 86.19 245 PRO B CA 1
ATOM 5521 C C . PRO B 1 245 ? -8.492 -5.645 4.301 1 86.19 245 PRO B C 1
ATOM 5523 O O . PRO B 1 245 ? -8.031 -5.129 5.324 1 86.19 245 PRO B O 1
ATOM 5526 N N . LEU B 1 246 ? -9.57 -5.16 3.613 1 88.31 246 LEU B N 1
ATOM 5527 C CA . LEU B 1 246 ? -10.297 -3.973 4.047 1 88.31 246 LEU B CA 1
ATOM 5528 C C . LEU B 1 246 ? -9.359 -2.781 4.184 1 88.31 246 LEU B C 1
ATOM 5530 O O . LEU B 1 246 ? -9.477 -1.992 5.121 1 88.31 246 LEU B O 1
ATOM 5534 N N . ARG B 1 247 ? -8.305 -2.721 3.266 1 88.5 247 ARG B N 1
ATOM 5535 C CA . ARG B 1 247 ? -7.348 -1.628 3.104 1 88.5 247 ARG B CA 1
ATOM 5536 C C . ARG B 1 247 ? -6.484 -1.467 4.348 1 88.5 247 ARG B C 1
ATOM 5538 O O . ARG B 1 247 ? -5.77 -0.472 4.492 1 88.5 247 ARG B O 1
ATOM 5545 N N . THR B 1 248 ? -6.523 -2.422 5.25 1 91 248 THR B N 1
ATOM 5546 C CA . THR B 1 248 ? -5.754 -2.33 6.484 1 91 248 THR B CA 1
ATOM 5547 C C . THR B 1 248 ? -4.254 -2.371 6.195 1 91 248 THR B C 1
ATOM 5549 O O . THR B 1 248 ? -3.463 -1.754 6.906 1 91 248 THR B O 1
ATOM 5552 N N . GLN B 1 249 ? -3.932 -3.02 5.125 1 93.06 249 GLN B N 1
ATOM 5553 C CA . GLN B 1 249 ? -2.52 -3.223 4.816 1 93.06 249 GLN B CA 1
ATOM 5554 C C . GLN B 1 249 ? -1.877 -1.938 4.301 1 93.06 249 GLN B C 1
ATOM 5556 O O . GLN B 1 249 ? -0.65 -1.832 4.242 1 93.06 249 GLN B O 1
ATOM 5561 N N . ILE B 1 250 ? -2.695 -0.926 3.941 1 96.06 250 ILE B N 1
ATOM 5562 C CA . ILE B 1 250 ? -2.172 0.294 3.336 1 96.06 250 ILE B CA 1
ATOM 5563 C C . ILE B 1 250 ? -1.254 1.008 4.324 1 96.06 250 ILE B C 1
ATOM 5565 O O . ILE B 1 250 ? -0.278 1.648 3.928 1 96.06 250 ILE B O 1
ATOM 5569 N N . GLU B 1 251 ? -1.563 0.896 5.602 1 96.81 251 GLU B N 1
ATOM 5570 C CA . GLU B 1 251 ? -0.77 1.515 6.66 1 96.81 251 GLU B CA 1
ATOM 5571 C C . GLU B 1 251 ? 0.696 1.098 6.566 1 96.81 251 GLU B C 1
ATOM 5573 O O . GLU B 1 251 ? 1.594 1.917 6.77 1 96.81 251 GLU B O 1
ATOM 5578 N N . ALA B 1 252 ? 0.898 -0.156 6.27 1 98.06 252 ALA B N 1
ATOM 5579 C CA . ALA B 1 252 ? 2.258 -0.678 6.164 1 98.06 252 ALA B CA 1
ATOM 5580 C C . ALA B 1 252 ? 3.039 0.044 5.066 1 98.06 252 ALA B C 1
ATOM 5582 O O . ALA B 1 252 ? 4.191 0.433 5.27 1 98.06 252 ALA B O 1
ATOM 5583 N N . ASP B 1 253 ? 2.432 0.244 3.936 1 97.88 253 ASP B N 1
ATOM 5584 C CA . ASP B 1 253 ? 3.092 0.901 2.812 1 97.88 253 ASP B CA 1
ATOM 5585 C C . ASP B 1 253 ? 3.404 2.359 3.137 1 97.88 253 ASP B C 1
ATOM 5587 O O . ASP B 1 253 ? 4.477 2.861 2.791 1 97.88 253 ASP B O 1
ATOM 5591 N N . LEU B 1 254 ? 2.457 3.031 3.775 1 98.5 254 LEU B N 1
ATOM 5592 C CA . LEU B 1 254 ? 2.668 4.426 4.145 1 98.5 254 LEU B CA 1
ATOM 5593 C C . LEU B 1 254 ? 3.826 4.559 5.125 1 98.5 254 LEU B C 1
ATOM 5595 O O . LEU B 1 254 ? 4.656 5.461 4.996 1 98.5 254 LEU B O 1
ATOM 5599 N N . LEU B 1 255 ? 3.92 3.641 6.051 1 98.5 255 LEU B N 1
ATOM 5600 C CA . LEU B 1 255 ? 4.996 3.652 7.039 1 98.5 255 LEU B CA 1
ATOM 5601 C C . LEU B 1 255 ? 6.336 3.326 6.387 1 98.5 255 LEU B C 1
ATOM 5603 O O . LEU B 1 255 ? 7.359 3.918 6.734 1 98.5 255 LEU B O 1
ATOM 5607 N N . LEU B 1 256 ? 6.301 2.43 5.43 1 98.62 256 LEU B N 1
ATOM 5608 C CA . LEU B 1 256 ? 7.527 2.09 4.711 1 98.62 256 LEU B CA 1
ATOM 5609 C C . LEU B 1 256 ? 8.062 3.295 3.947 1 98.62 256 LEU B C 1
A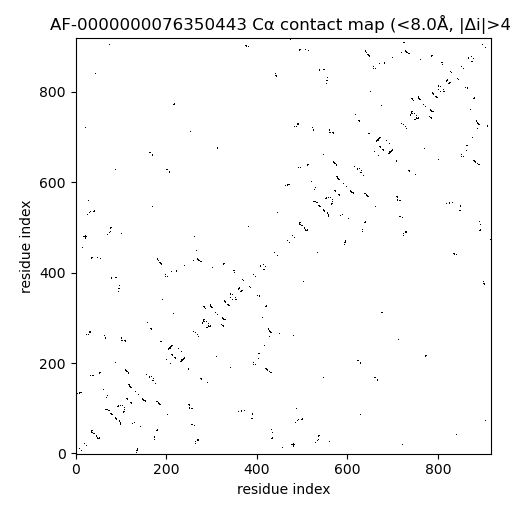TOM 5611 O O . LEU B 1 256 ? 9.273 3.504 3.877 1 98.62 256 LEU B O 1
ATOM 5615 N N . GLN B 1 257 ? 7.133 4.059 3.395 1 98.62 257 GLN B N 1
ATOM 5616 C CA . GLN B 1 257 ? 7.578 5.246 2.674 1 98.62 257 GLN B CA 1
ATOM 5617 C C . GLN B 1 257 ? 8.219 6.258 3.619 1 98.62 257 GLN B C 1
ATOM 5619 O O . GLN B 1 257 ? 9.219 6.887 3.273 1 98.62 257 GLN B O 1
ATOM 5624 N N . ASN B 1 258 ? 7.641 6.453 4.82 1 98.56 258 ASN B N 1
ATOM 5625 C CA . ASN B 1 258 ? 8.258 7.312 5.824 1 98.56 258 ASN B CA 1
ATOM 5626 C C . ASN B 1 258 ? 9.672 6.852 6.164 1 98.56 258 ASN B C 1
ATOM 5628 O O . ASN B 1 258 ? 10.594 7.668 6.254 1 98.56 258 ASN B O 1
ATOM 5632 N N . LEU B 1 259 ? 9.812 5.578 6.32 1 98.81 259 LEU B N 1
ATOM 5633 C CA . LEU B 1 259 ? 11.102 4.992 6.676 1 98.81 259 LEU B CA 1
ATOM 5634 C C . LEU B 1 259 ? 12.109 5.176 5.547 1 98.81 259 LEU B C 1
ATOM 5636 O O . LEU B 1 259 ? 13.266 5.535 5.793 1 98.81 259 LEU B O 1
ATOM 5640 N N . MET B 1 260 ? 11.648 4.961 4.332 1 98.69 260 MET B N 1
ATOM 5641 C CA . MET B 1 260 ? 12.5 5.121 3.158 1 98.69 260 MET B CA 1
ATOM 5642 C C . MET B 1 260 ? 13.008 6.555 3.051 1 98.69 260 MET B C 1
ATOM 5644 O O . MET B 1 260 ? 14.203 6.777 2.832 1 98.69 260 MET B O 1
ATOM 5648 N N . LEU B 1 261 ? 12.117 7.508 3.211 1 98.62 261 LEU B N 1
ATOM 5649 C CA . LEU B 1 261 ? 12.492 8.914 3.105 1 98.62 261 LEU B CA 1
ATOM 5650 C C . LEU B 1 261 ? 13.453 9.312 4.223 1 98.62 261 LEU B C 1
ATOM 5652 O O . LEU B 1 261 ? 14.398 10.055 3.992 1 98.62 261 LEU B O 1
ATOM 5656 N N . THR B 1 262 ? 13.234 8.789 5.402 1 98.62 262 THR B N 1
ATOM 5657 C CA . THR B 1 262 ? 14.102 9.109 6.535 1 98.62 262 THR B CA 1
ATOM 5658 C C . THR B 1 262 ? 15.492 8.523 6.34 1 98.62 262 THR B C 1
ATOM 5660 O O . THR B 1 262 ? 16.5 9.18 6.621 1 98.62 262 THR B O 1
ATOM 5663 N N . ALA B 1 263 ? 15.539 7.312 5.859 1 98.75 263 ALA B N 1
ATOM 5664 C CA . ALA B 1 263 ? 16.828 6.707 5.555 1 98.75 263 ALA B CA 1
ATOM 5665 C C . ALA B 1 263 ? 17.609 7.543 4.535 1 98.75 263 ALA B C 1
ATOM 5667 O O . ALA B 1 263 ? 18.812 7.777 4.695 1 98.75 263 ALA B O 1
ATOM 5668 N N . GLU B 1 264 ? 16.891 7.984 3.529 1 98.06 264 GLU B N 1
ATOM 5669 C CA . GLU B 1 264 ? 17.484 8.867 2.531 1 98.06 264 GLU B CA 1
ATOM 5670 C C . GLU B 1 264 ? 18 10.156 3.166 1 98.06 264 GLU B C 1
ATOM 5672 O O . GLU B 1 264 ? 19.109 10.602 2.863 1 98.06 264 GLU B O 1
ATOM 5677 N N . ALA B 1 265 ? 17.219 10.711 4.039 1 98.44 265 ALA B N 1
ATOM 5678 C CA . ALA B 1 265 ? 17.578 11.969 4.691 1 98.44 265 ALA B CA 1
ATOM 5679 C C . ALA B 1 265 ? 18.797 11.789 5.594 1 98.44 265 ALA B C 1
ATOM 5681 O O . ALA B 1 265 ? 19.578 12.719 5.781 1 98.44 265 ALA B O 1
ATOM 5682 N N . MET B 1 266 ? 19 10.602 6.121 1 98.38 266 MET B N 1
ATOM 5683 C CA . MET B 1 266 ? 20.141 10.297 6.996 1 98.38 266 MET B CA 1
ATOM 5684 C C . MET B 1 266 ? 21.391 10.031 6.18 1 98.38 266 MET B C 1
ATOM 5686 O O . MET B 1 266 ? 22.484 9.906 6.738 1 98.38 266 MET B O 1
ATOM 5690 N N . GLY B 1 267 ? 21.234 9.938 4.875 1 98.25 267 GLY B N 1
ATOM 5691 C CA . GLY B 1 267 ? 22.375 9.609 4.02 1 98.25 267 GLY B CA 1
ATOM 5692 C C . GLY B 1 267 ? 22.719 8.133 4.031 1 98.25 267 GLY B C 1
ATOM 5693 O O . GLY B 1 267 ? 23.891 7.77 3.906 1 98.25 267 GLY B O 1
ATOM 5694 N N . LEU B 1 268 ? 21.75 7.277 4.285 1 98.75 268 LEU B N 1
ATOM 5695 C CA . LEU B 1 268 ? 21.906 5.828 4.234 1 98.75 268 LEU B CA 1
ATOM 5696 C C . LEU B 1 268 ? 21.375 5.27 2.918 1 98.75 268 LEU B C 1
ATOM 5698 O O . LEU B 1 268 ? 20.609 5.93 2.221 1 98.75 268 LEU B O 1
ATOM 5702 N N . GLY B 1 269 ? 21.891 4.098 2.51 1 98.56 269 GLY B N 1
ATOM 5703 C CA . GLY B 1 269 ? 21.25 3.354 1.44 1 98.56 269 GLY B CA 1
ATOM 5704 C C . GLY B 1 269 ? 19.953 2.689 1.872 1 98.56 269 GLY B C 1
ATOM 5705 O O . GLY B 1 269 ? 19.828 2.234 3.012 1 98.56 269 GLY B O 1
ATOM 5706 N N . ALA B 1 270 ? 19.031 2.648 0.943 1 98.5 270 ALA B N 1
ATOM 5707 C CA . ALA B 1 270 ? 17.734 2.051 1.284 1 98.5 270 ALA B CA 1
ATOM 5708 C C . ALA B 1 270 ? 17 1.599 0.031 1 98.5 270 ALA B C 1
ATOM 5710 O O . ALA B 1 270 ? 17.125 2.217 -1.029 1 98.5 270 ALA B O 1
ATOM 5711 N N . TRP B 1 271 ? 16.266 0.54 0.149 1 98 271 TRP B N 1
ATOM 5712 C CA . TRP B 1 271 ? 15.391 0.122 -0.937 1 98 271 TRP B CA 1
ATOM 5713 C C . TRP B 1 271 ? 14.305 -0.822 -0.426 1 98 271 TRP B C 1
ATOM 5715 O O . TRP B 1 271 ? 14.555 -1.647 0.455 1 98 271 TRP B O 1
ATOM 5725 N N . ILE B 1 272 ? 13.07 -0.59 -0.816 1 98.25 272 ILE B N 1
ATOM 5726 C CA . ILE B 1 272 ? 11.922 -1.462 -0.589 1 98.25 272 ILE B CA 1
ATOM 5727 C C . ILE B 1 272 ? 11.875 -2.545 -1.665 1 98.25 272 ILE B C 1
ATOM 5729 O O . ILE B 1 272 ? 11.922 -2.242 -2.859 1 98.25 272 ILE B O 1
ATOM 5733 N N . HIS B 1 273 ? 11.82 -3.779 -1.283 1 97.19 273 HIS B N 1
ATOM 5734 C CA . HIS B 1 273 ? 11.789 -4.871 -2.248 1 97.19 273 HIS B CA 1
ATOM 5735 C C . HIS B 1 273 ? 11.117 -6.109 -1.661 1 97.19 273 HIS B C 1
ATOM 5737 O O . HIS B 1 273 ? 10.664 -6.09 -0.514 1 97.19 273 HIS B O 1
ATOM 5743 N N . ALA B 1 274 ? 10.977 -7.098 -2.445 1 96.44 274 ALA B N 1
ATOM 5744 C CA . ALA B 1 274 ? 10.352 -8.344 -1.992 1 96.44 274 ALA B CA 1
ATOM 5745 C C . ALA B 1 274 ? 11.125 -8.945 -0.825 1 96.44 274 ALA B C 1
ATOM 5747 O O . ALA B 1 274 ? 12.352 -9.078 -0.884 1 96.44 274 ALA B O 1
ATOM 5748 N N . SER B 1 275 ? 10.43 -9.305 0.185 1 97.38 275 SER B N 1
ATOM 5749 C CA . SER B 1 275 ? 11.008 -9.992 1.335 1 97.38 275 SER B CA 1
ATOM 5750 C C . SER B 1 275 ? 11.188 -11.477 1.059 1 97.38 275 SER B C 1
ATOM 5752 O O . SER B 1 275 ? 10.844 -11.961 -0.021 1 97.38 275 SER B O 1
ATOM 5754 N N . ILE B 1 276 ? 11.773 -12.156 2.094 1 97.62 276 ILE B N 1
ATOM 5755 C CA . ILE B 1 276 ? 11.609 -13.609 2.102 1 97.62 276 ILE B CA 1
ATOM 5756 C C . ILE B 1 276 ? 10.133 -13.961 1.937 1 97.62 276 ILE B C 1
ATOM 5758 O O . ILE B 1 276 ? 9.258 -13.25 2.445 1 97.62 276 ILE B O 1
ATOM 5762 N N . ASN B 1 277 ? 9.938 -15.023 1.202 1 96.69 277 ASN B N 1
ATOM 5763 C CA . ASN B 1 277 ? 8.562 -15.492 1.083 1 96.69 277 ASN B CA 1
ATOM 5764 C C . ASN B 1 277 ? 7.832 -15.438 2.424 1 96.69 277 ASN B C 1
ATOM 5766 O O . ASN B 1 277 ? 8.289 -16.031 3.406 1 96.69 277 ASN B O 1
ATOM 5770 N N . PRO B 1 278 ? 6.711 -14.758 2.447 1 96.38 278 PRO B N 1
ATOM 5771 C CA . PRO B 1 278 ? 6.008 -14.547 3.713 1 96.38 278 PRO B CA 1
ATOM 5772 C C . PRO B 1 278 ? 5.688 -15.859 4.434 1 96.38 278 PRO B C 1
ATOM 5774 O O . PRO B 1 278 ? 5.836 -15.945 5.652 1 96.38 278 PRO B O 1
ATOM 5777 N N . GLN B 1 279 ? 5.277 -16.844 3.719 1 95.75 279 GLN B N 1
ATOM 5778 C CA . GLN B 1 279 ? 4.941 -18.125 4.34 1 95.75 279 GLN B CA 1
ATOM 5779 C C . GLN B 1 279 ? 6.176 -18.766 4.965 1 95.75 279 GLN B C 1
ATOM 5781 O O . GLN B 1 279 ? 6.094 -19.344 6.051 1 95.75 279 GLN B O 1
ATOM 5786 N N . ILE B 1 280 ? 7.254 -18.609 4.305 1 97.31 280 ILE B N 1
ATOM 5787 C CA . ILE B 1 280 ? 8.5 -19.141 4.836 1 97.31 280 ILE B CA 1
ATOM 5788 C C . ILE B 1 280 ? 8.93 -18.328 6.051 1 97.31 280 ILE B C 1
ATOM 5790 O O . ILE B 1 280 ? 9.25 -18.891 7.105 1 97.31 280 ILE B O 1
ATOM 5794 N N . ALA B 1 281 ? 8.875 -17.016 5.938 1 98.44 281 ALA B N 1
ATOM 5795 C CA . ALA B 1 281 ? 9.328 -16.125 6.996 1 98.44 281 ALA B CA 1
ATOM 5796 C C . ALA B 1 281 ? 8.555 -16.359 8.289 1 98.44 281 ALA B C 1
ATOM 5798 O O . ALA B 1 281 ? 9.133 -16.297 9.383 1 98.44 281 ALA B O 1
ATOM 5799 N N . LEU B 1 282 ? 7.27 -16.656 8.156 1 98.38 282 LEU B N 1
ATOM 5800 C CA . LEU B 1 282 ? 6.422 -16.781 9.336 1 98.38 282 LEU B CA 1
ATOM 5801 C C . LEU B 1 282 ? 6.48 -18.188 9.906 1 98.38 282 LEU B C 1
ATOM 5803 O O . LEU B 1 282 ? 6.047 -18.422 11.039 1 98.38 282 LEU B O 1
ATOM 5807 N N . GLY B 1 283 ? 6.965 -19.125 9.133 1 97.38 283 GLY B N 1
ATOM 5808 C CA . GLY B 1 283 ? 7.094 -20.5 9.617 1 97.38 283 GLY B CA 1
ATOM 5809 C C . GLY B 1 283 ? 5.906 -21.375 9.266 1 97.38 283 GLY B C 1
ATOM 5810 O O . GLY B 1 283 ? 5.5 -22.219 10.062 1 97.38 283 GLY B O 1
ATOM 5811 N N . ASP B 1 284 ? 5.363 -21.203 8.102 1 96.19 284 ASP B N 1
ATOM 5812 C CA . ASP B 1 284 ? 4.27 -22.031 7.613 1 96.19 284 ASP B CA 1
ATOM 5813 C C . ASP B 1 284 ? 4.66 -23.516 7.621 1 96.19 284 ASP B C 1
ATOM 5815 O O . ASP B 1 284 ? 5.727 -23.875 7.121 1 96.19 284 ASP B O 1
ATOM 5819 N N . PRO B 1 285 ? 3.771 -24.328 8.094 1 91.88 285 PRO B N 1
ATOM 5820 C CA . PRO B 1 285 ? 4.07 -25.75 8.148 1 91.88 285 PRO B CA 1
ATOM 5821 C C . PRO B 1 285 ? 4.395 -26.344 6.781 1 91.88 285 PRO B C 1
ATOM 5823 O O . PRO B 1 285 ? 5.191 -27.281 6.684 1 91.88 285 PRO B O 1
ATOM 5826 N N . LYS B 1 286 ? 3.857 -25.797 5.809 1 89.62 286 LYS B N 1
ATOM 5827 C CA . LYS B 1 286 ? 4.109 -26.266 4.449 1 89.62 286 LYS B CA 1
ATOM 5828 C C . LYS B 1 286 ? 5.59 -26.141 4.094 1 89.62 286 LYS B C 1
ATOM 5830 O O . LYS B 1 286 ? 6.105 -26.938 3.293 1 89.62 286 LYS B O 1
ATOM 5835 N N . PHE B 1 287 ? 6.293 -25.25 4.707 1 93.38 287 PHE B N 1
ATOM 5836 C CA . PHE B 1 287 ? 7.672 -24.953 4.332 1 93.38 287 PHE B CA 1
ATOM 5837 C C . PHE B 1 287 ? 8.625 -25.297 5.469 1 93.38 287 PHE B C 1
ATOM 5839 O O . PHE B 1 287 ? 9.844 -25.344 5.27 1 93.38 287 PHE B O 1
ATOM 5846 N N . SER B 1 288 ? 8.125 -25.656 6.637 1 93.19 288 SER B N 1
ATOM 5847 C CA . SER B 1 288 ? 8.938 -25.734 7.852 1 93.19 288 SER B CA 1
ATOM 5848 C C . SER B 1 288 ? 9.938 -26.891 7.773 1 93.19 288 SER B C 1
ATOM 5850 O O . SER B 1 288 ? 11 -26.828 8.391 1 93.19 288 SER B O 1
ATOM 5852 N N . ARG B 1 289 ? 9.609 -27.922 7.062 1 93.62 289 ARG B N 1
ATOM 5853 C CA . ARG B 1 289 ? 10.555 -29.031 6.934 1 93.62 289 ARG B CA 1
ATOM 5854 C C . ARG B 1 289 ? 11.828 -28.578 6.23 1 93.62 289 ARG B C 1
ATOM 5856 O O . ARG B 1 289 ? 12.93 -28.969 6.625 1 93.62 289 ARG B O 1
ATOM 5863 N N . ALA B 1 290 ? 11.648 -27.781 5.266 1 95 290 ALA B N 1
ATOM 5864 C CA . ALA B 1 290 ? 12.781 -27.344 4.449 1 95 290 ALA B CA 1
ATOM 5865 C C . ALA B 1 290 ? 13.461 -26.125 5.051 1 95 290 ALA B C 1
ATOM 5867 O O . ALA B 1 290 ? 14.688 -25.984 4.996 1 95 290 ALA B O 1
ATOM 5868 N N . TYR B 1 291 ? 12.734 -25.234 5.656 1 97.62 291 TYR B N 1
ATOM 5869 C CA . TYR B 1 291 ? 13.273 -23.922 5.992 1 97.62 291 TYR B CA 1
ATOM 5870 C C . TYR B 1 291 ? 13.32 -23.719 7.5 1 97.62 291 TYR B C 1
ATOM 5872 O O . TYR B 1 291 ? 13.875 -22.719 7.984 1 97.62 291 TYR B O 1
ATOM 5880 N N . GLY B 1 292 ? 12.758 -24.594 8.234 1 96.31 292 GLY B N 1
ATOM 5881 C CA . GLY B 1 292 ? 12.758 -24.484 9.68 1 96.31 292 GLY B CA 1
ATOM 5882 C C . GLY B 1 292 ? 11.609 -23.641 10.219 1 96.31 292 GLY B C 1
ATOM 5883 O O . GLY B 1 292 ? 10.688 -23.297 9.484 1 96.31 292 GLY B O 1
ATOM 5884 N N . ARG B 1 293 ? 11.664 -23.359 11.484 1 96 293 ARG B N 1
ATOM 5885 C CA . ARG B 1 293 ? 10.578 -22.703 12.211 1 96 293 ARG B CA 1
ATOM 5886 C C . ARG B 1 293 ? 10.508 -21.219 11.867 1 96 293 ARG B C 1
ATOM 5888 O O . ARG B 1 293 ? 9.477 -20.578 12.062 1 96 293 ARG B O 1
ATOM 5895 N N . MET B 1 294 ? 11.656 -20.562 11.492 1 98.12 294 MET B N 1
ATOM 5896 C CA . MET B 1 294 ? 11.742 -19.156 11.133 1 98.12 294 MET B CA 1
ATOM 5897 C C . MET B 1 294 ? 11.18 -18.281 12.25 1 98.12 294 MET B C 1
ATOM 5899 O O . MET B 1 294 ? 11.625 -18.359 13.398 1 98.12 294 MET B O 1
ATOM 5903 N N . LEU B 1 295 ? 10.188 -17.406 12.078 1 98.5 295 LEU B N 1
ATOM 5904 C CA . LEU B 1 295 ? 9.703 -16.531 13.141 1 98.5 295 LEU B CA 1
ATOM 5905 C C . LEU B 1 295 ? 8.828 -17.312 14.117 1 98.5 295 LEU B C 1
ATOM 5907 O O . LEU B 1 295 ? 8.578 -16.859 15.234 1 98.5 295 LEU B O 1
ATOM 5911 N N . GLY B 1 296 ? 8.305 -18.391 13.656 1 97.88 296 GLY B N 1
ATOM 5912 C CA . GLY B 1 296 ? 7.586 -19.281 14.555 1 97.88 296 GLY B CA 1
ATOM 5913 C C . GLY B 1 296 ? 6.18 -18.812 14.875 1 97.88 296 GLY B C 1
ATOM 5914 O O . GLY B 1 296 ? 5.719 -18.938 16.016 1 97.88 296 GLY B O 1
ATOM 5915 N N . PHE B 1 297 ? 5.473 -18.312 13.953 1 98.44 297 PHE B N 1
ATOM 5916 C CA . PHE B 1 297 ? 4.074 -17.938 14.156 1 98.44 297 PHE B CA 1
ATOM 5917 C C . PHE B 1 297 ? 3.221 -19.172 14.422 1 98.44 297 PHE B C 1
ATOM 5919 O O . PHE B 1 297 ? 3.568 -20.281 14 1 98.44 297 PHE B O 1
ATOM 5926 N N . THR B 1 298 ? 2.18 -18.938 15.148 1 97.62 298 THR B N 1
ATOM 5927 C CA . THR B 1 298 ? 1.15 -19.953 15.273 1 97.62 298 THR B CA 1
ATOM 5928 C C . THR B 1 298 ? 0.289 -20.016 14.016 1 97.62 298 THR B C 1
ATOM 5930 O O . THR B 1 298 ? -0.25 -19 13.578 1 97.62 298 THR B O 1
ATOM 5933 N N . PHE B 1 299 ? 0.186 -21.234 13.477 1 97.12 299 PHE B N 1
ATOM 5934 C CA . PHE B 1 299 ? -0.635 -21.438 12.289 1 97.12 299 PHE B CA 1
ATOM 5935 C C . PHE B 1 299 ? -1.852 -22.297 12.609 1 97.12 299 PHE B C 1
ATOM 5937 O O . PHE B 1 299 ? -1.776 -23.203 13.445 1 97.12 299 PHE B O 1
ATOM 5944 N N . VAL B 1 300 ? -2.916 -21.922 11.938 1 95.81 300 VAL B N 1
ATOM 5945 C CA . VAL B 1 300 ? -4.098 -22.781 11.914 1 95.81 300 VAL B CA 1
ATOM 5946 C C . VAL B 1 300 ? -4.305 -23.344 10.516 1 95.81 300 VAL B C 1
ATOM 5948 O O . VAL B 1 300 ? -4.305 -22.609 9.531 1 95.81 300 VAL B O 1
ATOM 5951 N N . THR B 1 301 ? -4.402 -24.625 10.438 1 93.12 301 THR B N 1
ATOM 5952 C CA . THR B 1 301 ? -4.723 -25.312 9.195 1 93.12 301 THR B CA 1
ATOM 5953 C C . THR B 1 301 ? -6.16 -25.828 9.211 1 93.12 301 THR B C 1
ATOM 5955 O O . THR B 1 301 ? -6.477 -26.766 9.945 1 93.12 301 THR B O 1
ATOM 5958 N N . PRO B 1 302 ? -6.949 -25.219 8.375 1 90.56 302 PRO B N 1
ATOM 5959 C CA . PRO B 1 302 ? -8.336 -25.688 8.359 1 90.56 302 PRO B CA 1
ATOM 5960 C C . PRO B 1 302 ? -8.461 -27.172 7.977 1 90.56 302 PRO B C 1
ATOM 5962 O O . PRO B 1 302 ? -7.828 -27.609 7.02 1 90.56 302 PRO B O 1
ATOM 5965 N N . ARG B 1 303 ? -9.266 -27.797 8.781 1 87.44 303 ARG B N 1
ATOM 5966 C CA . ARG B 1 303 ? -9.555 -29.172 8.414 1 87.44 303 ARG B CA 1
ATOM 5967 C C . ARG B 1 303 ? -10.367 -29.25 7.129 1 87.44 303 ARG B C 1
ATOM 5969 O O . ARG B 1 303 ? -11.367 -28.531 6.98 1 87.44 303 ARG B O 1
ATOM 5976 N N . TRP B 1 304 ? -9.984 -30.094 6.289 1 84.88 304 TRP B N 1
ATOM 5977 C CA . TRP B 1 304 ? -10.633 -30.203 4.984 1 84.88 304 TRP B CA 1
ATOM 5978 C C . TRP B 1 304 ? -12 -30.859 5.105 1 84.88 304 TRP B C 1
ATOM 5980 O O . TRP B 1 304 ? -12.172 -31.812 5.871 1 84.88 304 TRP B O 1
ATOM 5990 N N . ARG B 1 305 ? -12.961 -30.359 4.367 1 86.75 305 ARG B N 1
ATOM 5991 C CA . ARG B 1 305 ? -14.297 -30.922 4.203 1 86.75 305 ARG B CA 1
ATOM 5992 C C . ARG B 1 305 ? -14.625 -31.125 2.73 1 86.75 305 ARG B C 1
ATOM 5994 O O . ARG B 1 305 ? -14.055 -30.469 1.86 1 86.75 305 ARG B O 1
ATOM 6001 N N . PRO B 1 306 ? -15.578 -32.062 2.387 1 87.38 306 PRO B N 1
ATOM 6002 C CA . PRO B 1 306 ? -15.914 -32.312 0.986 1 87.38 306 PRO B CA 1
ATOM 6003 C C . PRO B 1 306 ? -16.312 -31.062 0.219 1 87.38 306 PRO B C 1
ATOM 6005 O O . PRO B 1 306 ? -15.953 -30.906 -0.951 1 87.38 306 PRO B O 1
ATOM 6008 N N . GLN B 1 307 ? -16.938 -30.125 0.866 1 88.5 307 GLN B N 1
ATOM 6009 C CA . GLN B 1 307 ? -17.375 -28.891 0.217 1 88.5 307 GLN B CA 1
ATOM 6010 C C . GLN B 1 307 ? -16.188 -28.016 -0.182 1 88.5 307 GLN B C 1
ATOM 6012 O O . GLN B 1 307 ? -16.328 -27.125 -1.017 1 88.5 307 GLN B O 1
ATOM 6017 N N . ASP B 1 308 ? -15.078 -28.281 0.437 1 87.88 308 ASP B N 1
ATOM 6018 C CA . ASP B 1 308 ? -13.898 -27.469 0.156 1 87.88 308 ASP B CA 1
ATOM 6019 C C . ASP B 1 308 ? -13.32 -27.797 -1.222 1 87.88 308 ASP B C 1
ATOM 6021 O O . ASP B 1 308 ? -12.531 -27.031 -1.769 1 87.88 308 ASP B O 1
ATOM 6025 N N . ALA B 1 309 ? -13.758 -28.938 -1.792 1 86.62 309 ALA B N 1
ATOM 6026 C CA . ALA B 1 309 ? -13.328 -29.312 -3.139 1 86.62 309 ALA B CA 1
ATOM 6027 C C . ALA B 1 309 ? -13.766 -28.266 -4.16 1 86.62 309 ALA B C 1
ATOM 6029 O O . ALA B 1 309 ? -13.016 -27.922 -5.074 1 86.62 309 ALA B O 1
ATOM 6030 N N . TRP B 1 310 ? -15.016 -27.812 -3.988 1 86 310 TRP B N 1
ATOM 6031 C CA . TRP B 1 310 ? -15.469 -26.828 -4.969 1 86 310 TRP B CA 1
ATOM 6032 C C . TRP B 1 310 ? -15.242 -25.406 -4.461 1 86 310 TRP B C 1
ATOM 6034 O O . TRP B 1 310 ? -15.117 -24.469 -5.254 1 86 310 TRP B O 1
ATOM 6044 N N . ARG B 1 311 ? -15.188 -25.25 -3.135 1 88.69 311 ARG B N 1
ATOM 6045 C CA . ARG B 1 311 ? -15.008 -23.906 -2.607 1 88.69 311 ARG B CA 1
ATOM 6046 C C . ARG B 1 311 ? -13.602 -23.391 -2.883 1 88.69 311 ARG B C 1
ATOM 6048 O O . ARG B 1 311 ? -13.422 -22.25 -3.301 1 88.69 311 ARG B O 1
ATOM 6055 N N . TRP B 1 312 ? -12.609 -24.297 -2.676 1 88.81 312 TRP B N 1
ATOM 6056 C CA . TRP B 1 312 ? -11.219 -23.844 -2.715 1 88.81 312 TRP B CA 1
ATOM 6057 C C . TRP B 1 312 ? -10.398 -24.719 -3.656 1 88.81 312 TRP B C 1
ATOM 6059 O O . TRP B 1 312 ? -9.203 -24.484 -3.842 1 88.81 312 TRP B O 1
ATOM 6069 N N . HIS B 1 313 ? -10.984 -25.656 -4.348 1 87.38 313 HIS B N 1
ATOM 6070 C CA . HIS B 1 313 ? -10.359 -26.531 -5.344 1 87.38 313 HIS B CA 1
ATOM 6071 C C . HIS B 1 313 ? -9.109 -27.203 -4.781 1 87.38 313 HIS B C 1
ATOM 6073 O O . HIS B 1 313 ? -8.086 -27.297 -5.461 1 87.38 313 HIS B O 1
ATOM 6079 N N . VAL B 1 314 ? -9.141 -27.594 -3.596 1 77.19 314 VAL B N 1
ATOM 6080 C CA . VAL B 1 314 ? -7.98 -28.203 -2.943 1 77.19 314 VAL B CA 1
ATOM 6081 C C . VAL B 1 314 ? -7.914 -29.688 -3.281 1 77.19 314 VAL B C 1
ATOM 6083 O O . VAL B 1 314 ? -8.797 -30.469 -2.9 1 77.19 314 VAL B O 1
ATOM 6086 N N . PRO B 1 315 ? -6.863 -30.031 -3.965 1 71.81 315 PRO B N 1
ATOM 6087 C CA . PRO B 1 315 ? -6.715 -31.469 -4.203 1 71.81 315 PRO B CA 1
ATOM 6088 C C . PRO B 1 315 ? -6.238 -32.219 -2.967 1 71.81 315 PRO B C 1
ATOM 6090 O O . PRO B 1 315 ? -5.203 -31.875 -2.389 1 71.81 315 PRO B O 1
ATOM 6093 N N . LEU B 1 316 ? -7.082 -33.094 -2.393 1 73.94 316 LEU B N 1
ATOM 6094 C CA . LEU B 1 316 ? -6.641 -33.875 -1.251 1 73.94 316 LEU B CA 1
ATOM 6095 C C . LEU B 1 316 ? -6.023 -35.188 -1.711 1 73.94 316 LEU B C 1
ATOM 6097 O O . LEU B 1 316 ? -6.309 -35.656 -2.814 1 73.94 316 LEU B O 1
ATOM 6101 N N . PRO B 1 317 ? -5.078 -35.75 -0.919 1 75.56 317 PRO B N 1
ATOM 6102 C CA . PRO B 1 317 ? -4.523 -35.312 0.363 1 75.56 317 PRO B CA 1
ATOM 6103 C C . PRO B 1 317 ? -3.301 -34.438 0.198 1 75.56 317 PRO B C 1
ATOM 6105 O O . PRO B 1 317 ? -2.875 -33.781 1.155 1 75.56 317 PRO B O 1
ATOM 6108 N N . LYS B 1 318 ? -2.846 -34.312 -0.922 1 72.88 318 LYS B N 1
ATOM 6109 C CA . LYS B 1 318 ? -1.548 -33.719 -1.17 1 72.88 318 LYS B CA 1
ATOM 6110 C C . LYS B 1 318 ? -1.538 -32.25 -0.72 1 72.88 318 LYS B C 1
ATOM 6112 O O . LYS B 1 318 ? -0.532 -31.766 -0.199 1 72.88 318 LYS B O 1
ATOM 6117 N N . TYR B 1 319 ? -2.568 -31.609 -0.718 1 79.38 319 TYR B N 1
ATOM 6118 C CA . TYR B 1 319 ? -2.566 -30.172 -0.418 1 79.38 319 TYR B CA 1
ATOM 6119 C C . TYR B 1 319 ? -3.502 -29.859 0.743 1 79.38 319 TYR B C 1
ATOM 6121 O O . TYR B 1 319 ? -4.195 -28.844 0.732 1 79.38 319 TYR B O 1
ATOM 6129 N N . ALA B 1 320 ? -3.422 -30.75 1.749 1 77.69 320 ALA B N 1
ATOM 6130 C CA . ALA B 1 320 ? -4.281 -30.625 2.924 1 77.69 320 ALA B CA 1
ATOM 6131 C C . ALA B 1 320 ? -3.938 -29.359 3.715 1 77.69 320 ALA B C 1
ATOM 6133 O O . ALA B 1 320 ? -4.801 -28.781 4.387 1 77.69 320 ALA B O 1
ATOM 6134 N N . ASP B 1 321 ? -2.691 -28.859 3.596 1 83.81 321 ASP B N 1
ATOM 6135 C CA . ASP B 1 321 ? -2.234 -27.719 4.379 1 83.81 321 ASP B CA 1
ATOM 6136 C C . ASP B 1 321 ? -2.234 -26.438 3.541 1 83.81 321 ASP B C 1
ATOM 6138 O O . ASP B 1 321 ? -1.678 -25.422 3.953 1 83.81 321 ASP B O 1
ATOM 6142 N N . LEU B 1 322 ? -2.928 -26.5 2.453 1 84.25 322 LEU B N 1
ATOM 6143 C CA . LEU B 1 322 ? -2.881 -25.406 1.482 1 84.25 322 LEU B CA 1
ATOM 6144 C C . LEU B 1 322 ? -3.455 -24.125 2.078 1 84.25 322 LEU B C 1
ATOM 6146 O O . LEU B 1 322 ? -2.996 -23.031 1.754 1 84.25 322 LEU B O 1
ATOM 6150 N N . ARG B 1 323 ? -4.359 -24.266 2.998 1 90.31 323 ARG B N 1
ATOM 6151 C CA . ARG B 1 323 ? -5.086 -23.109 3.484 1 90.31 323 ARG B CA 1
ATOM 6152 C C . ARG B 1 323 ? -4.625 -22.719 4.887 1 90.31 323 ARG B C 1
ATOM 6154 O O . ARG B 1 323 ? -5.332 -22 5.602 1 90.31 323 ARG B O 1
ATOM 6161 N N . SER B 1 324 ? -3.473 -23.188 5.258 1 93.25 324 SER B N 1
ATOM 6162 C CA . SER B 1 324 ? -2.891 -22.766 6.527 1 93.25 324 SER B CA 1
ATOM 6163 C C . SER B 1 324 ? -2.705 -21.25 6.574 1 93.25 324 SER B C 1
ATOM 6165 O O . SER B 1 324 ? -2.391 -20.625 5.562 1 93.25 324 SER B O 1
ATOM 6167 N N . HIS B 1 325 ? -2.994 -20.625 7.797 1 95.38 325 HIS B N 1
ATOM 6168 C CA . HIS B 1 325 ? -2.797 -19.188 7.914 1 95.38 325 HIS B CA 1
ATOM 6169 C C . HIS B 1 325 ? -2.316 -18.812 9.312 1 95.38 325 HIS B C 1
ATOM 6171 O O . HIS B 1 325 ? -2.686 -19.453 10.297 1 95.38 325 HIS B O 1
ATOM 6177 N N . PRO B 1 326 ? -1.489 -17.828 9.406 1 98.06 326 PRO B N 1
ATOM 6178 C CA . PRO B 1 326 ? -0.938 -17.391 10.688 1 98.06 326 PRO B CA 1
ATOM 6179 C C . PRO B 1 326 ? -1.956 -16.625 11.539 1 98.06 326 PRO B C 1
ATOM 6181 O O . PRO B 1 326 ? -2.715 -15.805 11.016 1 98.06 326 PRO B O 1
ATOM 6184 N N . VAL B 1 327 ? -1.891 -16.875 12.914 1 98.31 327 VAL B N 1
ATOM 6185 C CA . VAL B 1 327 ? -2.928 -16.281 13.742 1 98.31 327 VAL B CA 1
ATOM 6186 C C . VAL B 1 327 ? -2.305 -15.719 15.023 1 98.31 327 VAL B C 1
ATOM 6188 O O . VAL B 1 327 ? -3.006 -15.148 15.867 1 98.31 327 VAL B O 1
ATOM 6191 N N . GLY B 1 328 ? -0.966 -15.852 15.18 1 98.12 328 GLY B N 1
ATOM 6192 C CA . GLY B 1 328 ? -0.378 -15.305 16.391 1 98.12 328 GLY B CA 1
ATOM 6193 C C . GLY B 1 328 ? 1.119 -15.531 16.484 1 98.12 328 GLY B C 1
ATOM 6194 O O . GLY B 1 328 ? 1.696 -16.25 15.656 1 98.12 328 GLY B O 1
ATOM 6195 N N . LEU B 1 329 ? 1.696 -14.906 17.438 1 98.62 329 LEU B N 1
ATOM 6196 C CA . LEU B 1 329 ? 3.121 -15.008 17.734 1 98.62 329 LEU B CA 1
ATOM 6197 C C . LEU B 1 329 ? 3.379 -14.82 19.219 1 98.62 329 LEU B C 1
ATOM 6199 O O . LEU B 1 329 ? 2.793 -13.938 19.844 1 98.62 329 LEU B O 1
ATOM 6203 N N . ARG B 1 330 ? 4.176 -15.664 19.75 1 97.88 330 ARG B N 1
ATOM 6204 C CA . ARG B 1 330 ? 4.633 -15.523 21.125 1 97.88 330 ARG B CA 1
ATOM 6205 C C . ARG B 1 330 ? 6.141 -15.297 21.188 1 97.88 330 ARG B C 1
ATOM 6207 O O . ARG B 1 330 ? 6.879 -15.773 20.328 1 97.88 330 ARG B O 1
ATOM 6214 N N . SER B 1 331 ? 6.551 -14.555 22.203 1 97.5 331 SER B N 1
ATOM 6215 C CA . SER B 1 331 ? 7.984 -14.406 22.453 1 97.5 331 SER B CA 1
ATOM 6216 C C . SER B 1 331 ? 8.594 -15.711 22.953 1 97.5 331 SER B C 1
ATOM 6218 O O . SER B 1 331 ? 7.875 -16.625 23.344 1 97.5 331 SER B O 1
ATOM 6220 N N . PRO B 1 332 ? 9.914 -15.773 22.891 1 96.12 332 PRO B N 1
ATOM 6221 C CA . PRO B 1 332 ? 10.57 -16.953 23.453 1 96.12 332 PRO B CA 1
ATOM 6222 C C . PRO B 1 332 ? 10.227 -17.188 24.922 1 96.12 332 PRO B C 1
ATOM 6224 O O . PRO B 1 332 ? 10.188 -18.328 25.375 1 96.12 332 PRO B O 1
ATOM 6227 N N . GLU B 1 333 ? 9.891 -16.125 25.625 1 96.69 333 GLU B N 1
ATOM 6228 C CA . GLU B 1 333 ? 9.562 -16.219 27.047 1 96.69 333 GLU B CA 1
ATOM 6229 C C . GLU B 1 333 ? 8.078 -16.516 27.25 1 96.69 333 GLU B C 1
ATOM 6231 O O . GLU B 1 333 ? 7.609 -16.641 28.375 1 96.69 333 GLU B O 1
ATOM 6236 N N . GLY B 1 334 ? 7.301 -16.531 26.188 1 96.06 334 GLY B N 1
ATOM 6237 C CA . GLY B 1 334 ? 5.918 -16.969 26.281 1 96.06 334 GLY B CA 1
ATOM 6238 C C . GLY B 1 334 ? 4.922 -15.836 26.219 1 96.06 334 GLY B C 1
ATOM 6239 O O . GLY B 1 334 ? 3.709 -16.062 26.203 1 96.06 334 GLY B O 1
ATOM 6240 N N . GLU B 1 335 ? 5.402 -14.664 26.078 1 97 335 GLU B N 1
ATOM 6241 C CA . GLU B 1 335 ? 4.516 -13.508 25.984 1 97 335 GLU B CA 1
ATOM 6242 C C . GLU B 1 335 ? 3.801 -13.477 24.625 1 97 335 GLU B C 1
ATOM 6244 O O . GLU B 1 335 ? 4.418 -13.719 23.594 1 97 335 GLU B O 1
ATOM 6249 N N . ALA B 1 336 ? 2.486 -13.188 24.656 1 97.38 336 ALA B N 1
ATOM 6250 C CA . ALA B 1 336 ? 1.76 -13.008 23.406 1 97.38 336 ALA B CA 1
ATOM 6251 C C . ALA B 1 336 ? 2.111 -11.672 22.75 1 97.38 336 ALA B C 1
ATOM 6253 O O . ALA B 1 336 ? 1.776 -10.609 23.281 1 97.38 336 ALA B O 1
ATOM 6254 N N . LEU B 1 337 ? 2.74 -11.703 21.641 1 98.06 337 LEU B N 1
ATOM 6255 C CA . LEU B 1 337 ? 3.111 -10.492 20.938 1 98.06 337 LEU B CA 1
ATOM 6256 C C . LEU B 1 337 ? 2.027 -10.094 19.938 1 98.06 337 LEU B C 1
ATOM 6258 O O . LEU B 1 337 ? 1.723 -8.914 19.781 1 98.06 337 LEU B O 1
ATOM 6262 N N . ILE B 1 338 ? 1.44 -11.055 19.266 1 98.19 338 ILE B N 1
ATOM 6263 C CA . ILE B 1 338 ? 0.33 -10.883 18.328 1 98.19 338 ILE B CA 1
ATOM 6264 C C . ILE B 1 338 ? -0.728 -11.953 18.578 1 98.19 338 ILE B C 1
ATOM 6266 O O . ILE B 1 338 ? -0.403 -13.141 18.703 1 98.19 338 ILE B O 1
ATOM 6270 N N . GLU B 1 339 ? -1.897 -11.555 18.703 1 97.75 339 GLU B N 1
ATOM 6271 C CA . GLU B 1 339 ? -3.029 -12.461 18.844 1 97.75 339 GLU B CA 1
ATOM 6272 C C . GLU B 1 339 ? -4.203 -12.031 17.969 1 97.75 339 GLU B C 1
ATOM 6274 O O . GLU B 1 339 ? -4.82 -10.992 18.234 1 97.75 339 GLU B O 1
ATOM 6279 N N . ALA B 1 340 ? -4.504 -12.828 17 1 98.12 340 ALA B N 1
ATOM 6280 C CA . ALA B 1 340 ? -5.594 -12.508 16.094 1 98.12 340 ALA B CA 1
ATOM 6281 C C . ALA B 1 340 ? -6.949 -12.625 16.781 1 98.12 340 ALA B C 1
ATOM 6283 O O . ALA B 1 340 ? -7.098 -13.398 17.734 1 98.12 340 ALA B O 1
ATOM 6284 N N . ALA B 1 341 ? -7.922 -11.914 16.297 1 98.25 341 ALA B N 1
ATOM 6285 C CA . ALA B 1 341 ? -9.289 -11.961 16.812 1 98.25 341 ALA B CA 1
ATOM 6286 C C . ALA B 1 341 ? -10.062 -13.133 16.219 1 98.25 341 ALA B C 1
ATOM 6288 O O . ALA B 1 341 ? -11.086 -12.938 15.57 1 98.25 341 ALA B O 1
ATOM 6289 N N . CYS B 1 342 ? -9.594 -14.266 16.453 1 98.19 342 CYS B N 1
ATOM 6290 C CA . CYS B 1 342 ? -10.195 -15.531 16.047 1 98.19 342 CYS B CA 1
ATOM 6291 C C . CYS B 1 342 ? -9.617 -16.688 16.844 1 98.19 342 CYS B C 1
ATOM 6293 O O . CYS B 1 342 ? -8.664 -16.516 17.609 1 98.19 342 CYS B O 1
ATOM 6295 N N . PRO B 1 343 ? -10.289 -17.844 16.766 1 96.25 343 PRO B N 1
ATOM 6296 C CA . PRO B 1 343 ? -9.656 -19 17.391 1 96.25 343 PRO B CA 1
ATOM 6297 C C . PRO B 1 343 ? -8.266 -19.297 16.828 1 96.25 343 PRO B C 1
ATOM 6299 O O . PRO B 1 343 ? -8.031 -19.094 15.633 1 96.25 343 PRO B O 1
ATOM 6302 N N . PRO B 1 344 ? -7.285 -19.734 17.719 1 95.5 344 PRO B N 1
ATOM 6303 C CA . PRO B 1 344 ? -7.523 -20.266 19.062 1 95.5 344 PRO B CA 1
ATOM 6304 C C . PRO B 1 344 ? -7.41 -19.203 20.141 1 95.5 344 PRO B C 1
ATOM 6306 O O . PRO B 1 344 ? -7.688 -19.469 21.312 1 95.5 344 PRO B O 1
ATOM 6309 N N . ALA B 1 345 ? -7.023 -17.984 19.844 1 96.81 345 ALA B N 1
ATOM 6310 C CA . ALA B 1 345 ? -6.887 -16.953 20.875 1 96.81 345 ALA B CA 1
ATOM 6311 C C . ALA B 1 345 ? -8.219 -16.688 21.562 1 96.81 345 ALA B C 1
ATOM 6313 O O . ALA B 1 345 ? -8.25 -16.297 22.734 1 96.81 345 ALA B O 1
ATOM 6314 N N . HIS B 1 346 ? -9.312 -16.875 20.828 1 97.75 346 HIS B N 1
ATOM 6315 C CA . HIS B 1 346 ? -10.68 -16.797 21.328 1 97.75 346 HIS B CA 1
ATOM 6316 C C . HIS B 1 346 ? -11.414 -18.125 21.125 1 97.75 346 HIS B C 1
ATOM 6318 O O . HIS B 1 346 ? -11.258 -18.766 20.078 1 97.75 346 HIS B O 1
ATOM 6324 N N . ARG B 1 347 ? -12.211 -18.469 22 1 96.56 347 ARG B N 1
ATOM 6325 C CA . ARG B 1 347 ? -12.859 -19.766 21.938 1 96.56 347 ARG B CA 1
ATOM 6326 C C . ARG B 1 347 ? -13.797 -19.859 20.734 1 96.56 347 ARG B C 1
ATOM 6328 O O . ARG B 1 347 ? -13.898 -20.922 20.109 1 96.56 347 ARG B O 1
ATOM 6335 N N . THR B 1 348 ? -14.523 -18.828 20.516 1 97.88 348 THR B N 1
ATOM 6336 C CA . THR B 1 348 ? -15.453 -18.75 19.391 1 97.88 348 THR B CA 1
ATOM 6337 C C . THR B 1 348 ? -15.32 -17.422 18.656 1 97.88 348 THR B C 1
ATOM 6339 O O . THR B 1 348 ? -14.688 -16.484 19.172 1 97.88 348 THR B O 1
ATOM 6342 N N . MET B 1 349 ? -15.914 -17.391 17.469 1 98.12 349 MET B N 1
ATOM 6343 C CA . MET B 1 349 ? -15.914 -16.109 16.75 1 98.12 349 MET B CA 1
ATOM 6344 C C . MET B 1 349 ? -16.812 -15.102 17.469 1 98.12 349 MET B C 1
ATOM 6346 O O . MET B 1 349 ? -16.531 -13.898 17.438 1 98.12 349 MET B O 1
ATOM 6350 N N . ALA B 1 350 ? -17.859 -15.625 18.031 1 98 350 ALA B N 1
ATOM 6351 C CA . ALA B 1 350 ? -18.719 -14.734 18.797 1 98 350 ALA B CA 1
ATOM 6352 C C . ALA B 1 350 ? -17.938 -14.047 19.922 1 98 350 ALA B C 1
ATOM 6354 O O . ALA B 1 350 ? -18.047 -12.836 20.109 1 98 350 ALA B O 1
ATOM 6355 N N . SER B 1 351 ? -17.172 -14.836 20.625 1 98.12 351 SER B N 1
ATOM 6356 C CA . SER B 1 351 ? -16.375 -14.273 21.703 1 98.12 351 SER B CA 1
ATOM 6357 C C . SER B 1 351 ? -15.312 -13.312 21.172 1 98.12 351 SER B C 1
ATOM 6359 O O . SER B 1 351 ? -14.969 -12.328 21.828 1 98.12 351 SER B O 1
ATOM 6361 N N . ALA B 1 352 ? -14.75 -13.594 19.984 1 98.62 352 ALA B N 1
ATOM 6362 C CA . ALA B 1 352 ? -13.781 -12.703 19.359 1 98.62 352 ALA B CA 1
ATOM 6363 C C . ALA B 1 352 ? -14.422 -11.352 19.031 1 98.62 352 ALA B C 1
ATOM 6365 O O . ALA B 1 352 ? -13.836 -10.297 19.297 1 98.62 352 ALA B O 1
ATOM 6366 N N . VAL B 1 353 ? -15.625 -11.359 18.469 1 98.44 353 VAL B N 1
ATOM 6367 C CA . VAL B 1 353 ? -16.359 -10.141 18.156 1 98.44 353 VAL B CA 1
ATOM 6368 C C . VAL B 1 353 ? -16.609 -9.344 19.438 1 98.44 353 VAL B C 1
ATOM 6370 O O . VAL B 1 353 ? -16.391 -8.133 19.469 1 98.44 353 VAL B O 1
ATOM 6373 N N . ASP B 1 354 ? -17.016 -10.039 20.453 1 97.75 354 ASP B N 1
ATOM 6374 C CA . ASP B 1 354 ? -17.297 -9.383 21.734 1 97.75 354 ASP B CA 1
ATOM 6375 C C . ASP B 1 354 ? -16.047 -8.742 22.312 1 97.75 354 ASP B C 1
ATOM 6377 O O . ASP B 1 354 ? -16.109 -7.676 22.922 1 97.75 354 ASP B O 1
ATOM 6381 N N . ALA B 1 355 ? -15.008 -9.422 22.141 1 97.75 355 ALA B N 1
ATOM 6382 C CA . ALA B 1 355 ? -13.742 -8.891 22.656 1 97.75 355 ALA B CA 1
ATOM 6383 C C . ALA B 1 355 ? -13.367 -7.598 21.938 1 97.75 355 ALA B C 1
ATOM 6385 O O . ALA B 1 355 ? -12.859 -6.66 22.562 1 97.75 355 ALA B O 1
ATOM 6386 N N . VAL B 1 356 ? -13.562 -7.531 20.641 1 97.5 356 VAL B N 1
ATOM 6387 C CA . VAL B 1 356 ? -13.273 -6.328 19.875 1 97.5 356 VAL B CA 1
ATOM 6388 C C . VAL B 1 356 ? -14.172 -5.188 20.328 1 97.5 356 VAL B C 1
ATOM 6390 O O . VAL B 1 356 ? -13.711 -4.055 20.5 1 97.5 356 VAL B O 1
ATOM 6393 N N . ILE B 1 357 ? -15.391 -5.477 20.625 1 96.75 357 ILE B N 1
ATOM 6394 C CA . ILE B 1 357 ? -16.344 -4.477 21.078 1 96.75 357 ILE B CA 1
ATOM 6395 C C . ILE B 1 357 ? -15.953 -3.992 22.469 1 96.75 357 ILE B C 1
ATOM 6397 O O . ILE B 1 357 ? -15.992 -2.791 22.75 1 96.75 357 ILE B O 1
ATOM 6401 N N . ARG B 1 358 ? -15.594 -4.918 23.297 1 96.38 358 ARG B N 1
ATOM 6402 C CA . ARG B 1 358 ? -15.203 -4.578 24.656 1 96.38 358 ARG B CA 1
ATOM 6403 C C . ARG B 1 358 ? -13.953 -3.697 24.672 1 96.38 358 ARG B C 1
ATOM 6405 O O . ARG B 1 358 ? -13.828 -2.807 25.516 1 96.38 358 ARG B O 1
ATOM 6412 N N . ALA B 1 359 ? -13.078 -3.936 23.766 1 96.19 359 ALA B N 1
ATOM 6413 C CA . ALA B 1 359 ? -11.852 -3.15 23.672 1 96.19 359 ALA B CA 1
ATOM 6414 C C . ALA B 1 359 ? -12.156 -1.697 23.312 1 96.19 359 ALA B C 1
ATOM 6416 O O . ALA B 1 359 ? -11.375 -0.797 23.641 1 96.19 359 ALA B O 1
ATOM 6417 N N . LYS B 1 360 ? -13.258 -1.428 22.75 1 96.06 360 LYS B N 1
ATOM 6418 C CA . LYS B 1 360 ? -13.648 -0.077 22.344 1 96.06 360 LYS B CA 1
ATOM 6419 C C . LYS B 1 360 ? -14.531 0.575 23.406 1 96.06 360 LYS B C 1
ATOM 6421 O O . LYS B 1 360 ? -14.289 1.711 23.812 1 96.06 360 LYS B O 1
ATOM 6426 N N . PHE B 1 361 ? -15.539 -0.214 23.875 1 95.38 361 PHE B N 1
ATOM 6427 C CA . PHE B 1 361 ? -16.625 0.426 24.609 1 95.38 361 PHE B CA 1
ATOM 6428 C C . PHE B 1 361 ? -16.734 -0.134 26.016 1 95.38 361 PHE B C 1
ATOM 6430 O O . PHE B 1 361 ? -17.484 0.38 26.844 1 95.38 361 PHE B O 1
ATOM 6437 N N . GLY B 1 362 ? -16 -1.204 26.281 1 94.06 362 GLY B N 1
ATOM 6438 C CA . GLY B 1 362 ? -16.016 -1.761 27.625 1 94.06 362 GLY B CA 1
ATOM 6439 C C . GLY B 1 362 ? -15.18 -0.964 28.609 1 94.06 362 GLY B C 1
ATOM 6440 O O . GLY B 1 362 ? -14.602 0.067 28.25 1 94.06 362 GLY B O 1
ATOM 6441 N N . PRO B 1 363 ? -15.148 -1.471 29.859 1 92.06 363 PRO B N 1
ATOM 6442 C CA . PRO B 1 363 ? -14.281 -0.827 30.859 1 92.06 363 PRO B CA 1
ATOM 6443 C C . PRO B 1 363 ? -12.82 -0.771 30.422 1 92.06 363 PRO B C 1
ATOM 6445 O O . PRO B 1 363 ? -12.242 -1.799 30.062 1 92.06 363 PRO B O 1
ATOM 6448 N N . GLY B 1 364 ? -12.32 0.453 30.438 1 91.06 364 GLY B N 1
ATOM 6449 C CA . GLY B 1 364 ? -10.93 0.628 30.031 1 91.06 364 GLY B CA 1
ATOM 6450 C C . GLY B 1 364 ? -10.758 0.661 28.516 1 91.06 364 GLY B C 1
ATOM 6451 O O . GLY B 1 364 ? -9.633 0.731 28.016 1 91.06 364 GLY B O 1
ATOM 6452 N N . GLY B 1 365 ? -11.828 0.626 27.859 1 94.94 365 GLY B N 1
ATOM 6453 C CA . GLY B 1 365 ? -11.781 0.638 26.406 1 94.94 365 GLY B CA 1
ATOM 6454 C C . GLY B 1 365 ? -11.469 2.008 25.828 1 94.94 365 GLY B C 1
ATOM 6455 O O . GLY B 1 365 ? -11.43 3 26.562 1 94.94 365 GLY B O 1
ATOM 6456 N N . THR B 1 366 ? -11.234 2.08 24.594 1 95.62 366 THR B N 1
ATOM 6457 C CA . THR B 1 366 ? -10.805 3.266 23.875 1 95.62 366 THR B CA 1
ATOM 6458 C C . THR B 1 366 ? -11.742 4.441 24.141 1 95.62 366 THR B C 1
ATOM 6460 O O . THR B 1 366 ? -11.281 5.543 24.453 1 95.62 366 THR B O 1
ATOM 6463 N N . TYR B 1 367 ? -13.031 4.234 24.109 1 96.56 367 TYR B N 1
ATOM 6464 C CA . TYR B 1 367 ? -14.008 5.312 24.234 1 96.56 367 TYR B CA 1
ATOM 6465 C C . TYR B 1 367 ? -14.484 5.453 25.672 1 96.56 367 TYR B C 1
ATOM 6467 O O . TYR B 1 367 ? -15.445 6.168 25.938 1 96.56 367 TYR B O 1
ATOM 6475 N N . GLY B 1 368 ? -13.812 4.723 26.547 1 93.06 368 GLY B N 1
ATOM 6476 C CA . GLY B 1 368 ? -14.039 4.891 27.969 1 93.06 368 GLY B CA 1
ATOM 6477 C C . GLY B 1 368 ? -12.945 5.676 28.672 1 93.06 368 GLY B C 1
ATOM 6478 O O . GLY B 1 368 ? -13.062 5.992 29.859 1 93.06 368 GLY B O 1
ATOM 6479 N N . ASP B 1 369 ? -11.977 6 27.953 1 92.25 369 ASP B N 1
ATOM 6480 C CA . ASP B 1 369 ? -10.828 6.703 28.5 1 92.25 369 ASP B CA 1
ATOM 6481 C C . ASP B 1 369 ? -11.047 8.219 28.484 1 92.25 369 ASP B C 1
ATOM 6483 O O . ASP B 1 369 ? -10.555 8.914 27.594 1 92.25 369 ASP B O 1
ATOM 6487 N N . LYS B 1 370 ? -11.531 8.766 29.531 1 93.31 370 LYS B N 1
ATOM 6488 C CA . LYS B 1 370 ? -11.875 10.18 29.609 1 93.31 370 LYS B CA 1
ATOM 6489 C C . LYS B 1 370 ? -10.633 11.055 29.547 1 93.31 370 LYS B C 1
ATOM 6491 O O . LYS B 1 370 ? -10.664 12.148 28.984 1 93.31 370 LYS B O 1
ATOM 6496 N N . ASP B 1 371 ? -9.594 10.523 30.094 1 92.75 371 ASP B N 1
ATOM 6497 C CA . ASP B 1 371 ? -8.359 11.305 30.141 1 92.75 371 ASP B CA 1
ATOM 6498 C C . ASP B 1 371 ? -7.812 11.547 28.734 1 92.75 371 ASP B C 1
ATOM 6500 O O . ASP B 1 371 ? -7.344 12.648 28.422 1 92.75 371 ASP B O 1
ATOM 6504 N N . VAL B 1 372 ? -7.863 10.57 27.922 1 93.69 372 VAL B N 1
ATOM 6505 C CA . VAL B 1 372 ? -7.352 10.703 26.562 1 93.69 372 VAL B CA 1
ATOM 6506 C C . VAL B 1 372 ? -8.172 11.742 25.797 1 93.69 372 VAL B C 1
ATOM 6508 O O . VAL B 1 372 ? -7.613 12.578 25.078 1 93.69 372 VAL B O 1
ATOM 6511 N N . PHE B 1 373 ? -9.43 11.812 25.984 1 96.38 373 PHE B N 1
ATOM 6512 C CA . PHE B 1 373 ? -10.289 12.719 25.234 1 96.38 373 PHE B CA 1
ATOM 6513 C C . PHE B 1 373 ? -10.188 14.141 25.766 1 96.38 373 PHE B C 1
ATOM 6515 O O . PHE B 1 373 ? -10.383 15.102 25.031 1 96.38 373 PHE B O 1
ATOM 6522 N N . THR B 1 374 ? -9.797 14.25 27.047 1 95.75 374 THR B N 1
ATOM 6523 C CA . THR B 1 374 ? -9.523 15.578 27.578 1 95.75 374 THR B CA 1
ATOM 6524 C C . THR B 1 374 ? -8.234 16.141 26.969 1 95.75 374 THR B C 1
ATOM 6526 O O . THR B 1 374 ? -8.062 17.359 26.906 1 95.75 374 THR B O 1
ATOM 6529 N N . ARG B 1 375 ? -7.422 15.227 26.531 1 94.19 375 ARG B N 1
ATOM 6530 C CA . ARG B 1 375 ? -6.184 15.664 25.906 1 94.19 375 ARG B CA 1
ATOM 6531 C C . ARG B 1 375 ? -6.395 15.969 24.422 1 94.19 375 ARG B C 1
ATOM 6533 O O . ARG B 1 375 ? -5.668 16.781 23.844 1 94.19 375 ARG B O 1
ATOM 6540 N N . ILE B 1 376 ? -7.379 15.375 23.812 1 96.5 376 ILE B N 1
ATOM 6541 C CA . ILE B 1 376 ? -7.66 15.547 22.391 1 96.5 376 ILE B CA 1
ATOM 6542 C C . ILE B 1 376 ? -8.453 16.828 22.172 1 96.5 376 ILE B C 1
ATOM 6544 O O . ILE B 1 376 ? -8.133 17.625 21.281 1 96.5 376 ILE B O 1
ATOM 6548 N N . TYR B 1 377 ? -9.469 17.047 23.047 1 97.69 377 TYR B N 1
ATOM 6549 C CA . TYR B 1 377 ? -10.406 18.156 22.875 1 97.69 377 TYR B CA 1
ATOM 6550 C C . TYR B 1 377 ? -10.109 19.281 23.859 1 97.69 377 TYR B C 1
ATOM 6552 O O . TYR B 1 377 ? -9.469 19.062 24.891 1 97.69 377 TYR B O 1
ATOM 6560 N N . LYS B 1 378 ? -10.594 20.406 23.422 1 96.38 378 LYS B N 1
ATOM 6561 C CA . LYS B 1 378 ? -10.562 21.547 24.344 1 96.38 378 LYS B CA 1
ATOM 6562 C C . LYS B 1 378 ? -11.766 21.531 25.281 1 96.38 378 LYS B C 1
ATOM 6564 O O . LYS B 1 378 ? -12.844 21.062 24.906 1 96.38 378 LYS B O 1
ATOM 6569 N N . GLU B 1 379 ? -11.43 21.984 26.5 1 91.94 379 GLU B N 1
ATOM 6570 C CA . GLU B 1 379 ? -12.5 22.266 27.453 1 91.94 379 GLU B CA 1
ATOM 6571 C C . GLU B 1 379 ? -13.344 21.016 27.703 1 91.94 379 GLU B C 1
ATOM 6573 O O . GLU B 1 379 ? -12.805 19.938 27.969 1 91.94 379 GLU B O 1
ATOM 6578 N N . GLY B 1 380 ? -14.633 21.047 27.609 1 93.94 380 GLY B N 1
ATOM 6579 C CA . GLY B 1 380 ? -15.539 19.953 27.922 1 93.94 380 GLY B CA 1
ATOM 6580 C C . GLY B 1 380 ? -16 19.188 26.688 1 93.94 380 GLY B C 1
ATOM 6581 O O . GLY B 1 380 ? -16.844 18.297 26.781 1 93.94 380 GLY B O 1
ATOM 6582 N N . TYR B 1 381 ? -15.375 19.469 25.641 1 95.62 381 TYR B N 1
ATOM 6583 C CA . TYR B 1 381 ? -15.844 18.891 24.391 1 95.62 381 TYR B CA 1
ATOM 6584 C C . TYR B 1 381 ? -15.539 17.391 24.344 1 95.62 381 TYR B C 1
ATOM 6586 O O . TYR B 1 381 ? -16.25 16.625 23.672 1 95.62 381 TYR B O 1
ATOM 6594 N N . GLY B 1 382 ? -14.461 16.906 25 1 96.06 382 GLY B N 1
ATOM 6595 C CA . GLY B 1 382 ? -14.203 15.484 25.078 1 96.06 382 GLY B CA 1
ATOM 6596 C C . GLY B 1 382 ? -15.344 14.703 25.719 1 96.06 382 GLY B C 1
ATOM 6597 O O . GLY B 1 382 ? -15.727 13.641 25.219 1 96.06 382 GLY B O 1
ATOM 6598 N N . GLN B 1 383 ? -15.852 15.297 26.766 1 95.56 383 GLN B N 1
ATOM 6599 C CA . GLN B 1 383 ? -16.984 14.68 27.453 1 95.56 383 GLN B CA 1
ATOM 6600 C C . GLN B 1 383 ? -18.234 14.688 26.578 1 95.56 383 GLN B C 1
ATOM 6602 O O . GLN B 1 383 ? -18.984 13.719 26.562 1 95.56 383 GLN B O 1
ATOM 6607 N N . ARG B 1 384 ? -18.438 15.75 25.922 1 95.44 384 ARG B N 1
ATOM 6608 C CA . ARG B 1 384 ? -19.594 15.836 25.031 1 95.44 384 ARG B CA 1
ATOM 6609 C C . ARG B 1 384 ? -19.5 14.797 23.922 1 95.44 384 ARG B C 1
ATOM 6611 O O . ARG B 1 384 ? -20.484 14.148 23.578 1 95.44 384 ARG B O 1
ATOM 6618 N N . TYR B 1 385 ? -18.344 14.688 23.375 1 96.19 385 TYR B N 1
ATOM 6619 C CA . TYR B 1 385 ? -18.125 13.68 22.344 1 96.19 385 TYR B CA 1
ATOM 6620 C C . TYR B 1 385 ? -18.484 12.289 22.859 1 96.19 385 TYR B C 1
ATOM 6622 O O . TYR B 1 385 ? -19.234 11.547 22.203 1 96.19 385 TYR B O 1
ATOM 6630 N N . LEU B 1 386 ? -17.906 11.93 24.016 1 95.44 386 LEU B N 1
ATOM 6631 C CA . LEU B 1 386 ? -18.125 10.602 24.594 1 95.44 386 LEU B CA 1
ATOM 6632 C C . LEU B 1 386 ? -19.594 10.359 24.875 1 95.44 386 LEU B C 1
ATOM 6634 O O . LEU B 1 386 ? -20.078 9.234 24.719 1 95.44 386 LEU B O 1
ATOM 6638 N N . ALA B 1 387 ? -20.297 11.406 25.172 1 94.06 387 ALA B N 1
ATOM 6639 C CA . ALA B 1 387 ? -21.703 11.281 25.578 1 94.06 387 ALA B CA 1
ATOM 6640 C C . ALA B 1 387 ? -22.625 11.258 24.359 1 94.06 387 ALA B C 1
ATOM 6642 O O . ALA B 1 387 ? -23.641 10.562 24.344 1 94.06 387 ALA B O 1
ATOM 6643 N N . GLU B 1 388 ? -22.266 12.016 23.344 1 92.81 388 GLU B N 1
ATOM 6644 C CA . GLU B 1 388 ? -23.234 12.289 22.281 1 92.81 388 GLU B CA 1
ATOM 6645 C C . GLU B 1 388 ? -22.969 11.43 21.047 1 92.81 388 GLU B C 1
ATOM 6647 O O . GLU B 1 388 ? -23.891 11.125 20.297 1 92.81 388 GLU B O 1
ATOM 6652 N N . ALA B 1 389 ? -21.734 11.141 20.812 1 90.12 389 ALA B N 1
ATOM 6653 C CA . ALA B 1 389 ? -21.438 10.289 19.656 1 90.12 389 ALA B CA 1
ATOM 6654 C C . ALA B 1 389 ? -21.953 8.875 19.875 1 90.12 389 ALA B C 1
ATOM 6656 O O . ALA B 1 389 ? -21.859 8.328 20.984 1 90.12 389 ALA B O 1
ATOM 6657 N N . SER B 1 390 ? -22.406 8.312 18.812 1 86 390 SER B N 1
ATOM 6658 C CA . SER B 1 390 ? -23.109 7.043 18.922 1 86 390 SER B CA 1
ATOM 6659 C C . SER B 1 390 ? -22.141 5.871 18.938 1 86 390 SER B C 1
ATOM 6661 O O . SER B 1 390 ? -21.078 5.941 18.312 1 86 390 SER B O 1
ATOM 6663 N N . GLU B 1 391 ? -22.641 4.797 19.641 1 89.56 391 GLU B N 1
ATOM 6664 C CA . GLU B 1 391 ? -22 3.486 19.594 1 89.56 391 GLU B CA 1
ATOM 6665 C C . GLU B 1 391 ? -22.75 2.533 18.672 1 89.56 391 GLU B C 1
ATOM 6667 O O . GLU B 1 391 ? -23.75 2.91 18.062 1 89.56 391 GLU B O 1
ATOM 6672 N N . TYR B 1 392 ? -22.203 1.408 18.531 1 90.88 392 TYR B N 1
ATOM 6673 C CA . TYR B 1 392 ? -22.875 0.427 17.688 1 90.88 392 TYR B CA 1
ATOM 6674 C C . TYR B 1 392 ? -24.188 -0.024 18.297 1 90.88 392 TYR B C 1
ATOM 6676 O O . TYR B 1 392 ? -24.266 -0.268 19.5 1 90.88 392 TYR B O 1
ATOM 6684 N N . GLU B 1 393 ? -25.188 -0.145 17.438 1 91.69 393 GLU B N 1
ATOM 6685 C CA . GLU B 1 393 ? -26.438 -0.776 17.875 1 91.69 393 GLU B CA 1
ATOM 6686 C C . GLU B 1 393 ? -26.25 -2.275 18.094 1 91.69 393 GLU B C 1
ATOM 6688 O O . GLU B 1 393 ? -25.391 -2.896 17.453 1 91.69 393 GLU B O 1
ATOM 6693 N N . ASP B 1 394 ? -27.078 -2.832 18.922 1 94.44 394 ASP B N 1
ATOM 6694 C CA . ASP B 1 394 ? -27.016 -4.262 19.219 1 94.44 394 ASP B CA 1
ATOM 6695 C C . ASP B 1 394 ? -27.203 -5.09 17.953 1 94.44 394 ASP B C 1
ATOM 6697 O O . ASP B 1 394 ? -26.578 -6.141 17.797 1 94.44 394 ASP B O 1
ATOM 6701 N N . ARG B 1 395 ? -28.047 -4.652 17.125 1 95.94 395 ARG B N 1
ATOM 6702 C CA . ARG B 1 395 ? -28.312 -5.398 15.898 1 95.94 395 ARG B CA 1
ATOM 6703 C C . ARG B 1 395 ? -27.094 -5.438 14.992 1 95.94 395 ARG B C 1
ATOM 6705 O O . ARG B 1 395 ? -26.859 -6.422 14.289 1 95.94 395 ARG B O 1
ATOM 6712 N N . VAL B 1 396 ? -26.359 -4.309 15.008 1 96.06 396 VAL B N 1
ATOM 6713 C CA . VAL B 1 396 ? -25.125 -4.254 14.234 1 96.06 396 VAL B CA 1
ATOM 6714 C C . VAL B 1 396 ? -24.141 -5.297 14.758 1 96.06 396 VAL B C 1
ATOM 6716 O O . VAL B 1 396 ? -23.578 -6.082 13.977 1 96.06 396 VAL B O 1
ATOM 6719 N N . VAL B 1 397 ? -23.984 -5.387 16.031 1 97.12 397 VAL B N 1
ATOM 6720 C CA . VAL B 1 397 ? -23.062 -6.32 16.672 1 97.12 397 VAL B CA 1
ATOM 6721 C C . VAL B 1 397 ? -23.531 -7.754 16.438 1 97.12 397 VAL B C 1
ATOM 6723 O O . VAL B 1 397 ? -22.734 -8.641 16.141 1 97.12 397 VAL B O 1
ATOM 6726 N N . GLY B 1 398 ? -24.828 -7.969 16.641 1 98 398 GLY B N 1
ATOM 6727 C CA . GLY B 1 398 ? -25.406 -9.289 16.422 1 98 398 GLY B CA 1
ATOM 6728 C C . GLY B 1 398 ? -25.188 -9.805 15.016 1 98 398 GLY B C 1
ATOM 6729 O O . GLY B 1 398 ? -24.828 -10.961 14.82 1 98 398 GLY B O 1
ATOM 6730 N N . CYS B 1 399 ? -25.453 -8.938 14.031 1 98.31 399 CYS B N 1
ATOM 6731 C CA . CYS B 1 399 ? -25.266 -9.312 12.633 1 98.31 399 CYS B CA 1
ATOM 6732 C C . CYS B 1 399 ? -23.812 -9.617 12.336 1 98.31 399 CYS B C 1
ATOM 6734 O O . CYS B 1 399 ? -23.5 -10.586 11.648 1 98.31 399 CYS B O 1
ATOM 6736 N N . ALA B 1 400 ? -22.906 -8.789 12.852 1 98 400 ALA B N 1
ATOM 6737 C CA . ALA B 1 400 ? -21.484 -9.031 12.68 1 98 400 ALA B CA 1
ATOM 6738 C C . ALA B 1 400 ? -21.078 -10.375 13.273 1 98 400 ALA B C 1
ATOM 6740 O O . ALA B 1 400 ? -20.297 -11.109 12.672 1 98 400 ALA B O 1
ATOM 6741 N N . ARG B 1 401 ? -21.594 -10.688 14.406 1 98.44 401 ARG B N 1
ATOM 6742 C CA . ARG B 1 401 ? -21.328 -11.969 15.055 1 98.44 401 ARG B CA 1
ATOM 6743 C C . ARG B 1 401 ? -21.734 -13.133 14.156 1 98.44 401 ARG B C 1
ATOM 6745 O O . ARG B 1 401 ? -21 -14.102 14.008 1 98.44 40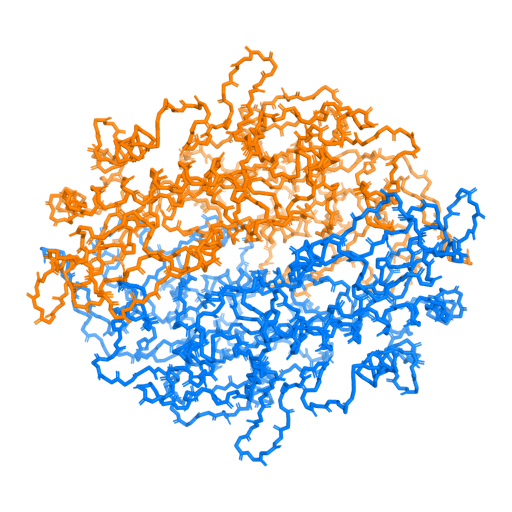1 ARG B O 1
ATOM 6752 N N . ASP B 1 402 ? -22.875 -12.984 13.57 1 98.69 402 ASP B N 1
ATOM 6753 C CA . ASP B 1 402 ? -23.391 -14.047 12.719 1 98.69 402 ASP B CA 1
ATOM 6754 C C . ASP B 1 402 ? -22.516 -14.227 11.477 1 98.69 402 ASP B C 1
ATOM 6756 O O . ASP B 1 402 ? -22.234 -15.359 11.062 1 98.69 402 ASP B O 1
ATOM 6760 N N . ILE B 1 403 ? -22.141 -13.141 10.859 1 98.62 403 ILE B N 1
ATOM 6761 C CA . ILE B 1 403 ? -21.281 -13.195 9.68 1 98.62 403 ILE B CA 1
ATOM 6762 C C . ILE B 1 403 ? -19.969 -13.867 10.031 1 98.62 403 ILE B C 1
ATOM 6764 O O . ILE B 1 403 ? -19.531 -14.805 9.344 1 98.62 403 ILE B O 1
ATOM 6768 N N . CYS B 1 404 ? -19.328 -13.414 11.109 1 98.69 404 CYS B N 1
ATOM 6769 C CA . CYS B 1 404 ? -18.031 -13.953 11.516 1 98.69 404 CYS B CA 1
ATOM 6770 C C . CYS B 1 404 ? -18.141 -15.43 11.883 1 98.69 404 CYS B C 1
ATOM 6772 O O . CYS B 1 404 ? -17.266 -16.234 11.539 1 98.69 404 CYS B O 1
ATOM 6774 N N . THR B 1 405 ? -19.188 -15.797 12.562 1 98.56 405 THR B N 1
ATOM 6775 C CA . THR B 1 405 ? -19.438 -17.188 12.922 1 98.56 405 THR B CA 1
ATOM 6776 C C . THR B 1 405 ? -19.609 -18.047 11.664 1 98.56 405 THR B C 1
ATOM 6778 O O . THR B 1 405 ? -19.062 -19.141 11.586 1 98.56 405 THR B O 1
ATOM 6781 N N . TYR B 1 406 ? -20.344 -17.531 10.75 1 98.38 406 TYR B N 1
ATOM 6782 C CA . TYR B 1 406 ? -20.531 -18.219 9.484 1 98.38 406 TYR B CA 1
ATOM 6783 C C . TYR B 1 406 ? -19.203 -18.484 8.805 1 98.38 406 TYR B C 1
ATOM 6785 O O . TYR B 1 406 ? -18.953 -19.594 8.312 1 98.38 406 TYR B O 1
ATOM 6793 N N . ILE B 1 407 ? -18.391 -17.484 8.68 1 97.88 407 ILE B N 1
ATOM 6794 C CA . ILE B 1 407 ? -17.109 -17.594 7.992 1 97.88 407 ILE B CA 1
ATOM 6795 C C . ILE B 1 407 ? -16.281 -18.703 8.609 1 97.88 407 ILE B C 1
ATOM 6797 O O . ILE B 1 407 ? -15.781 -19.578 7.898 1 97.88 407 ILE B O 1
ATOM 6801 N N . LEU B 1 408 ? -16.156 -18.688 9.945 1 97.5 408 LEU B N 1
ATOM 6802 C CA . LEU B 1 408 ? -15.359 -19.719 10.617 1 97.5 408 LEU B CA 1
ATOM 6803 C C . LEU B 1 408 ? -15.984 -21.094 10.43 1 97.5 408 LEU B C 1
ATOM 6805 O O . LEU B 1 408 ? -15.289 -22.062 10.156 1 97.5 408 LEU B O 1
ATOM 6809 N N . ARG B 1 409 ? -17.234 -21.188 10.57 1 96.69 409 ARG B N 1
ATOM 6810 C CA . ARG B 1 409 ? -17.938 -22.469 10.461 1 96.69 409 ARG B CA 1
ATOM 6811 C C . ARG B 1 409 ? -17.797 -23.047 9.055 1 96.69 409 ARG B C 1
ATOM 6813 O O . ARG B 1 409 ? -17.609 -24.25 8.891 1 96.69 409 ARG B O 1
ATOM 6820 N N . THR B 1 410 ? -17.891 -22.188 8.078 1 96.31 410 THR B N 1
ATOM 6821 C CA . THR B 1 410 ? -17.938 -22.625 6.688 1 96.31 410 THR B CA 1
ATOM 6822 C C . THR B 1 410 ? -16.531 -22.812 6.121 1 96.31 410 THR B C 1
ATOM 6824 O O . THR B 1 410 ? -16.25 -23.828 5.492 1 96.31 410 THR B O 1
ATOM 6827 N N . HIS B 1 411 ? -15.688 -21.906 6.383 1 95.12 411 HIS B N 1
ATOM 6828 C CA . HIS B 1 411 ? -14.391 -21.906 5.727 1 95.12 411 HIS B CA 1
ATOM 6829 C C . HIS B 1 411 ? -13.289 -22.359 6.68 1 95.12 411 HIS B C 1
ATOM 6831 O O . HIS B 1 411 ? -12.156 -22.594 6.262 1 95.12 411 HIS B O 1
ATOM 6837 N N . ARG B 1 412 ? -13.578 -22.406 7.973 1 94.62 412 ARG B N 1
ATOM 6838 C CA . ARG B 1 412 ? -12.719 -22.969 9.008 1 94.62 412 ARG B CA 1
ATOM 6839 C C . ARG B 1 412 ? -11.477 -22.109 9.211 1 94.62 412 ARG B C 1
ATOM 6841 O O . ARG B 1 412 ? -10.469 -22.594 9.727 1 94.62 412 ARG B O 1
ATOM 6848 N N . ARG B 1 413 ? -11.508 -20.984 8.781 1 95.19 413 ARG B N 1
ATOM 6849 C CA . ARG B 1 413 ? -10.539 -19.953 9.094 1 95.19 413 ARG B CA 1
ATOM 6850 C C . ARG B 1 413 ? -11.172 -18.562 9.039 1 95.19 413 ARG B C 1
ATOM 6852 O O . ARG B 1 413 ? -12.227 -18.391 8.414 1 95.19 413 ARG B O 1
ATOM 6859 N N . PHE B 1 414 ? -10.625 -17.609 9.672 1 96.56 414 PHE B N 1
ATOM 6860 C CA . PHE B 1 414 ? -11.117 -16.234 9.695 1 96.56 414 PHE B CA 1
ATOM 6861 C C . PHE B 1 414 ? -9.961 -15.242 9.57 1 96.56 414 PHE B C 1
ATOM 6863 O O . PHE B 1 414 ? -9.008 -15.289 10.352 1 96.56 414 PHE B O 1
ATOM 6870 N N . PRO B 1 415 ? -10.094 -14.336 8.648 1 96.06 415 PRO B N 1
ATOM 6871 C CA . PRO B 1 415 ? -11.07 -14.266 7.559 1 96.06 415 PRO B CA 1
ATOM 6872 C C . PRO B 1 415 ? -10.914 -15.398 6.555 1 96.06 415 PRO B C 1
ATOM 6874 O O . PRO B 1 415 ? -9.977 -16.203 6.66 1 96.06 415 PRO B O 1
ATOM 6877 N N . ALA B 1 416 ? -11.852 -15.461 5.668 1 95.5 416 ALA B N 1
ATOM 6878 C CA . ALA B 1 416 ? -11.836 -16.578 4.727 1 95.5 416 ALA B CA 1
ATOM 6879 C C . ALA B 1 416 ? -10.883 -16.297 3.566 1 95.5 416 ALA B C 1
ATOM 6881 O O . ALA B 1 416 ? -10.172 -17.203 3.109 1 95.5 416 ALA B O 1
ATOM 6882 N N . HIS B 1 417 ? -10.836 -15.047 3.102 1 93.56 417 HIS B N 1
ATOM 6883 C CA . HIS B 1 417 ? -10.203 -14.742 1.822 1 93.56 417 HIS B CA 1
ATOM 6884 C C . HIS B 1 417 ? -8.828 -14.102 2.021 1 93.56 417 HIS B C 1
ATOM 6886 O O . HIS B 1 417 ? -8.141 -13.781 1.05 1 93.56 417 HIS B O 1
ATOM 6892 N N . THR B 1 418 ? -8.461 -13.852 3.197 1 94.12 418 THR B N 1
ATOM 6893 C CA . THR B 1 418 ? -7.172 -13.266 3.539 1 94.12 418 THR B CA 1
ATOM 6894 C C . THR B 1 418 ? -6.672 -13.797 4.879 1 94.12 418 THR B C 1
ATOM 6896 O O . THR B 1 418 ? -7.449 -14.344 5.664 1 94.12 418 THR B O 1
ATOM 6899 N N . ASP B 1 419 ? -5.383 -13.711 5.043 1 95.94 419 ASP B N 1
ATOM 6900 C CA . ASP B 1 419 ? -4.816 -14.18 6.301 1 95.94 419 ASP B CA 1
ATOM 6901 C C . ASP B 1 419 ? -5.152 -13.234 7.445 1 95.94 419 ASP B C 1
ATOM 6903 O O . ASP B 1 419 ? -5.199 -12.016 7.254 1 95.94 419 ASP B O 1
ATOM 6907 N N . ALA B 1 420 ? -5.359 -13.828 8.594 1 97.31 420 ALA B N 1
ATOM 6908 C CA . ALA B 1 420 ? -5.59 -13.008 9.773 1 97.31 420 ALA B CA 1
ATOM 6909 C C . ALA B 1 420 ? -4.395 -12.094 10.047 1 97.31 420 ALA B C 1
ATOM 6911 O O . ALA B 1 420 ? -4.566 -10.914 10.367 1 97.31 420 ALA B O 1
ATOM 6912 N N . ILE B 1 421 ? -3.236 -12.711 9.953 1 97.81 421 ILE B N 1
ATOM 6913 C CA . ILE B 1 421 ? -1.98 -11.969 9.969 1 97.81 421 ILE B CA 1
ATOM 6914 C C . ILE B 1 421 ? -1.409 -11.898 8.555 1 97.81 421 ILE B C 1
ATOM 6916 O O . ILE B 1 421 ? -0.821 -12.867 8.062 1 97.81 421 ILE B O 1
ATOM 6920 N N . HIS B 1 422 ? -1.572 -10.742 7.973 1 96.38 422 HIS B N 1
ATOM 6921 C CA . HIS B 1 422 ? -1.209 -10.531 6.574 1 96.38 422 HIS B CA 1
ATOM 6922 C C . HIS B 1 422 ? 0.194 -9.953 6.449 1 96.38 422 HIS B C 1
ATOM 6924 O O . HIS B 1 422 ? 0.529 -8.977 7.129 1 96.38 422 HIS B O 1
ATOM 6930 N N . VAL B 1 423 ? 0.982 -10.57 5.625 1 96.44 423 VAL B N 1
ATOM 6931 C CA . VAL B 1 423 ? 2.309 -10.055 5.305 1 96.44 423 VAL B CA 1
ATOM 6932 C C . VAL B 1 423 ? 2.338 -9.562 3.861 1 96.44 423 VAL B C 1
ATOM 6934 O O . VAL B 1 423 ? 2.199 -10.352 2.924 1 96.44 423 VAL B O 1
ATOM 6937 N N . PRO B 1 424 ? 2.568 -8.242 3.65 1 93.94 424 PRO B N 1
ATOM 6938 C CA . PRO B 1 424 ? 2.543 -7.668 2.303 1 93.94 424 PRO B CA 1
ATOM 6939 C C . PRO B 1 424 ? 3.588 -8.289 1.378 1 93.94 424 PRO B C 1
ATOM 6941 O O . PRO B 1 424 ? 3.428 -8.266 0.155 1 93.94 424 PRO B O 1
ATOM 6944 N N . GLY B 1 425 ? 4.645 -8.82 1.866 1 95.38 425 GLY B N 1
ATOM 6945 C CA . GLY B 1 425 ? 5.66 -9.477 1.057 1 95.38 425 GLY B CA 1
ATOM 6946 C C . GLY B 1 425 ? 6.781 -8.547 0.639 1 95.38 425 GLY B C 1
ATOM 6947 O O . GLY B 1 425 ? 7.496 -8.82 -0.326 1 95.38 425 GLY B O 1
ATOM 6948 N N . VAL B 1 426 ? 6.848 -7.398 1.237 1 97.25 426 VAL B N 1
ATOM 6949 C CA . VAL B 1 426 ? 7.941 -6.453 1.028 1 97.25 426 VAL B CA 1
ATOM 6950 C C . VAL B 1 426 ? 8.539 -6.047 2.375 1 97.25 426 VAL B C 1
ATOM 6952 O O . VAL B 1 426 ? 7.875 -6.152 3.41 1 97.25 426 VAL B O 1
ATOM 6955 N N . TRP B 1 427 ? 9.781 -5.645 2.355 1 98.56 427 TRP B N 1
ATOM 6956 C CA . TRP B 1 427 ? 10.438 -5.023 3.502 1 98.56 427 TRP B CA 1
ATOM 6957 C C . TRP B 1 427 ? 11.406 -3.932 3.055 1 98.56 427 TRP B C 1
ATOM 6959 O O . TRP B 1 427 ? 11.633 -3.75 1.857 1 98.56 427 TRP B O 1
ATOM 6969 N N . LEU B 1 428 ? 11.781 -3.074 3.934 1 98.88 428 LEU B N 1
ATOM 6970 C CA . LEU B 1 428 ? 12.789 -2.045 3.697 1 98.88 428 LEU B CA 1
ATOM 6971 C C . LEU B 1 428 ? 14.148 -2.475 4.242 1 98.88 428 LEU B C 1
ATOM 6973 O O . LEU B 1 428 ? 14.258 -2.857 5.41 1 98.88 428 LEU B O 1
ATOM 6977 N N . GLN B 1 429 ? 15.141 -2.498 3.4 1 98.88 429 GLN B N 1
ATOM 6978 C CA . GLN B 1 429 ? 16.516 -2.65 3.834 1 98.88 429 GLN B CA 1
ATOM 6979 C C . GLN B 1 429 ? 17.219 -1.297 3.924 1 98.88 429 GLN B C 1
ATOM 6981 O O . GLN B 1 429 ? 17.141 -0.489 2.996 1 98.88 429 GLN B O 1
ATOM 6986 N N . VAL B 1 430 ? 17.844 -1.023 5.074 1 98.94 430 VAL B N 1
ATOM 6987 C CA . VAL B 1 430 ? 18.625 0.183 5.293 1 98.94 430 VAL B CA 1
ATOM 6988 C C . VAL B 1 430 ? 20.062 -0.198 5.645 1 98.94 430 VAL B C 1
ATOM 6990 O O . VAL B 1 430 ? 20.297 -1.158 6.383 1 98.94 430 VAL B O 1
ATOM 6993 N N . HIS B 1 431 ? 21.062 0.57 5.094 1 98.94 431 HIS B N 1
ATOM 6994 C CA . HIS B 1 431 ? 22.469 0.218 5.316 1 98.94 431 HIS B CA 1
ATOM 6995 C C . HIS B 1 431 ? 23.391 1.387 4.992 1 98.94 431 HIS B C 1
ATOM 6997 O O . HIS B 1 431 ? 22.953 2.385 4.414 1 98.94 431 HIS B O 1
ATOM 7003 N N . HIS B 1 432 ? 24.594 1.298 5.492 1 98.75 432 HIS B N 1
ATOM 7004 C CA . HIS B 1 432 ? 25.625 2.209 5 1 98.75 432 HIS B CA 1
ATOM 7005 C C . HIS B 1 432 ? 25.953 1.93 3.537 1 98.75 432 HIS B C 1
ATOM 7007 O O . HIS B 1 432 ? 26.359 0.816 3.189 1 98.75 432 HIS B O 1
ATOM 7013 N N . VAL B 1 433 ? 25.812 2.936 2.715 1 98.25 433 VAL B N 1
ATOM 7014 C CA . VAL B 1 433 ? 25.922 2.773 1.269 1 98.25 433 VAL B CA 1
ATOM 7015 C C . VAL B 1 433 ? 27.391 2.549 0.89 1 98.25 433 VAL B C 1
ATOM 7017 O O . VAL B 1 433 ? 28.297 3.062 1.553 1 98.25 433 VAL B O 1
ATOM 7020 N N . GLU B 1 434 ? 27.625 1.743 -0.078 1 98.38 434 GLU B N 1
ATOM 7021 C CA . GLU B 1 434 ? 28.953 1.618 -0.663 1 98.38 434 GLU B CA 1
ATOM 7022 C C . GLU B 1 434 ? 29.266 2.783 -1.601 1 98.38 434 GLU B C 1
ATOM 7024 O O . GLU B 1 434 ? 29.125 2.662 -2.818 1 98.38 434 GLU B O 1
ATOM 7029 N N . SER B 1 435 ? 29.797 3.828 -1.061 1 97.94 435 SER B N 1
ATOM 7030 C CA . SER B 1 435 ? 29.953 5.086 -1.784 1 97.94 435 SER B CA 1
ATOM 7031 C C . SER B 1 435 ? 30.875 4.922 -2.984 1 97.94 435 SER B C 1
ATOM 7033 O O . SER B 1 435 ? 30.641 5.492 -4.047 1 97.94 435 SER B O 1
ATOM 7035 N N . GLU B 1 436 ? 31.922 4.113 -2.877 1 97.88 436 GLU B N 1
ATOM 7036 C CA . GLU B 1 436 ? 32.875 3.928 -3.959 1 97.88 436 GLU B CA 1
ATOM 7037 C C . GLU B 1 436 ? 32.219 3.279 -5.176 1 97.88 436 GLU B C 1
ATOM 7039 O O . GLU B 1 436 ? 32.531 3.627 -6.316 1 97.88 436 GLU B O 1
ATOM 7044 N N . TYR B 1 437 ? 31.391 2.379 -4.973 1 98.31 437 TYR B N 1
ATOM 7045 C CA . TYR B 1 437 ? 30.656 1.732 -6.055 1 98.31 437 TYR B CA 1
ATOM 7046 C C . TYR B 1 437 ? 29.859 2.75 -6.848 1 98.31 437 TYR B C 1
ATOM 7048 O O . TYR B 1 437 ? 29.922 2.787 -8.078 1 98.31 437 TYR B O 1
ATOM 7056 N N . TYR B 1 438 ? 29.031 3.557 -6.156 1 98.31 438 TYR B N 1
ATOM 7057 C CA . TYR B 1 438 ? 28.141 4.512 -6.812 1 98.31 438 TYR B CA 1
ATOM 7058 C C . TYR B 1 438 ? 28.938 5.645 -7.449 1 98.31 438 TYR B C 1
ATOM 7060 O O . TYR B 1 438 ? 28.547 6.172 -8.5 1 98.31 438 TYR B O 1
ATOM 7068 N N . ASP B 1 439 ? 30.078 6.008 -6.805 1 97.5 439 ASP B N 1
ATOM 7069 C CA . ASP B 1 439 ? 30.953 7.027 -7.375 1 97.5 439 ASP B CA 1
ATOM 7070 C C . ASP B 1 439 ? 31.609 6.527 -8.656 1 97.5 439 ASP B C 1
ATOM 7072 O O . ASP B 1 439 ? 31.859 7.309 -9.578 1 97.5 439 ASP B O 1
ATOM 7076 N N . ARG B 1 440 ? 31.859 5.332 -8.656 1 97.56 440 ARG B N 1
ATOM 7077 C CA . ARG B 1 440 ? 32.562 4.758 -9.805 1 97.56 440 ARG B CA 1
ATOM 7078 C C . ARG B 1 440 ? 31.625 4.641 -11.008 1 97.56 440 ARG B C 1
ATOM 7080 O O . ARG B 1 440 ? 32 4.996 -12.125 1 97.56 440 ARG B O 1
ATOM 7087 N N . PHE B 1 441 ? 30.438 4.199 -10.812 1 98.12 441 PHE B N 1
ATOM 7088 C CA . PHE B 1 441 ? 29.672 3.719 -11.953 1 98.12 441 PHE B CA 1
ATOM 7089 C C . PHE B 1 441 ? 28.609 4.734 -12.352 1 98.12 441 PHE B C 1
ATOM 7091 O O . PHE B 1 441 ? 28.188 4.785 -13.516 1 98.12 441 PHE B O 1
ATOM 7098 N N . PHE B 1 442 ? 28.109 5.562 -11.5 1 97.94 442 PHE B N 1
ATOM 7099 C CA . PHE B 1 442 ? 26.906 6.324 -11.805 1 97.94 442 PHE B CA 1
ATOM 7100 C C . PHE B 1 442 ? 27.203 7.82 -11.812 1 97.94 442 PHE B C 1
ATOM 7102 O O . PHE B 1 442 ? 27.969 8.312 -10.992 1 97.94 442 PHE B O 1
ATOM 7109 N N . ALA B 1 443 ? 26.5 8.523 -12.672 1 95.69 443 ALA B N 1
ATOM 7110 C CA . ALA B 1 443 ? 26.688 9.961 -12.844 1 95.69 443 ALA B CA 1
ATOM 7111 C C . ALA B 1 443 ? 26.141 10.727 -11.641 1 95.69 443 ALA B C 1
ATOM 7113 O O . ALA B 1 443 ? 26.734 11.719 -11.211 1 95.69 443 ALA B O 1
ATOM 7114 N N . ASP B 1 444 ? 25 10.312 -11.102 1 92.44 444 ASP B N 1
ATOM 7115 C CA . ASP B 1 444 ? 24.328 10.93 -9.969 1 92.44 444 ASP B CA 1
ATOM 7116 C C . ASP B 1 444 ? 24 9.898 -8.891 1 92.44 444 ASP B C 1
ATOM 7118 O O . ASP B 1 444 ? 22.844 9.781 -8.461 1 92.44 444 ASP B O 1
ATOM 7122 N N . GLY B 1 445 ? 25.062 9.234 -8.477 1 96.38 445 GLY B N 1
ATOM 7123 C CA . GLY B 1 445 ? 24.859 8.062 -7.641 1 96.38 445 GLY B CA 1
ATOM 7124 C C . GLY B 1 445 ? 24.609 8.398 -6.184 1 96.38 445 GLY B C 1
ATOM 7125 O O . GLY B 1 445 ? 23.969 7.637 -5.465 1 96.38 445 GLY B O 1
ATOM 7126 N N . LEU B 1 446 ? 25.125 9.508 -5.699 1 97.56 446 LEU B N 1
ATOM 7127 C CA . LEU B 1 446 ? 25.031 9.844 -4.285 1 97.56 446 LEU B CA 1
ATOM 7128 C C . LEU B 1 446 ? 24.578 11.289 -4.102 1 97.56 446 LEU B C 1
ATOM 7130 O O . LEU B 1 446 ? 24.891 12.156 -4.922 1 97.56 446 LEU B O 1
ATOM 7134 N N . THR B 1 447 ? 23.844 11.477 -3.043 1 96.25 447 THR B N 1
ATOM 7135 C CA . THR B 1 447 ? 23.469 12.82 -2.631 1 96.25 447 THR B CA 1
ATOM 7136 C C . THR B 1 447 ? 24.469 13.375 -1.618 1 96.25 447 THR B C 1
ATOM 7138 O O . THR B 1 447 ? 25.359 12.656 -1.158 1 96.25 447 THR B O 1
ATOM 7141 N N . ASP B 1 448 ? 24.312 14.664 -1.291 1 96 448 ASP B N 1
ATOM 7142 C CA . ASP B 1 448 ? 25.141 15.273 -0.264 1 96 448 ASP B CA 1
ATOM 7143 C C . ASP B 1 448 ? 24.938 14.594 1.088 1 96 448 ASP B C 1
ATOM 7145 O O . ASP B 1 448 ? 25.875 14.477 1.876 1 96 448 ASP B O 1
ATOM 7149 N N . ALA B 1 449 ? 23.75 14.164 1.312 1 96.94 449 ALA B N 1
ATOM 7150 C CA . ALA B 1 449 ? 23.484 13.461 2.564 1 96.94 449 ALA B CA 1
ATOM 7151 C C . ALA B 1 449 ? 24.328 12.195 2.672 1 96.94 449 ALA B C 1
ATOM 7153 O O . ALA B 1 449 ? 24.875 11.898 3.734 1 96.94 449 ALA B O 1
ATOM 7154 N N . HIS B 1 450 ? 24.469 11.484 1.577 1 97.88 450 HIS B N 1
ATOM 7155 C CA . HIS B 1 450 ? 25.297 10.281 1.562 1 97.88 450 HIS B CA 1
ATOM 7156 C C . HIS B 1 450 ? 26.766 10.617 1.833 1 97.88 450 HIS B C 1
ATOM 7158 O O . HIS B 1 450 ? 27.422 9.93 2.617 1 97.88 450 HIS B O 1
ATOM 7164 N N . ARG B 1 451 ? 27.219 11.625 1.191 1 97.38 451 ARG B N 1
ATOM 7165 C CA . ARG B 1 451 ? 28.625 12.008 1.263 1 97.38 451 ARG B CA 1
ATOM 7166 C C . ARG B 1 451 ? 28.984 12.508 2.656 1 97.38 451 ARG B C 1
ATOM 7168 O O . ARG B 1 451 ? 30.094 12.289 3.129 1 97.38 451 ARG B O 1
ATOM 7175 N N . ASP B 1 452 ? 28.016 13.148 3.293 1 97.19 452 ASP B N 1
ATOM 7176 C CA . ASP B 1 452 ? 28.281 13.773 4.586 1 97.19 452 ASP B CA 1
ATOM 7177 C C . ASP B 1 452 ? 28 12.812 5.73 1 97.19 452 ASP B C 1
ATOM 7179 O O . ASP B 1 452 ? 28.297 13.102 6.891 1 97.19 452 ASP B O 1
ATOM 7183 N N . HIS B 1 453 ? 27.516 11.672 5.5 1 97.88 453 HIS B N 1
ATOM 7184 C CA . HIS B 1 453 ? 26.969 10.797 6.527 1 97.88 453 HIS B CA 1
ATOM 7185 C C . HIS B 1 453 ? 28.031 10.414 7.551 1 97.88 453 HIS B C 1
ATOM 7187 O O . HIS B 1 453 ? 27.812 10.562 8.758 1 97.88 453 HIS B O 1
ATOM 7193 N N . GLU B 1 454 ? 29.125 9.914 7.117 1 96.31 454 GLU B N 1
ATOM 7194 C CA . GLU B 1 454 ? 30.172 9.438 8.023 1 96.31 454 GLU B CA 1
ATOM 7195 C C . GLU B 1 454 ? 30.656 10.555 8.945 1 96.31 454 GLU B C 1
ATOM 7197 O O . GLU B 1 454 ? 30.844 10.336 10.148 1 96.31 454 GLU B O 1
ATOM 7202 N N . GLY B 1 455 ? 30.797 11.734 8.391 1 96.44 455 GLY B N 1
ATOM 7203 C CA . GLY B 1 455 ? 31.266 12.859 9.18 1 96.44 455 GLY B CA 1
ATOM 7204 C C . GLY B 1 455 ? 30.25 13.32 10.211 1 96.44 455 GLY B C 1
ATOM 7205 O O . GLY B 1 455 ? 30.641 13.836 11.266 1 96.44 455 GLY B O 1
ATOM 7206 N N . LEU B 1 456 ? 29 13.023 9.961 1 96.88 456 LEU B N 1
ATOM 7207 C CA . LEU B 1 456 ? 27.938 13.539 10.82 1 96.88 456 LEU B CA 1
ATOM 7208 C C . LEU B 1 456 ? 27.516 12.492 11.844 1 96.88 456 LEU B C 1
ATOM 7210 O O . LEU B 1 456 ? 27.219 12.82 13 1 96.88 456 LEU B O 1
ATOM 7214 N N . TRP B 1 457 ? 27.516 11.219 11.461 1 96.31 457 TRP B N 1
ATOM 7215 C CA . TRP B 1 457 ? 26.875 10.195 12.281 1 96.31 457 TRP B CA 1
ATOM 7216 C C . TRP B 1 457 ? 27.922 9.352 13.008 1 96.31 457 TRP B C 1
ATOM 7218 O O . TRP B 1 457 ? 27.609 8.688 14 1 96.31 457 TRP B O 1
ATOM 7228 N N . ASP B 1 458 ? 29.156 9.305 12.547 1 88.56 458 ASP B N 1
ATOM 7229 C CA . ASP B 1 458 ? 30.188 8.477 13.164 1 88.56 458 ASP B CA 1
ATOM 7230 C C . ASP B 1 458 ? 31.031 9.297 14.141 1 88.56 458 ASP B C 1
ATOM 7232 O O . ASP B 1 458 ? 32.219 9.047 14.297 1 88.56 458 ASP B O 1
ATOM 7236 N N . THR B 1 459 ? 30.375 10.227 14.719 1 78.19 459 THR B N 1
ATOM 7237 C CA . THR B 1 459 ? 31.094 11.039 15.695 1 78.19 459 THR B CA 1
ATOM 7238 C C . THR B 1 459 ? 30.938 10.469 17.094 1 78.19 459 THR B C 1
ATOM 7240 O O . THR B 1 459 ? 29.953 9.797 17.391 1 78.19 459 THR B O 1
#

Nearest PDB structures (foldseek):
  3hj9-assembly1_B  TM=7.232E-01  e=4.371E-04  Cupriavidus pinatubonensis JMP134
  3of4-assembly2_C-2  TM=5.214E-01  e=9.808E-01  Idiomarina loihiensis
  3x21-assembly1_B  TM=4.941E-01  e=2.795E+00  Escherichia coli K-12
  8ccv-assembly1_B  TM=4.591E-01  e=3.298E+00  Escherichia coli
  1ooq-assembly1_A  TM=2.781E-01  e=3.682E+00  Escherichia coli

Organism: Streptomyces venezuelae (NCBI:txid54571)

InterPro domains:
  IPR000415 Nitroreductase-like [G3DSA:3.40.109.10] (10-292)

Foldseek 3Di:
DPLPVDDLVFLLVVLLSVFDDVVLVVLFDFFLFFAQAWDDDVVLTDGHPGHAAADDLLRVLVLLQQLEFAAFAFQPDDQADPVPRHGAASQLAQAGTAGNDDFDSVPSQKWKWKFAAQAIWTFAHDDHDNPDNNHSVSSSVNRVVRTDGQTRGGQDFDPPPLDPPFDDPPCSRRPPDHNKMWIFMKGQLQLVLLSVLLNLLRDDLQARAFEFEPLQVRHGQLCVVCVVVSSHHPVHYDYLQNCPSVCRCVRVVRSQVVSSSSLSSSLWHKDKDFHTDPCLQCQQVVCCVPGNCHSPFDKDQFQDDPSCCRSVVADPDVCSRVQIFGAFHAGPVGHTPGGGLQPPVAPANLRSLVVSLCLDPNVVHNLNDLPSLPVNDPDCVSVVCSVSRDDRDPVSSVSSSSSQRSCCVPQVDPPNNAHSIDGPRMMMMIGLGSPVSQVPPHPSRGDPSNVCNCVRHVD/DPLPVDDLVFLLVVLLSVFDDVVLVVQFDFFLFFAQAWDDDVVLTDGHPGHAAADDLLRVLVLLQQLEFAAFAFQPDDQADPVPGHGAASQLAQAGTAGNDDFDSVPSQKWKWKFAAQAIWTFAHDDHDNPDNNHSVSSSVNRVVRTDGQTRGGQDFDPPPLDPPFDDPPCSRRPPDHNKMWIFMKGQLQLVLLSVLLNLLRDDLQARAFEFEPLQVRHGQLCVVCCVVSSHHPVHYDYLQNCPSVCRCVRVVRSQVVSSSSLSSSLWRKDKDFHTDPCLQCQQVVCCVPGNCHSPFDKDQFQDDPSCCRSVVADPDVCSRVQIFGAFHAGPVGHTPGGHLQPPVAPANLRSLVVSLCLDPNVVHNLNDLPSLPVNDPDCVSVVCSVSRDDRDPVSSVSSSSSQRSCCVPQVDPPNNAHSIDGPRMMMMIGLGSVVSQVPPHPSRGDPSNVCNCVRRVD

pLDDT: mean 94.1, std 7.46, range [31.7, 98.94]

Secondary structure (DSSP, 8-state):
----SS--SSHHHHHHHH-BHHHHHHH------BTT-EE--GGG-EE-SS---PPPHHHHHHHHHHTSEEEE------SB-TTT--B------S-SEEESS--GGG---EEEEEEETTEEEEE--PPP-TTS--SHHHHHHHHHHHEEEEESS---PPTT--TTTTS-TTHHHHTT-TT-EEEEEEEE-HHHHHHHHHHHHTS-TTTPEEEEETTTTTEESS-HHHHHTTSSEEEEEEEHHHHTTTTTTHHHHHHHHHHHHHHHHTT-EEEEEE-S-HHHHHT-HHHHHHH--TT--EEE-PPP-TTHHHHT---TTTTTTTT-EEEEEE-TTS-EEEE-SSTTTSSSHHHHHHHHHHHHHSTT-GGG-HHHHHHHBSTTHHHHHHHHS----HHHHHHHHHHHHHHHHHHSSSSSSS-SEE--SEEEEEE-B-HHHHHHHBTT---HHHHHHHHHH--/----SS--SSHHHHHHHH-BHHHHHHH------BTT-EE--GGG-EE-SS---PPPHHHHHHHHHHTSEEEE------SB-TTT--B------S-SEEESS--GGG---EEEEEEETTEEEEE--PPP-TTS--SHHHHHHHHHHHEEEEESS---PPTT--TTTTS-TTHHHHTT-TT-EEEEEEEE-HHHHHHHHHHHHTS-TTTPEEEEETTTTTEESS-HHHHHTTSSEEEEEEEHHHHTTTTTTHHHHHHHHHHHHHHHHTT-EEEEEE-S-HHHHHT-HHHHHHH--TT--EEE-PPP-TTHHHHT---TTTTTTTT-EEEEEE-TTS-EEEE-SSTTTSSSHHHHHHHHHHHHHSTT-GGG-HHHHHHHBSTTHHHHHHHHS----HHHHHHHHHHHHHHHHHHSSSSSSS-SEE--SEEEEEE-B-HHHHHHHBTT---HHHHHHHHHH--

Radius of gyration: 26.42 Å; Cα contacts (8 Å, |Δi|>4): 1970; chains: 2; bounding box: 73×72×62 Å

Solvent-accessible surface area (backbone atoms only — not comparable to full-atom values): 48191 Å² total; per-residue (Å²): 124,67,78,54,97,55,79,33,77,38,62,34,53,46,52,37,56,58,34,27,34,56,54,40,41,52,64,49,67,69,36,62,54,34,30,39,42,64,36,47,28,77,96,66,45,46,68,48,92,47,70,52,44,58,69,51,70,61,62,48,14,55,56,51,53,58,76,24,43,57,41,70,54,72,87,74,62,40,23,32,37,84,87,74,63,46,74,33,77,48,65,71,49,57,40,54,67,29,38,54,42,71,40,65,48,36,46,71,43,60,38,40,31,42,31,26,77,76,16,19,22,43,49,53,79,53,77,63,56,89,83,56,65,90,28,52,67,51,35,41,53,52,35,60,68,22,53,38,72,62,38,84,41,52,83,69,66,59,90,90,48,46,51,53,76,34,20,65,67,68,46,51,72,58,53,92,44,76,18,30,34,32,46,38,49,38,26,45,34,27,57,51,51,54,50,48,49,37,56,55,51,54,36,58,55,82,48,9,55,30,50,18,27,53,56,57,65,49,37,64,36,53,42,62,70,40,38,73,72,50,60,23,19,82,85,39,74,38,45,54,62,76,44,54,67,69,65,51,61,51,29,47,44,30,41,48,41,52,50,51,48,50,35,46,49,55,20,34,18,28,41,76,44,75,35,56,31,47,57,50,50,38,21,35,74,88,42,24,84,81,58,36,53,66,68,46,36,42,68,48,58,33,78,86,52,81,68,39,42,64,44,57,30,47,58,76,72,85,41,57,60,69,66,47,34,39,43,30,33,55,37,83,88,64,48,77,75,42,71,34,54,26,65,83,79,20,93,36,43,50,55,19,49,49,49,59,49,34,48,28,68,29,91,84,6,52,72,53,40,61,68,62,32,50,61,42,17,31,82,66,46,25,59,48,46,62,69,66,41,42,75,84,51,69,66,34,53,52,52,42,30,32,33,50,36,33,37,32,73,73,60,47,34,59,51,72,78,40,48,17,45,34,55,88,40,44,28,37,42,37,25,45,46,31,60,66,60,35,64,64,45,26,60,77,55,69,53,70,42,43,73,45,22,62,78,33,58,72,107,124,65,81,56,96,58,77,33,75,38,64,33,53,45,51,38,58,59,34,28,33,54,56,40,40,52,67,49,68,71,36,61,55,35,32,38,41,63,36,46,27,78,96,66,45,46,69,48,93,48,70,51,45,58,70,51,68,61,63,47,14,54,57,51,53,57,74,24,43,57,40,70,55,70,88,74,62,40,22,33,38,84,89,75,63,46,74,33,76,48,66,71,49,58,40,55,66,28,37,53,43,71,40,65,48,35,47,70,42,60,39,40,31,42,30,28,79,78,14,18,23,42,49,52,79,54,75,64,55,89,83,58,63,88,27,51,67,50,35,41,53,51,36,59,68,25,52,38,72,61,40,84,40,51,82,70,64,56,88,91,47,46,51,53,76,36,19,64,65,68,45,49,72,59,52,91,43,75,19,30,35,32,48,38,48,38,26,48,35,28,58,51,51,54,50,48,48,37,57,55,51,52,36,59,55,85,46,10,56,31,49,18,26,53,57,58,64,49,37,64,37,54,43,61,69,40,38,74,71,50,60,23,19,81,84,40,74,38,44,55,63,76,46,53,65,67,63,50,61,51,31,46,43,31,42,47,41,54,49,51,48,49,36,46,50,57,19,34,19,29,40,76,43,77,34,57,31,48,57,50,48,37,20,34,74,88,41,24,85,82,58,36,54,65,69,46,36,42,68,48,60,33,76,85,52,81,69,40,43,66,41,57,30,49,57,77,72,87,40,56,59,70,68,48,34,40,45,31,33,56,38,83,88,63,48,77,76,41,72,35,51,26,67,84,79,20,93,35,42,50,56,20,48,50,49,57,48,35,48,29,69,28,92,84,6,54,74,52,40,62,68,60,32,47,61,41,17,31,82,66,48,26,60,48,46,62,70,66,40,41,74,82,52,68,66,35,53,52,50,43,29,32,32,50,38,33,37,33,72,73,60,47,34,59,51,73,77,39,47,18,46,35,55,88,39,45,27,38,42,38,25,47,47,32,59,68,61,33,66,62,45,27,61,78,54,68,54,69,41,42,73,43,22,63,78,31,60,70,108

Sequence (918 aa):
MRAADGDPGHPGLADLFARPLLETVWRRRTHRVSRGAAVPAGSMSYRSPHEPRPLSELEEAVLIALTGCTGLTMPDRPFDDPRDGKPIMAKPNMTMAGRTAGSPDNAQGTHFFLINDSGTYFLRRLDPAPSTPLDATALLERARQAKVRVLDHRLDVADGLRDFPAYLDSNRFLSNLPGTTLLFPVVDLSHQYINALMYLLTQPDDVRPTVVDDRNFYRPAGVKKWVRNGFLNGDIKLPLGALGPLRTQIEADLLLQNLMLTAEAMGLGAWIHASINPQIALGDPKFSRAYGRMLGFTFVTPRWRPQDAWRWHVPLPKYADLRSHPVGLRSPEGEALIEAACPPAHRTMASAVDAVIRAKFGPGGTYGDKDVFTRIYKEGYGQRYLAEASEYEDRVVGCARDICTYILRTHRRFPAHTDAIHVPGVWLQVHHVESEYYDRFFADGLTDAHRDHEGLWDTMRAADGDPGHPGLADLFARPLLETVWRRRTHRVSRGAAVPAGSMSYRSPHEPRPLSELEEAVLIALTGCTGLTMPDRPFDDPRDGKPIMAKPNMTMAGRTAGSPDNAQGTHFFLINDSGTYFLRRLDPAPSTPLDATALLERARQAKVRVLDHRLDVADGLRDFPAYLDSNRFLSNLPGTTLLFPVVDLSHQYINALMYLLTQPDDVRPTVVDDRNFYRPAGVKKWVRNGFLNGDIKLPLGALGPLRTQIEADLLLQNLMLTAEAMGLGAWIHASINPQIALGDPKFSRAYGRMLGFTFVTPRWRPQDAWRWHVPLPKYADLRSHPVGLRSPEGEALIEAACPPAHRTMASAVDAVIRAKFGPGGTYGDKDVFTRIYKEGYGQRYLAEASEYEDRVVGCARDICTYILRTHRRFPAHTDAIHVPGVWLQVHHVESEYYDRFFADGLTDAHRDHEGLWDT